Protein 7DBE (pdb70)

Foldseek 3Di:
DDFQQFDDWPQDQDDDADPPALDDADDDDWDPPDLLAQKWKAWPHDIDHPVPDDDPCLFCCNVVVQKFKFKWKAGQQKTFQLLVGLVLQVVLCVVSVQDDQDDSVRVSVNQLVQCVSHSRRTWIKMKMKTQANDDDPPPPPHRRIIIMMMIHRFTASPGNHQQAWFFAEEADDPAAADACVGPAQQGHGDPCPRQRVQRVRCVVLVTRWYFHAHPVQWTEQHSAWFKWFAAPQEIEGEDGRHHPAPLVVLLQVVSVVVVGHYDHHTHHVVCQQRTLWMWIAHSRHHIGTHQYYNRHGRNVSTHDDSSSVSRSVVSVVSPDDDPRIDRRDD/DDFQQFDDWDQDQADDADPPALDDADDDDWDPPDVLAQKWKDWPHDIDHPVPDDDDCLFCCNVVVQKFKFKWKAGQQKTFQLLVGLVLQVVLCVVSVQDDQDDSVVVSVNQLVQCQSRVRRTWIKMKMKTQANPADPVGPPVPHGRIIIMMMIHRFTASPGNHQQAWFFAEEADDPAAADFCVGPFQQGHGDPCPRQRVQRVVCVVLVGRWYFHAHPVQWTAQHSAWFKWFAAPQEIEGEDGRHHPAPLVVLLQVVSVVVVGHYYHHTHHPVCQQQTLWMWIAHSRHHIGTHQYYNRHGRRVRTHDPSSSVSRSVVSVVSPDDDPRIDGRDD/DDFQQFDDFPQDQDDDADPPALDDADDDDFDPPDLLAQKWKDWPHDIDRPVPDDDDCLFCCNVVVQKFKFKWKAGQQKTFQLLVGLVLQVVLCVVSVQDDPDDSVVVSVNQLVSCVSRVRRTWIKMWMKTQARDDDVPHGRIIIMIMIHRFTASPGNHQQAWFFAEEADDPAAADACVGPAQQGHGDPCPRQRVQCVVCVVLPGRWYFHAHPVQWTAQHSAWFKWFAADQEIEGEQGRHHPAPLVVLLQVVSVVVVGHYYHHTHHVVNQQQTLWMWIAHSRHHIGTHQYYSRHGRRVSTRHPSSSVSRSVVSVVSPDDDPRIGRRDD/DDFQQFDDFDVHQDADADPPALDDADDDDFDPPDLLAQKWKDWPHDIDHRVPDDDDCQFCCNVVVQKFKFKWWAGQQKTFQLLVGLVLQVVLCVVSVQDDPDDSVVVSVNQLVQCVSRSRRTWIKMKMKTQARDDDPPGVPRRIIIMIMIHRFTASPGNHQQAWFFAEEADDPAAFDFCVGPAQQTHGDPCPRQRVQSVVCVVLVGRWYFHAHPVQWTEQHSAWFKWFAAPQEIEGEQGRHHPAPLVVLLQVVSVVVVGHYYHHTHHPVNQQRTLWMWIAHSRHHIGTHQYYSRHGRRVSTHDPSSSVSRSVVSVVSVDDDPRIGRRDD

InterPro domains:
  IPR001544 Aminotransferase class IV [PF01063] (70-295)
  IPR036038 Aminotransferase-like, PLP-dependent enzymes [SSF56752] (40-321)
  IPR043131 Branched-chain-amino-acid aminotransferase-like, N-terminal [G3DSA:3.30.470.10] (13-157)
  IPR043132 Branched-chain-amino-acid aminotransferase-like, C-terminal [G3DSA:3.20.10.10] (158-333)
  IPR050571 Class-IV Pyridoxal-Phosphate-Dependent Aminotransferase [PTHR42743] (42-324)

Solvent-accessible surface area: 47228 Å² total; per-residue (Å²): 93,142,29,59,19,42,48,13,1,114,149,70,34,91,14,129,24,35,122,85,49,32,2,67,20,16,241,81,106,35,102,150,119,48,107,35,17,15,4,0,0,46,11,65,52,47,71,32,40,21,110,60,2,69,0,11,6,60,1,20,1,3,21,37,1,2,0,1,17,0,6,0,3,0,3,50,4,19,0,5,18,6,84,32,3,0,88,29,2,47,43,5,1,139,97,22,71,4,40,39,41,23,76,64,64,90,0,20,84,27,0,70,15,0,0,35,86,0,18,0,83,2,0,33,0,2,0,0,0,0,30,5,53,27,110,60,110,97,105,148,151,51,75,51,2,4,4,0,0,24,0,19,13,2,8,0,6,0,23,3,60,74,0,25,111,9,4,48,1,7,9,1,87,56,2,18,13,9,6,10,16,5,5,16,2,97,9,43,11,7,11,20,5,1,6,8,74,0,1,7,12,0,65,127,94,63,12,28,2,0,0,0,14,1,28,4,14,25,3,2,10,2,4,20,8,8,5,0,3,2,77,116,33,21,1,48,3,6,48,13,3,4,18,29,6,4,4,20,92,0,1,5,52,2,0,121,114,78,62,13,120,33,73,88,18,50,4,32,16,112,58,3,150,35,6,61,14,2,0,0,1,17,19,8,0,0,0,0,2,3,28,23,8,58,79,54,98,10,48,97,24,98,29,16,98,68,1,121,99,0,1,44,70,2,6,85,19,0,78,80,125,59,157,37,23,55,99,14,96,104,91,143,35,62,18,48,59,20,2,111,152,82,39,85,8,137,18,33,122,84,47,34,3,66,26,17,232,70,113,36,99,151,125,49,102,27,16,17,8,0,0,46,13,62,56,46,70,38,42,12,112,61,2,76,0,11,5,59,1,20,1,3,22,36,1,3,0,2,16,0,8,0,2,0,2,47,4,21,1,5,18,6,92,38,2,0,79,27,2,43,46,4,1,140,97,21,70,4,42,38,41,21,80,58,64,92,0,17,83,29,0,71,14,0,0,36,85,0,18,0,77,2,0,32,0,3,0,0,0,0,32,4,52,25,118,55,105,86,64,130,89,126,145,26,74,55,2,4,6,0,0,22,0,21,12,2,9,0,6,0,22,3,53,102,0,25,116,7,2,47,1,6,10,1,83,57,2,20,12,8,6,9,12,4,4,18,2,96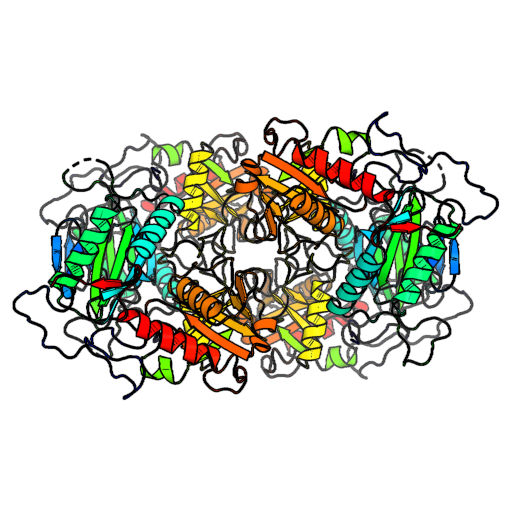,10,42,10,7,11,20,6,1,6,10,73,0,1,7,14,0,63,130,93,63,12,34,2,0,0,0,14,1,27,4,15,26,2,1,10,2,5,19,9,7,5,0,4,2,78,115,35,21,0,44,2,6,47,12,4,3,20,30,7,4,5,20,91,0,1,5,50,1,0,120,117,79,65,10,123,32,68,88,17,49,4,30,15,108,58,3,152,37,6,66,13,3,0,0,1,18,18,9,0,1,1,0,2,3,27,24,8,59,78,53,101,13,47,99,25,98,25,15,97,76,0,116,108,0,1,44,62,2,5,98,16,0,79,77,120,52,157,42,23,55,98,15,98,110,101,123,24,54,18,45,52,19,3,113,145,88,44,55,7,137,19,32,124,85,48,34,2,66,16,13,202,75,104,32,102,156,124,43,107,25,16,18,6,0,0,46,14,65,57,55,71,34,41,16,111,55,2,70,0,13,5,59,0,20,1,3,21,31,2,2,0,2,16,0,6,0,2,0,2,47,4,22,0,5,18,6,90,39,3,0,80,28,3,42,45,4,1,141,101,20,72,3,38,39,41,18,77,67,63,91,0,18,85,26,0,69,13,0,0,36,84,0,18,0,76,3,0,33,0,2,0,0,0,0,32,5,57,26,168,66,113,91,142,81,75,2,4,7,0,0,23,0,21,10,2,8,0,6,0,21,3,50,83,0,23,110,12,4,48,1,6,9,1,79,64,1,18,12,9,5,10,13,5,5,19,2,95,9,40,12,8,16,17,9,2,6,8,73,0,1,8,16,0,65,122,96,64,12,25,1,0,0,0,14,0,27,4,13,25,3,1,10,1,4,20,9,7,7,0,3,2,75,116,34,19,0,46,2,5,48,13,5,2,17,32,6,4,6,19,92,0,1,4,50,5,0,123,120,70,67,15,128,32,69,89,16,49,4,38,18,109,58,3,146,36,6,64,12,2,0,0,2,16,17,9,0,0,0,0,1,3,26,24,8,59,78,53,94,11,44,95,26,96,26,15,110,79,0,121,111,0,2,44,73,2,5,97,15,0,81,78,122,53,155,41,22,53,101,15,98,105,91,140,27,47,14,44,47,15,1,114,155,78,43,86,7,129,23,35,121,85,48,36,2,68,19,18,230,78,108,29,98,158,123,42,109,25,15,19,5,0,0,47,12,61,58,45,73,38,45,17,111,61,1,72,0,11,5,60,1,20,1,3,21,37,2,4,0,2,16,0,7,0,3,0,2,45,4,20,0,4,16,6,93,36,3,0,85,29,3,42,45,4,1,141,92,22,71,5,41,39,40,23,79,64,62,92,0,19,83,28,0,69,16,0,0,38,82,0,18,0,77,3,0,33,0,2,0,0,0,0,29,5,57,24,181,58,100,93,113,205,54,84,71,2,3,6,0,0,22,0,21,13,2,12,0,6,0,23,3,55,85,1,26,112,11,5,51,1,7,10,0,84,64,1,19,12,10,6,10,13,6,10,19,2,99,8,40,10,7,10,19,4,2,6,8,76,0,1,8,13,0,66,126,92,65,12,26,1,0,0,0,14,1,27,4,14,24,3,2,9,1,4,17,8,7,6,0,2,2,76,116,32,21,0,45,3,4,48,12,4,4,17,31,7,4,5,21,91,0,0,13,69,3,0,143,133,71,62,11,118,32,69,91,17,51,4,39,18,108,58,3,144,37,6,64,13,2,0,1,2,16,18,9,0,0,0,0,2,3,27,22,8,60,77,53,96,12,45,96,25,95,27,15,100,70,1,120,105,0,2,43,67,1,4,96,23,0,86,70,125,51,157,38,24,52,97,15,98,107

Organism: NCBI:txid2183910

Secondary structure (DSSP, 8-state):
----S--B-TT-SS----TTSS----------SSTTTT-EEEETTEEEEGGG-EEETT-HHHHT--EEEEEEEEETTEEESHHHHHHHHHHHHHHTT---SS-HHHHHHHHHHHHHHHT-SSEEEEEEEE--SSSPP---SS---EEEEEEEE--BSS-HHHHHH-EEEEE-SS--PPPTTTS-TTS-BS--HHHHHHHHHHHHHT-SEEE-B-TTS-B-EETTEEEEEEETTEEEE--SSS---HHHHHHHHHHHHTT-EEEES---HHHHHT-SEEEEEETTTEEEEEEEETTEESTTSS--HHHHHHHHHHHHTTTS-STTEEE---/----S--B-TT-SS----TTSS----------SSTTTT-EEEETTEEEEGGG-EEETT-HHHHT--EEEEEEEEETTEEESHHHHHHHHHHHHHHHT---SS-HHHHHHHHHHHHHHHT-SSEEEEEEEE--SSSPTT--TTTS---EEEEEEEE--BSS-HHHHHH-EEEEE-SS--PPPTTTS-TTS-BS--HHHHHHHHHHHHTT-SEEEPB-TTS-B-EETTEEEEEEETTEEEE--SSS---HHHHHHHHHHHHTT-EEEES---HHHHHH-SEEEEEETTTEEEEEEEETTEE-TTSS--HHHHHHHHHHHHTTTS-STTEEE---/----S--B-TT-SS----TTSS----------SSTTTT-EEEETTEEEEGGG-EEETT-HHHHT--EEEEEEEEETTEEESHHHHHHHHHHHHHHTT---SS-HHHHHHHHHHHHHHHT-SSEEEEEEEE--SSSPP-----EEEEEEEE--BSS-HHHHHH-EEEEE-SS-----TTTS-TTS-BS--HHHHHHHHHHHHTT-SEEE-B-TTS-B-EETTEEEEEEETTEEEE--SSS---HHHHHHHHHHHHTT-EEEES---HHHHHT-SEEEEEETTTEEEEEEEETTEESTTSS--HHHHHHHHHHHHTTTS-STTEEE---/----S--B-TT-SS----TTSS----------SSTTTT-EEEETTEEEEGGG-EEETT-HHHHT--EEEEEEEEETTEEESHHHHHHHHHHHHHHTTPPPSS-HHHHHHHHHHHHHHHT-SSEEEEEEEE--SSSPTT------EEEEEEEE--BSS-HHHHHH-EEEEE-SS--PPPTTTS-TTS-BS--HHHHHHHHHHHHTT-SEEE-B-TTS-B-EETTEEEEEEETTEEEE--SSS---HHHHHHHHHHHHTT-EEEES---HHHHHT-SEEEEEETTTEEEEEEEETTEESTTSS--HHHHHHHHHHHHHTTS-STTEEE---

Nearest PDB structures (foldseek):
  7dbe-assembly1_A  TM=1.003E+00  e=2.678E-76  Rhodobacter sp. 140A
  7dbe-assembly1_B  TM=1.003E+00  e=2.468E-74  Rhodobacter sp. 140A
  7dbe-assembly1_D  TM=1.000E+00  e=8.383E-74  Rhodobacter sp. 140A
  7wud-assembly1_A  TM=1.002E+00  e=2.678E-70  Rhodobacter sp. 140A
  7wud-assembly1_D  TM=9.971E-01  e=1.115E-68  Rhodobacter sp. 140A

Structure (mmCIF, N/CA/C/O backbone):
data_7DBE
#
_entry.id   7DBE
#
_cell.length_a   62.267
_cell.length_b   141.074
_cell.length_c   90.755
_cell.angle_alpha   90.000
_cell.angle_beta   100.111
_cell.angle_gamma   90.000
#
_symmetry.space_group_name_H-M   'P 1 21 1'
#
loop_
_entity.id
_entity.type
_entity.pdbx_description
1 polymer 'branched-chain amino acid aminotransferase'
2 non-polymer "PYRIDOXAL-5'-PHOSPHATE"
3 non-polymer 1,2-ETHANEDIOL
4 water water
#
loop_
_atom_site.group_PDB
_atom_site.id
_atom_site.type_symbol
_atom_site.label_atom_id
_atom_site.label_alt_id
_atom_site.label_comp_id
_atom_site.label_asym_id
_atom_site.label_entity_id
_atom_site.label_seq_id
_atom_site.pdbx_PDB_ins_code
_atom_site.Cartn_x
_atom_site.Cartn_y
_atom_site.Cartn_z
_atom_site.occupancy
_atom_site.B_iso_or_equiv
_atom_site.auth_seq_id
_atom_site.auth_comp_id
_atom_site.auth_asym_id
_atom_site.auth_atom_id
_atom_site.pdbx_PDB_model_num
ATOM 1 N N . ASN A 1 9 ? -4.42712 21.64549 34.83521 1.000 46.88963 2 ASN A N 1
ATOM 2 C CA . ASN A 1 9 ? -3.17453 20.92537 35.04792 1.000 41.55169 2 ASN A CA 1
ATOM 3 C C . ASN A 1 9 ? -2.83330 20.72566 36.52143 1.000 41.87253 2 ASN A C 1
ATOM 4 O O . ASN A 1 9 ? -1.65968 20.75692 36.89162 1.000 43.80585 2 ASN A O 1
ATOM 9 N N . GLN A 1 10 ? -3.83863 20.53064 37.36961 1.000 43.80667 3 GLN A N 1
ATOM 10 C CA . GLN A 1 10 ? -3.56117 20.15791 38.74985 1.000 46.62990 3 GLN A CA 1
ATOM 11 C C . GLN A 1 10 ? -3.18061 18.68186 38.81321 1.000 40.21264 3 GLN A C 1
ATOM 12 O O . GLN A 1 10 ? -3.80615 17.83441 38.16953 1.000 36.56425 3 GLN A O 1
ATOM 18 N N . LEU A 1 11 ? -2.12851 18.38471 39.57240 1.000 37.32802 4 LEU A N 1
ATOM 19 C CA . LEU A 1 11 ? -1.52687 17.06050 39.61604 1.000 36.31784 4 LEU A CA 1
ATOM 20 C C . LEU A 1 11 ? -1.55091 16.54354 41.04542 1.000 35.10129 4 LEU A C 1
ATOM 21 O O . LEU A 1 11 ? -1.05477 17.21441 41.95732 1.000 31.43517 4 LEU A O 1
ATOM 26 N N . THR A 1 12 ? -2.11495 15.35275 41.23987 1.000 28.59086 5 THR A N 1
ATOM 27 C CA . THR A 1 12 ? -2.15658 14.71375 42.55164 1.000 29.71544 5 THR A CA 1
ATOM 28 C C . THR A 1 12 ? -1.22444 13.50802 42.54527 1.000 29.30885 5 THR A C 1
ATOM 29 O O . THR A 1 12 ? -1.56817 12.45262 42.00828 1.000 31.13345 5 THR A O 1
ATOM 33 N N . ILE A 1 13 ? -0.05755 13.66142 43.16437 1.000 27.62546 6 ILE A N 1
ATOM 34 C CA . ILE A 1 13 ? 0.86811 12.55324 43.39184 1.000 28.71146 6 ILE A CA 1
ATOM 35 C C . ILE A 1 13 ? 0.68744 11.94945 44.77798 1.000 28.08017 6 ILE A C 1
ATOM 36 O O . ILE A 1 13 ? 0.67961 10.72835 44.93082 1.000 28.85882 6 ILE A O 1
ATOM 41 N N . LEU A 1 14 ? 0.56463 12.78789 45.80154 1.000 30.53487 7 LEU A N 1
ATOM 42 C CA . LEU A 1 14 ? 0.30197 12.33598 47.16312 1.000 29.71350 7 LEU A CA 1
ATOM 43 C C . LEU A 1 14 ? -1.02925 12.90036 47.63258 1.000 32.20536 7 LEU A C 1
ATOM 44 O O . LEU A 1 14 ? -1.35129 14.05491 47.34412 1.000 32.53014 7 LEU A O 1
ATOM 49 N N . GLU A 1 15 ? -1.80187 12.08287 48.35473 1.000 32.62244 8 GLU A N 1
ATOM 50 C CA . GLU A 1 15 ? -3.14134 12.48300 48.77056 1.000 33.83584 8 GLU A CA 1
ATOM 51 C C . GLU A 1 15 ? -3.17748 13.14969 50.13922 1.000 35.93536 8 GLU A C 1
ATOM 52 O O . GLU A 1 15 ? -4.05865 13.97895 50.38359 1.000 38.31299 8 GLU A O 1
ATOM 58 N N . ALA A 1 16 ? -2.25420 12.81335 51.03993 1.000 34.31319 9 ALA A N 1
ATOM 59 C CA . ALA A 1 16 ? -2.31568 13.33624 52.39964 1.000 36.81305 9 ALA A CA 1
ATOM 60 C C . ALA A 1 16 ? -0.91223 13.49954 52.96700 1.000 37.07771 9 ALA A C 1
ATOM 61 O O . ALA A 1 16 ? 0.05261 12.89712 52.48868 1.000 30.13683 9 ALA A O 1
ATOM 63 N N . GLY A 1 17 ? -0.81424 14.32156 54.01118 1.000 36.06629 10 GLY A N 1
ATOM 64 C CA . GLY A 1 17 ? 0.38617 14.40781 54.81121 1.000 37.42115 10 GLY A CA 1
ATOM 65 C C . GLY A 1 17 ? 1.25537 15.61066 54.53206 1.000 38.91859 10 GLY A C 1
ATOM 66 O O . GLY A 1 17 ? 2.14414 15.90389 55.34053 1.000 38.22390 10 GLY A O 1
ATOM 67 N N . LEU A 1 18 ? 1.01869 16.32125 53.42581 1.000 38.32378 11 LEU A N 1
ATOM 68 C CA . LEU A 1 18 ? 1.99463 17.30212 52.95483 1.000 42.78622 11 LEU A CA 1
ATOM 69 C C . LEU A 1 18 ? 2.19847 18.42846 53.96243 1.000 48.09238 11 LEU A C 1
ATOM 70 O O . LEU A 1 18 ? 3.33174 18.87230 54.18023 1.000 53.21526 11 LEU A O 1
ATOM 75 N N . ASP A 1 19 ? 1.12718 18.89842 54.59983 1.000 45.09298 12 ASP A N 1
ATOM 76 C CA . ASP A 1 19 ? 1.26027 19.88214 55.67484 1.000 53.25863 12 ASP A CA 1
ATOM 77 C C . ASP A 1 19 ? 0.24742 19.57234 56.77921 1.000 52.37067 12 ASP A C 1
ATOM 78 O O . ASP A 1 19 ? -0.57990 20.39261 57.16557 1.000 54.01362 12 ASP A O 1
ATOM 83 N N . GLU A 1 20 ? 0.33205 18.35480 57.30837 1.000 49.02701 13 GLU A N 1
ATOM 84 C CA . GLU A 1 20 ? -0.58126 17.89181 58.34902 1.000 48.37392 13 GLU A CA 1
ATOM 85 C C . GLU A 1 20 ? 0.16249 16.82955 59.14577 1.000 45.59353 13 GLU A C 1
ATOM 86 O O . GLU A 1 20 ? 0.47224 15.75689 58.61456 1.000 42.04235 13 GLU A O 1
ATOM 92 N N . ILE A 1 21 ? 0.47651 17.13972 60.40536 1.000 39.53827 14 ILE A N 1
ATOM 93 C CA . ILE A 1 21 ? 1.20902 16.19265 61.23665 1.000 36.86250 14 ILE A CA 1
ATOM 94 C C . ILE A 1 21 ? 0.36469 14.95491 61.50177 1.000 41.15874 14 ILE A C 1
ATOM 95 O O . ILE A 1 21 ? 0.87625 13.82747 61.52833 1.000 41.48545 14 ILE A O 1
ATOM 100 N N . ILE A 1 22 ? -0.93795 15.14049 61.69378 1.000 37.73479 15 ILE A N 1
ATOM 101 C CA . ILE A 1 22 ? -1.87015 14.04581 61.94107 1.000 37.04200 15 ILE A CA 1
ATOM 102 C C . ILE A 1 22 ? -2.95004 14.10290 60.87249 1.000 37.40861 15 ILE A C 1
ATOM 103 O O . ILE A 1 22 ? -3.62050 15.13275 60.71799 1.000 42.09185 15 ILE A O 1
ATOM 108 N N . CYS A 1 23 ? -3.10920 13.00775 60.12993 1.000 37.73783 16 CYS A N 1
ATOM 109 C CA . CYS A 1 23 ? -4.17045 12.86387 59.14098 1.000 38.98355 16 CYS A CA 1
ATOM 110 C C . CYS A 1 23 ? -5.26667 11.93848 59.65306 1.000 40.33272 16 CYS A C 1
ATOM 111 O O . CYS A 1 23 ? -5.05317 11.11546 60.54807 1.000 36.30054 16 CYS A O 1
ATOM 114 N N . GLU A 1 24 ? -6.43825 12.06847 59.03542 1.000 41.13988 17 GLU A N 1
ATOM 115 C CA . GLU A 1 24 ? -7.58509 11.24329 59.38394 1.000 43.37013 17 GLU A CA 1
ATOM 116 C C . GLU A 1 24 ? -7.30031 9.77617 59.08131 1.000 43.81745 17 GLU A C 1
ATOM 117 O O . GLU A 1 24 ? -6.80541 9.43898 58.00021 1.000 38.36679 17 GLU A O 1
ATOM 123 N N . THR A 1 25 ? -7.60139 8.90456 60.04421 1.000 39.08227 18 THR A N 1
ATOM 124 C CA . THR A 1 25 ? -7.52616 7.46040 59.85726 1.000 39.32558 18 THR A CA 1
ATOM 125 C C . THR A 1 25 ? -8.88328 6.82510 60.14156 1.000 37.87738 18 THR A C 1
ATOM 126 O O . THR A 1 25 ? -9.78327 7.44694 60.71280 1.000 44.59488 18 THR A O 1
ATOM 130 N N . VAL A 1 26 ? -9.02674 5.56755 59.73171 1.000 38.28038 19 VAL A N 1
ATOM 131 C CA . VAL A 1 26 ? -10.27948 4.83855 59.92499 1.000 36.04928 19 VAL A CA 1
ATOM 132 C C . VAL A 1 26 ? -10.32056 4.35045 61.36919 1.000 34.96578 19 VAL A C 1
ATOM 133 O O . VAL A 1 26 ? -9.42764 3.60401 61.79639 1.000 34.26813 19 VAL A O 1
ATOM 137 N N . PRO A 1 27 ? -11.31245 4.76274 62.15754 1.000 39.83156 20 PRO A N 1
ATOM 138 C CA . PRO A 1 27 ? -11.38165 4.31407 63.55644 1.000 38.85880 20 PRO A CA 1
ATOM 139 C C . PRO A 1 27 ? -11.42038 2.79638 63.65078 1.000 40.74620 20 PRO A C 1
ATOM 140 O O . PRO A 1 27 ? -12.13991 2.12852 62.90517 1.000 43.38336 20 PRO A O 1
ATOM 144 N N . GLY A 1 28 ? -10.61978 2.25417 64.56820 1.000 38.68789 21 GLY A N 1
ATOM 145 C CA . GLY A 1 28 ? -10.58922 0.83365 64.82836 1.000 37.87043 21 GLY A CA 1
ATOM 146 C C . GLY A 1 28 ? -9.70838 0.02689 63.90614 1.000 44.07245 21 GLY A C 1
ATOM 147 O O . GLY A 1 28 ? -9.43369 -1.14259 64.20856 1.000 40.29032 21 GLY A O 1
ATOM 148 N N . GLU A 1 29 ? -9.24630 0.60231 62.79623 1.000 41.22101 22 GLU A N 1
ATOM 149 C CA . GLU A 1 29 ? -8.41513 -0.15449 61.87660 1.000 37.93278 22 GLU A CA 1
ATOM 150 C C . GLU A 1 29 ? -6.95416 -0.10533 62.31269 1.000 37.90964 22 GLU A C 1
ATOM 151 O O . GLU A 1 29 ? -6.60315 0.45982 63.35404 1.000 38.50908 22 GLU A O 1
ATOM 157 N N . ALA A 1 30 ? -6.08474 -0.70767 61.49910 1.000 33.32954 23 ALA A N 1
ATOM 158 C CA . ALA A 1 30 ? -4.71536 -0.96012 61.92251 1.000 31.45563 23 ALA A CA 1
ATOM 159 C C . ALA A 1 30 ? -3.81546 0.27524 61.88371 1.000 28.06421 23 ALA A C 1
ATOM 160 O O . ALA A 1 30 ? -2.71492 0.22608 62.43835 1.000 31.83847 23 ALA A O 1
ATOM 162 N N . ILE A 1 31 ? -4.24880 1.37786 61.28625 1.000 29.02937 24 ILE A N 1
ATOM 163 C CA . ILE A 1 31 ? -3.39434 2.54940 61.09574 1.000 31.18923 24 ILE A CA 1
ATOM 164 C C . ILE A 1 31 ? -3.84523 3.63243 62.06761 1.000 28.58653 24 ILE A C 1
ATOM 165 O O . ILE A 1 31 ? -4.92854 4.20738 61.91346 1.000 31.79057 24 ILE A O 1
ATOM 170 N N . GLN A 1 32 ? -3.01169 3.92711 63.06213 1.000 34.23428 25 GLN A N 1
ATOM 171 C CA . GLN A 1 32 ? -3.32093 4.97232 64.02962 1.000 34.44505 25 GLN A CA 1
ATOM 172 C C . GLN A 1 32 ? -2.06165 5.76704 64.32625 1.000 28.90329 25 GLN A C 1
ATOM 173 O O . GLN A 1 32 ? -1.01987 5.18620 64.64304 1.000 31.73933 25 GLN A O 1
ATOM 179 N N . TYR A 1 33 ? -2.16411 7.08650 64.22169 1.000 32.95408 26 TYR A N 1
ATOM 180 C CA . TYR A 1 33 ? -1.06761 7.95673 64.61991 1.000 34.77686 26 TYR A CA 1
ATOM 181 C C . TYR A 1 33 ? -0.86085 7.91067 66.13138 1.000 37.50947 26 TYR A C 1
ATOM 182 O O . TYR A 1 33 ? -1.74404 7.51392 66.89842 1.000 35.45299 26 TYR A O 1
ATOM 191 N N . SER A 1 34 ? 0.32040 8.35257 66.55883 1.000 37.80921 27 SER A N 1
ATOM 192 C CA . SER A 1 34 ? 0.55221 8.58293 67.97682 1.000 36.02307 27 SER A CA 1
ATOM 193 C C . SER A 1 34 ? -0.34148 9.71456 68.47625 1.000 37.43338 27 SER A C 1
ATOM 194 O O . SER A 1 34 ? -0.72068 10.61703 67.72454 1.000 36.48076 27 SER A O 1
ATOM 197 N N . ARG A 1 35 ? -0.69356 9.65593 69.75922 1.000 41.69840 28 ARG A N 1
ATOM 198 C CA . ARG A 1 35 ? -1.40826 10.74326 70.41929 1.000 44.79183 28 ARG A CA 1
ATOM 199 C C . ARG A 1 35 ? -0.41304 11.46324 71.32162 1.000 42.09002 28 ARG A C 1
ATOM 200 O O . ARG A 1 35 ? 0.05343 10.89921 72.31589 1.000 41.63507 28 ARG A O 1
ATOM 208 N N . TYR A 1 36 ? -0.06844 12.69346 70.95509 1.000 41.70243 29 TYR A N 1
ATOM 209 C CA . TYR A 1 36 ? 0.89333 13.48406 71.70956 1.000 40.74808 29 TYR A CA 1
ATOM 210 C C . TYR A 1 36 ? 0.74461 14.93996 71.29467 1.000 41.96398 29 TYR A C 1
ATOM 211 O O . TYR A 1 36 ? -0.04349 15.28086 70.40679 1.000 43.11624 29 TYR A O 1
ATOM 220 N N . SER A 1 37 ? 1.49877 15.80244 71.96540 1.000 39.40393 30 SER A N 1
ATOM 221 C CA . SER A 1 37 ? 1.55486 17.21796 71.64015 1.000 43.95318 30 SER A CA 1
ATOM 222 C C . SER A 1 37 ? 2.99100 17.56440 71.28404 1.000 41.54695 30 SER A C 1
ATOM 223 O O . SER A 1 37 ? 3.91842 17.24988 72.03943 1.000 42.29889 30 SER A O 1
ATOM 226 N N . LEU A 1 38 ? 3.17395 18.18398 70.12606 1.000 37.99798 31 LEU A N 1
ATOM 227 C CA . LEU A 1 38 ? 4.50366 18.51263 69.63956 1.000 39.63066 31 LEU A CA 1
ATOM 228 C C . LEU A 1 38 ? 4.92109 19.85802 70.21318 1.000 34.39739 31 LEU A C 1
ATOM 229 O O . LEU A 1 38 ? 4.25767 20.87041 69.97165 1.000 35.27623 31 LEU A O 1
ATOM 234 N N . ASP A 1 39 ? 6.00826 19.86659 70.97525 1.000 35.45416 32 ASP A N 1
ATOM 235 C CA . ASP A 1 39 ? 6.56165 21.12583 71.45576 1.000 38.18905 32 ASP A CA 1
ATOM 236 C C . ASP A 1 39 ? 7.15413 21.89632 70.28130 1.000 34.21701 32 ASP A C 1
ATOM 237 O O . ASP A 1 39 ? 8.07536 21.41474 69.61905 1.000 33.15022 32 ASP A O 1
ATOM 242 N N . ARG A 1 40 ? 6.63386 23.09157 70.02025 1.000 31.89883 33 ARG A N 1
ATOM 243 C CA . ARG A 1 40 ? 7.11338 23.89810 68.90774 1.000 34.57357 33 ARG A CA 1
ATOM 244 C C . ARG A 1 40 ? 8.05595 25.01785 69.34848 1.000 34.92378 33 ARG A C 1
ATOM 245 O O . ARG A 1 40 ? 8.29411 25.95612 68.58332 1.000 32.55310 33 ARG A O 1
ATOM 253 N N . THR A 1 41 ? 8.60735 24.92525 70.56195 1.000 33.26192 34 THR A N 1
ATOM 254 C CA . THR A 1 41 ? 9.62530 25.87519 71.01175 1.000 34.45137 34 THR A CA 1
ATOM 255 C C . THR A 1 41 ? 10.76401 25.97826 70.00850 1.000 32.47781 34 THR A C 1
ATOM 256 O O . THR A 1 41 ? 11.19209 27.08062 69.63810 1.000 30.40300 34 THR A O 1
ATOM 260 N N . SER A 1 42 ? 11.25824 24.83518 69.55567 1.000 28.01699 35 SER A N 1
ATOM 261 C CA . SER A 1 42 ? 12.38142 24.79329 68.63606 1.000 29.12756 35 SER A CA 1
ATOM 262 C C . SER A 1 42 ? 11.89717 25.01111 67.20664 1.000 29.39562 35 SER A C 1
ATOM 263 O O . SER A 1 42 ? 10.89857 24.40734 66.79810 1.000 27.69724 35 SER A O 1
ATOM 266 N N . PRO A 1 43 ? 12.56270 25.86681 66.42604 1.000 28.28423 36 PRO A N 1
ATOM 267 C CA . PRO A 1 43 ? 12.17423 26.02654 65.01261 1.000 29.26595 36 PRO A CA 1
ATOM 268 C C . PRO A 1 43 ? 12.26822 24.73496 64.22346 1.000 30.29386 36 PRO A C 1
ATOM 269 O O . PRO A 1 43 ? 11.64654 24.63050 63.15840 1.000 26.79898 36 PRO A O 1
ATOM 273 N N . LEU A 1 44 ? 13.03744 23.75696 64.71186 1.000 24.92839 37 LEU A N 1
ATOM 274 C CA . LEU A 1 44 ? 13.19367 22.47825 64.03379 1.000 27.27297 37 LEU A CA 1
ATOM 275 C C . LEU A 1 44 ? 11.99425 21.56553 64.21071 1.000 29.23902 37 LEU A C 1
ATOM 276 O O . LEU A 1 44 ? 11.82280 20.63168 63.41526 1.000 27.35392 37 LEU A O 1
ATOM 281 N N . ALA A 1 45 ? 11.16705 21.80430 65.22804 1.000 30.06454 38 ALA A N 1
ATOM 282 C CA . ALA A 1 45 ? 10.04946 20.90847 65.49422 1.000 30.24098 38 ALA A CA 1
ATOM 283 C C . ALA A 1 45 ? 9.05181 20.92022 64.33651 1.000 32.00224 38 ALA A C 1
ATOM 284 O O . ALA A 1 45 ? 8.71985 21.97357 63.78134 1.000 29.17206 38 ALA A O 1
ATOM 286 N N . GLY A 1 46 ? 8.58405 19.72842 63.96445 1.000 28.93002 39 GLY A N 1
ATOM 287 C CA . GLY A 1 46 ? 7.64323 19.57053 62.87583 1.000 29.84811 39 GLY A CA 1
ATOM 288 C C . GLY A 1 46 ? 8.26466 19.29948 61.51746 1.000 31.21955 39 GLY A C 1
ATOM 289 O O . GLY A 1 46 ? 7.53449 18.94611 60.57950 1.000 28.16388 39 GLY A O 1
ATOM 290 N N . GLY A 1 47 ? 9.58219 19.44804 61.38334 1.000 29.35367 40 GLY A N 1
ATOM 291 C CA . GLY A 1 47 ? 10.26441 19.24566 60.11778 1.000 30.00002 40 GLY A CA 1
ATOM 292 C C . GLY A 1 47 ? 11.70186 19.71892 60.16378 1.000 27.95480 40 GLY A C 1
ATOM 293 O O . GLY A 1 47 ? 11.95380 20.92351 60.27628 1.000 30.63980 40 GLY A O 1
ATOM 294 N N . CYS A 1 48 ? 12.65179 18.79496 60.07152 1.000 24.85610 41 CYS A N 1
ATOM 295 C CA . CYS A 1 48 ? 14.06357 19.11810 60.18850 1.000 27.57304 41 CYS A CA 1
ATOM 296 C C . CYS A 1 48 ? 14.83824 18.54688 59.00999 1.000 27.89312 41 CYS A C 1
ATOM 297 O O . CYS A 1 48 ? 14.69910 17.36742 58.68091 1.000 24.16891 41 CYS A O 1
ATOM 300 N N . ALA A 1 49 ? 15.68547 19.37077 58.40833 1.000 26.18511 42 ALA A N 1
ATOM 301 C CA . ALA A 1 49 ? 16.55435 18.94066 57.32373 1.000 24.68866 42 ALA A CA 1
ATOM 302 C C . ALA A 1 49 ? 18.01426 19.08168 57.72631 1.000 24.09384 42 ALA A C 1
ATOM 303 O O . ALA A 1 49 ? 18.36549 19.86487 58.61141 1.000 24.64471 42 ALA A O 1
ATOM 305 N N . TRP A 1 50 ? 18.86343 18.29596 57.06558 1.000 22.59583 43 TRP A N 1
ATOM 306 C CA . TRP A 1 50 ? 20.31159 18.42201 57.15941 1.000 19.94139 43 TRP A CA 1
ATOM 307 C C . TRP A 1 50 ? 20.83474 18.76456 55.77466 1.000 27.31114 43 TRP A C 1
ATOM 308 O O . TRP A 1 50 ? 20.67328 17.97661 54.83450 1.000 24.51479 43 TRP A O 1
ATOM 319 N N . ILE A 1 51 ? 21.46214 19.93199 55.65438 1.000 21.88803 44 ILE A N 1
ATOM 320 C CA . ILE A 1 51 ? 21.95943 20.44202 54.38444 1.000 19.58359 44 ILE A CA 1
ATOM 321 C C . ILE A 1 51 ? 23.34919 21.01651 54.62595 1.000 23.58272 44 ILE A C 1
ATOM 322 O O . ILE A 1 51 ? 23.50581 21.93511 55.44063 1.000 21.26096 44 ILE A O 1
ATOM 327 N N . GLU A 1 52 ? 24.34610 20.48264 53.92188 1.000 21.26727 45 GLU A N 1
ATOM 328 C CA . GLU A 1 52 ? 25.73186 20.96373 53.96980 1.000 25.50600 45 GLU A CA 1
ATOM 329 C C . GLU A 1 52 ? 26.21382 21.18311 55.40840 1.000 27.95341 45 GLU A C 1
ATOM 330 O O . GLU A 1 52 ? 26.83176 22.20047 55.74734 1.000 26.07644 45 GLU A O 1
ATOM 336 N N . GLY A 1 53 ? 25.91076 20.21469 56.27162 1.000 24.41697 46 GLY A N 1
ATOM 337 C CA . GLY A 1 53 ? 26.44697 20.20215 57.61588 1.000 27.24049 46 GLY A CA 1
ATOM 338 C C . GLY A 1 53 ? 25.56899 20.82079 58.68430 1.000 28.17646 46 GLY A C 1
ATOM 339 O O . GLY A 1 53 ? 25.92444 20.73490 59.86926 1.000 26.90444 46 GLY A O 1
ATOM 340 N N . ALA A 1 54 ? 24.43618 21.42660 58.31825 1.000 25.02544 47 ALA A N 1
ATOM 341 C CA . ALA A 1 54 ? 23.58521 22.14946 59.26137 1.000 23.27982 47 ALA A CA 1
ATOM 342 C C . ALA A 1 54 ? 22.21074 21.50408 59.36435 1.000 25.43755 47 ALA A C 1
ATOM 343 O O . ALA A 1 54 ? 21.57317 21.22517 58.34477 1.000 25.12981 47 ALA A O 1
ATOM 345 N N . PHE A 1 55 ? 21.74672 21.28383 60.59279 1.000 23.32849 48 PHE A N 1
ATOM 346 C CA . PHE A 1 55 ? 20.34510 20.95235 60.81242 1.000 22.56496 48 PHE A CA 1
ATOM 347 C C . PHE A 1 55 ? 19.53800 22.24233 60.72123 1.000 26.24296 48 PHE A C 1
ATOM 348 O O . PHE A 1 55 ? 19.81526 23.20395 61.44726 1.000 25.28873 48 PHE A O 1
ATOM 356 N N . VAL A 1 56 ? 18.55663 22.27482 59.82413 1.000 22.09263 49 VAL A N 1
ATOM 357 C CA . VAL A 1 56 ? 17.80142 23.49574 59.54957 1.000 21.38134 49 VAL A CA 1
ATOM 358 C C . VAL A 1 56 ? 16.31483 23.17294 59.59136 1.000 23.99515 49 VAL A C 1
ATOM 359 O O . VAL A 1 56 ? 15.93399 22.01616 59.36282 1.000 24.37414 49 VAL A O 1
ATOM 363 N N . PRO A 1 57 ? 15.44162 24.13590 59.90106 1.000 27.75963 50 PRO A N 1
ATOM 364 C CA . PRO A 1 57 ? 14.00144 23.87404 59.79240 1.000 25.70556 50 PRO A CA 1
ATOM 365 C C . PRO A 1 57 ? 13.61740 23.58202 58.34745 1.000 29.49976 50 PRO A C 1
ATOM 366 O O . PRO A 1 57 ? 14.22288 24.10370 57.40735 1.000 28.73783 50 PRO A O 1
ATOM 370 N N . ALA A 1 58 ? 12.59353 22.73647 58.17765 1.000 27.66494 51 ALA A N 1
ATOM 371 C CA . ALA A 1 58 ? 12.18365 22.31977 56.83376 1.000 27.48340 51 ALA A CA 1
ATOM 372 C C . ALA A 1 58 ? 11.89356 23.51676 55.93127 1.000 32.22470 51 ALA A C 1
ATOM 373 O O . ALA A 1 58 ? 12.33726 23.55320 54.77482 1.000 27.22883 51 ALA A O 1
ATOM 375 N N . ALA A 1 59 ? 11.16691 24.51656 56.44441 1.000 30.42243 52 ALA A N 1
ATOM 376 C CA . ALA A 1 59 ? 10.79701 25.67549 55.64304 1.000 33.67087 52 ALA A CA 1
ATOM 377 C C . ALA A 1 59 ? 11.98900 26.54322 55.25398 1.000 34.53219 52 ALA A C 1
ATOM 378 O O . ALA A 1 59 ? 11.82648 27.44703 54.42603 1.000 34.69702 52 ALA A O 1
ATOM 380 N N . ALA A 1 60 ? 13.17170 26.30476 55.82320 1.000 30.82672 53 ALA A N 1
ATOM 381 C CA . ALA A 1 60 ? 14.38661 27.00448 55.42411 1.000 29.67219 53 ALA A CA 1
ATOM 382 C C . ALA A 1 60 ? 15.35843 26.10880 54.65973 1.000 29.20446 53 ALA A C 1
ATOM 383 O O . ALA A 1 60 ? 16.48805 26.52719 54.38872 1.000 31.11970 53 ALA A O 1
ATOM 385 N N . ALA A 1 61 ? 14.95159 24.88910 54.30923 1.000 23.54878 54 ALA A N 1
ATOM 386 C CA . ALA A 1 61 ? 15.85210 23.91647 53.69151 1.000 25.77338 54 ALA A CA 1
ATOM 387 C C . ALA A 1 61 ? 15.96169 24.20107 52.19881 1.000 24.80567 54 ALA A C 1
ATOM 388 O O . ALA A 1 61 ? 15.02567 23.92693 51.43319 1.000 21.50690 54 ALA A O 1
ATOM 390 N N . ARG A 1 62 ? 17.10454 24.73907 51.77548 1.000 25.66331 55 ARG A N 1
ATOM 391 C CA . ARG A 1 62 ? 17.30658 25.11578 50.38395 1.000 25.50230 55 ARG A CA 1
ATOM 392 C C . ARG A 1 62 ? 18.67621 24.64710 49.91164 1.000 26.40134 55 ARG A C 1
ATOM 393 O O . ARG A 1 62 ? 19.62805 24.57086 50.69285 1.000 24.26312 55 ARG A O 1
ATOM 401 N N . ILE A 1 63 ? 18.76555 24.33970 48.61770 1.000 22.75553 56 ILE A N 1
ATOM 402 C CA . ILE A 1 63 ? 19.97704 23.79498 48.01570 1.000 21.26451 56 ILE A CA 1
ATOM 403 C C . ILE A 1 63 ? 20.41080 24.71029 46.87881 1.000 22.60279 56 ILE A C 1
ATOM 404 O O . ILE A 1 63 ? 19.58419 25.39541 46.26777 1.000 21.23031 56 ILE A O 1
ATOM 409 N N . SER A 1 64 ? 21.71752 24.72244 46.59531 1.000 21.42103 57 SER A N 1
ATOM 410 C CA . SER A 1 64 ? 22.21976 25.51399 45.47657 1.000 21.58067 57 SER A CA 1
ATOM 411 C C . SER A 1 64 ? 21.51529 25.11759 44.18650 1.000 20.23874 57 SER A C 1
ATOM 412 O O . SER A 1 64 ? 21.39201 23.93210 43.87455 1.000 20.29800 57 SER A O 1
ATOM 415 N N . ILE A 1 65 ? 21.05108 26.11522 43.43191 1.000 19.79967 58 ILE A N 1
ATOM 416 C CA . ILE A 1 65 ? 20.39366 25.82826 42.16283 1.000 21.49828 58 ILE A CA 1
ATOM 417 C C . ILE A 1 65 ? 21.36448 25.19591 41.18060 1.000 19.35669 58 ILE A C 1
ATOM 418 O O . ILE A 1 65 ? 20.94115 24.56155 40.21358 1.000 19.08616 58 ILE A O 1
ATOM 423 N N . PHE A 1 66 ? 22.66340 25.31895 41.42922 1.000 17.86238 59 PHE A N 1
ATOM 424 C CA . PHE A 1 66 ? 23.67195 24.78334 40.52711 1.000 19.92980 59 PHE A CA 1
ATOM 425 C C . PHE A 1 66 ? 24.03795 23.34040 40.82959 1.000 20.53274 59 PHE A C 1
ATOM 426 O O . PHE A 1 66 ? 24.86186 22.76342 40.11289 1.000 17.66676 59 PHE A O 1
ATOM 434 N N . ASP A 1 67 ? 23.44283 22.74337 41.85759 1.000 18.56308 60 ASP A N 1
ATOM 435 C CA . ASP A 1 67 ? 23.65578 21.32410 42.10180 1.000 19.52495 60 ASP A CA 1
ATOM 436 C C . ASP A 1 67 ? 23.17012 20.52370 40.89480 1.000 19.49317 60 ASP A C 1
ATOM 437 O O . ASP A 1 67 ? 22.04044 20.70416 40.43331 1.000 17.66509 60 ASP A O 1
ATOM 442 N N . ALA A 1 68 ? 24.04572 19.66471 40.36146 1.000 18.53291 61 ALA A N 1
ATOM 443 C CA . ALA A 1 68 ? 23.67217 18.82341 39.23044 1.000 18.23068 61 ALA A CA 1
ATOM 444 C C . ALA A 1 68 ? 22.54696 17.85697 39.58944 1.000 19.26095 61 ALA A C 1
ATOM 445 O O . ALA A 1 68 ? 21.89477 17.31397 38.68836 1.000 18.96563 61 ALA A O 1
ATOM 447 N N . GLY A 1 69 ? 22.30801 17.62600 40.88373 1.000 17.29066 62 GLY A N 1
ATOM 448 C CA . GLY A 1 69 ? 21.11771 16.90704 41.28605 1.000 17.07891 62 GLY A CA 1
ATOM 449 C C . GLY A 1 69 ? 19.84697 17.57459 40.80085 1.000 18.72102 62 GLY A C 1
ATOM 450 O O . GLY A 1 69 ? 18.82559 16.90728 40.65336 1.000 18.19624 62 GLY A O 1
ATOM 451 N N . PHE A 1 70 ? 19.89242 18.88535 40.55315 1.000 17.83770 63 PHE A N 1
ATOM 452 C CA . PHE A 1 70 ? 18.76517 19.60378 39.94286 1.000 18.70345 63 PHE A CA 1
ATOM 453 C C . PHE A 1 70 ? 18.91318 19.60679 38.42320 1.000 19.81554 63 PHE A C 1
ATOM 454 O O . PHE A 1 70 ? 18.12357 18.97429 37.71361 1.000 19.04111 63 PHE A O 1
ATOM 462 N N . GLY A 1 71 ? 19.93657 20.30469 37.91372 1.000 17.33311 64 GLY A N 1
ATOM 463 C CA . GLY A 1 71 ? 20.03449 20.54171 36.47858 1.000 17.58275 64 GLY A CA 1
ATOM 464 C C . GLY A 1 71 ? 20.19326 19.28886 35.63375 1.000 18.07416 64 GLY A C 1
ATOM 465 O O . GLY A 1 71 ? 19.92276 19.33001 34.42997 1.000 17.22728 64 GLY A O 1
ATOM 466 N N . HIS A 1 72 ? 20.63985 18.18097 36.23145 1.000 17.19653 65 HIS A N 1
ATOM 467 C CA . HIS A 1 72 ? 20.81133 16.92239 35.51830 1.000 17.05575 65 HIS A CA 1
ATOM 468 C C . HIS A 1 72 ? 20.07817 15.77141 36.19243 1.000 18.10311 65 HIS A C 1
ATOM 469 O O . HIS A 1 72 ? 20.21987 14.61969 35.74538 1.000 15.64189 65 HIS A O 1
ATOM 476 N N . SER A 1 73 ? 19.30869 16.04473 37.24868 1.000 14.88116 66 SER A N 1
ATOM 477 C CA . SER A 1 73 ? 18.71396 15.00353 38.08251 1.000 14.86466 66 SER A CA 1
ATOM 478 C C . SER A 1 73 ? 19.76809 13.94066 38.40266 1.000 17.62835 66 SER A C 1
ATOM 479 O O . SER A 1 73 ? 19.49280 12.73094 38.39182 1.000 15.59117 66 SER A O 1
ATOM 482 N N . ASP A 1 74 ? 20.99290 14.40118 38.67226 1.000 16.47853 67 ASP A N 1
ATOM 483 C CA . ASP A 1 74 ? 22.11763 13.51391 38.96403 1.000 16.22591 67 ASP A CA 1
ATOM 484 C C . ASP A 1 74 ? 22.09335 13.20370 40.45762 1.000 17.10150 67 ASP A C 1
ATOM 485 O O . ASP A 1 74 ? 22.87248 13.74564 41.25147 1.000 18.10137 67 ASP A O 1
ATOM 490 N N . VAL A 1 75 ? 21.16214 12.32488 40.83995 1.000 16.36945 68 VAL A N 1
ATOM 491 C CA . VAL A 1 75 ? 20.76475 12.15496 42.23821 1.000 15.35813 68 VAL A CA 1
ATOM 492 C C . VAL A 1 75 ? 20.03083 10.82651 42.38740 1.000 16.92335 68 VAL A C 1
ATOM 493 O O . VAL A 1 75 ? 19.24616 10.43525 41.51930 1.000 15.64478 68 VAL A O 1
ATOM 497 N N . THR A 1 76 ? 20.27541 10.14226 43.50860 1.000 18.48527 69 THR A N 1
ATOM 498 C CA . THR A 1 76 ? 19.47674 8.98346 43.91354 1.000 15.95013 69 THR A CA 1
ATOM 499 C C . THR A 1 76 ? 19.14367 9.13301 45.39147 1.000 18.98221 69 THR A C 1
ATOM 500 O O . THR A 1 76 ? 19.68801 9.99810 46.07832 1.000 16.34557 69 THR A O 1
ATOM 504 N N . TYR A 1 77 ? 18.22004 8.31444 45.89355 1.000 17.97032 70 TYR A N 1
ATOM 505 C CA . TYR A 1 77 ? 17.71676 8.55679 47.24292 1.000 17.95721 70 TYR A CA 1
ATOM 506 C C . TYR A 1 77 ? 17.05754 7.30272 47.79271 1.000 19.32250 70 TYR A C 1
ATOM 507 O O . TYR A 1 77 ? 16.91787 6.29066 47.10442 1.000 19.78669 70 TYR A O 1
ATOM 516 N N . THR A 1 78 ? 16.64902 7.38821 49.05616 1.000 18.12458 71 THR A N 1
ATOM 517 C CA . THR A 1 78 ? 15.63972 6.49368 49.58811 1.000 19.30013 71 THR A CA 1
ATOM 518 C C . THR A 1 78 ? 14.83772 7.25243 50.62994 1.000 22.02646 71 THR A C 1
ATOM 519 O O . THR A 1 78 ? 15.20331 8.35612 51.05799 1.000 20.88654 71 THR A O 1
ATOM 523 N N . VAL A 1 79 ? 13.71727 6.65244 51.00785 1.000 21.61197 72 VAL A N 1
ATOM 524 C CA . VAL A 1 79 ? 12.82557 7.18326 52.02450 1.000 20.83483 72 VAL A CA 1
ATOM 525 C C . VAL A 1 79 ? 12.56688 6.05831 53.01252 1.000 26.19370 72 VAL A C 1
ATOM 526 O O . VAL A 1 79 ? 11.97093 5.03494 52.65573 1.000 23.92921 72 VAL A O 1
ATOM 530 N N . ALA A 1 80 ? 13.02635 6.23246 54.24040 1.000 22.69126 73 ALA A N 1
ATOM 531 C CA . ALA A 1 80 ? 12.61997 5.37112 55.33712 1.000 22.87277 73 ALA A CA 1
ATOM 532 C C . ALA A 1 80 ? 11.59833 6.12633 56.16971 1.000 24.24362 73 ALA A C 1
ATOM 533 O O . ALA A 1 80 ? 11.57275 7.35923 56.17270 1.000 26.97851 73 ALA A O 1
ATOM 535 N N . HIS A 1 81 ? 10.71826 5.39517 56.83984 1.000 23.13226 74 HIS A N 1
ATOM 536 C CA . HIS A 1 81 ? 9.70977 6.06749 57.63533 1.000 22.91968 74 HIS A CA 1
ATOM 537 C C . HIS A 1 81 ? 9.85455 5.71532 59.10836 1.000 24.38001 74 HIS A C 1
ATOM 538 O O . HIS A 1 81 ? 10.53353 4.75333 59.49025 1.000 22.61485 74 HIS A O 1
ATOM 545 N N . VAL A 1 82 ? 9.23063 6.56185 59.92366 1.000 24.07188 75 VAL A N 1
ATOM 546 C CA . VAL A 1 82 ? 9.13668 6.39266 61.36522 1.000 25.50163 75 VAL A CA 1
ATOM 547 C C . VAL A 1 82 ? 7.65834 6.31327 61.69650 1.000 27.62717 75 VAL A C 1
ATOM 548 O O . VAL A 1 82 ? 6.85444 7.08235 61.15793 1.000 27.47609 75 VAL A O 1
ATOM 552 N N . TRP A 1 83 ? 7.29887 5.36118 62.55226 1.000 25.36014 76 TRP A N 1
ATOM 553 C CA . TRP A 1 83 ? 5.91881 5.16168 62.96571 1.000 29.17377 76 TRP A CA 1
ATOM 554 C C . TRP A 1 83 ? 5.92180 4.79250 64.44149 1.000 27.84465 76 TRP A C 1
ATOM 555 O O . TRP A 1 83 ? 6.69118 3.92124 64.85435 1.000 23.95761 76 TRP A O 1
ATOM 566 N N . HIS A 1 84 ? 5.08106 5.46600 65.22855 1.000 30.24943 77 HIS A N 1
ATOM 567 C CA . HIS A 1 84 ? 5.07315 5.28734 66.68479 1.000 32.33281 77 HIS A CA 1
ATOM 568 C C . HIS A 1 84 ? 6.48865 5.39379 67.24518 1.000 32.83411 77 HIS A C 1
ATOM 569 O O . HIS A 1 84 ? 6.90433 4.61634 68.10712 1.000 31.60911 77 HIS A O 1
ATOM 576 N N . GLY A 1 85 ? 7.25557 6.34652 66.71436 1.000 33.45768 78 GLY A N 1
ATOM 577 C CA . GLY A 1 85 ? 8.59816 6.58472 67.19582 1.000 29.88959 78 GLY A CA 1
ATOM 578 C C . GLY A 1 85 ? 9.63984 5.56436 66.79761 1.000 32.30273 78 GLY A C 1
ATOM 579 O O . GLY A 1 85 ? 10.77241 5.64722 67.28306 1.000 31.29458 78 GLY A O 1
ATOM 580 N N . ASN A 1 86 ? 9.31093 4.61051 65.92798 1.000 28.67186 79 ASN A N 1
ATOM 581 C CA . ASN A 1 86 ? 10.25318 3.57814 65.50529 1.000 30.41486 79 ASN A CA 1
ATOM 582 C C . ASN A 1 86 ? 10.62094 3.74925 64.03386 1.000 29.11238 79 ASN A C 1
ATOM 583 O O . ASN A 1 86 ? 9.73737 3.79441 63.17320 1.000 26.30512 79 ASN A O 1
ATOM 588 N N . PHE A 1 87 ? 11.92035 3.80490 63.74546 1.000 31.09207 80 PHE A N 1
ATOM 589 C CA . PHE A 1 87 ? 12.38633 3.62144 62.37396 1.000 27.84201 80 PHE A CA 1
ATOM 590 C C . PHE A 1 87 ? 12.07541 2.20090 61.91228 1.000 29.40680 80 PHE A C 1
ATOM 591 O O . PHE A 1 87 ? 12.29045 1.23559 62.65302 1.000 29.70467 80 PHE A O 1
ATOM 599 N N . PHE A 1 88 ? 11.56973 2.07286 60.68029 1.000 24.98868 81 PHE A N 1
ATOM 600 C CA . PHE A 1 88 ? 11.24694 0.77415 60.08323 1.000 26.11764 81 PHE A CA 1
ATOM 601 C C . PHE A 1 88 ? 12.27153 0.45066 59.00044 1.000 27.34323 81 PHE A C 1
ATOM 602 O O . PHE A 1 88 ? 12.34378 1.14708 57.98113 1.000 26.38872 81 PHE A O 1
ATOM 610 N N . ARG A 1 89 ? 13.06727 -0.59683 59.23128 1.000 24.85150 82 ARG A N 1
ATOM 611 C CA . ARG A 1 89 ? 14.03458 -1.10416 58.25269 1.000 25.84303 82 ARG A CA 1
ATOM 612 C C . ARG A 1 89 ? 15.01857 -0.01745 57.80862 1.000 28.37347 82 ARG A C 1
ATOM 613 O O . ARG A 1 89 ? 15.39218 0.07000 56.63591 1.000 23.20740 82 ARG A O 1
ATOM 621 N N . LEU A 1 90 ? 15.46202 0.80791 58.76125 1.000 23.86144 83 LEU A N 1
ATOM 622 C CA . LEU A 1 90 ? 16.39241 1.88358 58.42857 1.000 26.46186 83 LEU A CA 1
ATOM 623 C C . LEU A 1 90 ? 17.64037 1.33832 57.73701 1.000 28.07753 83 LEU A C 1
ATOM 624 O O . LEU A 1 90 ? 18.05258 1.84647 56.68950 1.000 27.41570 83 LEU A O 1
ATOM 629 N N . GLU A 1 91 ? 18.23925 0.27629 58.28741 1.000 24.64020 84 GLU A N 1
ATOM 630 C CA . GLU A 1 91 ? 19.48981 -0.21930 57.71438 1.000 30.09369 84 GLU A CA 1
ATOM 631 C C . GLU A 1 91 ? 19.28593 -0.78354 56.31026 1.000 26.34738 84 GLU A C 1
ATOM 632 O O . GLU A 1 91 ? 20.13972 -0.59392 55.43224 1.000 25.00855 84 GLU A O 1
ATOM 638 N N . ASP A 1 92 ? 18.18229 -1.50010 56.08524 1.000 23.32850 85 ASP A N 1
ATOM 639 C CA . ASP A 1 92 ? 17.87147 -1.96845 54.73510 1.000 27.77938 85 ASP A CA 1
ATOM 640 C C . ASP A 1 92 ? 17.80359 -0.79571 53.75978 1.000 22.70927 85 ASP A C 1
ATOM 641 O O . ASP A 1 92 ? 18.28770 -0.88364 52.62642 1.000 24.35388 85 ASP A O 1
ATOM 646 N N . HIS A 1 93 ? 17.21963 0.31117 54.19325 1.000 21.71686 86 HIS A N 1
ATOM 647 C CA . HIS A 1 93 ? 17.08355 1.46997 53.31762 1.000 22.33492 86 HIS A CA 1
ATOM 648 C C . HIS A 1 93 ? 18.43379 2.07831 52.98240 1.000 25.42247 86 HIS A C 1
ATOM 649 O O . HIS A 1 93 ? 18.72215 2.36275 51.81160 1.000 23.23888 86 HIS A O 1
ATOM 656 N N . VAL A 1 94 ? 19.28708 2.27762 53.99239 1.000 22.81365 87 VAL A N 1
ATOM 657 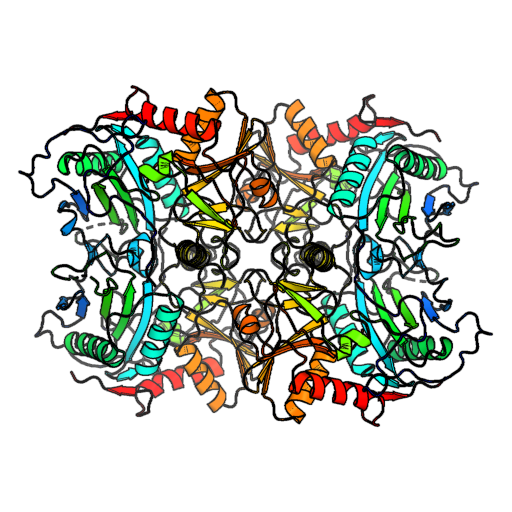C CA . VAL A 1 94 ? 20.57572 2.90095 53.70852 1.000 22.52960 87 VAL A CA 1
ATOM 658 C C . VAL A 1 94 ? 21.44940 1.97497 52.86474 1.000 22.79170 87 VAL A C 1
ATOM 659 O O . VAL A 1 94 ? 22.21327 2.43852 52.01192 1.000 22.04183 87 VAL A O 1
ATOM 663 N N . GLU A 1 95 ? 21.34304 0.66158 53.05342 1.000 21.00343 88 GLU A N 1
ATOM 664 C CA . GLU A 1 95 ? 22.09317 -0.24559 52.19044 1.000 23.78890 88 GLU A CA 1
ATOM 665 C C . GLU A 1 95 ? 21.62360 -0.15166 50.73743 1.000 20.62722 88 GLU A C 1
ATOM 666 O O . GLU A 1 95 ? 22.44594 -0.14350 49.81406 1.000 21.67349 88 GLU A O 1
ATOM 672 N N . ARG A 1 96 ? 20.30885 -0.09694 50.50780 1.000 21.70873 89 ARG A N 1
ATOM 673 C CA . ARG A 1 96 ? 19.83228 0.04051 49.13299 1.000 22.76913 89 ARG A CA 1
ATOM 674 C C . ARG A 1 96 ? 20.24785 1.38574 48.54658 1.000 21.66094 89 ARG A C 1
ATOM 675 O O . ARG A 1 96 ? 20.68235 1.46304 47.38972 1.000 20.65374 89 ARG A O 1
ATOM 683 N N . PHE A 1 97 ? 20.10131 2.45202 49.33744 1.000 19.12704 90 PHE A N 1
ATOM 684 C CA . PHE A 1 97 ? 20.54625 3.78205 48.94746 1.000 18.78433 90 PHE A CA 1
ATOM 685 C C . PHE A 1 97 ? 21.99630 3.76380 48.49127 1.000 21.31815 90 PHE A C 1
ATOM 686 O O . PHE A 1 97 ? 22.31849 4.22281 47.38959 1.000 21.58780 90 PHE A O 1
ATOM 694 N N . LEU A 1 98 ? 22.88702 3.22384 49.33508 1.000 20.64436 91 LEU A N 1
ATOM 695 C CA . LEU A 1 98 ? 24.30425 3.14003 48.99528 1.000 20.09821 91 LEU A CA 1
ATOM 696 C C . LEU A 1 98 ? 24.52821 2.35004 47.71048 1.000 21.85522 91 LEU A C 1
ATOM 697 O O . LEU A 1 98 ? 25.39601 2.69784 46.90033 1.000 22.05276 91 LEU A O 1
ATOM 702 N N . ALA A 1 99 ? 23.76732 1.27222 47.51172 1.000 22.03182 92 ALA A N 1
ATOM 703 C CA . ALA A 1 99 ? 23.98320 0.43374 46.33571 1.000 21.76970 92 ALA A CA 1
ATOM 704 C C . ALA A 1 99 ? 23.56540 1.15560 45.05965 1.000 21.14008 92 ALA A C 1
ATOM 705 O O . ALA A 1 99 ? 24.24567 1.05521 44.03111 1.000 21.02233 92 ALA A O 1
ATOM 707 N N . GLY A 1 100 ? 22.46268 1.90522 45.11201 1.000 22.99765 93 GLY A N 1
ATOM 708 C CA . GLY A 1 100 ? 22.05502 2.66932 43.94602 1.000 22.76763 93 GLY A CA 1
ATOM 709 C C . GLY A 1 100 ? 23.04723 3.76359 43.58653 1.000 23.40052 93 GLY A C 1
ATOM 710 O O . GLY A 1 100 ? 23.33602 3.98576 42.40428 1.000 20.13670 93 GLY A O 1
ATOM 711 N N . ALA A 1 101 ? 23.58235 4.46248 44.59969 1.000 21.92022 94 ALA A N 1
ATOM 712 C CA . ALA A 1 101 ? 24.55481 5.52178 44.33756 1.000 21.31808 94 ALA A CA 1
ATOM 713 C C . ALA A 1 101 ? 25.81149 4.96044 43.69276 1.000 21.70728 94 ALA A C 1
ATOM 714 O O . ALA A 1 101 ? 26.40363 5.59378 42.80990 1.000 21.00295 94 ALA A O 1
ATOM 716 N N . GLU A 1 102 ? 26.23324 3.77024 44.12926 1.000 24.02345 95 GLU A N 1
ATOM 717 C CA . GLU A 1 102 ? 27.34964 3.08013 43.48950 1.000 22.20259 95 GLU A CA 1
ATOM 718 C C . GLU A 1 102 ? 27.04561 2.79051 42.02324 1.000 22.63674 95 GLU A C 1
ATOM 719 O O . GLU A 1 102 ? 27.87736 3.04375 41.14209 1.000 21.17657 95 GLU A O 1
ATOM 725 N N . LYS A 1 103 ? 25.84264 2.27475 41.73837 1.000 22.96745 96 LYS A N 1
ATOM 726 C CA . LYS A 1 103 ? 25.47893 2.00029 40.35138 1.000 22.67132 96 LYS A CA 1
ATOM 727 C C . LYS A 1 103 ? 25.38296 3.28842 39.54545 1.000 22.87159 96 LYS A C 1
ATOM 728 O O . LYS A 1 103 ? 25.78957 3.33173 38.37856 1.000 21.96809 96 LYS A O 1
ATOM 734 N N . MET A 1 104 ? 24.86613 4.35592 40.15403 1.000 20.77103 97 MET A N 1
ATOM 735 C CA . MET A 1 104 ? 24.80702 5.64766 39.48154 1.000 20.92544 97 MET A CA 1
ATOM 736 C C . MET A 1 104 ? 26.15912 6.35554 39.43088 1.000 25.51109 97 MET A C 1
ATOM 737 O O . MET A 1 104 ? 26.25723 7.43029 38.82282 1.000 21.34824 97 MET A O 1
ATOM 742 N N . ARG A 1 105 ? 27.18579 5.78988 40.07333 1.000 22.98452 98 ARG A N 1
ATOM 743 C CA . ARG A 1 105 ? 28.54876 6.32720 40.05979 1.000 21.89474 98 ARG A CA 1
ATOM 744 C C . ARG A 1 105 ? 28.62484 7.71457 40.70462 1.000 22.78774 98 ARG A C 1
ATOM 745 O O . ARG A 1 105 ? 29.40617 8.57426 40.29396 1.000 20.30806 98 ARG A O 1
ATOM 753 N N . ILE A 1 106 ? 27.83446 7.91570 41.75513 1.000 21.43619 99 ILE A N 1
ATOM 754 C CA . ILE A 1 106 ? 27.89171 9.11932 42.57992 1.000 20.22035 99 ILE A CA 1
ATOM 755 C C . ILE A 1 106 ? 28.67675 8.76784 43.84339 1.000 22.41963 99 ILE A C 1
ATOM 756 O O . ILE A 1 106 ? 28.18773 7.96540 44.65370 1.000 20.35447 99 ILE A O 1
ATOM 761 N N . PRO A 1 107 ? 29.87182 9.32099 44.05154 1.000 25.53898 100 PRO A N 1
ATOM 762 C CA . PRO A 1 107 ? 30.62663 8.98864 45.26961 1.000 25.35819 100 PRO A CA 1
ATOM 763 C C . PRO A 1 107 ? 29.85062 9.41225 46.50679 1.000 25.08526 100 PRO A C 1
ATOM 764 O O . PRO A 1 107 ? 29.18821 10.44936 46.51874 1.000 23.43477 100 PRO A O 1
ATOM 768 N N . MET A 1 108 ? 29.90027 8.58767 47.54431 1.000 22.92767 101 MET A N 1
ATOM 769 C CA . MET A 1 108 ? 29.11375 8.86394 48.74160 1.000 23.22000 101 MET A CA 1
ATOM 770 C C . MET A 1 108 ? 29.96288 9.64375 49.73650 1.000 25.51424 101 MET A C 1
ATOM 771 O O . MET A 1 108 ? 31.04302 9.17093 50.10882 1.000 28.12739 101 MET A O 1
ATOM 776 N N . PRO A 1 109 ? 29.54209 10.83187 50.17857 1.000 23.80385 102 PRO A N 1
ATOM 777 C CA . PRO A 1 109 ? 30.41963 11.62656 51.05152 1.000 28.67507 102 PRO A CA 1
ATOM 778 C C . PRO A 1 109 ? 30.19014 11.36212 52.53071 1.000 31.58209 102 PRO A C 1
ATOM 779 O O . PRO A 1 109 ? 30.35201 12.26516 53.35804 1.000 31.19571 102 PRO A O 1
ATOM 783 N N . ALA A 1 110 ? 29.80381 10.13814 52.87465 1.000 26.03810 103 ALA A N 1
ATOM 784 C CA . ALA A 1 110 ? 29.52422 9.79092 54.25947 1.000 28.84220 103 ALA A CA 1
ATOM 785 C C . ALA A 1 110 ? 29.44376 8.27803 54.36715 1.000 30.14312 103 ALA A C 1
ATOM 786 O O . ALA A 1 110 ? 29.13914 7.59699 53.38210 1.000 28.60001 103 ALA A O 1
ATOM 788 N N . THR A 1 111 ? 29.73334 7.76315 55.56455 1.000 27.76949 104 THR A N 1
ATOM 789 C CA . THR A 1 111 ? 29.60284 6.34102 55.84490 1.000 30.14228 104 THR A CA 1
ATOM 790 C C . THR A 1 111 ? 28.13724 5.97198 56.07586 1.000 25.58803 104 THR A C 1
ATOM 791 O O . THR A 1 111 ? 27.28780 6.82273 56.36078 1.000 25.15087 104 THR A O 1
ATOM 795 N N . LYS A 1 112 ? 27.85326 4.67249 55.96542 1.000 26.51934 105 LYS A N 1
ATOM 796 C CA . LYS A 1 112 ? 26.53119 4.16428 56.31205 1.000 26.56585 105 LYS A CA 1
ATOM 797 C C . LYS A 1 112 ? 26.14048 4.57684 57.72882 1.000 28.22631 105 LYS A C 1
ATOM 798 O O . LYS A 1 112 ? 25.02567 5.05355 57.96911 1.000 25.06660 105 LYS A O 1
ATOM 804 N N . ALA A 1 113 ? 27.06114 4.41395 58.68169 1.000 26.28312 106 ALA A N 1
ATOM 805 C CA . ALA A 1 113 ? 26.75187 4.76682 60.06280 1.000 30.01815 106 ALA A CA 1
ATOM 806 C C . ALA A 1 113 ? 26.46387 6.25646 60.19387 1.000 27.93812 106 ALA A C 1
ATOM 807 O O . ALA A 1 113 ? 25.55075 6.65564 60.92482 1.000 24.25950 106 ALA A O 1
ATOM 809 N N . GLU A 1 114 ? 27.23770 7.09426 59.48896 1.000 23.91613 107 GLU A N 1
ATOM 810 C CA . GLU A 1 114 ? 26.99873 8.53151 59.52241 1.000 27.34902 107 GLU A CA 1
ATOM 811 C C . GLU A 1 114 ? 25.63784 8.87132 58.92636 1.000 26.70310 107 GLU A C 1
ATOM 812 O O . GLU A 1 114 ? 24.90424 9.70849 59.46853 1.000 22.94085 107 GLU A O 1
ATOM 818 N N . ILE A 1 115 ? 25.28424 8.22841 57.80896 1.000 24.12521 108 ILE A N 1
ATOM 819 C CA . ILE A 1 115 ? 23.98324 8.47984 57.18746 1.000 22.79132 108 ILE A CA 1
ATOM 820 C C . ILE A 1 115 ? 22.85839 8.15575 58.16369 1.000 24.00750 108 ILE A C 1
ATOM 821 O O . ILE A 1 115 ? 21.92048 8.94038 58.34195 1.000 22.66247 108 ILE A O 1
ATOM 826 N N . MET A 1 116 ? 22.94235 7.00258 58.83054 1.000 24.58407 109 MET A N 1
ATOM 827 C CA . MET A 1 116 ? 21.88270 6.64088 59.76308 1.000 25.12968 109 MET A CA 1
ATOM 828 C C . MET A 1 116 ? 21.77830 7.65291 60.90480 1.000 26.96762 109 MET A C 1
ATOM 829 O O . MET A 1 116 ? 20.67004 8.02585 61.31364 1.000 27.08389 109 MET A O 1
ATOM 834 N N . ASP A 1 117 ? 22.91808 8.12875 61.41751 1.000 27.15779 110 ASP A N 1
ATOM 835 C CA . ASP A 1 117 ? 22.88153 9.09788 62.51125 1.000 29.29648 110 ASP A CA 1
ATOM 836 C C . ASP A 1 117 ? 22.24227 10.40920 62.07510 1.000 23.36310 110 ASP A C 1
ATOM 837 O O . ASP A 1 117 ? 21.53648 11.05326 62.85983 1.000 27.80874 110 ASP A O 1
ATOM 842 N N . LEU A 1 118 ? 22.48530 10.82941 60.83335 1.000 24.00789 111 LEU A N 1
ATOM 843 C CA . LEU A 1 118 ? 21.85816 12.05357 60.33865 1.000 24.64740 111 LEU A CA 1
ATOM 844 C C . LEU A 1 118 ? 20.34644 11.90010 60.23711 1.000 23.86779 111 LEU A C 1
ATOM 845 O O . LEU A 1 118 ? 19.59727 12.83043 60.55433 1.000 21.79221 111 LEU A O 1
ATOM 850 N N . MET A 1 119 ? 19.87835 10.73728 59.78290 1.000 23.82411 112 MET A N 1
ATOM 851 C CA . MET A 1 119 ? 18.43975 10.52200 59.67688 1.000 21.35866 112 MET A CA 1
ATOM 852 C C . MET A 1 119 ? 17.79113 10.47253 61.05225 1.000 22.62759 112 MET A C 1
ATOM 853 O O . MET A 1 119 ? 16.74909 11.10086 61.27351 1.000 25.60501 112 MET A O 1
ATOM 858 N N . ARG A 1 120 ? 18.41206 9.76162 61.99634 1.000 22.83065 113 ARG A N 1
ATOM 859 C CA . ARG A 1 120 ? 17.91877 9.75941 63.36937 1.000 28.26804 113 ARG A CA 1
ATOM 860 C C . ARG A 1 120 ? 17.93498 11.16212 63.96648 1.000 24.74506 113 ARG A C 1
ATOM 861 O O . ARG A 1 120 ? 17.00159 11.55316 64.67435 1.000 27.52319 113 ARG A O 1
ATOM 869 N N . GLY A 1 121 ? 18.96443 11.95312 63.65399 1.000 26.77202 114 GLY A N 1
ATOM 870 C CA . GLY A 1 121 ? 19.02290 13.31732 64.16551 1.000 25.77872 114 GLY A CA 1
ATOM 871 C C . GLY A 1 121 ? 17.91816 14.21311 63.62897 1.000 26.29429 114 GLY A C 1
ATOM 872 O O . GLY A 1 121 ? 17.30107 14.96690 64.39318 1.000 26.40627 114 GLY A O 1
ATOM 873 N N . CYS A 1 122 ? 17.64439 14.14456 62.31139 1.000 22.71841 115 CYS A N 1
ATOM 874 C CA . CYS A 1 122 ? 16.53245 14.91872 61.75064 1.000 22.52128 115 CYS A CA 1
ATOM 875 C C . CYS A 1 122 ? 15.20403 14.54772 62.39757 1.000 25.68620 115 CYS A C 1
ATOM 876 O O . CYS A 1 122 ? 14.37549 15.41780 62.68877 1.000 22.46894 115 CYS A O 1
ATOM 879 N N . VAL A 1 123 ? 14.97127 13.25747 62.61344 1.000 26.25605 116 VAL A N 1
ATOM 880 C CA . VAL A 1 123 ? 13.71586 12.83603 63.22892 1.000 27.27688 116 VAL A CA 1
ATOM 881 C C . VAL A 1 123 ? 13.64688 13.31228 64.67091 1.000 25.74169 116 VAL A C 1
ATOM 882 O O . VAL A 1 123 ? 12.64068 13.88401 65.10392 1.000 26.60944 116 VAL A O 1
ATOM 886 N N . SER A 1 124 ? 14.70982 13.05812 65.43633 1.000 27.19691 117 SER A N 1
ATOM 887 C CA . SER A 1 124 ? 14.73686 13.48247 66.83254 1.000 28.39544 117 SER A CA 1
ATOM 888 C C . SER A 1 124 ? 14.46835 14.97661 66.94849 1.000 26.45380 117 SER A C 1
ATOM 889 O O . SER A 1 124 ? 13.60847 15.40614 67.72268 1.000 27.24297 117 SER A O 1
ATOM 892 N N . LYS A 1 125 ? 15.17805 15.78472 66.16092 1.000 26.39213 118 LYS A N 1
ATOM 893 C CA . LYS A 1 125 ? 14.99301 17.22395 66.24754 1.000 23.65036 118 LYS A CA 1
ATOM 894 C C . LYS A 1 125 ? 13.62616 17.63580 65.72910 1.000 26.38301 118 LYS A C 1
ATOM 895 O O . LYS A 1 125 ? 13.07743 18.64800 66.17546 1.000 26.91979 118 LYS A O 1
ATOM 901 N N . SER A 1 126 ? 13.04447 16.85080 64.81775 1.000 25.08166 119 SER A N 1
ATOM 902 C CA . SER A 1 126 ? 11.69427 17.14517 64.34344 1.000 26.00583 119 SER A CA 1
ATOM 903 C C . SER A 1 126 ? 10.64624 16.91397 65.42372 1.000 24.34324 119 SER A C 1
ATOM 904 O O . SER A 1 126 ? 9.58463 17.55027 65.39972 1.000 25.15072 119 SER A O 1
ATOM 907 N N . GLY A 1 127 ? 10.89558 15.97635 66.33764 1.000 29.23136 120 GLY A N 1
ATOM 908 C CA . GLY A 1 127 ? 9.89380 15.57740 67.30873 1.000 30.56558 120 GLY A CA 1
ATOM 909 C C . GLY A 1 127 ? 8.77138 14.72612 66.75452 1.000 34.52137 120 GLY A C 1
ATOM 910 O O . GLY A 1 127 ? 7.86975 14.34412 67.51261 1.000 31.71393 120 GLY A O 1
ATOM 911 N N . LEU A 1 128 ? 8.80156 14.40361 65.46254 1.000 30.72860 121 LEU A N 1
ATOM 912 C CA . LEU A 1 128 ? 7.71281 13.67649 64.82597 1.000 29.90372 121 LEU A CA 1
ATOM 913 C C . LEU A 1 128 ? 7.79607 12.19092 65.15050 1.000 27.83505 121 LEU A C 1
ATOM 914 O O . LEU A 1 128 ? 8.84714 11.56414 64.97870 1.000 29.83163 121 LEU A O 1
ATOM 919 N N . ARG A 1 129 ? 6.68326 11.62173 65.61518 1.000 31.57599 122 ARG A N 1
ATOM 920 C CA . ARG A 1 129 ? 6.63515 10.18373 65.85548 1.000 29.19677 122 ARG A CA 1
ATOM 921 C C . ARG A 1 129 ? 6.18751 9.40659 64.62383 1.000 27.82663 122 ARG A C 1
ATOM 922 O O . ARG A 1 129 ? 6.44241 8.20089 64.53907 1.000 27.64824 122 ARG A O 1
ATOM 930 N N . GLU A 1 130 ? 5.53924 10.06963 63.67055 1.000 28.63674 123 GLU A N 1
ATOM 931 C CA . GLU A 1 130 ? 5.20435 9.48557 62.37416 1.000 29.48086 123 GLU A CA 1
ATOM 932 C C . GLU A 1 130 ? 5.84562 10.37000 61.30859 1.000 25.99292 123 GLU A C 1
ATOM 933 O O . GLU A 1 130 ? 5.41611 11.51009 61.10802 1.000 26.20954 123 GLU A O 1
ATOM 939 N N . ALA A 1 131 ? 6.88186 9.86832 60.63468 1.000 25.22680 124 ALA A N 1
ATOM 940 C CA . ALA A 1 131 ? 7.67471 10.74688 59.78605 1.000 26.06699 124 ALA A CA 1
ATOM 941 C C . ALA A 1 131 ? 8.04528 10.07714 58.47315 1.000 24.42599 124 ALA A C 1
ATOM 942 O O . ALA A 1 131 ? 8.12153 8.85379 58.36198 1.000 25.08890 124 ALA A O 1
ATOM 944 N N . TYR A 1 132 ? 8.31058 10.93022 57.49105 1.000 25.58866 125 TYR A N 1
ATOM 945 C CA . TYR A 1 132 ? 8.82226 10.56699 56.17695 1.000 23.00933 125 TYR A CA 1
ATOM 946 C C . TYR A 1 132 ? 10.24564 11.11182 56.10522 1.000 21.99058 125 TYR A C 1
ATOM 947 O O . TYR A 1 132 ? 10.44810 12.31972 56.24810 1.000 21.32566 125 TYR A O 1
ATOM 956 N N . VAL A 1 133 ? 11.23034 10.22768 55.93754 1.000 22.53689 126 VAL A N 1
ATOM 957 C CA . VAL A 1 133 ? 12.63630 10.59633 56.09890 1.000 23.20470 126 VAL A CA 1
ATOM 958 C C . VAL A 1 133 ? 13.36251 10.28490 54.79623 1.000 25.21608 126 VAL A C 1
ATOM 959 O O . VAL A 1 133 ? 13.74181 9.13249 54.53978 1.000 22.77947 126 VAL A O 1
ATOM 963 N N . ASN A 1 134 ? 13.57240 11.32059 53.98353 1.000 24.42903 127 ASN A N 1
ATOM 964 C CA . ASN A 1 134 ? 14.30237 11.22602 52.72246 1.000 24.78107 127 ASN A CA 1
ATOM 965 C C . ASN A 1 134 ? 15.79029 11.45221 52.95398 1.000 24.96746 127 ASN A C 1
ATOM 966 O O . ASN A 1 134 ? 16.18592 12.39206 53.65129 1.000 26.30031 127 ASN A O 1
ATOM 971 N N . VAL A 1 135 ? 16.61675 10.60166 52.35242 1.000 21.45723 128 VAL A N 1
ATOM 972 C CA . VAL A 1 135 ? 18.04336 10.86857 52.21502 1.000 21.12725 128 VAL A CA 1
ATOM 973 C C . VAL A 1 135 ? 18.37217 10.74389 50.73670 1.000 20.40429 128 VAL A C 1
ATOM 974 O O . VAL A 1 135 ? 17.96663 9.77489 50.09388 1.000 22.42971 128 VAL A O 1
ATOM 978 N N . CYS A 1 136 ? 19.07086 11.72717 50.18733 1.000 21.17745 129 CYS A N 1
ATOM 979 C CA . CYS A 1 136 ? 19.50377 11.65079 48.80215 1.000 21.12014 129 CYS A CA 1
ATOM 980 C C . CYS A 1 136 ? 20.95002 12.10927 48.72275 1.000 20.55736 129 CYS A C 1
ATOM 981 O O . CYS A 1 136 ? 21.43934 12.83375 49.59163 1.000 20.14462 129 CYS A O 1
ATOM 984 N N . VAL A 1 137 ? 21.64101 11.68324 47.67071 1.000 18.63850 130 VAL A N 1
ATOM 985 C CA . VAL A 1 137 ? 22.98467 12.17066 47.38755 1.000 20.15457 130 VAL A CA 1
ATOM 986 C C . VAL A 1 137 ? 23.02671 12.62048 45.93270 1.000 19.09701 130 VAL A C 1
ATOM 987 O O . VAL A 1 137 ? 22.52523 11.92012 45.04531 1.000 19.72062 130 VAL A O 1
ATOM 991 N N . THR A 1 138 ? 23.60815 13.79050 45.69372 1.000 18.15735 131 THR A N 1
ATOM 992 C CA . THR A 1 138 ? 23.72068 14.37304 44.36340 1.000 20.19757 131 THR A CA 1
ATOM 993 C C . THR A 1 138 ? 25.17869 14.44930 43.93397 1.000 19.05047 131 THR A C 1
ATOM 994 O O . THR A 1 138 ? 26.10041 14.38384 44.75144 1.000 16.91555 131 THR A O 1
ATOM 998 N N . ARG A 1 139 ? 25.35994 14.61334 42.62278 1.000 19.77617 132 ARG A N 1
ATOM 999 C CA . ARG A 1 139 ? 26.67719 14.86278 42.05563 1.000 24.33798 132 ARG A CA 1
ATOM 1000 C C . ARG A 1 139 ? 27.28978 16.15125 42.60372 1.000 21.26228 132 ARG A C 1
ATOM 1001 O O . ARG A 1 139 ? 28.52048 16.27767 42.66589 1.000 22.62380 132 ARG A O 1
ATOM 1009 N N . GLY A 1 140 ? 26.45439 17.11217 43.00234 1.000 21.24060 133 GLY A N 1
ATOM 1010 C CA . GLY A 1 140 ? 26.90747 18.32899 43.65368 1.000 22.02192 133 GLY A CA 1
ATOM 1011 C C . GLY A 1 140 ? 26.99134 19.50675 42.69820 1.000 21.30557 133 GLY A C 1
ATOM 1012 O O . GLY A 1 140 ? 26.63051 19.43316 41.51973 1.000 21.82033 133 GLY A O 1
ATOM 1013 N N . TYR A 1 141 ? 27.47882 20.63233 43.23170 1.000 23.62002 134 TYR A N 1
ATOM 1014 C CA . TYR A 1 141 ? 27.58810 21.85606 42.44369 1.000 22.87356 134 TYR A CA 1
ATOM 1015 C C . TYR A 1 141 ? 29.03594 22.29171 42.22558 1.000 30.79589 134 TYR A C 1
ATOM 1016 O O . TYR A 1 141 ? 29.28676 23.46083 41.91190 1.000 29.19039 134 TYR A O 1
ATOM 1025 N N . GLY A 1 142 ? 29.98882 21.37938 42.36737 1.000 27.88567 135 GLY A N 1
ATOM 1026 C CA . GLY A 1 142 ? 31.39708 21.70114 42.24012 1.000 33.23407 135 GLY A CA 1
ATOM 1027 C C . GLY A 1 142 ? 32.10515 21.61283 43.58152 1.000 32.01007 135 GLY A C 1
ATOM 1028 O O . GLY A 1 142 ? 31.54907 21.15776 44.58281 1.000 31.17001 135 GLY A O 1
ATOM 1029 N N . ARG A 1 143 ? 33.35982 22.06954 43.58693 1.000 38.85298 136 ARG A N 1
ATOM 1030 C CA . ARG A 1 143 ? 34.15698 22.10155 44.81027 1.000 37.23530 136 ARG A CA 1
ATOM 1031 C C . ARG A 1 143 ? 33.37620 22.75135 45.94752 1.000 36.46819 136 ARG A C 1
ATOM 1032 O O . ARG A 1 143 ? 32.81714 23.84061 45.79394 1.000 35.54889 136 ARG A O 1
ATOM 1040 N N . LYS A 1 144 ? 33.31782 22.06037 47.08392 1.000 33.69755 137 LYS A N 1
ATOM 1041 C CA . LYS A 1 144 ? 32.56769 22.56707 48.21945 1.000 38.21538 137 LYS A CA 1
ATOM 1042 C C . LYS A 1 144 ? 33.30963 23.74701 48.84391 1.000 45.69040 137 LYS A C 1
ATOM 1043 O O . LYS A 1 144 ? 34.53565 23.84482 48.73151 1.000 44.88074 137 LYS A O 1
ATOM 1049 N N . PRO A 1 145 ? 32.59429 24.65755 49.50651 1.000 48.58086 138 PRO A N 1
ATOM 1050 C CA . PRO A 1 145 ? 33.26915 25.81805 50.10366 1.000 52.47871 138 PRO A CA 1
ATOM 1051 C C . PRO A 1 145 ? 34.12892 25.39999 51.28589 1.000 49.51973 138 PRO A C 1
ATOM 1052 O O . PRO A 1 145 ? 33.72058 24.58646 52.11659 1.000 51.52151 138 PRO A O 1
ATOM 1056 N N . GLY A 1 146 ? 35.33605 25.95219 51.34409 1.000 54.37323 139 GLY A N 1
ATOM 1057 C CA . GLY A 1 146 ? 36.24582 25.66756 52.43892 1.000 57.16837 139 GLY A CA 1
ATOM 1058 C C . GLY A 1 146 ? 37.30475 24.63990 52.10194 1.000 58.39420 139 GLY A C 1
ATOM 1059 O O . GLY A 1 146 ? 38.05877 24.81004 51.14603 1.000 61.87175 139 GLY A O 1
ATOM 1060 N N . THR A 1 149 ? 41.47404 21.46294 48.39858 1.000 73.76885 142 THR A N 1
ATOM 1061 C CA . THR A 1 149 ? 41.92023 20.28368 47.67715 1.000 77.61239 142 THR A CA 1
ATOM 1062 C C . THR A 1 149 ? 40.86600 19.82234 46.66945 1.000 76.13798 142 THR A C 1
ATOM 1063 O O . THR A 1 149 ? 39.66789 19.86556 46.95601 1.000 74.34850 142 THR A O 1
ATOM 1067 N N . LEU A 1 150 ? 41.31029 19.39810 45.48310 1.000 76.71388 143 LEU A N 1
ATOM 1068 C CA . LEU A 1 150 ? 40.42217 18.72568 44.54411 1.000 76.07215 143 LEU A CA 1
ATOM 1069 C C . LEU A 1 150 ? 40.32385 17.23419 44.83317 1.000 75.43322 143 LEU A C 1
ATOM 1070 O O . LEU A 1 150 ? 39.49079 16.54541 44.23317 1.000 72.37190 143 LEU A O 1
ATOM 1075 N N . GLU A 1 151 ? 41.15120 16.73204 45.75376 1.000 73.36194 144 GLU A N 1
ATOM 1076 C CA . GLU A 1 151 ? 40.90529 15.44882 46.41086 1.000 72.89129 144 GLU A CA 1
ATOM 1077 C C . GLU A 1 151 ? 39.43625 15.28154 46.75232 1.000 67.85609 144 GLU A C 1
ATOM 1078 O O . GLU A 1 151 ? 38.81333 14.26934 46.41131 1.000 61.47493 144 GLU A O 1
ATOM 1084 N N . ALA A 1 152 ? 38.87625 16.29182 47.41893 1.000 61.72532 145 ALA A N 1
ATOM 1085 C CA . ALA A 1 152 ? 37.63025 16.13323 48.14617 1.000 56.95818 145 ALA A CA 1
ATOM 1086 C C . ALA A 1 152 ? 36.46761 15.81164 47.21347 1.000 42.31918 145 ALA A C 1
ATOM 1087 O O . ALA A 1 152 ? 36.42320 16.23745 46.05527 1.000 41.56353 145 ALA A O 1
ATOM 1089 N N . LEU A 1 153 ? 35.52560 15.03500 47.73745 1.000 37.26773 146 LEU A N 1
ATOM 1090 C CA . LEU A 1 153 ? 34.30256 14.74855 47.00876 1.000 35.70064 146 LEU A CA 1
ATOM 1091 C C . LEU A 1 153 ? 33.49163 16.02155 46.83128 1.000 34.27813 146 LEU A C 1
ATOM 1092 O O . LEU A 1 153 ? 33.49401 16.91277 47.68620 1.000 34.03921 146 LEU A O 1
ATOM 1097 N N . GLU A 1 154 ? 32.78716 16.09816 45.70766 1.000 30.65444 147 GLU A N 1
ATOM 1098 C CA . GLU A 1 154 ? 31.84596 17.18082 45.47057 1.000 28.65606 147 GLU A CA 1
ATOM 1099 C C . GLU A 1 154 ? 30.40785 16.77784 45.76200 1.000 26.91193 147 GLU A C 1
ATOM 1100 O O . GLU A 1 154 ? 29.53768 17.65726 45.82729 1.000 22.57956 147 GLU A O 1
ATOM 1106 N N . SER A 1 155 ? 30.15620 15.47818 45.96335 1.000 23.43037 148 SER A N 1
ATOM 1107 C CA . SER A 1 155 ? 28.80865 14.97603 46.20585 1.000 23.31128 148 SER A CA 1
ATOM 1108 C C . SER A 1 155 ? 28.16798 15.65400 47.41352 1.000 22.89062 148 SER A C 1
ATOM 1109 O O . SER A 1 155 ? 28.83637 15.92799 48.41139 1.000 22.88242 148 SER A O 1
ATOM 1112 N N . GLN A 1 156 ? 26.86431 15.91800 47.32920 1.000 18.30570 149 GLN A N 1
ATOM 1113 C CA . GLN A 1 156 ? 26.11896 16.51769 48.42984 1.000 18.27215 149 GLN A CA 1
ATOM 1114 C C . GLN A 1 156 ? 25.10612 15.51979 48.96768 1.000 23.87267 149 GLN A C 1
ATOM 1115 O O . GLN A 1 156 ? 24.30510 14.97491 48.20176 1.000 20.85492 149 GLN A O 1
ATOM 1121 N N . LEU A 1 157 ? 25.12697 15.30352 50.27939 1.000 21.21875 150 LEU A N 1
ATOM 1122 C CA . LEU A 1 157 ? 24.11127 14.52013 50.96640 1.000 21.12115 150 LEU A CA 1
ATOM 1123 C C . LEU A 1 157 ? 23.09946 15.47053 51.58584 1.000 23.52210 150 LEU A C 1
ATOM 1124 O O . LEU A 1 157 ? 23.48351 16.40793 52.29355 1.000 23.28838 150 LEU A O 1
ATOM 1129 N N . TYR A 1 158 ? 21.81795 15.25749 51.28926 1.000 18.42932 151 TYR A N 1
ATOM 1130 C CA . TYR A 1 158 ? 20.73559 16.01887 51.89588 1.000 19.16345 151 TYR A CA 1
ATOM 1131 C C . TYR A 1 158 ? 19.78262 15.06236 52.59807 1.000 22.25551 151 TYR A C 1
ATOM 1132 O O . TYR A 1 158 ? 19.47402 13.98622 52.07754 1.000 21.61046 151 TYR A O 1
ATOM 1141 N N . VAL A 1 159 ? 19.31729 15.45084 53.78092 1.000 21.45201 152 VAL A N 1
ATOM 1142 C CA . VAL A 1 159 ? 18.40145 14.63415 54.57160 1.000 23.71254 152 VAL A CA 1
ATOM 1143 C C . VAL A 1 159 ? 17.26596 15.52372 55.04479 1.000 22.22594 152 VAL A C 1
ATOM 1144 O O . VAL A 1 159 ? 17.48607 16.69468 55.36923 1.000 24.02104 152 VAL A O 1
ATOM 1148 N N . TYR A 1 160 ? 16.05006 14.98667 55.07296 1.000 21.06063 153 TYR A N 1
ATOM 1149 C CA . TYR A 1 160 ? 14.99469 15.69504 55.77750 1.000 22.49190 153 TYR A CA 1
ATOM 1150 C C . TYR A 1 160 ? 14.01897 14.70717 56.38981 1.000 26.44507 153 TYR A C 1
ATOM 1151 O O . TYR A 1 160 ? 13.80928 13.60280 55.87512 1.000 21.56368 153 TYR A O 1
ATOM 1160 N N . ALA A 1 161 ? 13.44973 15.11862 57.52149 1.000 23.17727 154 ALA A N 1
ATOM 1161 C CA . ALA A 1 161 ? 12.37483 14.39832 58.18999 1.000 22.94868 154 ALA A CA 1
ATOM 1162 C C . ALA A 1 161 ? 11.18999 15.34367 58.26271 1.000 26.75834 154 ALA A C 1
ATOM 1163 O O . ALA A 1 161 ? 11.30040 16.42809 58.84904 1.000 23.54230 154 ALA A O 1
ATOM 1165 N N . ILE A 1 162 ? 10.08078 14.95586 57.63387 1.000 23.85252 155 ILE A N 1
ATOM 1166 C CA . ILE A 1 162 ? 8.85342 15.75416 57.61203 1.000 24.23729 155 ILE A CA 1
ATOM 1167 C C . ILE A 1 162 ? 7.69451 14.84217 58.00765 1.000 24.63906 155 ILE A C 1
ATOM 1168 O O . ILE A 1 162 ? 7.90202 13.63130 58.14654 1.000 23.14733 155 ILE A O 1
ATOM 1173 N N . PRO A 1 163 ? 6.48237 15.35560 58.23338 1.000 24.42528 156 PRO A N 1
ATOM 1174 C CA . PRO A 1 163 ? 5.37923 14.45941 58.59054 1.000 28.42651 156 PRO A CA 1
ATOM 1175 C C . PRO A 1 163 ? 5.17079 13.36990 57.54650 1.000 29.97631 156 PRO A C 1
ATOM 1176 O O . PRO A 1 163 ? 5.39773 13.56695 56.34670 1.000 23.78186 156 PRO A O 1
ATOM 1180 N N . TYR A 1 164 ? 4.77232 12.19455 58.04122 1.000 25.58043 157 TYR A N 1
ATOM 1181 C CA . TYR A 1 164 ? 4.46389 11.04630 57.19549 1.000 26.67146 157 TYR A CA 1
ATOM 1182 C C . TYR A 1 164 ? 3.57065 11.44333 56.02390 1.000 26.44822 157 TYR A C 1
ATOM 1183 O O . TYR A 1 164 ? 2.58581 12.17159 56.19092 1.000 26.49209 157 TYR A O 1
ATOM 1192 N N . LEU A 1 165 ? 3.92128 10.94869 54.83153 1.000 25.17420 158 LEU A N 1
ATOM 1193 C CA . LEU A 1 165 ? 3.22710 11.24680 53.58289 1.000 23.36733 158 LEU A CA 1
ATOM 1194 C C . LEU A 1 165 ? 2.45475 10.02975 53.07428 1.000 23.82508 158 LEU A C 1
ATOM 1195 O O . LEU A 1 165 ? 2.88736 8.88720 53.24102 1.000 24.57719 158 LEU A O 1
ATOM 1200 N N . TRP A 1 166 ? 1.32759 10.29070 52.40849 1.000 23.62205 159 TRP A N 1
ATOM 1201 C CA . TRP A 1 166 ? 0.43225 9.24614 51.90796 1.000 28.04099 159 TRP A CA 1
ATOM 1202 C C . TRP A 1 166 ? 0.25865 9.39815 50.40157 1.000 21.71486 159 TRP A C 1
ATOM 1203 O O . TRP A 1 166 ? -0.37247 10.35610 49.94340 1.000 26.02539 159 TRP A O 1
ATOM 1214 N N . VAL A 1 167 ? 0.79420 8.45599 49.62068 1.000 23.19902 160 VAL A N 1
ATOM 1215 C CA . VAL A 1 167 ? 0.39209 8.40695 48.21605 1.000 21.17276 160 VAL A CA 1
ATOM 1216 C C . VAL A 1 167 ? -1.12265 8.27810 48.13256 1.000 24.04373 160 VAL A C 1
ATOM 1217 O O . VAL A 1 167 ? -1.79668 9.06860 47.46589 1.000 24.21283 160 VAL A O 1
ATOM 1221 N N . PHE A 1 168 ? -1.68147 7.30751 48.85413 1.000 25.11053 161 PHE A N 1
ATOM 1222 C CA . PHE A 1 168 ? -3.11993 7.13982 49.00043 1.000 25.55030 161 PHE A CA 1
ATOM 1223 C C . PHE A 1 168 ? -3.48450 7.31827 50.47262 1.000 24.46833 161 PHE A C 1
ATOM 1224 O O . PHE A 1 168 ? -2.76841 6.84444 51.35762 1.000 25.73660 161 PHE A O 1
ATOM 1232 N N . SER A 1 169 ? -4.58307 8.03004 50.72408 1.000 29.09322 162 SER A N 1
ATOM 1233 C CA . SER A 1 169 ? -4.94328 8.43979 52.07880 1.000 31.15929 162 SER A CA 1
ATOM 1234 C C . SER A 1 169 ? -5.13228 7.22765 52.99378 1.000 29.91566 162 SER A C 1
ATOM 1235 O O . SER A 1 169 ? -5.34895 6.10755 52.52345 1.000 28.14342 162 SER A O 1
ATOM 1238 N N . PRO A 1 170 ? -5.03814 7.42947 54.31421 1.000 30.00589 163 PRO A N 1
ATOM 1239 C CA . PRO A 1 170 ? -5.25301 6.30416 55.23879 1.000 30.51204 163 PRO A CA 1
ATOM 1240 C C . PRO A 1 170 ? -6.61967 5.67026 55.09534 1.000 28.34400 163 PRO A C 1
ATOM 1241 O O . PRO A 1 170 ? -6.76698 4.47375 55.36513 1.000 29.90662 163 PRO A O 1
ATOM 1245 N N . ILE A 1 171 ? -7.62137 6.43849 54.67053 1.000 30.05854 164 ILE A N 1
ATOM 1246 C CA . ILE A 1 171 ? -8.93480 5.86953 54.39437 1.000 34.50399 164 ILE A CA 1
ATOM 1247 C C . ILE A 1 171 ? -8.86457 4.94334 53.18656 1.000 33.04021 164 ILE A C 1
ATOM 1248 O O . ILE A 1 171 ? -9.39949 3.82942 53.20222 1.000 32.14113 164 ILE A O 1
ATOM 1253 N N . ARG A 1 172 ? -8.19852 5.39372 52.11958 1.000 32.51715 165 ARG A N 1
ATOM 1254 C CA . ARG A 1 172 ? -8.04023 4.55650 50.93807 1.000 28.73031 165 ARG A CA 1
ATOM 1255 C C . ARG A 1 172 ? -7.16705 3.34854 51.21541 1.000 28.24708 165 ARG A C 1
ATOM 1256 O O . ARG A 1 172 ? -7.34787 2.30734 50.57735 1.000 30.91809 165 ARG A O 1
ATOM 1264 N N . GLN A 1 173 ? -6.22316 3.45549 52.15567 1.000 26.03346 166 GLN A N 1
ATOM 1265 C CA . GLN A 1 173 ? -5.46214 2.27673 52.54962 1.000 26.78656 166 GLN A CA 1
ATOM 1266 C C . GLN A 1 173 ? -6.38574 1.15126 53.00336 1.000 32.15191 166 GLN A C 1
ATOM 1267 O O . GLN A 1 173 ? -6.06536 -0.02752 52.81514 1.000 30.13430 166 GLN A O 1
ATOM 1273 N N . ILE A 1 174 ? -7.52986 1.48860 53.59197 1.000 31.14624 167 ILE A N 1
ATOM 1274 C CA . ILE A 1 174 ? -8.48530 0.46705 54.02213 1.000 32.78667 167 ILE A CA 1
ATOM 1275 C C . ILE A 1 174 ? -9.47169 0.12956 52.91176 1.000 30.36487 167 ILE A C 1
ATOM 1276 O O . ILE A 1 174 ? -9.72664 -1.04217 52.62569 1.000 33.13544 167 ILE A O 1
ATOM 1281 N N . GLU A 1 175 ? -10.03570 1.14945 52.27019 1.000 30.30215 168 GLU A N 1
ATOM 1282 C CA . GLU A 1 175 ? -11.12307 0.95129 51.32678 1.000 32.19944 168 GLU A CA 1
ATOM 1283 C C . GLU A 1 175 ? -10.66800 0.60448 49.91179 1.000 33.53690 168 GLU A C 1
ATOM 1284 O O . GLU A 1 175 ? -11.48507 0.11787 49.12576 1.000 30.24624 168 GLU A O 1
ATOM 1290 N N . GLY A 1 176 ? -9.40473 0.83004 49.55822 1.000 29.46752 169 GLY A N 1
ATOM 1291 C CA . GLY A 1 176 ? -8.92750 0.47737 48.23544 1.000 26.88316 169 GLY A CA 1
ATOM 1292 C C . GLY A 1 176 ? -9.04469 1.60956 47.22446 1.000 30.08000 169 GLY A C 1
ATOM 1293 O O . GLY A 1 176 ? -9.71456 2.62393 47.43640 1.000 27.37547 169 GLY A O 1
ATOM 1294 N N . ILE A 1 177 ? -8.35727 1.42112 46.09264 1.000 27.60450 170 ILE A N 1
ATOM 1295 C CA . ILE A 1 177 ? -8.24647 2.42684 45.04358 1.000 29.02987 170 ILE A CA 1
ATOM 1296 C C . ILE A 1 177 ? -8.50664 1.76846 43.69235 1.000 23.49900 170 ILE A C 1
ATOM 1297 O O . ILE A 1 177 ? -8.49541 0.54487 43.55895 1.000 29.00339 170 ILE A O 1
ATOM 1302 N N . ASP A 1 178 ? -8.72180 2.60689 42.67877 1.000 26.97960 171 ASP A N 1
ATOM 1303 C CA . ASP A 1 178 ? -8.85016 2.15408 41.30216 1.000 28.36822 171 ASP A CA 1
ATOM 1304 C C . ASP A 1 178 ? -7.67174 2.65398 40.46833 1.000 28.88349 171 ASP A C 1
ATOM 1305 O O . ASP A 1 178 ? -7.11715 3.72560 40.72310 1.000 26.56573 171 ASP A O 1
ATOM 1310 N N . ALA A 1 179 ? -7.28883 1.85395 39.47276 1.000 28.95681 172 ALA A N 1
ATOM 1311 C CA . ALA A 1 179 ? -6.10213 2.11096 38.66577 1.000 27.01507 172 ALA A CA 1
ATOM 1312 C C . ALA A 1 179 ? -6.41500 1.85390 37.19638 1.000 26.04013 172 ALA A C 1
ATOM 1313 O O . ALA A 1 179 ? -7.42341 1.22935 36.84712 1.000 24.14998 172 ALA A O 1
ATOM 1315 N N . VAL A 1 180 ? -5.53466 2.34421 36.32202 1.000 23.78457 173 VAL A N 1
ATOM 1316 C CA . VAL A 1 180 ? -5.55926 1.96791 34.91563 1.000 21.79137 173 VAL A CA 1
ATOM 1317 C C . VAL A 1 180 ? -4.17391 1.47767 34.51946 1.000 24.69742 173 VAL A C 1
ATOM 1318 O O . VAL A 1 180 ? -3.16031 1.81766 35.13822 1.000 22.37881 173 VAL A O 1
ATOM 1322 N N . ILE A 1 181 ? -4.13278 0.68096 33.45791 1.000 20.02678 174 ILE A N 1
ATOM 1323 C CA . ILE A 1 181 ? -2.86510 0.44133 32.77707 1.000 19.11606 174 ILE A CA 1
ATOM 1324 C C . ILE A 1 181 ? -2.64902 1.59827 31.80635 1.000 19.56407 174 ILE A C 1
ATOM 1325 O O . ILE A 1 181 ? -3.50506 1.89058 30.96203 1.000 18.02524 174 ILE A O 1
ATOM 1330 N N . ALA A 1 182 ? -1.53554 2.30654 31.97084 1.000 18.43092 175 ALA A N 1
ATOM 1331 C CA . ALA A 1 182 ? -1.29918 3.48288 31.15233 1.000 17.29153 175 ALA A CA 1
ATOM 1332 C C . ALA A 1 182 ? -1.09110 3.06750 29.70090 1.000 21.70936 175 ALA A C 1
ATOM 1333 O O . ALA A 1 182 ? -0.38074 2.09629 29.40967 1.000 18.29087 175 ALA A O 1
ATOM 1335 N N . GLN A 1 183 ? -1.74622 3.78740 28.79269 1.000 18.35330 176 GLN A N 1
ATOM 1336 C CA . GLN A 1 183 ? -1.55355 3.57795 27.37160 1.000 22.40990 176 GLN A CA 1
ATOM 1337 C C . GLN A 1 183 ? -0.81960 4.72167 26.67713 1.000 22.59443 176 GLN A C 1
ATOM 1338 O O . GLN A 1 183 ? -0.42819 4.55446 25.52034 1.000 20.80273 176 GLN A O 1
ATOM 1344 N N . SER A 1 184 ? -0.62536 5.86985 27.32427 1.000 19.73890 177 SER A N 1
ATOM 1345 C CA . SER A 1 184 ? -0.02337 7.01800 26.65632 1.000 18.71197 177 SER A CA 1
ATOM 1346 C C . SER A 1 184 ? 1.46384 7.17933 26.95945 1.000 18.76259 177 SER A C 1
ATOM 1347 O O . SER A 1 184 ? 2.11185 8.04430 26.36186 1.000 18.10611 177 SER A O 1
ATOM 1350 N N . VAL A 1 185 ? 2.02261 6.33340 27.82284 1.000 17.83274 178 VAL A N 1
ATOM 1351 C CA . VAL A 1 185 ? 3.39049 6.48449 28.30073 1.000 18.28658 178 VAL A CA 1
ATOM 1352 C C . VAL A 1 185 ? 3.85869 5.11716 28.77481 1.000 18.99453 178 VAL A C 1
ATOM 1353 O O . VAL A 1 185 ? 3.04503 4.26190 29.14497 1.000 18.75730 178 VAL A O 1
ATOM 1357 N N . ARG A 1 186 ? 5.17094 4.90234 28.74391 1.000 16.68095 179 ARG A N 1
ATOM 1358 C CA . ARG A 1 186 ? 5.79384 3.68205 29.24509 1.000 16.59025 179 ARG A CA 1
ATOM 1359 C C . ARG A 1 186 ? 6.84841 4.03826 30.28605 1.000 17.29838 179 ARG A C 1
ATOM 1360 O O . ARG A 1 186 ? 7.33455 5.16968 30.33441 1.000 15.00140 179 ARG A O 1
ATOM 1368 N N . ARG A 1 187 ? 7.19954 3.05180 31.11454 1.000 17.26891 180 ARG A N 1
ATOM 1369 C CA . ARG A 1 187 ? 8.20663 3.23571 32.15775 1.000 15.51629 180 ARG A CA 1
ATOM 1370 C C . ARG A 1 187 ? 9.60355 3.34013 31.54463 1.000 16.33509 180 ARG A C 1
ATOM 1371 O O . ARG A 1 187 ? 9.93144 2.65677 30.56791 1.000 14.30717 180 ARG A O 1
ATOM 1379 N N . SER A 1 188 ? 10.41464 4.20827 32.13265 1.000 15.69958 181 SER A N 1
ATOM 1380 C CA . SER A 1 188 ? 11.80392 4.39676 31.73834 1.000 15.26940 181 SER A CA 1
ATOM 1381 C C . SER A 1 188 ? 12.52295 3.04632 31.63647 1.000 16.23946 181 SER A C 1
ATOM 1382 O O . SER A 1 188 ? 12.50603 2.26888 32.59318 1.000 16.82675 181 SER A O 1
ATOM 1385 N N . PRO A 1 189 ? 13.15840 2.74140 30.50969 1.000 17.34437 182 PRO A N 1
ATOM 1386 C CA . PRO A 1 189 ? 13.86772 1.46466 30.36651 1.000 16.60999 182 PRO A CA 1
ATOM 1387 C C . PRO A 1 189 ? 15.09764 1.34079 31.25522 1.000 16.16945 182 PRO A C 1
ATOM 1388 O O . PRO A 1 189 ? 15.74024 2.33173 31.61667 1.000 17.10108 182 PRO A O 1
ATOM 1392 N N . ALA A 1 190 ? 15.45448 0.08000 31.55357 1.000 17.80292 183 ALA A N 1
ATOM 1393 C CA . ALA A 1 190 ? 16.66866 -0.21240 32.32254 1.000 17.56095 183 ALA A CA 1
ATOM 1394 C C . ALA A 1 190 ? 17.92477 0.32293 31.63872 1.000 18.36183 183 ALA A C 1
ATOM 1395 O O . ALA A 1 190 ? 18.90648 0.66740 32.31283 1.000 17.66057 183 ALA A O 1
ATOM 1397 N N . ASN A 1 191 ? 17.92187 0.40668 30.30918 1.000 16.74015 184 ASN A N 1
ATOM 1398 C CA . ASN A 1 191 ? 19.06123 0.94893 29.58015 1.000 17.61890 184 ASN A CA 1
ATOM 1399 C C . ASN A 1 191 ? 18.84775 2.40654 29.16340 1.000 15.96301 184 ASN A C 1
ATOM 1400 O O . ASN A 1 191 ? 19.42908 2.87042 28.17633 1.000 15.70842 184 ASN A O 1
ATOM 1405 N N . VAL A 1 192 ? 18.02792 3.14058 29.90195 1.000 15.22640 185 VAL A N 1
ATOM 1406 C CA . VAL A 1 192 ? 17.91733 4.58727 29.73055 1.000 16.69734 185 VAL A CA 1
ATOM 1407 C C . VAL A 1 192 ? 18.27094 5.20311 31.07455 1.000 17.22095 185 VAL A C 1
ATOM 1408 O O . VAL A 1 192 ? 19.34198 5.79825 31.24555 1.000 17.75264 185 VAL A O 1
ATOM 1412 N N . MET A 1 193 ? 17.36535 5.05815 32.03718 1.000 17.08602 186 MET A N 1
ATOM 1413 C CA . MET A 1 193 ? 17.63329 5.35842 33.44123 1.000 16.56375 186 MET A CA 1
ATOM 1414 C C . MET A 1 193 ? 16.88480 4.28648 34.21420 1.000 15.77543 186 MET A C 1
ATOM 1415 O O . MET A 1 193 ? 15.65229 4.24202 34.15984 1.000 15.78953 186 MET A O 1
ATOM 1420 N N . ASP A 1 194 ? 17.62605 3.40833 34.87231 1.000 17.03889 187 ASP A N 1
ATOM 1421 C CA . ASP A 1 194 ? 17.08428 2.15996 35.40495 1.000 16.47450 187 ASP A CA 1
ATOM 1422 C C . ASP A 1 194 ? 16.16500 2.42858 36.58780 1.000 16.45069 187 ASP A C 1
ATOM 1423 O O . ASP A 1 194 ? 16.62299 2.97855 37.59413 1.000 17.69632 187 ASP A O 1
ATOM 1428 N N . PRO A 1 195 ? 14.88590 2.03596 36.53056 1.000 17.34045 188 PRO A N 1
ATOM 1429 C CA . PRO A 1 195 ? 14.03088 2.12735 37.72820 1.000 16.46786 188 PRO A CA 1
ATOM 1430 C C . PRO A 1 195 ? 14.57980 1.37083 38.92732 1.000 14.30023 188 PRO A C 1
ATOM 1431 O O . PRO A 1 195 ? 14.11464 1.59706 40.05269 1.000 17.43829 188 PRO A O 1
ATOM 1435 N N . TRP A 1 196 ? 15.54553 0.48116 38.72100 1.000 17.88391 189 TRP A N 1
ATOM 1436 C CA . TRP A 1 196 ? 16.14729 -0.23663 39.84183 1.000 19.28188 189 TRP A CA 1
ATOM 1437 C C . TRP A 1 196 ? 16.83345 0.71521 40.81382 1.000 20.11584 189 TRP A C 1
ATOM 1438 O O . TRP A 1 196 ? 16.87703 0.44442 42.02017 1.000 20.52922 189 TRP A O 1
ATOM 1449 N N . ILE A 1 197 ? 17.39011 1.81509 40.30748 1.000 18.17108 190 ILE A N 1
ATOM 1450 C CA . ILE A 1 197 ? 17.92391 2.89021 41.14174 1.000 18.66200 190 ILE A CA 1
ATOM 1451 C C . ILE A 1 197 ? 16.78506 3.84375 41.46742 1.000 17.80623 190 ILE A C 1
ATOM 1452 O O . ILE A 1 197 ? 16.22653 4.47442 40.56359 1.000 19.96910 190 ILE A O 1
ATOM 1457 N N . LYS A 1 198 ? 16.44838 3.97806 42.74894 1.000 18.19820 191 LYS A N 1
ATOM 1458 C CA . LYS A 1 198 ? 15.43613 4.95766 43.12921 1.000 19.23211 191 LYS A CA 1
ATOM 1459 C C . LYS A 1 198 ? 15.90735 6.35080 42.72339 1.000 17.26451 191 LYS A C 1
ATOM 1460 O O . LYS A 1 198 ? 17.01333 6.76656 43.08229 1.000 18.58693 191 LYS A O 1
ATOM 1466 N N . ASN A 1 199 ? 15.09016 7.07039 41.95107 1.000 16.66756 192 ASN A N 1
ATOM 1467 C CA . ASN A 1 199 ? 15.59650 8.30698 41.36541 1.000 17.80279 192 ASN A CA 1
ATOM 1468 C C . ASN A 1 199 ? 14.48091 9.34097 41.21398 1.000 18.38933 192 ASN A C 1
ATOM 1469 O O . ASN A 1 199 ? 13.29168 9.04799 41.37338 1.000 17.66637 192 ASN A O 1
ATOM 1474 N N . TYR A 1 200 ? 14.89004 10.57447 40.89061 1.000 17.41924 193 TYR A N 1
ATOM 1475 C CA . TYR A 1 200 ? 13.99718 11.72437 40.82296 1.000 17.57232 193 TYR A CA 1
ATOM 1476 C C . TYR A 1 200 ? 13.47195 11.99126 39.42015 1.000 16.86531 193 TYR A C 1
ATOM 1477 O O . TYR A 1 200 ? 12.77156 12.98713 39.21451 1.000 17.72846 193 TYR A O 1
ATOM 1486 N N . GLN A 1 201 ? 13.77820 11.13620 38.45275 1.000 16.95029 194 GLN A N 1
ATOM 1487 C CA . GLN A 1 201 ? 13.33585 11.35964 37.07755 1.000 16.57625 194 GLN A CA 1
ATOM 1488 C C . GLN A 1 201 ? 11.92292 10.80443 36.95149 1.000 18.41317 194 GLN A C 1
ATOM 1489 O O . GLN A 1 201 ? 11.72107 9.61813 36.69760 1.000 16.70372 194 GLN A O 1
ATOM 1495 N N . TRP A 1 202 ? 10.92031 11.66682 37.15151 1.000 16.44274 195 TRP A N 1
ATOM 1496 C CA . TRP A 1 202 ? 9.53171 11.22091 37.16391 1.000 17.39583 195 TRP A CA 1
ATOM 1497 C C . TRP A 1 202 ? 8.75119 11.64276 35.92151 1.000 16.65677 195 TRP A C 1
ATOM 1498 O O . TRP A 1 202 ? 7.52072 11.63881 35.95344 1.000 17.93815 195 TRP A O 1
ATOM 1509 N N . GLY A 1 203 ? 9.42845 12.00472 34.82305 1.000 15.66922 196 GLY A N 1
ATOM 1510 C CA . GLY A 1 203 ? 8.69676 12.47525 33.64582 1.000 15.52765 196 GLY A CA 1
ATOM 1511 C C . GLY A 1 203 ? 7.62336 11.50121 33.18197 1.000 17.72703 196 GLY A C 1
ATOM 1512 O O . GLY A 1 203 ? 6.49568 11.90497 32.85847 1.000 14.69382 196 GLY A O 1
ATOM 1513 N N . ASP A 1 204 ? 7.95137 10.20444 33.16142 1.000 15.63500 197 ASP A N 1
ATOM 1514 C CA . ASP A 1 204 ? 6.96859 9.18777 32.77693 1.000 17.57010 197 ASP A CA 1
ATOM 1515 C C . ASP A 1 204 ? 5.93955 8.94471 33.88029 1.000 16.77260 197 ASP A C 1
ATOM 1516 O O . ASP A 1 204 ? 4.75639 8.70509 33.59664 1.000 16.62581 197 ASP A O 1
ATOM 1521 N N . LEU A 1 205 ? 6.36529 8.97038 35.13700 1.000 16.75054 198 LEU A N 1
ATOM 1522 C CA . LEU A 1 205 ? 5.42036 8.73466 36.22858 1.000 16.14619 198 LEU A CA 1
ATOM 1523 C C . LEU A 1 205 ? 4.40594 9.87848 36.34821 1.000 18.24771 198 LEU A C 1
ATOM 1524 O O . LEU A 1 205 ? 3.22595 9.64234 36.64438 1.000 18.43174 198 LEU A O 1
ATOM 1529 N N . VAL A 1 206 ? 4.84537 11.12261 36.12837 1.000 16.00456 199 VAL A N 1
ATOM 1530 C CA . VAL A 1 206 ? 3.91677 12.25441 36.13001 1.000 16.10414 199 VAL A CA 1
ATOM 1531 C C . VAL A 1 206 ? 2.94814 12.15297 34.95557 1.000 18.52379 199 VAL A C 1
ATOM 1532 O O . VAL A 1 206 ? 1.74899 12.43028 35.09674 1.000 15.07077 199 VAL A O 1
ATOM 1536 N N . ARG A 1 207 ? 3.46124 11.81481 33.76229 1.000 16.86846 200 ARG A N 1
ATOM 1537 C CA . ARG A 1 207 ? 2.58265 11.61966 32.61363 1.000 13.91569 200 ARG A CA 1
ATOM 1538 C C . ARG A 1 207 ? 1.55070 10.54035 32.90804 1.000 18.44003 200 ARG A C 1
ATOM 1539 O O . ARG A 1 207 ? 0.36858 10.68449 32.57044 1.000 18.03061 200 ARG A O 1
ATOM 1547 N N . ALA A 1 208 ? 1.98850 9.43940 33.52308 1.000 16.38559 201 ALA A N 1
ATOM 1548 C CA . ALA A 1 208 ? 1.05895 8.35820 33.84660 1.000 17.00032 201 ALA A CA 1
ATOM 1549 C C . ALA A 1 208 ? -0.01298 8.82949 34.82133 1.000 20.50975 201 ALA A C 1
ATOM 1550 O O . ALA A 1 208 ? -1.17429 8.42274 34.71599 1.000 20.46450 201 ALA A O 1
ATOM 1552 N N . THR A 1 209 ? 0.35515 9.69203 35.77710 1.000 17.77292 202 THR A N 1
ATOM 1553 C CA . THR A 1 209 ? -0.63933 10.21581 36.71437 1.000 19.34151 202 THR A CA 1
ATOM 1554 C C . THR A 1 209 ? -1.66194 11.10295 36.00782 1.000 21.11980 202 THR A C 1
ATOM 1555 O O . THR A 1 209 ? -2.86974 10.99333 36.26024 1.000 20.85022 202 THR A O 1
ATOM 1559 N N . PHE A 1 210 ? -1.20772 11.98902 35.11628 1.000 18.68716 203 PHE A N 1
ATOM 1560 C CA . PHE A 1 210 ? -2.15467 12.81291 34.36769 1.000 17.79759 203 PHE A CA 1
ATOM 1561 C C . PHE A 1 210 ? -3.10732 11.94790 33.55578 1.000 21.20866 203 PHE A C 1
ATOM 1562 O O . PHE A 1 210 ? -4.30220 12.25674 33.44885 1.000 20.97605 203 PHE A O 1
ATOM 1570 N N . GLU A 1 211 ? -2.59603 10.85885 32.97305 1.000 20.02495 204 GLU A N 1
ATOM 1571 C CA . GLU A 1 211 ? -3.45931 9.96036 32.20874 1.000 20.43178 204 GLU A CA 1
ATOM 1572 C C . GLU A 1 211 ? -4.50706 9.31587 33.10560 1.000 21.47231 204 GLU A C 1
ATOM 1573 O O . GLU A 1 211 ? -5.68257 9.20802 32.72784 1.000 22.50912 204 GLU A O 1
ATOM 1579 N N . ALA A 1 212 ? -4.09645 8.85320 34.28487 1.000 19.61476 205 ALA A N 1
ATOM 1580 C CA . ALA A 1 212 ? -5.06564 8.27955 35.20881 1.000 22.50742 205 ALA A CA 1
ATOM 1581 C C . ALA A 1 212 ? -6.16802 9.28549 35.52167 1.000 25.54435 205 ALA A C 1
ATOM 1582 O O . ALA A 1 212 ? -7.36228 8.96688 35.42161 1.000 23.71510 205 ALA A O 1
ATOM 1584 N N . GLN A 1 213 ? -5.77704 10.51857 35.85925 1.000 21.82643 206 GLN A N 1
ATOM 1585 C CA . GLN A 1 213 ? -6.74065 11.58079 36.14647 1.000 25.60213 206 GLN A CA 1
ATOM 1586 C C . GLN A 1 213 ? -7.68879 11.80798 34.97350 1.000 28.34034 206 GLN A C 1
ATOM 1587 O O . GLN A 1 213 ? -8.90377 11.94501 35.16306 1.000 25.37795 206 GLN A O 1
ATOM 1593 N N . GLU A 1 214 ? -7.15025 11.86841 33.74875 1.000 24.94916 207 GLU A N 1
ATOM 1594 C CA . GLU A 1 214 ? -8.01022 12.04101 32.58388 1.000 25.84146 207 GLU A CA 1
ATOM 1595 C C . GLU A 1 214 ? -8.98525 10.87725 32.44096 1.000 25.72094 207 GLU A C 1
ATOM 1596 O O . GLU A 1 214 ? -10.12943 11.06831 32.01885 1.000 27.06814 207 GLU A O 1
ATOM 1602 N N . ARG A 1 215 ? -8.54654 9.66473 32.75813 1.000 22.28622 208 ARG A N 1
ATOM 1603 C CA . ARG A 1 215 ? -9.38877 8.48468 32.59454 1.000 26.28658 208 ARG A CA 1
ATOM 1604 C C . ARG A 1 215 ? -10.24894 8.19149 33.81650 1.000 27.45309 208 ARG A C 1
ATOM 1605 O O . ARG A 1 215 ? -10.99772 7.20962 33.80674 1.000 27.09888 208 ARG A O 1
ATOM 1613 N N . GLY A 1 216 ? -10.16607 9.02059 34.85574 1.000 27.72574 209 GLY A N 1
ATOM 1614 C CA . GLY A 1 216 ? -11.04470 8.89032 36.00373 1.000 30.60701 209 GLY A CA 1
ATOM 1615 C C . GLY A 1 216 ? -10.63651 7.85553 37.02430 1.000 34.84869 209 GLY A C 1
ATOM 1616 O O . GLY A 1 216 ? -11.48062 7.41670 37.80994 1.000 32.54096 209 GLY A O 1
ATOM 1617 N N . ALA A 1 217 ? -9.37657 7.43013 37.03176 1.000 26.28695 210 ALA A N 1
ATOM 1618 C CA . ALA A 1 217 ? -8.86903 6.54225 38.06203 1.000 25.36542 210 ALA A CA 1
ATOM 1619 C C . ALA A 1 217 ? -7.87018 7.30578 38.91933 1.000 25.25367 210 ALA A C 1
ATOM 1620 O O . ALA A 1 217 ? -7.39047 8.37643 38.54463 1.000 23.79050 210 ALA A O 1
ATOM 1622 N N . ARG A 1 218 ? -7.58508 6.76406 40.09742 1.000 24.61238 211 ARG A N 1
ATOM 1623 C CA . ARG A 1 218 ? -6.67773 7.46746 40.99319 1.000 27.40702 211 ARG A CA 1
ATOM 1624 C C . ARG A 1 218 ? -5.23890 7.38319 40.49585 1.000 26.53801 211 ARG A C 1
ATOM 1625 O O . ARG A 1 218 ? -4.46938 8.34304 40.63232 1.000 29.83163 211 ARG A O 1
ATOM 1633 N N . THR A 1 219 ? -4.85303 6.25961 39.90741 1.000 23.81984 212 THR A N 1
ATOM 1634 C CA . THR A 1 219 ? -3.45691 6.08580 39.54815 1.000 23.89400 212 THR A CA 1
ATOM 1635 C C . THR A 1 219 ? -3.33807 5.13738 38.36016 1.000 22.38767 212 THR A C 1
ATOM 1636 O O . THR A 1 219 ? -4.32477 4.59173 37.86055 1.000 24.61806 212 THR A O 1
ATOM 1640 N N . ALA A 1 220 ? -2.11056 4.96413 37.89670 1.000 20.72693 213 ALA A N 1
ATOM 1641 C CA . ALA A 1 220 ? -1.82674 4.15658 36.72532 1.000 23.40358 213 ALA A CA 1
ATOM 1642 C C . ALA A 1 220 ? -0.68673 3.19357 37.02665 1.000 20.12883 213 ALA A C 1
ATOM 1643 O O . ALA A 1 220 ? 0.16226 3.45928 37.88110 1.000 19.33317 213 ALA A O 1
ATOM 1645 N N . PHE A 1 221 ? -0.68811 2.06075 36.33073 1.000 18.63238 214 PHE A N 1
ATOM 1646 C CA . PHE A 1 221 ? 0.45903 1.17165 36.26893 1.000 16.30328 214 PHE A CA 1
ATOM 1647 C C . PHE A 1 221 ? 1.08437 1.31421 34.88825 1.000 18.77178 214 PHE A C 1
ATOM 1648 O O . PHE A 1 221 ? 0.37031 1.34430 33.88105 1.000 17.70486 214 PHE A O 1
ATOM 1656 N N . LEU A 1 222 ? 2.40956 1.38887 34.84192 1.000 18.81634 215 LEU A N 1
ATOM 1657 C CA . LEU A 1 222 ? 3.11512 1.57020 33.58278 1.000 16.62125 215 LEU A CA 1
ATOM 1658 C C . LEU A 1 222 ? 3.60970 0.22711 33.06604 1.000 14.20855 215 LEU A C 1
ATOM 1659 O O . LEU A 1 222 ? 4.08510 -0.61355 33.83987 1.000 17.75682 215 LEU A O 1
ATOM 1664 N N . LEU A 1 223 ? 3.51679 0.04080 31.75430 1.000 16.30238 216 LEU A N 1
ATOM 1665 C CA . LEU A 1 223 ? 4.16533 -1.07068 31.07412 1.000 18.09182 216 LEU A CA 1
ATOM 1666 C C . LEU A 1 223 ? 5.58928 -0.69438 30.64768 1.000 19.84903 216 LEU A C 1
ATOM 1667 O O . LEU A 1 223 ? 5.92813 0.48372 30.51539 1.000 15.70425 216 LEU A O 1
ATOM 1672 N N . ASP A 1 224 ? 6.42433 -1.71688 30.42493 1.000 17.71875 217 ASP A N 1
ATOM 1673 C CA . ASP A 1 224 ? 7.74313 -1.47416 29.86137 1.000 19.12107 217 ASP A CA 1
ATOM 1674 C C . ASP A 1 224 ? 7.68946 -1.65948 28.34315 1.000 18.86575 217 ASP A C 1
ATOM 1675 O O . ASP A 1 224 ? 6.62322 -1.86258 27.76250 1.000 20.17235 217 ASP A O 1
ATOM 1680 N N . SER A 1 225 ? 8.84762 -1.53835 27.68626 1.000 19.25010 218 SER A N 1
ATOM 1681 C CA . SER A 1 225 ? 8.87626 -1.59173 26.22293 1.000 25.05239 218 SER A CA 1
ATOM 1682 C C . SER A 1 225 ? 8.23033 -2.86594 25.69149 1.000 21.52075 218 SER A C 1
ATOM 1683 O O . SER A 1 225 ? 7.51579 -2.82525 24.68538 1.000 21.76584 218 SER A O 1
ATOM 1686 N N . ASP A 1 226 ? 8.44536 -3.99805 26.36473 1.000 17.83058 219 ASP A N 1
ATOM 1687 C CA . ASP A 1 226 ? 7.92092 -5.28041 25.90224 1.000 17.20254 219 ASP A CA 1
ATOM 1688 C C . ASP A 1 226 ? 6.47919 -5.53282 26.33785 1.000 21.49818 219 ASP A C 1
ATOM 1689 O O . ASP A 1 226 ? 5.94236 -6.61404 26.04836 1.000 18.13406 219 ASP A O 1
ATOM 1694 N N . GLY A 1 227 ? 5.84141 -4.57271 27.01107 1.000 19.90973 220 GLY A N 1
ATOM 1695 C CA . GLY A 1 227 ? 4.45718 -4.70080 27.41204 1.000 17.77168 220 GLY A CA 1
ATOM 1696 C C . GLY A 1 227 ? 4.21230 -5.35235 28.75835 1.000 20.60730 220 GLY A C 1
ATOM 1697 O O . GLY A 1 227 ? 3.06094 -5.69285 29.05670 1.000 19.27731 220 GLY A O 1
ATOM 1698 N N . PHE A 1 228 ? 5.23971 -5.52984 29.58269 1.000 18.15294 221 PHE A N 1
ATOM 1699 C CA . PHE A 1 228 ? 5.05301 -6.13407 30.89509 1.000 19.74502 221 PHE A CA 1
ATOM 1700 C C . PHE A 1 228 ? 4.74429 -5.06354 31.93679 1.000 19.19861 221 PHE A C 1
ATOM 1701 O O . PHE A 1 228 ? 5.10056 -3.89684 31.78516 1.000 18.10738 221 PHE A O 1
ATOM 1709 N N . VAL A 1 229 ? 4.06965 -5.48597 33.00182 1.000 18.32473 222 VAL A N 1
ATOM 1710 C CA . VAL A 1 229 ? 3.64733 -4.59770 34.08425 1.000 16.95667 222 VAL A CA 1
ATOM 1711 C C . VAL A 1 229 ? 4.84314 -4.29456 34.97297 1.000 18.13197 222 VAL A C 1
ATOM 1712 O O . VAL A 1 229 ? 5.52816 -5.21452 35.42944 1.000 18.66792 222 VAL A O 1
ATOM 1716 N N . THR A 1 230 ? 5.08436 -3.00487 35.24554 1.000 15.56874 223 THR A N 1
ATOM 1717 C CA . THR A 1 230 ? 6.22915 -2.61039 36.05025 1.000 17.27432 223 THR A CA 1
ATOM 1718 C C . THR A 1 230 ? 5.70653 -2.10944 37.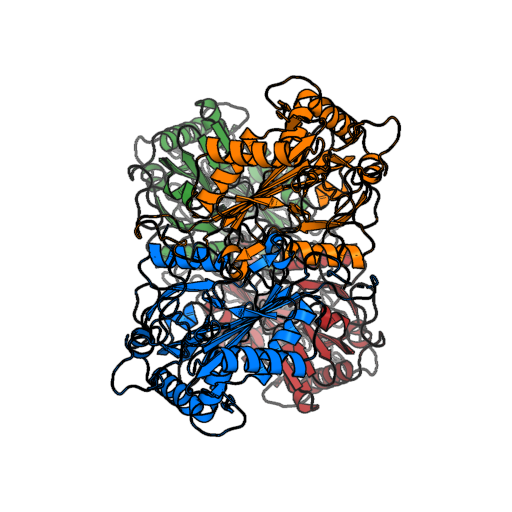38401 1.000 17.77241 223 THR A C 1
ATOM 1719 O O . THR A 1 230 ? 5.38050 -2.93340 38.26950 1.000 17.04352 223 THR A O 1
ATOM 1723 N N . GLU A 1 231 ? 5.61934 -0.79944 37.60207 1.000 18.14094 224 GLU A N 1
ATOM 1724 C CA . GLU A 1 231 ? 5.22855 -0.19779 38.87237 1.000 17.43805 224 GLU A CA 1
ATOM 1725 C C . GLU A 1 231 ? 4.35519 1.01200 38.55936 1.000 17.07813 224 GLU A C 1
ATOM 1726 O O . GLU A 1 231 ? 3.97263 1.24518 37.40743 1.000 17.78840 224 GLU A O 1
ATOM 1732 N N . GLY A 1 232 ? 4.04731 1.79926 39.58663 1.000 16.27253 225 GLY A N 1
ATOM 1733 C CA . GLY A 1 232 ? 3.26278 2.99654 39.43582 1.000 15.28404 225 GLY A CA 1
ATOM 1734 C C . GLY A 1 232 ? 4.03880 4.17911 39.98058 1.000 19.79458 225 GLY A C 1
ATOM 1735 O O . GLY A 1 232 ? 5.18811 4.03649 40.40682 1.000 17.50516 225 GLY A O 1
ATOM 1736 N N . PRO A 1 233 ? 3.42859 5.36340 39.98630 1.000 17.24008 226 PRO A N 1
ATOM 1737 C CA . PRO A 1 233 ? 4.13818 6.56414 40.46423 1.000 18.12200 226 PRO A CA 1
ATOM 1738 C C . PRO A 1 233 ? 4.39039 6.57707 41.96675 1.000 18.15423 226 PRO A C 1
ATOM 1739 O O . PRO A 1 233 ? 3.58373 7.12129 42.73281 1.000 19.94468 226 PRO A O 1
ATOM 1743 N N . GLY A 1 234 ? 5.52366 6.01345 42.38249 1.000 20.21804 227 GLY A N 1
ATOM 1744 C CA . GLY A 1 234 ? 5.90661 5.95102 43.77694 1.000 20.33906 227 GLY A CA 1
ATOM 1745 C C . GLY A 1 234 ? 5.55240 4.66829 44.49969 1.000 23.44538 227 GLY A C 1
ATOM 1746 O O . GLY A 1 234 ? 5.62132 4.63740 45.73554 1.000 22.72371 227 GLY A O 1
ATOM 1747 N N . PHE A 1 235 ? 5.17174 3.61314 43.78354 1.000 19.51709 228 PHE A N 1
ATOM 1748 C CA . PHE A 1 235 ? 4.79438 2.37820 44.45458 1.000 20.99351 228 PHE A CA 1
ATOM 1749 C C . PHE A 1 235 ? 5.03841 1.19428 43.53646 1.000 20.25963 228 PHE A C 1
ATOM 1750 O O . PHE A 1 235 ? 5.00807 1.32500 42.30784 1.000 21.07189 228 PHE A O 1
ATOM 1758 N N . ASN A 1 236 ? 5.26508 0.03533 44.15222 1.000 17.15870 229 ASN A N 1
ATOM 1759 C CA . ASN A 1 236 ? 5.30122 -1.23161 43.44083 1.000 18.31734 229 ASN A CA 1
ATOM 1760 C C . ASN A 1 236 ? 3.89578 -1.79894 43.30914 1.000 20.56224 229 ASN A C 1
ATOM 1761 O O . ASN A 1 236 ? 2.96732 -1.40872 44.02695 1.000 20.28033 229 ASN A O 1
ATOM 1766 N N . VAL A 1 237 ? 3.75704 -2.73545 42.37385 1.000 19.88286 230 VAL A N 1
ATOM 1767 C CA . VAL A 1 237 ? 2.49254 -3.39442 42.07129 1.000 20.76936 230 VAL A CA 1
ATOM 1768 C C . VAL A 1 237 ? 2.66860 -4.88777 42.29441 1.000 21.64175 230 VAL A C 1
ATOM 1769 O O . VAL A 1 237 ? 3.59818 -5.50400 41.74969 1.000 20.32789 230 VAL A O 1
ATOM 1773 N N . LEU A 1 238 ? 1.77608 -5.46708 43.10230 1.000 22.74577 231 LEU A N 1
ATOM 1774 C CA . LEU A 1 238 ? 1.79174 -6.88919 43.40676 1.000 23.02998 231 LEU A CA 1
ATOM 1775 C C . LEU A 1 238 ? 0.40571 -7.46827 43.14892 1.000 20.77739 231 LEU A C 1
ATOM 1776 O O . LEU A 1 238 ? -0.60751 -6.77304 43.25250 1.000 20.79987 231 LEU A O 1
ATOM 1781 N N . MET A 1 239 ? 0.36277 -8.75139 42.81395 1.000 20.79401 232 MET A N 1
ATOM 1782 C CA . MET A 1 239 ? -0.91447 -9.39860 42.57200 1.000 22.54473 232 MET A CA 1
ATOM 1783 C C . MET A 1 239 ? -0.89512 -10.78190 43.19499 1.000 21.15189 232 MET A C 1
ATOM 1784 O O . MET A 1 239 ? 0.16312 -11.38252 43.38372 1.000 24.60992 232 MET A O 1
ATOM 1789 N N . VAL A 1 240 ? -2.08386 -11.28619 43.50090 1.000 25.78324 233 VAL A N 1
ATOM 1790 C CA . VAL A 1 240 ? -2.24318 -12.59220 44.12069 1.000 26.31782 233 VAL A CA 1
ATOM 1791 C C . VAL A 1 240 ? -3.13018 -13.42870 43.21008 1.000 23.99669 233 VAL A C 1
ATOM 1792 O O . VAL A 1 240 ? -4.19038 -12.96286 42.77677 1.000 25.61893 233 VAL A O 1
ATOM 1796 N N . LYS A 1 241 ? -2.68566 -14.64369 42.89993 1.000 27.37746 234 LYS A N 1
ATOM 1797 C CA . LYS A 1 241 ? -3.48964 -15.55574 42.08924 1.000 31.34066 234 LYS A CA 1
ATOM 1798 C C . LYS A 1 241 ? -3.27873 -16.97635 42.58532 1.000 29.63441 234 LYS A C 1
ATOM 1799 O O . LYS A 1 241 ? -2.15515 -17.48988 42.54031 1.000 29.13249 234 LYS A O 1
ATOM 1805 N N . ASP A 1 242 ? -4.35620 -17.60107 43.05711 1.000 35.16565 235 ASP A N 1
ATOM 1806 C CA . ASP A 1 242 ? -4.35004 -19.01408 43.43362 1.000 33.63670 235 ASP A CA 1
ATOM 1807 C C . ASP A 1 242 ? -3.16882 -19.36185 44.33933 1.000 30.95166 235 ASP A C 1
ATOM 1808 O O . ASP A 1 242 ? -2.39816 -20.28414 44.06950 1.000 33.58393 235 ASP A O 1
ATOM 1813 N N . GLY A 1 243 ? -3.01296 -18.59479 45.41693 1.000 33.85288 236 GLY A N 1
ATOM 1814 C CA . GLY A 1 243 ? -2.00879 -18.89854 46.42263 1.000 32.26636 236 GLY A CA 1
ATOM 1815 C C . GLY A 1 243 ? -0.59033 -18.45486 46.12674 1.000 33.11035 236 GLY A C 1
ATOM 1816 O O . GLY A 1 243 ? 0.33416 -18.88833 46.82707 1.000 31.70916 236 GLY A O 1
ATOM 1817 N N . THR A 1 244 ? -0.37414 -17.61042 45.11870 1.000 32.49012 237 THR A N 1
ATOM 1818 C CA . THR A 1 244 ? 0.95691 -17.09476 44.82015 1.000 31.09252 237 THR A CA 1
ATOM 1819 C C . THR A 1 244 ? 0.88308 -15.59055 44.63238 1.000 27.77752 237 THR A C 1
ATOM 1820 O O . THR A 1 244 ? -0.04987 -15.08650 43.99849 1.000 26.42159 237 THR A O 1
ATOM 1824 N N . VAL A 1 245 ? 1.86503 -14.87522 45.19228 1.000 28.49596 238 VAL A N 1
ATOM 1825 C CA . VAL A 1 245 ? 2.01046 -13.43978 44.97391 1.000 29.07886 238 VAL A CA 1
ATOM 1826 C C . VAL A 1 245 ? 3.03401 -13.23241 43.86750 1.000 22.63018 238 VAL A C 1
ATOM 1827 O O . VAL A 1 245 ? 4.12913 -13.81265 43.90237 1.000 26.48378 238 VAL A O 1
ATOM 1831 N N . PHE A 1 246 ? 2.67173 -12.40965 42.88485 1.000 25.36542 239 PHE A N 1
ATOM 1832 C CA . PHE A 1 246 ? 3.49480 -12.09817 41.72605 1.000 21.78412 239 PHE A CA 1
ATOM 1833 C C . PHE A 1 246 ? 3.85095 -10.61641 41.73485 1.000 18.65529 239 PHE A C 1
ATOM 1834 O O . PHE A 1 246 ? 3.01304 -9.77665 42.06077 1.000 21.22419 239 PHE A O 1
ATOM 1842 N N . THR A 1 247 ? 5.07993 -10.29472 41.34309 1.000 24.27446 240 THR A N 1
ATOM 1843 C CA . THR A 1 247 ? 5.46378 -8.89142 41.22596 1.000 20.72566 240 THR A CA 1
ATOM 1844 C C . THR A 1 247 ? 6.64740 -8.78606 40.27612 1.000 18.73506 240 THR A C 1
ATOM 1845 O O . THR A 1 247 ? 7.50542 -9.67384 40.22758 1.000 21.66192 240 THR A O 1
ATOM 1849 N N . ALA A 1 248 ? 6.68619 -7.68289 39.53070 1.000 21.75540 241 ALA A N 1
ATOM 1850 C CA . ALA A 1 248 ? 7.69534 -7.50261 38.49344 1.000 18.81178 241 ALA A CA 1
ATOM 1851 C C . ALA A 1 248 ? 9.10813 -7.54010 39.06273 1.000 20.51223 241 ALA A C 1
ATOM 1852 O O . ALA A 1 248 ? 9.37429 -7.03320 40.15558 1.000 19.87842 241 ALA A O 1
ATOM 1854 N N . ALA A 1 249 ? 10.02244 -8.14267 38.30330 1.000 17.75063 242 ALA A N 1
ATOM 1855 C CA . ALA A 1 249 ? 11.44590 -8.06449 38.60021 1.000 18.64298 242 ALA A CA 1
ATOM 1856 C C . ALA A 1 249 ? 12.13242 -6.91308 37.87755 1.000 18.99913 242 ALA A C 1
ATOM 1857 O O . ALA A 1 249 ? 12.98944 -6.24056 38.46285 1.000 20.81676 242 ALA A O 1
ATOM 1859 N N . ARG A 1 250 ? 11.80545 -6.70146 36.60453 1.000 17.40520 243 ARG A N 1
ATOM 1860 C CA . ARG A 1 250 ? 12.54993 -5.78370 35.75156 1.000 19.64785 243 ARG A CA 1
ATOM 1861 C C . ARG A 1 250 ? 11.82087 -4.45046 35.59939 1.000 16.29075 243 ARG A C 1
ATOM 1862 O O . ARG A 1 250 ? 10.58810 -4.38713 35.58933 1.000 16.64008 243 ARG A O 1
ATOM 1870 N N . ASN A 1 251 ? 12.60859 -3.37520 35.48606 1.000 16.96612 244 ASN A N 1
ATOM 1871 C CA . ASN A 1 251 ? 12.09057 -2.03049 35.21906 1.000 16.19096 244 ASN A CA 1
ATOM 1872 C C . ASN A 1 251 ? 11.23055 -1.51069 36.37482 1.000 15.89215 244 ASN A C 1
ATOM 1873 O O . ASN A 1 251 ? 10.25606 -0.77811 36.16298 1.000 17.05029 244 ASN A O 1
ATOM 1878 N N . VAL A 1 252 ? 11.60935 -1.87991 37.61088 1.000 15.85647 245 VAL A N 1
ATOM 1879 C CA . VAL A 1 252 ? 10.94770 -1.43608 38.83466 1.000 16.83442 245 VAL A CA 1
ATOM 1880 C C . VAL A 1 252 ? 11.99155 -1.21648 39.91986 1.000 14.15693 245 VAL A C 1
ATOM 1881 O O . VAL A 1 252 ? 13.09557 -1.75454 39.86938 1.000 17.35304 245 VAL A O 1
ATOM 1885 N N . LEU A 1 253 ? 11.61326 -0.44905 40.92372 1.000 16.16898 246 LEU A N 1
ATOM 1886 C CA . LEU A 1 253 ? 12.41308 -0.37662 42.14659 1.000 16.81249 246 LEU A CA 1
ATOM 1887 C C . LEU A 1 253 ? 12.20011 -1.65085 42.95888 1.000 22.10665 246 LEU A C 1
ATOM 1888 O O . LEU A 1 253 ? 11.05589 -2.08883 43.11179 1.000 18.65030 246 LEU A O 1
ATOM 1893 N N . PRO A 1 254 ? 13.26511 -2.28982 43.46825 1.000 22.26535 247 PRO A N 1
ATOM 1894 C CA . PRO A 1 254 ? 13.06115 -3.39749 44.41570 1.000 22.52702 247 PRO A CA 1
ATOM 1895 C C . PRO A 1 254 ? 12.64609 -2.84233 45.77410 1.000 21.13949 247 PRO A C 1
ATOM 1896 O O . PRO A 1 254 ? 13.48031 -2.66108 46.67111 1.000 23.26770 247 PRO A O 1
ATOM 1900 N N . GLY A 1 255 ? 11.35411 -2.54654 45.91280 1.000 18.71952 248 GLY A N 1
ATOM 1901 C CA . GLY A 1 255 ? 10.87941 -1.81662 47.07674 1.000 20.80590 248 GLY A CA 1
ATOM 1902 C C . GLY A 1 255 ? 11.05894 -2.58832 48.37120 1.000 21.52820 248 GLY A C 1
ATOM 1903 O O . GLY A 1 255 ? 11.11948 -3.81817 48.39816 1.000 20.89645 248 GLY A O 1
ATOM 1904 N N . ILE A 1 256 ? 11.15475 -1.84440 49.46919 1.000 22.95533 249 ILE A N 1
ATOM 1905 C CA . ILE A 1 256 ? 11.30560 -2.48844 50.76751 1.000 25.38102 249 ILE A CA 1
ATOM 1906 C C . ILE A 1 256 ? 9.94617 -2.81499 51.38561 1.000 23.26834 249 ILE A C 1
ATOM 1907 O O . ILE A 1 256 ? 9.80623 -3.83567 52.07404 1.000 23.47615 249 ILE A O 1
ATOM 1912 N N . THR A 1 257 ? 8.92142 -2.00790 51.10784 1.000 23.50461 250 THR A N 1
ATOM 1913 C CA . THR A 1 257 ? 7.55600 -2.43888 51.39725 1.000 25.22569 250 THR A CA 1
ATOM 1914 C C . THR A 1 257 ? 7.24427 -3.73471 50.65530 1.000 26.29676 250 THR A C 1
ATOM 1915 O O . THR A 1 257 ? 6.73775 -4.69703 51.24382 1.000 21.67621 250 THR A O 1
ATOM 1919 N N . ARG A 1 258 ? 7.57014 -3.78146 49.35915 1.000 24.10496 251 ARG A N 1
ATOM 1920 C CA . ARG A 1 258 ? 7.42540 -5.01181 48.58577 1.000 25.12530 251 ARG A CA 1
ATOM 1921 C C . ARG A 1 258 ? 8.14239 -6.17856 49.25426 1.000 23.18435 251 ARG A C 1
ATOM 1922 O O . ARG A 1 258 ? 7.58438 -7.27586 49.38366 1.000 22.97249 251 ARG A O 1
ATOM 1930 N N . ARG A 1 259 ? 9.39735 -5.96378 49.66406 1.000 23.46825 252 ARG A N 1
ATOM 1931 C CA . ARG A 1 259 ? 10.16063 -7.02500 50.31412 1.000 26.08379 252 ARG A CA 1
ATOM 1932 C C . ARG A 1 259 ? 9.45301 -7.50823 51.57384 1.000 26.38829 252 ARG A C 1
ATOM 1933 O O . ARG A 1 259 ? 9.38126 -8.71834 51.83690 1.000 25.92401 252 ARG A O 1
ATOM 1941 N N . THR A 1 260 ? 8.91955 -6.56956 52.35535 1.000 24.48936 253 THR A N 1
ATOM 1942 C CA . THR A 1 260 ? 8.19358 -6.92213 53.56984 1.000 26.81875 253 THR A CA 1
ATOM 1943 C C . THR A 1 260 ? 6.92917 -7.70800 53.23934 1.000 27.80372 253 THR A C 1
ATOM 1944 O O . THR A 1 260 ? 6.65776 -8.75341 53.84296 1.000 27.64652 253 THR A O 1
ATOM 1948 N N . ALA A 1 261 ? 6.13875 -7.20396 52.28400 1.000 23.89231 254 ALA A N 1
ATOM 1949 C CA . ALA A 1 261 ? 4.90609 -7.87338 51.88929 1.000 27.83085 254 ALA A CA 1
ATOM 1950 C C . ALA A 1 261 ? 5.17050 -9.30067 51.42769 1.000 27.35111 254 ALA A C 1
ATOM 1951 O O . ALA A 1 261 ? 4.37531 -10.20487 51.70985 1.000 28.98191 254 ALA A O 1
ATOM 1953 N N . LEU A 1 262 ? 6.28092 -9.52621 50.71912 1.000 25.28803 255 LEU A N 1
ATOM 1954 C CA . LEU A 1 262 ? 6.60072 -10.87772 50.27476 1.000 24.61310 255 LEU A CA 1
ATOM 1955 C C . LEU A 1 262 ? 7.03432 -11.75059 51.44806 1.000 32.77213 255 LEU A C 1
ATOM 1956 O O . LEU A 1 262 ? 6.64795 -12.92207 51.52903 1.000 28.02566 255 LEU A O 1
ATOM 1961 N N . GLU A 1 263 ? 7.82640 -11.19414 52.37180 1.000 26.64088 256 GLU A N 1
ATOM 1962 C CA . GLU A 1 263 ? 8.17299 -11.92572 53.58856 1.000 30.95259 256 GLU A CA 1
ATOM 1963 C C . GLU A 1 263 ? 6.91975 -12.35344 54.34075 1.000 28.86210 256 GLU A C 1
ATOM 1964 O O . GLU A 1 263 ? 6.79740 -13.51324 54.75771 1.000 34.20661 256 GLU A O 1
ATOM 1970 N N . ILE A 1 264 ? 5.97223 -11.42703 54.51290 1.000 27.71094 257 ILE A N 1
ATOM 1971 C CA . ILE A 1 264 ? 4.72417 -11.74630 55.20253 1.000 31.07804 257 ILE A CA 1
ATOM 1972 C C . ILE A 1 264 ? 3.95983 -12.82450 54.44418 1.000 35.44598 257 ILE A C 1
ATOM 1973 O O . ILE A 1 264 ? 3.46512 -13.79375 55.03532 1.000 32.79445 257 ILE A O 1
ATOM 1978 N N . ALA A 1 265 ? 3.85010 -12.66784 53.12070 1.000 32.65528 258 ALA A N 1
ATOM 1979 C CA . ALA A 1 265 ? 3.11615 -13.63912 52.31289 1.000 33.71989 258 ALA A CA 1
ATOM 1980 C C . ALA A 1 265 ? 3.67602 -15.04461 52.49508 1.000 33.79821 258 ALA A C 1
ATOM 1981 O O . ALA A 1 265 ? 2.91464 -16.00960 52.63644 1.000 35.34483 258 ALA A O 1
ATOM 1983 N N . ARG A 1 266 ? 5.00381 -15.18123 52.50354 1.000 28.59501 259 ARG A N 1
ATOM 1984 C CA . ARG A 1 266 ? 5.59109 -16.49014 52.74312 1.000 30.66997 259 ARG A CA 1
ATOM 1985 C C . ARG A 1 266 ? 5.33680 -16.95941 54.17012 1.000 37.17349 259 ARG A C 1
ATOM 1986 O O . ARG A 1 266 ? 5.14680 -18.15867 54.39600 1.000 37.35275 259 ARG A O 1
ATOM 1994 N N . ASP A 1 267 ? 5.30895 -16.03848 55.13763 1.000 32.21994 260 ASP A N 1
ATOM 1995 C CA . ASP A 1 267 ? 4.95273 -16.41910 56.50111 1.000 35.37873 260 ASP A CA 1
ATOM 1996 C C . ASP A 1 267 ? 3.54258 -16.97981 56.55172 1.000 37.33821 260 ASP A C 1
ATOM 1997 O O . ASP A 1 267 ? 3.25342 -17.88025 57.34610 1.000 34.58903 260 ASP A O 1
ATOM 2002 N N . PHE A 1 268 ? 2.65230 -16.45592 55.70964 1.000 32.91491 261 PHE A N 1
ATOM 2003 C CA . PHE A 1 268 ? 1.26631 -16.89937 55.64821 1.000 36.85085 261 PHE A CA 1
ATOM 2004 C C . PHE A 1 268 ? 1.09184 -18.16619 54.82048 1.000 33.33396 261 PHE A C 1
ATOM 2005 O O . PHE A 1 268 ? -0.04194 -18.62077 54.65154 1.000 37.54742 261 PHE A O 1
ATOM 2013 N N . GLY A 1 269 ? 2.17512 -18.73444 54.29535 1.000 35.86017 262 GLY A N 1
ATOM 2014 C CA . GLY A 1 269 ? 2.10710 -19.94131 53.49969 1.000 39.17895 262 GLY A CA 1
ATOM 2015 C C . GLY A 1 269 ? 2.02797 -19.74516 51.99947 1.000 38.61784 262 GLY A C 1
ATOM 2016 O O . GLY A 1 269 ? 2.02544 -20.74360 51.26987 1.000 36.29685 262 GLY A O 1
ATOM 2017 N N . LEU A 1 270 ? 1.98313 -18.50389 51.51248 1.000 33.73553 263 LEU A N 1
ATOM 2018 C CA . LEU A 1 270 ? 1.84418 -18.25570 50.08125 1.000 32.98278 263 LEU A CA 1
ATOM 2019 C C . LEU A 1 270 ? 3.18427 -18.37620 49.36710 1.000 32.33615 263 LEU A C 1
ATOM 2020 O O . LEU A 1 270 ? 4.24932 -18.16943 49.95583 1.000 36.55150 263 LEU A O 1
ATOM 2025 N N . GLN A 1 271 ? 3.12346 -18.72943 48.08477 1.000 28.00068 264 GLN A N 1
ATOM 2026 C CA . GLN A 1 271 ? 4.30696 -18.68373 47.24193 1.000 30.59616 264 GLN A CA 1
ATOM 2027 C C . GLN A 1 271 ? 4.51015 -17.26356 46.71815 1.000 29.90722 264 GLN A C 1
ATOM 2028 O O . GLN A 1 271 ? 3.57397 -16.46713 46.63965 1.000 28.22393 264 GLN A O 1
ATOM 2034 N N . THR A 1 272 ? 5.74966 -16.94556 46.35656 1.000 30.50548 265 THR A N 1
ATOM 2035 C CA . THR A 1 272 ? 6.03830 -15.62748 45.80221 1.000 28.79740 265 THR A CA 1
ATOM 2036 C C . THR A 1 272 ? 6.97909 -15.77339 44.61833 1.000 27.44877 265 THR A C 1
ATOM 2037 O O . THR A 1 272 ? 7.92899 -16.55791 44.66684 1.000 28.01850 265 THR A O 1
ATOM 2041 N N . VAL A 1 273 ? 6.70784 -15.01316 43.55415 1.000 26.63844 266 VAL A N 1
ATOM 2042 C CA . VAL A 1 273 ? 7.54362 -14.99958 42.35786 1.000 25.60481 266 VAL A CA 1
ATOM 2043 C C . VAL A 1 273 ? 7.81129 -13.54950 41.98487 1.000 25.08744 266 VAL A C 1
ATOM 2044 O O . VAL A 1 273 ? 6.88328 -12.82117 41.61645 1.000 23.54252 266 VAL A O 1
ATOM 2048 N N . ILE A 1 274 ? 9.07120 -13.14040 42.05809 1.000 24.60632 267 ILE A N 1
ATOM 2049 C CA . ILE A 1 274 ? 9.50316 -11.86725 41.49047 1.000 23.25608 267 ILE A CA 1
ATOM 2050 C C . ILE A 1 274 ? 9.92606 -12.16834 40.05497 1.000 21.12343 267 ILE A C 1
ATOM 2051 O O . ILE A 1 274 ? 10.89005 -12.90026 39.82222 1.000 23.83339 267 ILE A O 1
ATOM 2056 N N . GLY A 1 275 ? 9.17324 -11.64952 39.09213 1.000 23.53374 268 GLY A N 1
ATOM 2057 C CA . GLY A 1 275 ? 9.38030 -12.01215 37.69877 1.000 23.06706 268 GLY A CA 1
ATOM 2058 C C . GLY A 1 275 ? 8.34437 -11.33333 36.82810 1.000 21.91602 268 GLY A C 1
ATOM 2059 O O . GLY A 1 275 ? 7.50489 -10.57019 37.30788 1.000 20.63037 268 GLY A O 1
ATOM 2060 N N . ASP A 1 276 ? 8.39014 -11.64869 35.53127 1.000 22.02936 269 ASP A N 1
ATOM 2061 C CA . ASP A 1 276 ? 7.58166 -10.90804 34.56671 1.000 21.60844 269 ASP A CA 1
ATOM 2062 C C . ASP A 1 276 ? 6.08707 -11.05671 34.84121 1.000 23.07521 269 ASP A C 1
ATOM 2063 O O . ASP A 1 276 ? 5.58079 -12.16706 35.03845 1.000 23.23202 269 ASP A O 1
ATOM 2068 N N . VAL A 1 277 ? 5.38830 -9.92109 34.84419 1.000 20.97989 270 VAL A N 1
ATOM 2069 C CA . VAL A 1 277 ? 3.94711 -9.83892 35.04985 1.000 21.19687 270 VAL A CA 1
ATOM 2070 C C . VAL A 1 277 ? 3.32242 -9.19549 33.82143 1.000 20.50086 270 VAL A C 1
ATOM 2071 O O . VAL A 1 277 ? 3.74119 -8.10640 33.41252 1.000 20.81076 270 VAL A O 1
ATOM 2075 N N . THR A 1 278 ? 2.29780 -9.85743 33.24284 1.000 20.05041 271 THR A N 1
ATOM 2076 C CA . THR A 1 278 ? 1.58824 -9.36315 32.06604 1.000 20.66139 271 THR A CA 1
ATOM 2077 C C . THR A 1 278 ? 0.27362 -8.69575 32.44844 1.000 23.07553 271 THR A C 1
ATOM 2078 O O . THR A 1 278 ? -0.26754 -8.92355 33.53669 1.000 23.77375 271 THR A O 1
ATOM 2082 N N . PRO A 1 279 ? -0.28031 -7.85756 31.56993 1.000 21.55197 272 PRO A N 1
ATOM 2083 C CA . PRO A 1 279 ? -1.63346 -7.34225 31.82674 1.000 26.03443 272 PRO A CA 1
ATOM 2084 C C . PRO A 1 279 ? -2.67978 -8.44582 31.93506 1.000 26.29006 272 PRO A C 1
ATOM 2085 O O . PRO A 1 279 ? -3.64264 -8.30579 32.70032 1.000 24.63396 272 PRO A O 1
ATOM 2089 N N . GLU A 1 280 ? -2.51835 -9.54455 31.19276 1.000 25.83529 273 GLU A N 1
ATOM 2090 C CA . GLU A 1 280 ? -3.46302 -10.65420 31.31109 1.000 25.90187 273 GLU A CA 1
ATOM 2091 C C . GLU A 1 280 ? -3.42009 -11.26391 32.70924 1.000 25.73696 273 GLU A C 1
ATOM 2092 O O . GLU A 1 280 ? -4.45877 -11.65663 33.25717 1.000 27.86071 273 GLU A O 1
ATOM 2098 N N . MET A 1 281 ? -2.22650 -11.35637 33.30136 1.000 23.04802 274 MET A N 1
ATOM 2099 C CA . MET A 1 281 ? -2.12702 -11.83871 34.67488 1.000 25.31260 274 MET A CA 1
ATOM 2100 C C . MET A 1 281 ? -2.87627 -10.91412 35.62556 1.000 25.62162 274 MET A C 1
ATOM 2101 O O . MET A 1 281 ? -3.60755 -11.38186 36.50294 1.000 24.73776 274 MET A O 1
ATOM 2106 N N . LEU A 1 282 ? -2.72353 -9.59532 35.45578 1.000 23.00093 275 LEU A N 1
ATOM 2107 C CA . LEU A 1 282 ? -3.44085 -8.64761 36.30911 1.000 25.03436 275 LEU A CA 1
ATOM 2108 C C . LEU A 1 282 ? -4.94490 -8.81250 36.16025 1.000 29.60789 275 LEU A C 1
ATOM 2109 O O . LEU A 1 282 ? -5.68103 -8.84945 37.15333 1.000 28.23376 275 LEU A O 1
ATOM 2114 N N . ARG A 1 283 ? -5.41898 -8.90566 34.91451 1.000 27.62163 276 ARG A N 1
ATOM 2115 C CA . ARG A 1 283 ? -6.85149 -8.98484 34.66551 1.000 29.43049 276 ARG A CA 1
ATOM 2116 C C . ARG A 1 283 ? -7.45667 -10.28011 35.19363 1.000 28.85369 276 ARG A C 1
ATOM 2117 O O . ARG A 1 283 ? -8.66658 -10.32926 35.43033 1.000 30.89111 276 ARG A O 1
ATOM 2125 N N . GLY A 1 284 ? -6.64725 -11.31293 35.40366 1.000 28.00910 277 GLY A N 1
ATOM 2126 C CA . GLY A 1 284 ? -7.11345 -12.54132 36.00545 1.000 32.72185 277 GLY A CA 1
ATOM 2127 C C . GLY A 1 284 ? -6.85231 -12.68070 37.48986 1.000 31.07164 277 GLY A C 1
ATOM 2128 O O . GLY A 1 284 ? -7.19654 -13.71566 38.06818 1.000 29.12523 277 GLY A O 1
ATOM 2129 N N . ALA A 1 285 ? -6.26076 -11.67354 38.12814 1.000 27.86391 278 ALA A N 1
ATOM 2130 C CA . ALA A 1 285 ? -5.80467 -11.82171 39.50155 1.000 27.58295 278 ALA A CA 1
ATOM 2131 C C . ALA A 1 285 ? -6.98024 -11.89866 40.47030 1.000 26.35666 278 ALA A C 1
ATOM 2132 O O . ALA A 1 285 ? -8.02555 -11.28016 40.26603 1.000 29.15988 278 ALA A O 1
ATOM 2134 N N . ASP A 1 286 ? -6.79192 -12.68000 41.53597 1.000 26.41513 279 ASP A N 1
ATOM 2135 C CA . ASP A 1 286 ? -7.70057 -12.61132 42.67728 1.000 30.89748 279 ASP A CA 1
ATOM 2136 C C . ASP A 1 286 ? -7.64059 -11.24202 43.34096 1.000 31.04873 279 ASP A C 1
ATOM 2137 O O . ASP A 1 286 ? -8.67691 -10.63539 43.64776 1.000 29.45451 279 ASP A O 1
ATOM 2142 N N . GLU A 1 287 ? -6.42481 -10.74373 43.57575 1.000 27.71704 280 GLU A N 1
ATOM 2143 C CA . GLU A 1 287 ? -6.18995 -9.50203 44.29556 1.000 25.21436 280 GLU A CA 1
ATOM 2144 C C . GLU A 1 287 ? -5.03003 -8.75875 43.65247 1.000 23.67833 280 GLU A C 1
ATOM 2145 O O . GLU A 1 287 ? -4.09643 -9.37132 43.12507 1.000 25.99486 280 GLU A O 1
ATOM 2151 N N . ILE A 1 288 ? -5.09292 -7.43338 43.72672 1.000 23.59910 281 ILE A N 1
ATOM 2152 C CA . ILE A 1 288 ? -3.98300 -6.55396 43.37074 1.000 25.94663 281 ILE A CA 1
ATOM 2153 C C . ILE A 1 288 ? -3.80024 -5.55925 44.50622 1.000 24.28987 281 ILE A C 1
ATOM 2154 O O . ILE A 1 288 ? -4.78608 -5.02958 45.03028 1.000 22.92038 281 ILE A O 1
ATOM 2159 N N . PHE A 1 289 ? -2.54657 -5.28643 44.88003 1.000 24.32853 282 PHE A N 1
ATOM 2160 C CA . PHE A 1 289 ? -2.30101 -4.21090 45.83184 1.000 23.68280 282 PHE A CA 1
ATOM 2161 C C . PHE A 1 289 ? -1.02021 -3.44870 45.49018 1.000 23.10746 282 PHE A C 1
ATOM 2162 O O . PHE A 1 289 ? -0.11219 -3.96496 44.83184 1.000 22.83817 282 PHE A O 1
ATOM 2170 N N . ALA A 1 290 ? -0.96818 -2.20005 45.95564 1.000 20.30545 283 ALA A N 1
ATOM 2171 C CA . ALA A 1 290 ? 0.20419 -1.34559 45.82450 1.000 21.12204 283 ALA A CA 1
ATOM 2172 C C . ALA A 1 290 ? 1.03464 -1.38274 47.10667 1.000 23.10231 283 ALA A C 1
ATOM 2173 O O . ALA A 1 290 ? 0.51403 -1.64122 48.19621 1.000 24.52479 283 ALA A O 1
ATOM 2175 N N . ALA A 1 291 ? 2.33630 -1.12929 46.97591 1.000 21.66221 284 ALA A N 1
ATOM 2176 C CA . ALA A 1 291 ? 3.23125 -1.15543 48.12787 1.000 18.80907 284 ALA A CA 1
ATOM 2177 C C . ALA A 1 291 ? 4.19248 0.02000 48.04453 1.000 23.06368 284 ALA A C 1
ATOM 2178 O O . ALA A 1 291 ? 4.81670 0.22909 47.00249 1.000 20.00671 284 ALA A O 1
ATOM 2180 N N . THR A 1 292 ? 4.30607 0.78939 49.12777 1.000 20.28653 285 THR A N 1
ATOM 2181 C CA . THR A 1 292 ? 5.28634 1.87175 49.17966 1.000 22.12722 285 THR A CA 1
ATOM 2182 C C . THR A 1 292 ? 5.48130 2.31084 50.62385 1.000 25.67106 285 THR A C 1
ATOM 2183 O O . THR A 1 292 ? 4.59551 2.14456 51.46481 1.000 22.63433 285 THR A O 1
ATOM 2187 N N . THR A 1 293 ? 6.65683 2.88959 50.89538 1.000 24.32817 286 THR A N 1
ATOM 2188 C CA . THR A 1 293 ? 6.90404 3.47327 52.20952 1.000 21.13126 286 THR A CA 1
ATOM 2189 C C . THR A 1 293 ? 5.89746 4.57125 52.52312 1.000 23.81421 286 THR A C 1
ATOM 2190 O O . THR A 1 293 ? 5.49067 4.72987 53.68269 1.000 25.07315 286 THR A O 1
ATOM 2194 N N . ALA A 1 294 ? 5.44271 5.30770 51.50846 1.000 21.70295 287 ALA A N 1
ATOM 2195 C CA . ALA A 1 294 ? 4.48394 6.39037 51.72951 1.000 24.24518 287 ALA A CA 1
ATOM 2196 C C . ALA A 1 294 ? 3.05476 5.84568 51.69187 1.000 23.95184 287 ALA A C 1
ATOM 2197 O O . ALA A 1 294 ? 2.27249 6.09705 50.77495 1.000 24.26717 287 ALA A O 1
ATOM 2199 N N . GLY A 1 295 ? 2.71009 5.10813 52.74565 1.000 24.68031 288 GLY A N 1
ATOM 2200 C CA . GLY A 1 295 ? 1.34448 4.65182 52.90375 1.000 23.72606 288 GLY A CA 1
ATOM 2201 C C . GLY A 1 295 ? 1.18430 3.18547 53.22914 1.000 23.76086 288 GLY A C 1
ATOM 2202 O O . GLY A 1 295 ? 0.19000 2.79538 53.84648 1.000 28.22139 288 GLY A O 1
ATOM 2203 N N . GLY A 1 296 ? 2.13326 2.36004 52.81565 1.000 24.98680 289 GLY A N 1
ATOM 2204 C CA . GLY A 1 296 ? 2.11216 0.94340 53.14691 1.000 24.55573 289 GLY A CA 1
ATOM 2205 C C . GLY A 1 296 ? 1.51706 0.09387 52.02410 1.000 29.67218 289 GLY A C 1
ATOM 2206 O O . GLY A 1 296 ? 1.95056 0.17948 50.87314 1.000 26.41300 289 GLY A O 1
ATOM 2207 N N . VAL A 1 297 ? 0.52756 -0.72928 52.36974 1.000 27.77724 290 VAL A N 1
ATOM 2208 C CA . VAL A 1 297 ? -0.08366 -1.70250 51.46236 1.000 29.04141 290 VAL A CA 1
ATOM 2209 C C . VAL A 1 297 ? -1.48667 -1.22017 51.12790 1.000 28.38126 290 VAL A C 1
ATOM 2210 O O . VAL A 1 297 ? -2.32618 -1.08522 52.02561 1.000 27.92663 290 VAL A O 1
ATOM 2214 N N . THR A 1 298 ? -1.75491 -0.97815 49.84270 1.000 25.43151 291 THR A N 1
ATOM 2215 C CA . THR A 1 298 ? -3.02718 -0.40064 49.40796 1.000 22.07143 291 THR A CA 1
ATOM 2216 C C . THR A 1 298 ? -3.74808 -1.37436 48.48664 1.000 28.11921 291 THR A C 1
ATOM 2217 O O . THR A 1 298 ? -3.16696 -1.80640 47.47465 1.000 22.76310 291 THR A O 1
ATOM 2221 N N . PRO A 1 299 ? -4.99285 -1.74834 48.78135 1.000 26.43416 292 PRO A N 1
ATOM 2222 C CA . PRO A 1 299 ? -5.74125 -2.60893 47.85506 1.000 27.68039 292 PRO A CA 1
ATOM 22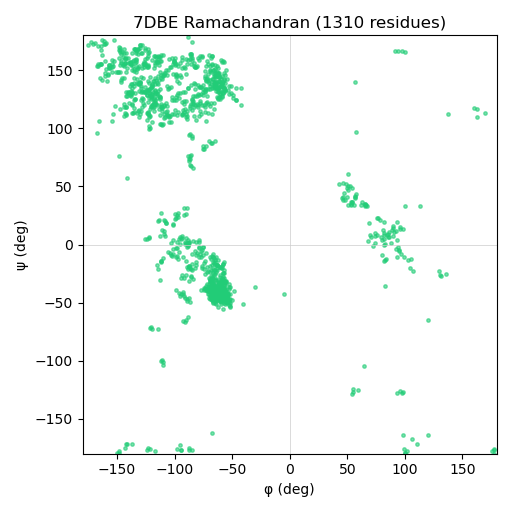23 C C . PRO A 1 299 ? -6.10782 -1.84762 46.59728 1.000 22.33939 292 PRO A C 1
ATOM 2224 O O . PRO A 1 299 ? -6.50137 -0.68266 46.64591 1.000 24.09941 292 PRO A O 1
ATOM 2228 N N . VAL A 1 300 ? -5.98967 -2.51966 45.46047 1.000 26.66728 293 VAL A N 1
ATOM 2229 C CA . VAL A 1 300 ? -6.46376 -1.98019 44.19719 1.000 24.87459 293 VAL A CA 1
ATOM 2230 C C . VAL A 1 300 ? -7.68466 -2.80351 43.80616 1.000 24.41284 293 VAL A C 1
ATOM 2231 O O . VAL A 1 300 ? -7.56771 -3.99656 43.49791 1.000 28.20900 293 VAL A O 1
ATOM 2235 N N . VAL A 1 301 ? -8.86108 -2.17192 43.81730 1.000 26.10854 294 VAL A N 1
ATOM 2236 C CA . VAL A 1 301 ? -10.11497 -2.91789 43.71599 1.000 29.63683 294 VAL A CA 1
ATOM 2237 C C . VAL A 1 301 ? -10.75432 -2.81625 42.34250 1.000 28.80578 294 VAL A C 1
ATOM 2238 O O . VAL A 1 301 ? -11.74831 -3.51660 42.08183 1.000 28.58486 294 VAL A O 1
ATOM 2242 N N . ALA A 1 302 ? -10.22173 -1.97688 41.45644 1.000 26.93853 295 ALA A N 1
ATOM 2243 C CA . ALA A 1 302 ? -10.71390 -1.85494 40.09340 1.000 26.82264 295 ALA A CA 1
ATOM 2244 C C . ALA A 1 302 ? -9.52824 -1.53361 39.19574 1.000 29.87049 295 ALA A C 1
ATOM 2245 O O . ALA A 1 302 ? -8.65096 -0.75458 39.57532 1.000 26.20339 295 ALA A O 1
ATOM 2247 N N . LEU A 1 303 ? -9.50219 -2.14239 38.01428 1.000 25.57740 296 LEU A N 1
ATOM 2248 C CA . LEU A 1 303 ? -8.42050 -1.94918 37.05658 1.000 23.82615 296 LEU A CA 1
ATOM 2249 C C . LEU A 1 303 ? -9.04920 -1.72698 35.69337 1.000 27.34208 296 LEU A C 1
ATOM 2250 O O . LEU A 1 303 ? -9.84582 -2.55598 35.24006 1.000 25.51855 296 LEU A O 1
ATOM 2255 N N . ASP A 1 304 ? -8.69929 -0.61018 35.04953 1.000 22.55718 297 ASP A N 1
ATOM 2256 C CA . ASP A 1 304 ? -9.25915 -0.25030 33.74014 1.000 24.65094 297 ASP A CA 1
ATOM 2257 C C . ASP A 1 304 ? -10.78850 -0.27026 33.75459 1.000 30.28420 297 ASP A C 1
ATOM 2258 O O . ASP A 1 304 ? -11.42622 -0.63656 32.76408 1.000 29.73297 297 ASP A O 1
ATOM 2263 N N . GLY A 1 305 ? -11.39291 0.10255 34.88313 1.000 28.30749 298 GLY A N 1
ATOM 2264 C CA . GLY A 1 305 ? -12.84199 0.16775 34.98230 1.000 32.60944 298 GLY A CA 1
ATOM 2265 C C . GLY A 1 305 ? -13.54542 -1.14494 35.26833 1.000 31.98924 298 GLY A C 1
ATOM 2266 O O . GLY A 1 305 ? -14.78258 -1.15678 35.35571 1.000 38.69148 298 GLY A O 1
ATOM 2267 N N . ALA A 1 306 ? -12.80749 -2.25144 35.41231 1.000 29.46506 299 ALA A N 1
ATOM 2268 C CA . ALA A 1 306 ? -13.33495 -3.56820 35.74061 1.000 32.58542 299 ALA A CA 1
ATOM 2269 C C . ALA A 1 306 ? -12.93006 -3.97135 37.15503 1.000 34.66094 299 ALA A C 1
ATOM 2270 O O . ALA A 1 306 ? -11.82215 -3.64363 37.59959 1.000 31.07732 299 ALA A O 1
ATOM 2272 N N . PRO A 1 307 ? -13.79044 -4.68665 37.88175 1.000 37.15796 300 PRO A N 1
ATOM 2273 C CA . PRO A 1 307 ? -13.43149 -5.10023 39.24416 1.000 33.21730 300 PRO A CA 1
ATOM 2274 C C . PRO A 1 307 ? -12.26535 -6.07506 39.24833 1.000 31.57029 300 PRO A C 1
ATOM 2275 O O . PRO A 1 307 ? -12.12025 -6.90520 38.34869 1.000 33.61844 300 PRO A O 1
ATOM 2279 N N . VAL A 1 308 ? -11.42242 -5.95851 40.27125 1.000 28.06506 301 VAL A N 1
ATOM 2280 C CA . VAL A 1 308 ? -10.36112 -6.92839 40.53017 1.000 30.43491 301 VAL A CA 1
ATOM 2281 C C . VAL A 1 308 ? -10.95082 -8.01407 41.43126 1.000 32.67008 301 VAL A C 1
ATOM 2282 O O . VAL A 1 308 ? -11.31373 -7.74217 42.58022 1.000 29.89266 301 VAL A O 1
ATOM 2286 N N . GLY A 1 309 ? -11.04222 -9.24230 40.92207 1.000 33.28493 302 GLY A N 1
ATOM 2287 C CA . GLY A 1 309 ? -11.66340 -10.30573 41.69485 1.000 30.69761 302 GLY A CA 1
ATOM 2288 C C . GLY A 1 309 ? -13.06391 -9.91878 42.12692 1.000 33.66019 302 GLY A C 1
ATOM 2289 O O . GLY A 1 309 ? -13.88279 -9.52823 41.29249 1.000 32.02054 302 GLY A O 1
ATOM 2290 N N . ALA A 1 310 ? -13.33614 -9.96804 43.43239 1.000 37.34922 303 ALA A N 1
ATOM 2291 C CA . ALA A 1 310 ? -14.65972 -9.63072 43.94638 1.000 37.21930 303 ALA A CA 1
ATOM 2292 C C . ALA A 1 310 ? -14.94737 -8.13345 43.95040 1.000 36.14968 303 ALA A C 1
ATOM 2293 O O . ALA A 1 310 ? -16.09468 -7.74430 44.19607 1.000 38.16135 303 ALA A O 1
ATOM 2295 N N . GLY A 1 311 ? -13.95288 -7.28433 43.68657 1.000 35.90357 304 GLY A N 1
ATOM 2296 C CA . GLY A 1 311 ? -14.17343 -5.85200 43.65554 1.000 31.81235 304 GLY A CA 1
ATOM 2297 C C . GLY A 1 311 ? -14.11271 -5.15418 44.99628 1.000 29.32677 304 GLY A C 1
ATOM 2298 O O . GLY A 1 311 ? -14.46574 -3.97326 45.07564 1.000 29.11999 304 GLY A O 1
ATOM 2299 N N . VAL A 1 312 ? -13.70083 -5.84965 46.05011 1.000 30.42441 305 VAL A N 1
ATOM 2300 C CA . VAL A 1 312 ? -13.46145 -5.25413 47.36342 1.000 33.64992 305 VAL A CA 1
ATOM 2301 C C . VAL A 1 312 ? -12.07305 -5.68894 47.80559 1.000 28.28281 305 VAL A C 1
ATOM 2302 O O . VAL A 1 312 ? -11.50210 -6.62635 47.22510 1.000 33.41249 305 VAL A O 1
ATOM 2306 N N . PRO A 1 313 ? -11.49864 -5.03518 48.81856 1.000 28.49418 306 PRO A N 1
ATOM 2307 C CA . PRO A 1 313 ? -10.16886 -5.44567 49.29129 1.000 30.54625 306 PRO A CA 1
ATOM 2308 C C . PRO A 1 313 ? -10.10456 -6.93735 49.57291 1.000 35.93475 306 PRO A C 1
ATOM 2309 O O . PRO A 1 313 ? -10.96378 -7.50121 50.26011 1.000 32.70819 306 PRO A O 1
ATOM 2313 N N . GLY A 1 314 ? -9.07850 -7.57902 49.02132 1.000 34.96031 307 GLY A N 1
ATOM 2314 C CA . GLY A 1 314 ? -8.97385 -9.01775 49.10201 1.000 32.30595 307 GLY A CA 1
ATOM 2315 C C . GLY A 1 314 ? -8.52404 -9.51111 50.46443 1.000 37.87538 307 GLY A C 1
ATOM 2316 O O . GLY A 1 314 ? -7.97187 -8.76741 51.28259 1.000 32.50086 307 GLY A O 1
ATOM 2317 N N . ASP A 1 315 ? -8.76987 -10.80755 50.68649 1.000 38.53187 308 ASP A N 1
ATOM 2318 C CA . ASP A 1 315 ? -8.45112 -11.44148 51.96280 1.000 37.28351 308 ASP A CA 1
ATOM 2319 C C . ASP A 1 315 ? -6.97499 -11.30112 52.29668 1.000 38.40760 308 ASP A C 1
ATOM 2320 O O . ASP A 1 315 ? -6.61038 -10.81724 53.37448 1.000 32.27446 308 ASP A O 1
ATOM 2325 N N . TRP A 1 316 ? -6.10719 -11.75192 51.38594 1.000 31.85846 309 TRP A N 1
ATOM 2326 C CA . TRP A 1 316 ? -4.67928 -11.74240 51.66578 1.000 32.90738 309 TRP A CA 1
ATOM 2327 C C . TRP A 1 316 ? -4.14088 -10.32515 51.78426 1.000 30.10403 309 TRP A C 1
ATOM 2328 O O . TRP A 1 316 ? -3.22628 -10.08141 52.58065 1.000 28.73167 309 TRP A O 1
ATOM 2339 N N . THR A 1 317 ? -4.70128 -9.39207 51.00782 1.000 29.14618 310 THR A N 1
ATOM 2340 C CA . THR A 1 317 ? -4.28598 -7.99320 51.07299 1.000 31.30152 310 THR A CA 1
ATOM 2341 C C . THR A 1 317 ? -4.56088 -7.40985 52.45251 1.000 32.26764 310 THR A C 1
ATOM 2342 O O . THR A 1 317 ? -3.70979 -6.72829 53.03247 1.000 26.80973 310 THR A O 1
ATOM 2346 N N . ARG A 1 318 ? -5.74726 -7.67619 53.00243 1.000 30.94969 311 ARG A N 1
ATOM 2347 C CA . ARG A 1 318 ? -6.04371 -7.17973 54.34287 1.000 31.81914 311 ARG A CA 1
ATOM 2348 C C . ARG A 1 318 ? -5.16828 -7.85563 55.39494 1.000 32.31164 311 ARG A C 1
ATOM 2349 O O . ARG A 1 318 ? -4.72411 -7.20270 56.34821 1.000 34.25300 311 ARG A O 1
ATOM 2357 N N . LYS A 1 319 ? -4.89909 -9.15623 55.23404 1.000 32.93906 312 LYS A N 1
ATOM 2358 C CA . LYS A 1 319 ? -4.02167 -9.86197 56.16526 1.000 34.32602 312 LYS A CA 1
ATOM 2359 C C . LYS A 1 319 ? -2.59735 -9.32399 56.10211 1.000 35.16478 312 LYS A C 1
ATOM 2360 O O . LYS A 1 319 ? -1.93745 -9.17148 57.13843 1.000 31.06823 312 LYS A O 1
ATOM 2366 N N . ILE A 1 320 ? -2.09626 -9.05518 54.89301 1.000 29.13232 313 ILE A N 1
ATOM 2367 C CA . ILE A 1 320 ? -0.73449 -8.54719 54.76213 1.000 32.15993 313 ILE A CA 1
ATOM 2368 C C . ILE A 1 320 ? -0.64924 -7.11825 55.28248 1.000 26.93819 313 ILE A C 1
ATOM 2369 O O . ILE A 1 320 ? 0.28879 -6.76680 56.00636 1.000 29.53431 313 ILE A O 1
ATOM 2374 N N . ARG A 1 321 ? -1.64029 -6.28364 54.94879 1.000 24.05583 314 ARG A N 1
ATOM 2375 C CA . ARG A 1 321 ? -1.64333 -4.89723 55.40694 1.000 29.09049 314 ARG A CA 1
ATOM 2376 C C . ARG A 1 321 ? -1.75660 -4.81277 56.92619 1.000 33.41897 314 ARG A C 1
ATOM 2377 O O . ARG A 1 321 ? -1.09042 -3.98643 57.56523 1.000 25.63313 314 ARG A O 1
ATOM 2385 N N . THR A 1 322 ? -2.60736 -5.65211 57.52211 1.000 33.02046 315 THR A N 1
ATOM 2386 C CA . THR A 1 322 ? -2.75697 -5.63245 58.97405 1.000 27.72938 315 THR A CA 1
ATOM 2387 C C . THR A 1 322 ? -1.46998 -6.06106 59.65638 1.000 26.26500 315 THR A C 1
ATOM 2388 O O . THR A 1 322 ? -1.03710 -5.43480 60.62995 1.000 31.83128 315 THR A O 1
ATOM 2392 N N . ARG A 1 323 ? -0.83295 -7.11825 59.14840 1.000 26.01852 316 ARG A N 1
ATOM 2393 C CA . ARG A 1 323 ? 0.43027 -7.56955 59.72112 1.000 28.13884 316 ARG A CA 1
ATOM 2394 C C . ARG A 1 323 ? 1.52211 -6.51836 59.53733 1.000 35.80647 316 ARG A C 1
ATOM 2395 O O . ARG A 1 323 ? 2.36820 -6.32239 60.42023 1.000 33.41181 316 ARG A O 1
ATOM 2403 N N . TYR A 1 324 ? 1.51963 -5.83338 58.39142 1.000 32.72703 317 TYR A N 1
ATOM 2404 C CA . TYR A 1 324 ? 2.51172 -4.79188 58.14405 1.000 29.70123 317 TYR A CA 1
ATOM 2405 C C . TYR A 1 324 ? 2.46294 -3.72645 59.23424 1.000 29.47390 317 TYR A C 1
ATOM 2406 O O . TYR A 1 324 ? 3.48685 -3.39209 59.84235 1.000 33.88624 317 TYR A O 1
ATOM 2415 N N . TRP A 1 325 ? 1.26993 -3.21155 59.52517 1.000 28.71529 318 TRP A N 1
ATOM 2416 C CA . TRP A 1 325 ? 1.15410 -2.13751 60.50441 1.000 31.12954 318 TRP A CA 1
ATOM 2417 C C . TRP A 1 325 ? 1.46029 -2.61208 61.92012 1.000 33.75536 318 TRP A C 1
ATOM 2418 O O . TRP A 1 325 ? 1.97622 -1.83349 62.73365 1.000 31.86010 318 TRP A O 1
ATOM 2429 N N . GLN A 1 326 ? 1.18306 -3.88263 62.22461 1.000 35.98923 319 GLN A N 1
ATOM 2430 C CA . GLN A 1 326 ? 1.50389 -4.40806 63.54705 1.000 37.07835 319 GLN A CA 1
ATOM 2431 C C . GLN A 1 326 ? 3.00509 -4.55192 63.74777 1.000 35.06028 319 GLN A C 1
ATOM 2432 O O . GLN A 1 326 ? 3.48517 -4.45067 64.88097 1.000 38.03901 319 GLN A O 1
ATOM 2438 N N . MET A 1 327 ? 3.76458 -4.77235 62.67118 1.000 34.52410 320 MET A N 1
ATOM 2439 C CA . MET A 1 327 ? 5.21731 -4.83012 62.78716 1.000 35.36085 320 MET A CA 1
ATOM 2440 C C . MET A 1 327 ? 5.84150 -3.47844 63.13008 1.000 33.94720 320 MET A C 1
ATOM 2441 O O . MET A 1 327 ? 7.03082 -3.43261 63.46574 1.000 36.18690 320 MET A O 1
ATOM 2446 N N . MET A 1 328 ? 5.08509 -2.38370 63.04207 1.000 33.69768 321 MET A N 1
ATOM 2447 C CA . MET A 1 328 ? 5.59753 -1.09835 63.50420 1.000 34.20549 321 MET A CA 1
ATOM 2448 C C . MET A 1 328 ? 5.72921 -1.06204 65.01977 1.000 37.63765 321 MET A C 1
ATOM 2449 O O . MET A 1 328 ? 6.45279 -0.21086 65.54774 1.000 35.83105 321 MET A O 1
ATOM 2454 N N . ASP A 1 329 ? 5.05092 -1.96969 65.72518 1.000 38.90003 322 ASP A N 1
ATOM 2455 C CA . ASP A 1 329 ? 5.03193 -1.98422 67.18183 1.000 38.06991 322 ASP A CA 1
ATOM 2456 C C . ASP A 1 329 ? 5.72861 -3.19049 67.79734 1.000 39.10400 322 ASP A C 1
ATOM 2457 O O . ASP A 1 329 ? 6.29672 -3.06672 68.88471 1.000 46.11133 322 ASP A O 1
ATOM 2462 N N . GLU A 1 330 ? 5.72575 -4.33575 67.13231 1.000 38.34795 323 GLU A N 1
ATOM 2463 C CA . GLU A 1 330 ? 6.35367 -5.52598 67.69962 1.000 39.20060 323 GLU A CA 1
ATOM 2464 C C . GLU A 1 330 ? 7.86818 -5.38120 67.68005 1.000 41.18723 323 GLU A C 1
ATOM 2465 O O . GLU A 1 330 ? 8.44067 -5.09750 66.62365 1.000 39.16519 323 GLU A O 1
ATOM 2471 N N . PRO A 1 331 ? 8.54964 -5.58439 68.80672 1.000 41.02720 324 PRO A N 1
ATOM 2472 C CA . PRO A 1 331 ? 10.01670 -5.56665 68.79162 1.000 40.84993 324 PRO A CA 1
ATOM 2473 C C . PRO A 1 331 ? 10.56010 -6.64346 67.86565 1.000 42.23583 324 PRO A C 1
ATOM 2474 O O . PRO A 1 331 ? 10.06314 -7.76997 67.84035 1.000 41.71482 324 PRO A O 1
ATOM 2478 N N . SER A 1 332 ? 11.58765 -6.28206 67.09945 1.000 37.34096 325 SER A N 1
ATOM 2479 C CA . SER A 1 332 ? 12.17924 -7.15179 66.08821 1.000 37.80276 325 SER A CA 1
ATOM 2480 C C . SER A 1 332 ? 13.38957 -6.43047 65.51290 1.000 37.41556 325 SER A C 1
ATOM 2481 O O . SER A 1 332 ? 13.61011 -5.24467 65.77722 1.000 37.99880 325 SER A O 1
ATOM 2484 N N . ASP A 1 333 ? 14.15968 -7.15642 64.69707 1.000 37.28374 326 ASP A N 1
ATOM 2485 C CA . ASP A 1 333 ? 15.28312 -6.55627 63.98358 1.000 38.80897 326 ASP A CA 1
ATOM 2486 C C . ASP A 1 333 ? 14.85646 -5.46748 63.00846 1.000 36.22437 326 ASP A C 1
ATOM 2487 O O . ASP A 1 333 ? 15.71553 -4.71853 62.53192 1.000 36.80674 326 ASP A O 1
ATOM 2492 N N . LEU A 1 334 ? 13.56888 -5.36214 62.69577 1.000 34.17551 327 LEU A N 1
ATOM 2493 C CA . LEU A 1 334 ? 13.10422 -4.38320 61.72452 1.000 33.24070 327 LEU A CA 1
ATOM 2494 C C . LEU A 1 334 ? 12.82824 -3.00682 62.31678 1.000 33.37769 327 LEU A C 1
ATOM 2495 O O . LEU A 1 334 ? 12.79865 -2.02872 61.56320 1.000 29.47339 327 LEU A O 1
ATOM 2500 N N . ILE A 1 335 ? 12.60074 -2.88323 63.62328 1.000 28.29072 328 ILE A N 1
ATOM 2501 C CA . ILE A 1 335 ? 12.25515 -1.58603 64.19116 1.000 30.94121 328 ILE A CA 1
ATOM 2502 C C . ILE A 1 335 ? 13.33015 -1.15655 65.17939 1.000 35.20777 328 ILE A C 1
ATOM 2503 O O . ILE A 1 335 ? 13.91022 -1.98126 65.89346 1.000 35.63060 328 ILE A O 1
ATOM 2508 N N . GLU A 1 336 ? 13.59867 0.14270 65.19116 1.000 34.32558 329 GLU A N 1
ATOM 2509 C CA . GLU A 1 336 ? 14.62381 0.75185 66.03391 1.000 31.64612 329 GLU A CA 1
ATOM 2510 C C . GLU A 1 336 ? 13.99791 2.00549 66.62130 1.000 35.91312 329 GLU A C 1
ATOM 2511 O O . GLU A 1 336 ? 13.64944 2.93329 65.86121 1.000 35.53183 329 GLU A O 1
ATOM 2517 N N . PRO A 1 337 ? 13.77178 2.06900 67.93103 1.000 33.69581 330 PRO A N 1
ATOM 2518 C CA . PRO A 1 337 ? 13.14649 3.27054 68.49219 1.000 33.16776 330 PRO A CA 1
ATOM 2519 C C . PRO A 1 337 ? 14.04374 4.48457 68.31043 1.000 29.64978 330 PRO A C 1
ATOM 2520 O O . PRO A 1 337 ? 15.26905 4.40942 68.44275 1.000 30.74279 330 PRO A O 1
ATOM 2524 N N . VAL A 1 338 ? 13.41897 5.59690 67.95147 1.000 31.01265 331 VAL A N 1
ATOM 2525 C CA . VAL A 1 338 ? 14.10244 6.88072 67.88130 1.000 31.10884 331 VAL A CA 1
ATOM 2526 C C . VAL A 1 338 ? 14.23866 7.44364 69.28916 1.000 34.73906 331 VAL A C 1
ATOM 2527 O O . VAL A 1 338 ? 13.28627 7.42336 70.07881 1.000 34.26177 331 VAL A O 1
ATOM 2531 N N . SER A 1 339 ? 15.42123 7.95181 69.61118 1.000 34.61599 332 SER A N 1
ATOM 2532 C CA . SER A 1 339 ? 15.63726 8.63543 70.88067 1.000 36.17004 332 SER A CA 1
ATOM 2533 C C . SER A 1 339 ? 15.34061 10.11826 70.67749 1.000 38.45049 332 SER A C 1
ATOM 2534 O O . SER A 1 339 ? 16.08561 10.81986 69.98454 1.000 40.36832 332 SER A O 1
ATOM 2537 N N . TYR A 1 340 ? 14.24556 10.59062 71.26405 1.000 36.16632 333 TYR A N 1
ATOM 2538 C CA . TYR A 1 340 ? 13.85861 11.99394 71.14116 1.000 38.49182 333 TYR A CA 1
ATOM 2539 C C . TYR A 1 340 ? 14.44585 12.83454 72.27114 1.000 47.07293 333 TYR A C 1
ATOM 2540 O O . TYR A 1 340 ? 14.93962 12.29700 73.25945 1.000 50.34980 333 TYR A O 1
ATOM 2549 N N . ASN B 1 9 ? 35.07988 8.00652 39.32290 1.000 41.09300 2 ASN B N 1
ATOM 2550 C CA . ASN B 1 9 ? 33.73726 8.46307 38.97247 1.000 37.77032 2 ASN B CA 1
ATOM 2551 C C . ASN B 1 9 ? 33.69948 9.94713 38.62066 1.000 35.61333 2 ASN B C 1
ATOM 2552 O O . ASN B 1 9 ? 32.69835 10.61441 38.88371 1.000 39.13929 2 ASN B O 1
ATOM 2557 N N . GLN B 1 10 ? 34.77417 10.47149 38.03444 1.000 39.02133 3 GLN B N 1
ATOM 2558 C CA . GLN B 1 10 ? 34.78690 11.87127 37.63224 1.000 38.26627 3 GLN B CA 1
ATOM 2559 C C . GLN B 1 10 ? 34.11337 12.04548 36.27594 1.000 32.96500 3 GLN B C 1
ATOM 2560 O O . GLN B 1 10 ? 34.30610 11.24162 35.36012 1.000 33.51771 3 GLN B O 1
ATOM 2566 N N . LEU B 1 11 ? 33.33074 13.11436 36.15157 1.000 30.73136 4 LEU B N 1
ATOM 2567 C CA . LEU B 1 11 ? 32.41574 13.30807 35.03220 1.000 30.86737 4 LEU B CA 1
ATOM 2568 C C . LEU B 1 11 ? 32.63010 14.69151 34.43645 1.000 29.41315 4 LEU B C 1
ATOM 2569 O O . LEU B 1 11 ? 32.51429 15.69703 35.14535 1.000 28.65809 4 LEU B O 1
ATOM 2574 N N . THR B 1 12 ? 32.91361 14.74671 33.13713 1.000 25.12440 5 THR B N 1
ATOM 2575 C CA . THR B 1 12 ? 33.09266 16.01338 32.42546 1.000 25.88614 5 THR B CA 1
ATOM 2576 C C . THR B 1 12 ? 31.92845 16.19607 31.45578 1.000 27.23849 5 THR B C 1
ATOM 2577 O O . THR B 1 12 ? 31.89365 15.57953 30.38532 1.000 27.95845 5 THR B O 1
ATOM 2581 N N . ILE B 1 13 ? 30.98455 17.05250 31.83683 1.000 27.23814 6 ILE B N 1
ATOM 2582 C CA . ILE B 1 13 ? 29.90906 17.47837 30.94070 1.000 26.84263 6 ILE B CA 1
ATOM 2583 C C . ILE B 1 13 ? 30.28014 18.76617 30.21283 1.000 26.39083 6 ILE B C 1
ATOM 2584 O O . ILE B 1 13 ? 30.01033 18.91164 29.01675 1.000 28.40384 6 ILE B O 1
ATOM 2589 N N . LEU B 1 14 ? 30.90611 19.70736 30.91674 1.000 24.53788 7 LEU B N 1
ATOM 2590 C CA . LEU B 1 14 ? 31.33707 20.97950 30.35501 1.000 27.08266 7 LEU B CA 1
ATOM 2591 C C . LEU B 1 14 ? 32.84771 21.08136 30.46837 1.000 26.77963 7 LEU B C 1
ATOM 2592 O O . LEU B 1 14 ? 33.42566 20.68060 31.47923 1.000 29.17334 7 LEU B O 1
ATOM 2597 N N . GLU B 1 15 ? 33.48037 21.63481 29.43510 1.000 28.05408 8 GLU B N 1
ATOM 2598 C CA . GLU B 1 15 ? 34.93152 21.76968 29.39453 1.000 25.83183 8 GLU B CA 1
ATOM 2599 C C . GLU B 1 15 ? 35.44430 23.12129 29.88170 1.000 34.96946 8 GLU B C 1
ATOM 2600 O O . GLU B 1 15 ? 36.57043 23.18916 30.39636 1.000 30.23386 8 GLU B O 1
ATOM 2606 N N . ALA B 1 16 ? 34.66988 24.19829 29.74064 1.000 27.07656 9 ALA B N 1
ATOM 2607 C CA . ALA B 1 16 ? 35.18321 25.51332 30.09083 1.000 27.05827 9 ALA B CA 1
ATOM 2608 C C . ALA B 1 16 ? 34.03503 26.44747 30.45562 1.000 27.33435 9 ALA B C 1
ATOM 2609 O O . ALA B 1 16 ? 32.87689 26.23176 30.07884 1.000 23.67764 9 ALA B O 1
ATOM 2611 N N . GLY B 1 17 ? 34.37574 27.50545 31.19295 1.000 28.84225 10 GLY B N 1
ATOM 2612 C CA . GLY B 1 17 ? 33.44792 28.57853 31.50475 1.000 26.87284 10 GLY B CA 1
ATOM 2613 C C . GLY B 1 17 ? 32.95800 28.60687 32.93913 1.000 32.72025 10 GLY B C 1
ATOM 2614 O O . GLY B 1 17 ? 32.51431 29.66572 33.40219 1.000 31.31859 10 GLY B O 1
ATOM 2615 N N . LEU B 1 18 ? 33.00116 27.48324 33.65249 1.000 31.52456 11 LEU B N 1
ATOM 2616 C CA . LEU B 1 18 ? 32.57157 27.47900 35.04704 1.000 38.38510 11 LEU B CA 1
ATOM 2617 C C . LEU B 1 18 ? 33.51638 28.34668 35.88117 1.000 42.05194 11 LEU B C 1
ATOM 2618 O O . LEU B 1 18 ? 34.71471 28.06166 35.97282 1.000 43.25768 11 LEU B O 1
ATOM 2623 N N . ASP B 1 19 ? 32.97799 29.42263 36.46067 1.000 49.57126 12 ASP B N 1
ATOM 2624 C CA . ASP B 1 19 ? 33.75161 30.38597 37.25586 1.000 50.71157 12 ASP B CA 1
ATOM 2625 C C . ASP B 1 19 ? 34.97042 30.90481 36.48858 1.000 49.47084 12 ASP B C 1
ATOM 2626 O O . ASP B 1 19 ? 36.10284 30.89983 36.97911 1.000 54.38765 12 ASP B O 1
ATOM 2631 N N . GLU B 1 20 ? 34.72297 31.35837 35.26180 1.000 48.49573 13 GLU B N 1
ATOM 2632 C CA . GLU B 1 20 ? 35.76481 31.94351 34.41865 1.000 44.98820 13 GLU B CA 1
ATOM 2633 C C . GLU B 1 20 ? 35.06987 32.88079 33.44226 1.000 42.30513 13 GLU B C 1
ATOM 2634 O O . GLU B 1 20 ? 34.40723 32.42421 32.50178 1.000 39.35272 13 GLU B O 1
ATOM 2640 N N . ILE B 1 21 ? 35.20702 34.18741 33.67663 1.000 39.12093 14 ILE B N 1
ATOM 2641 C CA . ILE B 1 21 ? 34.48429 35.16031 32.86825 1.000 37.27593 14 ILE B CA 1
ATOM 2642 C C . ILE B 1 21 ? 35.03644 35.21268 31.45098 1.000 38.08259 14 ILE B C 1
ATOM 2643 O O . ILE B 1 21 ? 34.28441 35.43959 30.49273 1.000 36.28376 14 ILE B O 1
ATOM 2648 N N . ILE B 1 22 ? 36.34396 35.00974 31.28882 1.000 34.02294 15 ILE B N 1
ATOM 2649 C CA . ILE B 1 22 ? 37.00011 35.03102 29.98739 1.000 31.18365 15 ILE B CA 1
ATOM 2650 C C . ILE B 1 22 ? 37.78231 33.73475 29.84994 1.000 35.61932 15 ILE B C 1
ATOM 2651 O O . ILE B 1 22 ? 38.64509 33.43803 30.68519 1.000 38.53625 15 ILE B O 1
ATOM 2656 N N . CYS B 1 23 ? 37.47086 32.95495 28.81783 1.000 30.11241 16 CYS B N 1
ATOM 2657 C CA . CYS B 1 23 ? 38.22201 31.74987 28.50253 1.000 30.28213 16 CYS B CA 1
ATOM 2658 C C . CYS B 1 23 ? 39.16402 32.03181 27.33976 1.000 32.56176 16 CYS B C 1
ATOM 2659 O O . CYS B 1 23 ? 38.91151 32.92154 26.52347 1.000 26.16328 16 CYS B O 1
ATOM 2662 N N . GLU B 1 24 ? 40.24522 31.25800 27.26059 1.000 33.27667 17 GLU B N 1
ATOM 2663 C CA . GLU B 1 24 ? 41.17756 31.40187 26.14978 1.000 35.16358 17 GLU B CA 1
ATOM 2664 C C . GLU B 1 24 ? 40.52818 30.94589 24.84764 1.000 32.72537 17 GLU B C 1
ATOM 2665 O O . GLU B 1 24 ? 39.81708 29.93908 24.80830 1.000 30.69875 17 GLU B O 1
ATOM 2671 N N . THR B 1 25 ? 40.76352 31.69546 23.77696 1.000 27.85239 18 THR B N 1
ATOM 2672 C CA . THR B 1 25 ? 40.23216 31.34813 22.46589 1.000 27.74994 18 THR B CA 1
ATOM 2673 C C . THR B 1 25 ? 41.37726 31.28357 21.46121 1.000 32.00159 18 THR B C 1
ATOM 2674 O O . THR B 1 25 ? 42.50493 31.70778 21.74031 1.000 31.17803 18 THR B O 1
ATOM 2678 N N . VAL B 1 26 ? 41.07763 30.76549 20.27462 1.000 25.49692 19 VAL B N 1
ATOM 2679 C CA . VAL B 1 26 ? 42.08368 30.64961 19.21763 1.000 28.82658 19 VAL B CA 1
ATOM 2680 C C . VAL B 1 26 ? 42.32581 32.02096 18.59711 1.000 23.92018 19 VAL B C 1
ATOM 2681 O O . VAL B 1 26 ? 41.39084 32.62874 18.05111 1.000 23.39362 19 VAL B O 1
ATOM 2685 N N . PRO B 1 27 ? 43.55281 32.54585 18.65084 1.000 27.63859 20 PRO B N 1
ATOM 2686 C CA . PRO B 1 27 ? 43.80833 33.86910 18.07025 1.000 28.55481 20 PRO B CA 1
ATOM 2687 C C . PRO B 1 27 ? 43.52649 33.88914 16.57697 1.000 26.40675 20 PRO B C 1
ATOM 2688 O O . PRO B 1 27 ? 43.89525 32.96938 15.84409 1.000 28.02382 20 PRO B O 1
ATOM 2692 N N . GLY B 1 28 ? 42.84238 34.94868 16.13498 1.000 28.00494 21 GLY B N 1
ATOM 2693 C CA . GLY B 1 28 ? 42.51869 35.13873 14.73659 1.000 26.89330 21 GLY B CA 1
ATOM 2694 C C . GLY B 1 28 ? 41.28874 34.40740 14.24367 1.000 31.07788 21 GLY B C 1
ATOM 2695 O O . GLY B 1 28 ? 40.81355 34.70092 13.13673 1.000 30.00501 21 GLY B O 1
ATOM 2696 N N . GLU B 1 29 ? 40.75455 33.46452 15.01079 1.000 29.48081 22 GLU B N 1
ATOM 2697 C CA . GLU B 1 29 ? 39.57256 32.74436 14.56981 1.000 25.31210 22 GLU B CA 1
ATOM 2698 C C . GLU B 1 29 ? 38.31766 33.50277 14.99287 1.000 27.69077 22 GLU B C 1
ATOM 2699 O O . GLU B 1 29 ? 38.38388 34.58579 15.57780 1.000 27.89571 22 GLU B O 1
ATOM 2705 N N . ALA B 1 30 ? 37.15240 32.91719 14.71346 1.000 24.21032 23 ALA B N 1
ATOM 2706 C CA . ALA B 1 30 ? 35.90631 33.67398 14.75155 1.000 23.59409 23 ALA B CA 1
ATOM 2707 C C . ALA B 1 30 ? 35.33524 33.85469 16.15396 1.000 22.44758 23 ALA B C 1
ATOM 2708 O O . ALA B 1 30 ? 34.36425 34.59873 16.30182 1.000 24.24208 23 ALA B O 1
ATOM 2710 N N . ILE B 1 31 ? 35.89925 33.21289 17.17426 1.000 24.76175 24 ILE B N 1
ATOM 2711 C CA . ILE B 1 31 ? 35.37154 33.27334 18.53606 1.000 21.69158 24 ILE B CA 1
ATOM 2712 C C . ILE B 1 31 ? 36.28961 34.16356 19.36716 1.000 27.60063 24 ILE B C 1
ATOM 2713 O O . ILE B 1 31 ? 37.43412 33.78935 19.65249 1.000 27.42416 24 ILE B O 1
ATOM 2718 N N . GLN B 1 32 ? 35.78973 35.33312 19.77794 1.000 25.89104 25 GLN B N 1
ATOM 2719 C CA . GLN B 1 32 ? 36.56189 36.24275 20.62507 1.000 26.31074 25 GLN B CA 1
ATOM 2720 C C . GLN B 1 32 ? 35.66060 36.87888 21.67435 1.000 25.08780 25 GLN B C 1
ATOM 2721 O O . GLN B 1 32 ? 34.58913 37.40101 21.34870 1.000 24.43243 25 GLN B O 1
ATOM 2727 N N . TYR B 1 33 ? 36.10797 36.85327 22.92461 1.000 23.82886 26 TYR B N 1
ATOM 2728 C CA . TYR B 1 33 ? 35.37425 37.52293 23.98274 1.000 24.94816 26 TYR B CA 1
ATOM 2729 C C . TYR B 1 33 ? 35.47561 39.03774 23.82745 1.000 30.06847 26 TYR B C 1
ATOM 2730 O O . TYR B 1 33 ? 36.34114 39.55977 23.11574 1.000 25.66485 26 TYR B O 1
ATOM 2739 N N . SER B 1 34 ? 34.57759 39.74128 24.51217 1.000 25.38396 27 SER B N 1
ATOM 2740 C CA . SER B 1 34 ? 34.69892 41.18778 24.63335 1.000 31.21047 27 SER B CA 1
ATOM 2741 C C . SER B 1 34 ? 35.89228 41.54410 25.50901 1.000 30.31464 27 SER B C 1
ATOM 2742 O O . SER B 1 34 ? 36.26928 40.80093 26.42221 1.000 30.91578 27 SER B O 1
ATOM 2745 N N . ARG B 1 35 ? 36.49935 42.68964 25.21094 1.000 32.69222 28 ARG B N 1
ATOM 2746 C CA . ARG B 1 35 ? 37.61116 43.21825 25.99009 1.000 35.11994 28 ARG B CA 1
ATOM 2747 C C . ARG B 1 35 ? 37.05532 44.35718 26.83484 1.000 34.07624 28 ARG B C 1
ATOM 2748 O O . ARG B 1 35 ? 36.64915 45.39441 26.29952 1.000 34.69877 28 ARG B O 1
ATOM 2756 N N . TYR B 1 36 ? 36.98859 44.14301 28.14449 1.000 31.42610 29 TYR B N 1
ATOM 2757 C CA . TYR B 1 36 ? 36.38699 45.11387 29.05287 1.000 34.85499 29 TYR B CA 1
ATOM 2758 C C . TYR B 1 36 ? 36.77290 44.72990 30.47340 1.000 34.95324 29 TYR B C 1
ATOM 2759 O O . TYR B 1 36 ? 37.35374 43.67036 30.71361 1.000 38.14798 29 TYR B O 1
ATOM 2768 N N . SER B 1 37 ? 36.46886 45.62397 31.41157 1.000 37.16276 30 SER B N 1
ATOM 2769 C CA . SER B 1 37 ? 36.70117 45.39102 32.83265 1.000 40.84869 30 SER B CA 1
ATOM 2770 C C . SER B 1 37 ? 35.36910 45.45534 33.56295 1.000 38.08822 30 SER B C 1
ATOM 2771 O O . SER B 1 37 ? 34.60988 46.41402 33.38557 1.000 39.74366 30 SER B O 1
ATOM 2774 N N . LEU B 1 38 ? 35.08994 44.43580 34.37484 1.000 39.17382 31 LEU B N 1
ATOM 2775 C CA . LEU B 1 38 ? 33.80720 44.32598 35.06241 1.000 36.56364 31 LEU B CA 1
ATOM 2776 C C . LEU B 1 38 ? 33.83695 45.13362 36.35279 1.000 36.23407 31 LEU B C 1
ATOM 2777 O O . LEU B 1 38 ? 34.70870 44.92426 37.20202 1.000 35.84109 31 LEU B O 1
ATOM 2782 N N . ASP B 1 39 ? 32.89236 46.05649 36.49816 1.000 38.53863 32 ASP B N 1
ATOM 2783 C CA . ASP B 1 39 ? 32.71883 46.76508 37.75907 1.000 39.76823 32 ASP B CA 1
ATOM 2784 C C . ASP B 1 39 ? 32.08199 45.82787 38.77954 1.000 37.94012 32 ASP B C 1
ATOM 2785 O O . ASP B 1 39 ? 30.94922 45.37770 38.58299 1.000 38.44771 32 ASP B O 1
ATOM 2790 N N . ARG B 1 40 ? 32.79776 45.55112 39.87540 1.000 32.88199 33 ARG B N 1
ATOM 2791 C CA . ARG B 1 40 ? 32.36069 44.61117 40.90126 1.000 35.71963 33 ARG B CA 1
ATOM 2792 C C . ARG B 1 40 ? 31.78553 45.29199 42.13911 1.000 34.70451 33 ARG B C 1
ATOM 2793 O O . ARG B 1 40 ? 31.66806 44.64970 43.18807 1.000 37.31838 33 ARG B O 1
ATOM 2801 N N . THR B 1 41 ? 31.42478 46.57372 42.05618 1.000 36.01823 34 THR B N 1
ATOM 2802 C CA . THR B 1 41 ? 30.85509 47.22068 43.23432 1.000 33.67915 34 THR B CA 1
ATOM 2803 C C . THR B 1 41 ? 29.53210 46.56788 43.63621 1.000 30.97207 34 THR B C 1
ATOM 2804 O O . THR B 1 41 ? 29.28444 46.33698 44.82395 1.000 29.44686 34 THR B O 1
ATOM 2808 N N . SER B 1 42 ? 28.68168 46.21547 42.65211 1.000 33.74307 35 SER B N 1
ATOM 2809 C CA . SER B 1 42 ? 27.45100 45.48675 42.96616 1.000 27.74027 35 SER B CA 1
ATOM 2810 C C . SER B 1 42 ? 27.75518 44.00904 43.20986 1.000 24.67518 35 SER B C 1
ATOM 2811 O O . SER B 1 42 ? 28.51260 43.39793 42.45324 1.000 25.39818 35 SER B O 1
ATOM 2814 N N . PRO B 1 43 ? 27.17410 43.40664 44.25358 1.000 25.07319 36 PRO B N 1
ATOM 2815 C CA . PRO B 1 43 ? 27.37749 41.96771 44.47703 1.000 27.18913 36 PRO B CA 1
ATOM 2816 C C . PRO B 1 43 ? 26.78978 41.10229 43.36893 1.000 26.75438 36 PRO B C 1
ATOM 2817 O O . PRO B 1 43 ? 27.11043 39.90556 43.30272 1.000 25.05904 36 PRO B O 1
ATOM 2821 N N . LEU B 1 44 ? 25.95238 41.67654 42.50101 1.000 26.25468 37 LEU B N 1
ATOM 2822 C CA . LEU B 1 44 ? 25.37804 40.95565 41.37428 1.000 25.50110 37 LEU B CA 1
ATOM 2823 C C . LEU B 1 44 ? 26.32782 40.87887 40.18687 1.000 25.87324 37 LEU B C 1
ATOM 2824 O O . LEU B 1 44 ? 26.13289 40.03906 39.29858 1.000 22.56996 37 LEU B O 1
ATOM 2829 N N . ALA B 1 45 ? 27.34720 41.72688 40.14832 1.000 24.42666 38 ALA B N 1
ATOM 2830 C CA . ALA B 1 45 ? 28.28395 41.69563 39.03629 1.000 23.45912 38 ALA B CA 1
ATOM 2831 C C . ALA B 1 45 ? 29.00860 40.35408 38.98287 1.000 24.91395 38 ALA B C 1
ATOM 2832 O O . ALA B 1 45 ? 29.51137 39.85988 39.99783 1.000 24.62212 38 ALA B O 1
ATOM 2834 N N . GLY B 1 46 ? 29.04782 39.75676 37.79409 1.000 25.17285 39 GLY B N 1
ATOM 2835 C CA . GLY B 1 46 ? 29.70245 38.47996 37.58808 1.000 24.62418 39 GLY B CA 1
ATOM 2836 C C . GLY B 1 46 ? 28.76909 37.28335 37.57513 1.000 25.62381 39 GLY B C 1
ATOM 2837 O O . GLY B 1 46 ? 29.20225 36.18013 37.20510 1.000 23.94125 39 GLY B O 1
ATOM 2838 N N . GLY B 1 47 ? 27.50862 37.46971 37.95566 1.000 24.72800 40 GLY B N 1
ATOM 2839 C CA . GLY B 1 47 ? 26.56262 36.37275 38.00697 1.000 23.56836 40 GLY B CA 1
ATOM 2840 C C . GLY B 1 47 ? 25.34755 36.70523 38.84134 1.000 21.27124 40 GLY B C 1
ATOM 2841 O O . GLY B 1 47 ? 25.45303 36.92214 40.05104 1.000 24.93370 40 GLY B O 1
ATOM 2842 N N . CYS B 1 48 ? 24.18239 36.73998 38.20921 1.000 21.50453 41 CYS B N 1
ATOM 2843 C CA . CYS B 1 48 ? 22.96713 37.19902 38.85861 1.000 21.64035 41 CYS B CA 1
ATOM 2844 C C . CYS B 1 48 ? 21.86095 36.18621 38.61550 1.000 22.00837 41 CYS B C 1
ATOM 2845 O O . CYS B 1 48 ? 21.63888 35.76172 37.47720 1.000 19.88638 41 CYS B O 1
ATOM 2848 N N . ALA B 1 49 ? 21.16031 35.81506 39.67555 1.000 18.86947 42 ALA B N 1
ATOM 2849 C CA . ALA B 1 49 ? 20.00479 34.94437 39.56016 1.000 21.35960 42 ALA B CA 1
ATOM 2850 C C . ALA B 1 49 ? 18.75772 35.69539 40.00732 1.000 22.49625 42 ALA B C 1
ATOM 2851 O O . ALA B 1 49 ? 18.82671 36.68716 40.73917 1.000 21.98394 42 ALA B O 1
ATOM 2853 N N . TRP B 1 50 ? 17.60789 35.22534 39.54250 1.000 21.90890 43 TRP B N 1
ATOM 2854 C CA . TRP B 1 50 ? 16.31911 35.70384 40.02669 1.000 21.36501 43 TRP B CA 1
ATOM 2855 C C . TRP B 1 50 ? 15.61451 34.50275 40.62422 1.000 21.66585 43 TRP B C 1
ATOM 2856 O O . TRP B 1 50 ? 15.34719 33.52507 39.91833 1.000 20.38183 43 TRP B O 1
ATOM 2867 N N . ILE B 1 51 ? 15.32381 34.56876 41.91571 1.000 18.45826 44 ILE B N 1
ATOM 2868 C CA . ILE B 1 51 ? 14.68592 33.45630 42.60563 1.000 20.38810 44 ILE B CA 1
ATOM 2869 C C . ILE B 1 51 ? 13.60156 34.02169 43.51722 1.000 25.74286 44 ILE B C 1
ATOM 2870 O O . ILE B 1 51 ? 13.88106 34.87863 44.35943 1.000 23.71673 44 ILE B O 1
ATOM 2875 N N . GLU B 1 52 ? 12.35421 33.60682 43.28267 1.000 24.74056 45 GLU B N 1
ATOM 2876 C CA . GLU B 1 52 ? 11.20378 33.93862 44.12579 1.000 25.62810 45 GLU B CA 1
ATOM 2877 C C . GLU B 1 52 ? 11.10468 35.44384 44.38817 1.000 26.58631 45 GLU B C 1
ATOM 2878 O O . GLU B 1 52 ? 10.91182 35.88813 45.51970 1.000 24.59210 45 GLU B O 1
ATOM 2884 N N . GLY B 1 53 ? 11.23659 36.23844 43.32148 1.000 23.07493 46 GLY B N 1
ATOM 2885 C CA . GLY B 1 53 ? 10.98217 37.66715 43.40706 1.000 25.60790 46 GLY B CA 1
ATOM 2886 C C . GLY B 1 53 ? 12.18072 38.55079 43.69385 1.000 30.81734 46 GLY B C 1
ATOM 2887 O O . GLY B 1 53 ? 12.00754 39.76907 43.83382 1.000 32.17099 46 GLY B O 1
ATOM 2888 N N . ALA B 1 54 ? 13.38588 37.99390 43.77059 1.000 22.11069 47 ALA B N 1
ATOM 2889 C CA . ALA B 1 54 ? 14.56538 38.75386 44.15656 1.000 26.42254 47 ALA B CA 1
ATOM 2890 C C . ALA B 1 54 ? 15.73601 38.44248 43.23584 1.000 23.76378 47 ALA B C 1
ATOM 2891 O O . ALA B 1 54 ? 15.99679 37.27457 42.92888 1.000 20.71447 47 ALA B O 1
ATOM 2893 N N . PHE B 1 55 ? 16.45243 39.49253 42.81908 1.000 22.58485 48 PHE B N 1
ATOM 2894 C CA . PHE B 1 55 ? 17.72339 39.33887 42.12093 1.000 23.47176 48 PHE B CA 1
ATOM 2895 C C . PHE B 1 55 ? 18.83356 39.17334 43.15355 1.000 24.37749 48 PHE B C 1
ATOM 2896 O O . PHE B 1 55 ? 19.02042 40.04368 44.01143 1.000 24.10204 48 PHE B O 1
ATOM 2904 N N . VAL B 1 56 ? 19.57963 38.07627 43.06912 1.000 20.97495 49 VAL B N 1
ATOM 2905 C CA . VAL B 1 56 ? 20.59845 37.75836 44.07052 1.000 22.60382 49 VAL B CA 1
ATOM 2906 C C . VAL B 1 56 ? 21.87580 37.34020 43.35618 1.000 22.06331 49 VAL B C 1
ATOM 2907 O O . VAL B 1 56 ? 21.84180 36.95503 42.17611 1.000 22.76379 49 VAL B O 1
ATOM 2911 N N . PRO B 1 57 ? 23.02634 37.40478 44.04344 1.000 24.83942 50 PRO B N 1
ATOM 2912 C CA . PRO B 1 57 ? 24.25844 36.85924 43.45685 1.000 21.64977 50 PRO B CA 1
ATOM 2913 C C . PRO B 1 57 ? 24.08831 35.38208 43.13726 1.000 24.65969 50 PRO B C 1
ATOM 2914 O O . PRO B 1 57 ? 23.48742 34.62875 43.90960 1.000 20.64895 50 PRO B O 1
ATOM 2918 N N . ALA B 1 58 ? 24.61931 34.97803 41.97753 1.000 22.62095 51 ALA B N 1
ATOM 2919 C CA . ALA B 1 58 ? 24.51644 33.58256 41.54780 1.000 26.18935 51 ALA B CA 1
ATOM 2920 C C . ALA B 1 58 ? 25.05732 32.62417 42.60404 1.000 27.72652 51 ALA B C 1
ATOM 2921 O O . ALA B 1 58 ? 24.46445 31.56640 42.86026 1.000 26.82019 51 ALA B O 1
ATOM 2923 N N . ALA B 1 59 ? 26.17533 32.98762 43.24257 1.000 25.77227 52 ALA B N 1
ATOM 2924 C CA . ALA B 1 59 ? 26.76845 32.14316 44.27657 1.000 28.16892 52 ALA B CA 1
ATOM 2925 C C . ALA B 1 59 ? 25.83341 31.91019 45.45793 1.000 28.28310 52 ALA B C 1
ATOM 2926 O O . ALA B 1 59 ? 26.05312 30.97068 46.22957 1.000 28.17804 52 ALA B O 1
ATOM 2928 N N . ALA B 1 60 ? 24.81219 32.74692 45.63834 1.000 25.17120 53 ALA B N 1
ATOM 2929 C CA . ALA B 1 60 ? 23.87452 32.57576 46.74022 1.000 25.99233 53 ALA B CA 1
ATOM 2930 C C . ALA B 1 60 ? 22.49208 32.14531 46.26207 1.000 25.59276 53 ALA B C 1
ATOM 2931 O O . ALA B 1 60 ? 21.53620 32.17559 47.04447 1.000 26.84063 53 ALA B O 1
ATOM 2933 N N . ALA B 1 61 ? 22.36692 31.73714 45.00114 1.000 22.73815 54 ALA B N 1
ATOM 2934 C CA . ALA B 1 61 ? 21.09027 31.30486 44.44070 1.000 23.25672 54 ALA B CA 1
ATOM 2935 C C . ALA B 1 61 ? 20.77755 29.89930 44.93465 1.000 23.58523 54 ALA B C 1
ATOM 2936 O O . ALA B 1 61 ? 21.46031 28.93712 44.55757 1.000 22.75074 54 ALA B O 1
ATOM 2938 N N . ARG B 1 62 ? 19.74362 29.77541 45.77183 1.000 21.82159 55 ARG B N 1
ATOM 2939 C CA . ARG B 1 62 ? 19.31265 28.49258 46.31748 1.000 22.81577 55 ARG B CA 1
ATOM 2940 C C . ARG B 1 62 ? 17.80122 28.36352 46.18210 1.000 22.83674 55 ARG B C 1
ATOM 2941 O O . ARG B 1 62 ? 17.08188 29.36399 46.16833 1.000 24.00143 55 ARG B O 1
ATOM 2949 N N . ILE B 1 63 ? 17.32579 27.11792 46.06199 1.000 18.98591 56 ILE B N 1
ATOM 2950 C CA . ILE B 1 63 ? 15.91150 26.82159 45.87834 1.000 23.01580 56 ILE B CA 1
ATOM 2951 C C . ILE B 1 63 ? 15.46079 25.83799 46.94466 1.000 21.84584 56 ILE B C 1
ATOM 2952 O O . ILE B 1 63 ? 16.25718 25.07524 47.49208 1.000 22.55044 56 ILE B O 1
ATOM 2957 N N . SER B 1 64 ? 14.16048 25.84816 47.22542 1.000 20.07500 57 SER B N 1
ATOM 2958 C CA . SER B 1 64 ? 13.61894 24.91876 48.21424 1.000 22.51308 57 SER B CA 1
ATOM 2959 C C . SER B 1 64 ? 13.90401 23.47669 47.81189 1.000 20.05336 57 SER B C 1
ATOM 2960 O O . SER B 1 64 ? 13.63049 23.07298 46.67631 1.000 20.30967 57 SER B O 1
ATOM 2963 N N . ILE B 1 65 ? 14.43212 22.68694 48.75215 1.000 18.88388 58 ILE B N 1
ATOM 2964 C CA . ILE B 1 65 ? 14.65306 21.27463 48.46370 1.000 21.98464 58 ILE B CA 1
ATOM 2965 C C . ILE B 1 65 ? 13.33698 20.55097 48.19726 1.000 20.83466 58 ILE B C 1
ATOM 2966 O O . ILE B 1 65 ? 13.33889 19.45731 47.61854 1.000 19.55741 58 ILE B O 1
ATOM 2971 N N . PHE B 1 66 ? 12.20230 21.13537 48.59199 1.000 20.45073 59 PHE B N 1
ATOM 2972 C CA . PHE B 1 66 ? 10.91165 20.47133 48.42383 1.000 21.90831 59 PHE B CA 1
ATOM 2973 C C . PHE B 1 66 ? 10.24381 20.82091 47.10473 1.000 21.36990 59 PHE B C 1
ATOM 2974 O O . PHE B 1 66 ? 9.13358 20.34563 46.83885 1.000 23.40402 59 PHE B O 1
ATOM 2982 N N . ASP B 1 67 ? 10.88244 21.65030 46.28665 1.000 18.01228 60 ASP B N 1
ATOM 2983 C CA . ASP B 1 67 ? 10.37247 21.91065 44.94678 1.000 21.44010 60 ASP B CA 1
ATOM 2984 C C . ASP B 1 67 ? 10.33443 20.60423 44.16136 1.000 21.98841 60 ASP B C 1
ATOM 2985 O O . ASP B 1 67 ? 11.32204 19.86231 44.11762 1.000 19.34501 60 ASP B O 1
ATOM 2990 N N . ALA B 1 68 ? 9.18390 20.31878 43.54330 1.000 20.99018 61 ALA B N 1
ATOM 2991 C CA . ALA B 1 68 ? 9.06531 19.09475 42.76075 1.000 21.92898 61 ALA B CA 1
ATOM 2992 C C . ALA B 1 68 ? 9.96889 19.11591 41.53825 1.000 19.90957 61 ALA B C 1
ATOM 2993 O O . ALA B 1 68 ? 10.20754 18.06221 40.93532 1.000 19.68261 61 ALA B O 1
ATOM 2995 N N . GLY B 1 69 ? 10.46296 20.29162 41.15132 1.000 18.42819 62 GLY B N 1
ATOM 2996 C CA . GLY B 1 69 ? 11.48192 20.35421 40.11925 1.000 15.22965 62 GLY B CA 1
ATOM 2997 C C . GLY B 1 69 ? 12.71236 19.54966 40.47394 1.000 16.14903 62 GLY B C 1
ATOM 2998 O O . GLY B 1 69 ? 13.45234 19.11617 39.58883 1.000 17.12628 62 GLY B O 1
ATOM 2999 N N . PHE B 1 70 ? 12.94488 19.33848 41.76748 1.000 19.01116 63 PHE B N 1
ATOM 3000 C CA . PHE B 1 70 ? 14.05533 18.51181 42.25427 1.000 15.94043 63 PHE B CA 1
ATOM 3001 C C . PHE B 1 70 ? 13.56340 17.07949 42.45745 1.000 19.93283 63 PHE B C 1
ATOM 3002 O O . PHE B 1 70 ? 13.96196 16.16497 41.72831 1.000 17.63496 63 PHE B O 1
ATOM 3010 N N . GLY B 1 71 ? 12.64874 16.88258 43.40890 1.000 18.71988 64 GLY B N 1
ATOM 3011 C CA . GLY B 1 71 ? 12.25038 15.52907 43.78535 1.000 18.78391 64 GLY B CA 1
ATOM 3012 C C . GLY B 1 71 ? 11.57983 14.70932 42.68937 1.000 18.65734 64 GLY B C 1
ATOM 3013 O O . GLY B 1 71 ? 11.56944 13.47633 42.77931 1.000 18.89637 64 GLY B O 1
ATOM 3014 N N . HIS B 1 72 ? 11.00427 15.35836 41.66985 1.000 15.83324 65 HIS B N 1
ATOM 3015 C CA . HIS B 1 72 ? 10.38074 14.66503 40.54230 1.000 16.84764 65 HIS B CA 1
ATOM 3016 C C . HIS B 1 72 ? 10.96613 15.10401 39.20296 1.000 17.74505 65 HIS B C 1
ATOM 3017 O O . HIS B 1 72 ? 10.47386 14.66895 38.15516 1.000 17.76137 65 HIS B O 1
ATOM 3024 N N . SER B 1 73 ? 12.00234 15.95259 39.21151 1.000 16.46908 66 SER B N 1
ATOM 3025 C CA . SER B 1 73 ? 12.49352 16.59791 37.99040 1.000 13.58360 66 SER B CA 1
ATOM 3026 C C . SER B 1 73 ? 11.31926 17.14696 37.17785 1.000 16.76206 66 SER B C 1
ATOM 3027 O O . SER B 1 73 ? 11.25041 17.02513 35.95351 1.000 16.52063 66 SER B O 1
ATOM 3030 N N . ASP B 1 74 ? 10.35523 17.73106 37.88373 1.000 16.11237 67 ASP B N 1
ATOM 3031 C CA . ASP B 1 74 ? 9.15014 18.25521 37.25099 1.000 18.00921 67 ASP B CA 1
ATOM 3032 C C . ASP B 1 74 ? 9.45871 19.69460 36.84146 1.000 18.32520 67 ASP B C 1
ATOM 3033 O O . ASP B 1 74 ? 9.03059 20.66014 37.47321 1.000 18.77342 67 ASP B O 1
ATOM 3038 N N . VAL B 1 75 ? 10.22513 19.82900 35.75311 1.000 17.10471 68 VAL B N 1
ATOM 3039 C CA . VAL B 1 75 ? 10.84082 21.10127 35.38032 1.000 14.91901 68 VAL B CA 1
ATOM 3040 C C . VAL B 1 75 ? 11.21079 21.03091 33.90665 1.000 17.81041 68 VAL B C 1
ATOM 3041 O O . VAL B 1 75 ? 11.58996 19.97084 33.39926 1.000 15.91967 68 VAL B O 1
ATOM 3045 N N . THR B 1 76 ? 11.09555 22.17008 33.21869 1.000 18.26812 69 THR B N 1
ATOM 3046 C CA . THR B 1 76 ? 11.63072 22.36096 31.87613 1.000 17.14180 69 THR B CA 1
ATOM 3047 C C . THR B 1 76 ? 12.31836 23.72481 31.83757 1.000 15.71019 69 THR B C 1
ATOM 3048 O O . THR B 1 76 ? 12.16893 24.53820 32.75470 1.000 15.24609 69 THR B O 1
ATOM 3052 N N . TYR B 1 77 ? 13.08185 23.98296 30.77114 1.000 15.01166 70 TYR B N 1
ATOM 3053 C CA . TYR B 1 77 ? 13.96419 25.14934 30.75413 1.000 15.11886 70 TYR B CA 1
ATOM 3054 C C . TYR B 1 77 ? 14.41256 25.44077 29.33414 1.000 16.28362 70 TYR B C 1
ATOM 3055 O O . TYR B 1 77 ? 14.17491 24.66697 28.40832 1.000 14.73243 70 TYR B O 1
ATOM 3064 N N . THR B 1 78 ? 15.05720 26.58709 29.16935 1.000 14.32296 71 THR B N 1
ATOM 3065 C CA . THR B 1 78 ? 15.88534 26.82018 27.99877 1.000 15.61600 71 THR B CA 1
ATOM 3066 C C . THR B 1 78 ? 17.08836 27.64119 28.43075 1.000 16.41631 71 THR B C 1
ATOM 3067 O O . THR B 1 78 ? 17.11943 28.21137 29.52745 1.000 18.53350 71 THR B O 1
ATOM 3071 N N . VAL B 1 79 ? 18.09566 27.67923 27.56149 1.000 17.87624 72 VAL B N 1
ATOM 3072 C CA . VAL B 1 79 ? 19.27538 28.51498 27.76247 1.000 17.31673 72 VAL B CA 1
ATOM 3073 C C . VAL B 1 79 ? 19.46005 29.37176 26.51873 1.000 18.64084 72 VAL B C 1
ATOM 3074 O O . VAL B 1 79 ? 19.59418 28.84187 25.41359 1.000 17.74774 72 VAL B O 1
ATOM 3078 N N . ALA B 1 80 ? 19.42842 30.68921 26.69325 1.000 16.86027 73 ALA B N 1
ATOM 3079 C CA . ALA B 1 80 ? 19.82778 31.63017 25.65603 1.000 17.27660 73 ALA B CA 1
ATOM 3080 C C . ALA B 1 80 ? 21.16780 32.22423 26.05671 1.000 17.66281 73 ALA B C 1
ATOM 3081 O O . ALA B 1 80 ? 21.47283 32.33059 27.24749 1.000 18.78920 73 ALA B O 1
ATOM 3083 N N . HIS B 1 81 ? 21.98139 32.59854 25.07074 1.000 20.00346 74 HIS B N 1
ATOM 3084 C CA . HIS B 1 81 ? 23.26545 33.18810 25.40343 1.000 18.82123 74 HIS B CA 1
ATOM 3085 C C . HIS B 1 81 ? 23.32553 34.65122 24.98716 1.000 18.37401 74 HIS B C 1
ATOM 3086 O O . HIS B 1 81 ? 22.51607 35.15115 24.19683 1.000 18.02445 74 HIS B O 1
ATOM 3093 N N . VAL B 1 82 ? 24.28138 35.33970 25.59315 1.000 18.98549 75 VAL B N 1
ATOM 3094 C CA . VAL B 1 82 ? 24.63848 36.70700 25.24930 1.000 19.91204 75 VAL B CA 1
ATOM 3095 C C . VAL B 1 82 ? 26.07852 36.66304 24.76544 1.000 20.15475 75 VAL B C 1
ATOM 3096 O O . VAL B 1 82 ? 26.92043 36.00897 25.39091 1.000 22.61996 75 VAL B O 1
ATOM 3100 N N . TRP B 1 83 ? 26.35390 37.31971 23.64299 1.000 20.33323 76 TRP B N 1
ATOM 3101 C CA . TRP B 1 83 ? 27.70896 37.39866 23.11462 1.000 20.08945 76 TRP B CA 1
ATOM 3102 C C . TRP B 1 83 ? 27.95754 38.82612 22.63807 1.000 21.31740 76 TRP B C 1
ATOM 3103 O O . TRP B 1 83 ? 27.13751 39.39075 21.90516 1.000 19.67478 76 TRP B O 1
ATOM 3114 N N . HIS B 1 84 ? 29.08207 39.40554 23.05774 1.000 20.62641 77 HIS B N 1
ATOM 3115 C CA . HIS B 1 84 ? 29.40067 40.80495 22.73464 1.000 23.19374 77 HIS B CA 1
ATOM 3116 C C . HIS B 1 84 ? 28.25819 41.72474 23.14821 1.000 25.23776 77 HIS B C 1
ATOM 3117 O O . HIS B 1 84 ? 27.93233 42.69403 22.46170 1.000 24.07501 77 HIS B O 1
ATOM 3124 N N . GLY B 1 85 ? 27.62255 41.39859 24.27285 1.000 25.04295 78 GLY B N 1
ATOM 3125 C CA . GLY B 1 85 ? 26.52983 42.19981 24.78232 1.000 21.91958 78 GLY B CA 1
ATOM 3126 C C . GLY B 1 85 ? 25.20375 42.06199 24.06271 1.000 22.89747 78 GLY B C 1
ATOM 3127 O O . GLY B 1 85 ? 24.28739 42.83511 24.35990 1.000 24.53848 78 GLY B O 1
ATOM 3128 N N . ASN B 1 86 ? 25.06281 41.11114 23.13038 1.000 19.90841 79 ASN B N 1
ATOM 3129 C CA . ASN B 1 86 ? 23.81788 40.89000 22.39997 1.000 21.22844 79 ASN B CA 1
ATOM 3130 C C . ASN B 1 86 ? 23.20094 39.54512 22.78303 1.000 20.14852 79 ASN B C 1
ATOM 3131 O O . ASN B 1 86 ? 23.86986 38.51473 22.69354 1.000 19.51718 79 ASN B O 1
ATOM 3136 N N . PHE B 1 87 ? 21.93351 39.55927 23.19118 1.000 20.50112 80 PHE B N 1
ATOM 3137 C CA . PHE B 1 87 ? 21.14907 38.32700 23.26303 1.000 22.09401 80 PHE B CA 1
ATOM 3138 C C . PHE B 1 87 ? 20.95039 37.75959 21.86102 1.000 23.00330 80 PHE B C 1
ATOM 3139 O O . PHE B 1 87 ? 20.67878 38.49971 20.90850 1.000 21.98220 80 PHE B O 1
ATOM 3147 N N . PHE B 1 88 ? 21.06387 36.43988 21.73524 1.000 20.35788 81 PHE B N 1
ATOM 3148 C CA . PHE B 1 88 ? 20.88773 35.74958 20.46162 1.000 21.90899 81 PHE B CA 1
ATOM 3149 C C . PHE B 1 88 ? 19.60776 34.91211 20.49828 1.000 20.05788 81 PHE B C 1
ATOM 3150 O O . PHE B 1 88 ? 19.50926 33.95083 21.26545 1.000 20.58073 81 PHE B O 1
ATOM 3158 N N . ARG B 1 89 ? 18.63520 35.28100 19.66524 1.000 21.17820 82 ARG B N 1
ATOM 3159 C CA . ARG B 1 89 ? 17.37163 34.54883 19.51071 1.000 20.16008 82 ARG B CA 1
ATOM 3160 C C . ARG B 1 89 ? 16.62687 34.38945 20.83934 1.000 20.64866 82 ARG B C 1
ATOM 3161 O O . ARG B 1 89 ? 16.03838 33.33835 21.12437 1.000 21.02108 82 ARG B O 1
ATOM 3169 N N . LEU B 1 90 ? 16.61264 35.46055 21.64376 1.000 20.74833 83 LEU B N 1
ATOM 3170 C CA . LEU B 1 90 ? 15.92577 35.41750 22.93551 1.000 20.34674 83 LEU B CA 1
ATOM 3171 C C . LEU B 1 90 ? 14.45457 35.04894 22.77331 1.000 21.93581 83 LEU B C 1
ATOM 3172 O O . LEU B 1 90 ? 13.94066 34.18105 23.48717 1.000 20.91906 83 LEU B O 1
ATOM 3177 N N . GLU B 1 91 ? 13.75596 35.70495 21.83914 1.000 21.89528 84 GLU B N 1
ATOM 3178 C CA . GLU B 1 91 ? 12.33246 35.42231 21.65569 1.000 25.39326 84 GLU B CA 1
ATOM 3179 C C . GLU B 1 91 ? 12.09464 33.97899 21.20815 1.000 23.00553 84 GLU B C 1
ATOM 3180 O O . GLU B 1 91 ? 11.17608 33.31640 21.70661 1.000 21.01368 84 GLU B O 1
ATOM 3186 N N . ASP B 1 92 ? 12.90033 33.47577 20.26163 1.000 20.05258 85 ASP B N 1
ATOM 3187 C CA . ASP B 1 92 ? 12.77589 32.06921 19.87377 1.000 19.01010 85 ASP B CA 1
ATOM 3188 C C . ASP B 1 92 ? 12.93781 31.15417 21.08369 1.000 17.25502 85 ASP B C 1
ATOM 3189 O O . ASP B 1 92 ? 12.23224 30.14432 21.20899 1.000 16.60716 85 ASP B O 1
ATOM 3194 N N . HIS B 1 93 ? 13.86382 31.48913 21.98245 1.000 17.00711 86 HIS B N 1
ATOM 3195 C CA . HIS B 1 93 ? 14.09606 30.65593 23.16280 1.000 19.35013 86 HIS B CA 1
ATOM 3196 C C . HIS B 1 93 ? 12.90903 30.68347 24.11763 1.000 20.06055 86 HIS B C 1
ATOM 3197 O O . HIS B 1 93 ? 12.45703 29.63220 24.60287 1.000 17.37649 86 HIS B O 1
ATOM 3204 N N . VAL B 1 94 ? 12.39404 31.87948 24.42008 1.000 20.52172 87 VAL B N 1
ATOM 3205 C CA . VAL B 1 94 ? 11.27551 31.92979 25.35481 1.000 14.85089 87 VAL B CA 1
ATOM 3206 C C . VAL B 1 94 ? 10.04633 31.26449 24.74690 1.000 16.28796 87 VAL B C 1
ATOM 3207 O O . VAL B 1 94 ? 9.29389 30.58424 25.45326 1.000 18.88916 87 VAL B O 1
ATOM 3211 N N . GLU B 1 95 ? 9.84357 31.38685 23.43311 1.000 19.55129 88 GLU B N 1
ATOM 3212 C CA . GLU B 1 95 ? 8.71417 30.68880 22.80845 1.000 20.24881 88 GLU B CA 1
ATOM 3213 C C . GLU B 1 95 ? 8.84324 29.16813 22.92854 1.000 18.93463 88 GLU B C 1
ATOM 3214 O O . GLU B 1 95 ? 7.85232 28.46717 23.17704 1.000 19.45633 88 GLU B O 1
ATOM 3220 N N . ARG B 1 96 ? 10.04373 28.62939 22.71135 1.000 19.07580 89 ARG B N 1
ATOM 3221 C CA . ARG B 1 96 ? 10.20322 27.18073 22.82717 1.000 18.61860 89 ARG B CA 1
ATOM 3222 C C . ARG B 1 96 ? 10.02057 26.73757 24.27000 1.000 19.20532 89 ARG B C 1
ATOM 3223 O O . ARG B 1 96 ? 9.35270 25.72809 24.54208 1.000 17.07990 89 ARG B O 1
ATOM 3231 N N . PHE B 1 97 ? 10.60884 27.49261 25.19804 1.000 17.79692 90 PHE B N 1
ATOM 3232 C CA . PHE B 1 97 ? 10.42985 27.26036 26.62976 1.000 18.64199 90 PHE B CA 1
ATOM 3233 C C . PHE B 1 97 ? 8.95106 27.20312 26.99124 1.000 20.11097 90 PHE B C 1
ATOM 3234 O O . PHE B 1 97 ? 8.48970 26.24440 27.61606 1.000 18.60840 90 PHE B O 1
ATOM 3242 N N . LEU B 1 98 ? 8.18319 28.21685 26.57656 1.000 18.49744 91 LEU B N 1
ATOM 3243 C CA . LEU B 1 98 ? 6.74838 28.22111 26.87303 1.000 20.99542 91 LEU B CA 1
ATOM 3244 C C . LEU B 1 98 ? 6.04027 27.02261 26.24482 1.000 20.79361 91 LEU B C 1
ATOM 3245 O O . LEU B 1 98 ? 5.18551 26.39212 26.87947 1.000 19.52805 91 LEU B O 1
ATOM 3250 N N . ALA B 1 99 ? 6.37694 26.69077 24.99676 1.000 19.95290 92 ALA B N 1
ATOM 3251 C CA . ALA B 1 99 ? 5.71478 25.56283 24.34456 1.000 21.74752 92 ALA B CA 1
ATOM 3252 C C . ALA B 1 99 ? 6.02546 24.25723 25.06161 1.000 21.47241 92 ALA B C 1
ATOM 3253 O O . ALA B 1 99 ? 5.17118 23.36429 25.14602 1.000 20.02072 92 ALA B O 1
ATOM 3255 N N . GLY B 1 100 ? 7.23917 24.12736 25.59761 1.000 19.84710 93 GLY B N 1
ATOM 3256 C CA . GLY B 1 100 ? 7.57917 22.90842 26.31381 1.000 18.59352 93 GLY B CA 1
ATOM 3257 C C . GLY B 1 100 ? 6.89325 22.81419 27.66367 1.000 18.16179 93 GLY B C 1
ATOM 3258 O O . GLY B 1 100 ? 6.47592 21.73165 28.07936 1.000 18.30010 93 GLY B O 1
ATOM 3259 N N . ALA B 1 101 ? 6.79087 23.94060 28.38095 1.000 16.86661 94 ALA B N 1
ATOM 3260 C CA . ALA B 1 101 ? 6.08042 23.92127 29.65097 1.000 19.56242 94 ALA B CA 1
ATOM 3261 C C . ALA B 1 101 ? 4.62022 23.55258 29.43933 1.000 20.05811 94 ALA B C 1
ATOM 3262 O O . ALA B 1 101 ? 4.03091 22.82456 30.24224 1.000 19.04674 94 ALA B O 1
ATOM 3264 N N . GLU B 1 102 ? 4.02255 24.03509 28.35125 1.000 20.90803 95 GLU B N 1
ATOM 3265 C CA . GLU B 1 102 ? 2.64750 23.64969 28.05608 1.000 23.19523 95 GLU B CA 1
ATOM 3266 C C . GLU B 1 102 ? 2.53889 22.14184 27.82187 1.000 22.04708 95 GLU B C 1
ATOM 3267 O O . GLU B 1 102 ? 1.65869 21.47805 28.38400 1.000 19.96278 95 GLU B O 1
ATOM 3273 N N . LYS B 1 103 ? 3.44964 21.57761 27.01543 1.000 21.95573 96 LYS B N 1
ATOM 3274 C CA . LYS B 1 103 ? 3.43771 20.13340 26.76694 1.000 22.31621 96 LYS B CA 1
ATOM 3275 C C . LYS B 1 103 ? 3.59711 19.34846 28.06511 1.000 20.19198 96 LYS B C 1
ATOM 3276 O O . LYS B 1 103 ? 2.96500 18.29762 28.25706 1.000 20.41307 96 LYS B O 1
ATOM 3282 N N . MET B 1 104 ? 4.43792 19.84367 28.96842 1.000 20.07214 97 MET B N 1
ATOM 3283 C CA . MET B 1 104 ? 4.68981 19.17150 30.23494 1.000 20.30469 97 MET B CA 1
ATOM 3284 C C . MET B 1 104 ? 3.61181 19.47379 31.27114 1.000 22.04103 97 MET B C 1
ATOM 3285 O O . MET B 1 104 ? 3.62504 18.88674 32.36053 1.000 20.23871 97 MET B O 1
ATOM 3290 N N . ARG B 1 105 ? 2.67449 20.36551 30.94206 1.000 20.70201 98 ARG B N 1
ATOM 3291 C CA . ARG B 1 105 ? 1.52535 20.69448 31.78159 1.000 21.44743 98 ARG B CA 1
ATOM 3292 C C . ARG B 1 105 ? 1.93923 21.39435 33.07281 1.000 21.75633 98 ARG B C 1
ATOM 3293 O O . ARG B 1 105 ? 1.28884 21.24261 34.10826 1.000 22.02333 98 ARG B O 1
ATOM 3301 N N . ILE B 1 106 ? 3.00476 22.18990 33.00539 1.000 20.45059 99 ILE B N 1
ATOM 3302 C CA . ILE B 1 106 ? 3.44894 23.02585 34.11750 1.000 21.00256 99 ILE B CA 1
ATOM 3303 C C . ILE B 1 106 ? 2.89935 24.43269 33.88176 1.000 19.07675 99 ILE B C 1
ATOM 3304 O O . ILE B 1 106 ? 3.33825 25.10247 32.93300 1.000 19.45264 99 ILE B O 1
ATOM 3309 N N . PRO B 1 107 ? 1.95455 24.91170 34.69352 1.000 23.46021 100 PRO B N 1
ATOM 3310 C CA . PRO B 1 107 ? 1.43489 26.27712 34.50885 1.000 27.37351 100 PRO B CA 1
ATOM 3311 C C . PRO B 1 107 ? 2.55217 27.30458 34.61637 1.000 24.74079 100 PRO B C 1
ATOM 3312 O O . PRO B 1 107 ? 3.41565 27.21187 35.48893 1.000 22.82060 100 PRO B O 1
ATOM 3316 N N . MET B 1 108 ? 2.54750 28.27729 33.70686 1.000 24.18805 101 MET B N 1
ATOM 3317 C CA . MET B 1 108 ? 3.62184 29.25585 33.65814 1.000 21.45767 101 MET B CA 1
ATOM 3318 C C . MET B 1 108 ? 3.24685 30.46085 34.50827 1.000 26.47877 101 MET B C 1
ATOM 3319 O O . MET B 1 108 ? 2.19565 31.06569 34.26594 1.000 26.46227 101 MET B O 1
ATOM 3324 N N . PRO B 1 109 ? 4.06437 30.84334 35.50461 1.000 23.46396 102 PRO B N 1
ATOM 3325 C CA . PRO B 1 109 ? 3.66645 31.91861 36.43320 1.000 25.17576 102 PRO B CA 1
ATOM 3326 C C . PRO B 1 109 ? 4.11838 33.30387 36.00218 1.000 29.59090 102 PRO B C 1
ATOM 3327 O O . PRO B 1 109 ? 4.28681 34.19519 36.83963 1.000 31.90993 102 PRO B O 1
ATOM 3331 N N . ALA B 1 110 ? 4.32128 33.49156 34.70318 1.000 24.82571 103 ALA B N 1
ATOM 3332 C CA . ALA B 1 110 ? 4.76748 34.76418 34.16156 1.000 27.90445 103 ALA B CA 1
ATOM 3333 C C . ALA B 1 110 ? 4.43501 34.77223 32.68187 1.000 27.99677 103 ALA B C 1
ATOM 3334 O O . ALA B 1 110 ? 4.26091 33.71761 32.06529 1.000 30.96166 103 ALA B O 1
ATOM 3336 N N . THR B 1 111 ? 4.33839 35.97176 32.12311 1.000 25.57070 104 THR B N 1
ATOM 3337 C CA . THR B 1 111 ? 4.10276 36.12858 30.69735 1.000 26.75932 104 THR B CA 1
ATOM 3338 C C . THR B 1 111 ? 5.42484 36.07547 29.93724 1.000 25.81955 104 THR B C 1
ATOM 3339 O O . THR B 1 111 ? 6.50829 36.22100 30.50725 1.000 22.98204 104 THR B O 1
ATOM 3343 N N . LYS B 1 112 ? 5.31897 35.87913 28.62566 1.000 23.39474 105 LYS B N 1
ATOM 3344 C CA . LYS B 1 112 ? 6.50883 35.86252 27.78113 1.000 22.20610 105 LYS B CA 1
ATOM 3345 C C . LYS B 1 112 ? 7.32987 37.14602 27.93768 1.000 25.08788 105 LYS B C 1
ATOM 3346 O O . LYS B 1 112 ? 8.55832 37.10198 28.07312 1.000 23.50863 105 LYS B O 1
ATOM 3352 N N . ALA B 1 113 ? 6.66272 38.30250 27.93471 1.000 22.92800 106 ALA B N 1
ATOM 3353 C CA . ALA B 1 113 ? 7.37802 39.56764 28.09839 1.000 27.20288 106 ALA B CA 1
ATOM 3354 C C . ALA B 1 113 ? 8.04292 39.66670 29.46872 1.000 22.93223 106 ALA B C 1
ATOM 3355 O O . ALA B 1 113 ? 9.14443 40.21683 29.59643 1.000 23.63508 106 ALA B O 1
ATOM 3357 N N . GLU B 1 114 ? 7.39277 39.13739 30.50572 1.000 20.91290 107 GLU B N 1
ATOM 3358 C CA . GLU B 1 114 ? 7.97968 39.17662 31.84239 1.000 24.93601 107 GLU B CA 1
ATOM 3359 C C . GLU B 1 114 ? 9.20862 38.28010 31.93167 1.000 23.56756 107 GLU B C 1
ATOM 3360 O O . GLU B 1 114 ? 10.19655 38.62905 32.59346 1.000 20.16771 107 GLU B O 1
ATOM 3366 N N . ILE B 1 115 ? 9.15525 37.11361 31.28349 1.000 21.53187 108 ILE B N 1
ATOM 3367 C CA . ILE B 1 115 ? 10.30315 36.20988 31.28570 1.000 19.91316 108 ILE B CA 1
ATOM 3368 C C . ILE B 1 115 ? 11.47500 36.87126 30.59099 1.000 19.22914 108 ILE B C 1
ATOM 3369 O O . ILE B 1 115 ? 12.59734 36.89357 31.10774 1.000 19.80137 108 ILE B O 1
ATOM 3374 N N . MET B 1 116 ? 11.22335 37.44701 29.41469 1.000 19.55215 109 MET B N 1
ATOM 3375 C CA . MET B 1 116 ? 12.29286 38.12939 28.69955 1.000 21.27456 109 MET B CA 1
ATOM 3376 C C . MET B 1 116 ? 12.88702 39.24607 29.54420 1.000 23.92572 109 MET B C 1
ATOM 3377 O O . MET B 1 116 ? 14.10875 39.42293 29.57217 1.000 23.68148 109 MET B O 1
ATOM 3382 N N . ASP B 1 117 ? 12.04498 39.96790 30.29106 1.000 23.24680 110 ASP B N 1
ATOM 3383 C CA . ASP B 1 117 ? 12.55265 41.06699 31.10321 1.000 24.43070 110 ASP B CA 1
ATOM 3384 C C . ASP B 1 117 ? 13.39986 40.56253 32.26349 1.000 21.21608 110 ASP B C 1
ATOM 3385 O O . ASP B 1 117 ? 14.42321 41.16857 32.58798 1.000 21.80997 110 ASP B O 1
ATOM 3390 N N . LEU B 1 118 ? 13.00211 39.45230 32.89808 1.000 20.24570 111 LEU B N 1
ATOM 3391 C CA . LEU B 1 118 ? 13.83235 38.89283 33.96241 1.000 21.02071 111 LEU B CA 1
ATOM 3392 C C . LEU B 1 118 ? 15.18320 38.43564 33.42876 1.000 20.21375 111 LEU B C 1
ATOM 3393 O O . LEU B 1 118 ? 16.21586 38.64665 34.07461 1.000 21.05585 111 LEU B O 1
ATOM 3398 N N . MET B 1 119 ? 15.19730 37.79009 32.25909 1.000 19.67055 112 MET B N 1
ATOM 3399 C CA . MET B 1 119 ? 16.46940 37.36987 31.68216 1.000 19.18315 112 MET B CA 1
ATOM 3400 C C . MET B 1 119 ? 17.33637 38.57814 31.33355 1.000 19.68072 112 MET B C 1
ATOM 3401 O O . MET B 1 119 ? 18.53600 38.59135 31.62894 1.000 20.37908 112 MET B O 1
ATOM 3406 N N . ARG B 1 120 ? 16.74409 39.61809 30.74213 1.000 22.53256 113 ARG B N 1
ATOM 3407 C CA . ARG B 1 120 ? 17.51688 40.83004 30.47051 1.000 22.41716 113 ARG B CA 1
ATOM 3408 C C . ARG B 1 120 ? 18.03332 41.43930 31.76361 1.000 19.09750 113 ARG B C 1
ATOM 3409 O O . ARG B 1 120 ? 19.18013 41.89840 31.82675 1.000 21.29729 113 ARG B O 1
ATOM 3417 N N . GLY B 1 121 ? 17.21530 41.40687 32.82206 1.000 19.60302 114 GLY B N 1
ATOM 3418 C CA . GLY B 1 121 ? 17.64769 41.95384 34.10048 1.000 22.33914 114 GLY B CA 1
ATOM 3419 C C . GLY B 1 121 ? 18.83292 41.21412 34.69514 1.000 21.06262 114 GLY B C 1
ATOM 3420 O O . GLY B 1 121 ? 19.79329 41.83183 35.16391 1.000 22.36004 114 GLY B O 1
ATOM 3421 N N . CYS B 1 122 ? 18.77350 39.87599 34.71227 1.000 24.58422 115 CYS B N 1
ATOM 3422 C CA . CYS B 1 122 ? 19.91150 39.10865 35.21295 1.000 18.21433 115 CYS B CA 1
ATOM 3423 C C . CYS B 1 122 ? 21.18585 39.43027 34.44946 1.000 18.86820 115 CYS B C 1
ATOM 3424 O O . CYS B 1 122 ? 22.24813 39.60228 35.05043 1.000 19.50720 115 CYS B O 1
ATOM 3427 N N . VAL B 1 123 ? 21.10381 39.51173 33.12602 1.000 20.18450 116 VAL B N 1
ATOM 3428 C CA . VAL B 1 123 ? 22.29739 39.82056 32.34155 1.000 22.75194 116 VAL B CA 1
ATOM 3429 C C . VAL B 1 123 ? 22.79847 41.22141 32.67357 1.000 21.03359 116 VAL B C 1
ATOM 3430 O O . VAL B 1 123 ? 23.97967 41.42524 32.98529 1.000 22.33540 116 VAL B O 1
ATOM 3434 N N . SER B 1 124 ? 21.89703 42.20305 32.61774 1.000 23.87983 117 SER B N 1
ATOM 3435 C CA . SER B 1 124 ? 22.28523 43.58425 32.86346 1.000 24.33364 117 SER B CA 1
ATOM 3436 C C . SER B 1 124 ? 22.97007 43.71462 34.21360 1.000 22.14066 117 SER B C 1
ATOM 3437 O O . SER B 1 124 ? 24.06177 44.28489 34.32051 1.000 23.12635 117 SER B O 1
ATOM 3440 N N . LYS B 1 125 ? 22.37498 43.11985 35.24404 1.000 22.39560 118 LYS B N 1
ATOM 3441 C CA . LYS B 1 125 ? 22.92180 43.24101 36.58791 1.000 22.53173 118 LYS B CA 1
ATOM 3442 C C . LYS B 1 125 ? 24.23341 42.49145 36.73863 1.000 23.53381 118 LYS B C 1
ATOM 3443 O O . LYS B 1 125 ? 25.09388 42.91015 37.52093 1.000 24.08640 118 LYS B O 1
ATOM 3449 N N . SER B 1 126 ? 24.40657 41.37988 36.02186 1.000 23.04400 119 SER B N 1
ATOM 3450 C CA . SER B 1 126 ? 25.66825 40.65725 36.09846 1.000 20.44140 119 SER B CA 1
ATOM 3451 C C . SER B 1 126 ? 26.79425 41.41460 35.41829 1.000 21.19473 119 SER B C 1
ATOM 3452 O O . SER B 1 126 ? 27.96600 41.14827 35.70100 1.000 23.30950 119 SER B O 1
ATOM 3455 N N . GLY B 1 127 ? 26.46187 42.31481 34.49575 1.000 23.50575 120 GLY B N 1
ATOM 3456 C CA . GLY B 1 127 ? 27.46255 43.01906 33.71859 1.000 24.06758 120 GLY B CA 1
ATOM 3457 C C . GLY B 1 127 ? 28.18863 42.17300 32.69584 1.000 25.31916 120 GLY B C 1
ATOM 3458 O O . GLY B 1 127 ? 29.12703 42.66293 32.06059 1.000 20.40164 120 GLY B O 1
ATOM 3459 N N . LEU B 1 128 ? 27.77754 40.91982 32.50135 1.000 21.11397 121 LEU B N 1
ATOM 3460 C CA . LEU B 1 128 ? 28.50376 40.00770 31.62621 1.000 22.89413 121 LEU B CA 1
ATOM 3461 C C . LEU B 1 128 ? 28.14455 40.27679 30.17056 1.000 23.99700 121 LEU B C 1
ATOM 3462 O O . LEU B 1 128 ? 26.96449 40.33021 29.81623 1.000 25.31005 121 LEU B O 1
ATOM 3467 N N . ARG B 1 129 ? 29.16172 40.46551 29.32804 1.000 22.56170 122 ARG B N 1
ATOM 3468 C CA . ARG B 1 129 ? 28.92163 40.64754 27.90306 1.000 24.16696 122 ARG B CA 1
ATOM 3469 C C . ARG B 1 129 ? 28.87265 39.32633 27.15335 1.000 23.29073 122 ARG B C 1
ATOM 3470 O O . ARG B 1 129 ? 28.32194 39.27122 26.04489 1.000 21.40427 122 ARG B O 1
ATOM 3478 N N . GLU B 1 130 ? 29.41944 38.26786 27.74766 1.000 21.70475 123 GLU B N 1
ATOM 3479 C CA . GLU B 1 130 ? 29.33821 36.90549 27.22936 1.000 23.26800 123 GLU B CA 1
ATOM 3480 C C . GLU B 1 130 ? 28.72579 36.05373 28.33468 1.000 21.36359 123 GLU B C 1
ATOM 3481 O O . GLU B 1 130 ? 29.34123 35.88314 29.39208 1.000 22.44759 123 GLU B O 1
ATOM 3487 N N . ALA B 1 131 ? 27.50784 35.54520 28.11739 1.000 19.10709 124 ALA B N 1
ATOM 3488 C CA . ALA B 1 131 ? 26.75777 34.95348 29.21682 1.000 20.65503 124 ALA B CA 1
ATOM 3489 C C . ALA B 1 131 ? 25.94035 33.74391 28.77456 1.000 19.85663 124 ALA B C 1
ATOM 3490 O O . ALA B 1 131 ? 25.51421 33.62918 27.62339 1.000 20.89320 124 ALA B O 1
ATOM 3492 N N . TYR B 1 132 ? 25.70358 32.86893 29.74401 1.000 19.03057 125 TYR B N 1
ATOM 3493 C CA . TYR B 1 132 ? 24.81676 31.71401 29.65141 1.000 20.47673 125 TYR B CA 1
ATOM 3494 C C . TYR B 1 132 ? 23.60815 32.03085 30.52452 1.000 18.96837 125 TYR B C 1
ATOM 3495 O O . TYR B 1 132 ? 23.76844 32.28072 31.72094 1.000 18.62960 125 TYR B O 1
ATOM 3504 N N . VAL B 1 133 ? 22.41498 32.08021 29.93406 1.000 16.34345 126 VAL B N 1
ATOM 3505 C CA . VAL B 1 133 ? 21.22794 32.55239 30.65576 1.000 19.74881 126 VAL B CA 1
ATOM 3506 C C . VAL B 1 133 ? 20.19280 31.44198 30.70140 1.000 20.23541 126 VAL B C 1
ATOM 3507 O O . VAL B 1 133 ? 19.48366 31.20059 29.71570 1.000 21.68078 126 VAL B O 1
ATOM 3511 N N . ASN B 1 134 ? 20.05216 30.82363 31.86032 1.000 19.21794 127 ASN B N 1
ATOM 3512 C CA . ASN B 1 134 ? 19.11188 29.72912 32.06110 1.000 17.85340 127 ASN B CA 1
ATOM 3513 C C . ASN B 1 134 ? 17.80989 30.26627 32.64567 1.000 20.82555 127 ASN B C 1
ATOM 3514 O O . ASN B 1 134 ? 17.83051 30.98724 33.64519 1.000 20.04422 127 ASN B O 1
ATOM 3519 N N . VAL B 1 135 ? 16.67579 29.89127 32.05672 1.000 20.88417 128 VAL B N 1
ATOM 3520 C CA . VAL B 1 135 ? 15.38020 30.08416 32.70203 1.000 19.08213 128 VAL B CA 1
ATOM 3521 C C . VAL B 1 135 ? 14.69834 28.72483 32.78378 1.000 17.76658 128 VAL B C 1
ATOM 3522 O O . VAL B 1 135 ? 14.68758 27.97809 31.80445 1.000 15.69301 128 VAL B O 1
ATOM 3526 N N . CYS B 1 136 ? 14.15455 28.39122 33.94650 1.000 16.05768 129 CYS B N 1
ATOM 3527 C CA . CYS B 1 136 ? 13.39908 27.15492 34.08159 1.000 14.84391 129 CYS B CA 1
ATOM 3528 C C . CYS B 1 136 ? 12.09867 27.44209 34.80730 1.000 18.66494 129 CYS B C 1
ATOM 3529 O O . CYS B 1 136 ? 11.96257 28.45449 35.49938 1.000 17.77775 129 CYS B O 1
ATOM 3532 N N . VAL B 1 137 ? 11.12661 26.54910 34.63395 1.000 15.42621 130 VAL B N 1
ATOM 3533 C CA . VAL B 1 137 ? 9.89436 26.59776 35.41298 1.000 16.66330 130 VAL B CA 1
ATOM 3534 C C . VAL B 1 137 ? 9.68762 25.21691 36.02660 1.000 18.31968 130 VAL B C 1
ATOM 3535 O O . VAL B 1 137 ? 9.83821 24.19617 35.34286 1.000 17.34783 130 VAL B O 1
ATOM 3539 N N . THR B 1 138 ? 9.40661 25.18236 37.32464 1.000 16.79051 131 THR B N 1
ATOM 3540 C CA . THR B 1 138 ? 9.15383 23.93679 38.03626 1.000 18.22483 131 THR B CA 1
ATOM 3541 C C . THR B 1 138 ? 7.70317 23.87157 38.48033 1.000 20.33765 131 THR B C 1
ATOM 3542 O O . THR B 1 138 ? 7.02288 24.89183 38.59280 1.000 18.85897 131 THR B O 1
ATOM 3546 N N . ARG B 1 139 ? 7.25238 22.64915 38.78039 1.000 17.59071 132 ARG B N 1
ATOM 3547 C CA . ARG B 1 139 ? 5.92872 22.46993 39.36258 1.000 23.09647 132 ARG B CA 1
ATOM 3548 C C . ARG B 1 139 ? 5.80485 23.19831 40.70407 1.000 20.77037 132 ARG B C 1
ATOM 3549 O O . ARG B 1 139 ? 4.69802 23.57676 41.10943 1.000 22.84372 132 ARG B O 1
ATOM 3557 N N . GLY B 1 140 ? 6.91931 23.40320 41.40398 1.000 20.69177 133 GLY B N 1
ATOM 3558 C CA . GLY B 1 140 ? 6.92785 24.15302 42.64565 1.000 21.19740 133 GLY B CA 1
ATOM 3559 C C . GLY B 1 140 ? 6.95058 23.25964 43.87194 1.000 23.93575 133 GLY B C 1
ATOM 3560 O O . GLY B 1 140 ? 6.98210 22.02329 43.80340 1.000 20.17443 133 GLY B O 1
ATOM 3561 N N . TYR B 1 141 ? 6.93786 23.91794 45.03178 1.000 24.18582 134 TYR B N 1
ATOM 3562 C CA . TYR B 1 141 ? 6.95653 23.22073 46.30981 1.000 22.68778 134 TYR B CA 1
ATOM 3563 C C . TYR B 1 141 ? 5.64214 23.37928 47.05765 1.000 28.16565 134 TYR B C 1
ATOM 3564 O O . TYR B 1 141 ? 5.60291 23.30144 48.28450 1.000 34.36182 134 TYR B O 1
ATOM 3573 N N . GLY B 1 142 ? 4.56139 23.58848 46.32888 1.000 29.92716 135 GLY B N 1
ATOM 3574 C CA . GLY B 1 142 ? 3.28652 23.84576 46.93821 1.000 34.32205 135 GLY B CA 1
ATOM 3575 C C . GLY B 1 142 ? 2.96580 25.32477 46.97973 1.000 38.32329 135 GLY B C 1
ATOM 3576 O O . GLY B 1 142 ? 3.56419 26.15940 46.29705 1.000 33.43584 135 GLY B O 1
ATOM 3577 N N . ARG B 1 143 ? 1.99169 25.64313 47.81925 1.000 41.51408 136 ARG B N 1
ATOM 3578 C CA . ARG B 1 143 ? 1.50170 27.00612 47.94230 1.000 40.11950 136 ARG B CA 1
ATOM 3579 C C . ARG B 1 143 ? 2.62220 27.96209 48.33699 1.000 36.88908 136 ARG B C 1
ATOM 3580 O O . ARG B 1 143 ? 3.36420 27.70656 49.28869 1.000 39.74892 136 ARG B O 1
ATOM 3588 N N . LYS B 1 144 ? 2.73884 29.07021 47.60424 1.000 39.05232 137 LYS B N 1
ATOM 3589 C CA . LYS B 1 144 ? 3.82820 30.01561 47.82496 1.000 40.23233 137 LYS B CA 1
ATOM 3590 C C . LYS B 1 144 ? 3.64202 30.76953 49.14686 1.000 50.68493 137 LYS B C 1
ATOM 3591 O O . LYS B 1 144 ? 2.52208 30.89383 49.64346 1.000 49.11084 137 LYS B O 1
ATOM 3597 N N . PRO B 1 145 ? 4.73034 31.27375 49.73867 1.000 52.03037 138 PRO B N 1
ATOM 3598 C CA . PRO B 1 145 ? 4.61430 32.02683 50.99998 1.000 53.63932 138 PRO B CA 1
ATOM 3599 C C . PRO B 1 145 ? 3.78546 33.29185 50.83043 1.000 54.31291 138 PRO B C 1
ATOM 3600 O O . PRO B 1 145 ? 3.80126 33.93162 49.77849 1.000 53.75190 138 PRO B O 1
ATOM 3604 N N . GLY B 1 146 ? 3.07271 33.66527 51.89218 1.000 59.29326 139 GLY B N 1
ATOM 3605 C CA . GLY B 1 146 ? 2.01908 34.64957 51.77302 1.000 60.45377 139 GLY B CA 1
ATOM 3606 C C . GLY B 1 146 ? 0.83215 34.16708 50.97519 1.000 62.00770 139 GLY B C 1
ATOM 3607 O O . GLY B 1 146 ? -0.09902 34.94314 50.74792 1.000 64.26330 139 GLY B O 1
ATOM 3608 N N . GLU B 1 147 ? 0.85993 32.90978 50.53318 1.000 66.06087 140 GLU B N 1
ATOM 3609 C CA . GLU B 1 147 ? -0.16518 32.22893 49.75825 1.000 68.19378 140 GLU B CA 1
ATOM 3610 C C . GLU B 1 147 ? -0.40189 32.81409 48.37922 1.000 69.90215 140 GLU B C 1
ATOM 3611 O O . GLU B 1 147 ? 0.39646 32.56031 47.47153 1.000 66.98919 140 GLU B O 1
ATOM 3617 N N . LYS B 1 148 ? -1.52811 33.54307 48.24122 1.000 77.41837 141 LYS B N 1
ATOM 3618 C CA . LYS B 1 148 ? -2.11934 34.08966 47.02703 1.000 77.20748 141 LYS B CA 1
ATOM 3619 C C . LYS B 1 148 ? -3.45111 33.40646 46.73123 1.000 77.67890 141 LYS B C 1
ATOM 3620 O O . LYS B 1 148 ? -3.79305 33.27305 45.55339 1.000 78.88971 141 LYS B O 1
ATOM 3626 N N . THR B 1 149 ? -4.22641 33.00626 47.75289 1.000 77.48716 142 THR B N 1
ATOM 3627 C CA . THR B 1 149 ? -5.56593 32.45927 47.55793 1.000 78.25521 142 THR B CA 1
ATOM 3628 C C . THR B 1 149 ? -5.57886 31.22869 46.65387 1.000 77.84331 142 THR B C 1
ATOM 3629 O O . THR B 1 149 ? -5.60437 31.41226 45.44263 1.000 77.21805 142 THR B O 1
ATOM 3633 N N . LEU B 1 150 ? -5.58587 29.99341 47.18873 1.000 76.29392 143 LEU B N 1
ATOM 3634 C CA . LEU B 1 150 ? -5.53335 28.72069 46.44686 1.000 74.40507 143 LEU B CA 1
ATOM 3635 C C . LEU B 1 150 ? -5.58559 28.82378 44.91350 1.000 75.66702 143 LEU B C 1
ATOM 3636 O O . LEU B 1 150 ? -4.89418 28.08072 44.21073 1.000 74.33564 143 LEU B O 1
ATOM 3641 N N . GLU B 1 151 ? -6.45176 29.69089 44.37954 1.000 75.99035 144 GLU B N 1
ATOM 3642 C CA . GLU B 1 151 ? -6.39123 30.16515 42.98684 1.000 74.68130 144 GLU B CA 1
ATOM 3643 C C . GLU B 1 151 ? -4.98564 30.21352 42.40079 1.000 68.52002 144 GLU B C 1
ATOM 3644 O O . GLU B 1 151 ? -4.81214 29.91612 41.21518 1.000 65.94483 144 GLU B O 1
ATOM 3650 N N . ALA B 1 152 ? -3.97523 30.56161 43.19532 1.000 64.02990 145 ALA B N 1
ATOM 3651 C CA . ALA B 1 152 ? -2.71940 30.98117 42.60279 1.000 61.18102 145 ALA B CA 1
ATOM 3652 C C . ALA B 1 152 ? -1.82797 29.82124 42.19719 1.000 44.58627 145 ALA B C 1
ATOM 3653 O O . ALA B 1 152 ? -1.84887 28.74211 42.79157 1.000 42.24491 145 ALA B O 1
ATOM 3655 N N . LEU B 1 153 ? -1.00531 30.09056 41.18992 1.000 36.82869 146 LEU B N 1
ATOM 3656 C CA . LEU B 1 153 ? -0.06191 29.11378 40.70800 1.000 37.49020 146 LEU B CA 1
ATOM 3657 C C . LEU B 1 153 ? 0.96630 28.81085 41.78571 1.000 34.68448 146 LEU B C 1
ATOM 3658 O O . LEU B 1 153 ? 1.33728 29.67074 42.59339 1.000 31.54518 146 LEU B O 1
ATOM 3663 N N . GLU B 1 154 ? 1.38130 27.54722 41.81506 1.000 31.14726 147 GLU B N 1
ATOM 3664 C CA . GLU B 1 154 ? 2.48534 27.08761 42.63635 1.000 30.19383 147 GLU B CA 1
ATOM 3665 C C . GLU B 1 154 ? 3.79160 26.98364 41.85720 1.000 24.10211 147 GLU B C 1
ATOM 3666 O O . GLU B 1 154 ? 4.84375 26.77798 42.47486 1.000 23.64534 147 GLU B O 1
ATOM 3672 N N . SER B 1 155 ? 3.74623 27.11542 40.52827 1.000 22.72464 148 SER B N 1
ATOM 3673 C CA . SER B 1 155 ? 4.94555 26.96693 39.71525 1.000 24.98444 148 SER B CA 1
ATOM 3674 C C . SER B 1 155 ? 5.96925 28.03204 40.07150 1.000 23.54622 148 SER B C 1
ATOM 3675 O O . SER B 1 155 ? 5.63193 29.17550 40.38122 1.000 23.31242 148 SER B O 1
ATOM 3678 N N . GLN B 1 156 ? 7.23662 27.65218 39.99458 1.000 19.23273 149 GLN B N 1
ATOM 3679 C CA . GLN B 1 156 ? 8.33918 28.55557 40.29138 1.000 21.47270 149 GLN B CA 1
ATOM 3680 C C . GLN B 1 156 ? 9.15728 28.79009 39.03116 1.000 22.28641 149 GLN B C 1
ATOM 3681 O O . GLN B 1 156 ? 9.54865 27.83036 38.34892 1.000 19.74219 149 GLN B O 1
ATOM 3687 N N . LEU B 1 157 ? 9.41634 30.06491 38.73995 1.000 19.02858 150 LEU B N 1
ATOM 3688 C CA . LEU B 1 157 ? 10.34959 30.48629 37.70196 1.000 21.14627 150 LEU B CA 1
ATOM 3689 C C . LEU B 1 157 ? 11.68794 30.81142 38.35155 1.000 24.84614 150 LEU B C 1
ATOM 3690 O O . LEU B 1 157 ? 11.73450 31.55990 39.33259 1.000 21.49862 150 LEU B O 1
ATOM 3695 N N . TYR B 1 158 ? 12.76724 30.23510 37.82200 1.000 18.72170 151 TYR B N 1
ATOM 3696 C CA . TYR B 1 158 ? 14.11897 30.55827 38.27234 1.000 21.00755 151 TYR B CA 1
ATOM 3697 C C . TYR B 1 158 ? 14.94502 30.96141 37.06047 1.000 18.29087 151 TYR B C 1
ATOM 3698 O O . TYR B 1 158 ? 14.89346 30.29514 36.02080 1.000 18.42399 151 TYR B O 1
ATOM 3707 N N . VAL B 1 159 ? 15.71432 32.03887 37.20099 1.000 18.03689 152 VAL B N 1
ATOM 3708 C CA . VAL B 1 159 ? 16.55489 32.57104 36.13093 1.000 17.67187 152 VAL B CA 1
ATOM 3709 C C . VAL B 1 159 ? 17.95010 32.76653 36.68107 1.000 20.37083 152 VAL B C 1
ATOM 3710 O O . VAL B 1 159 ? 18.10312 33.16918 37.83550 1.000 19.09860 152 VAL B O 1
ATOM 3714 N N . TYR B 1 160 ? 18.97145 32.52574 35.85565 1.000 18.86158 153 TYR B N 1
ATOM 3715 C CA . TYR B 1 160 ? 20.28875 33.02353 36.21684 1.000 20.13899 153 TYR B CA 1
ATOM 3716 C C . TYR B 1 160 ? 21.08503 33.34113 34.96587 1.000 22.50836 153 TYR B C 1
ATOM 3717 O O . TYR B 1 160 ? 20.91360 32.70205 33.92307 1.000 17.68230 153 TYR B O 1
ATOM 3726 N N . ALA B 1 161 ? 21.95464 34.34858 35.08788 1.000 19.55686 154 ALA B N 1
ATOM 3727 C CA . ALA B 1 161 ? 22.94040 34.68986 34.06659 1.000 18.75089 154 ALA B CA 1
ATOM 3728 C C . ALA B 1 161 ? 24.32220 34.53060 34.68608 1.000 21.01509 154 ALA B C 1
ATOM 3729 O O . ALA B 1 161 ? 24.63479 35.18891 35.68444 1.000 20.42720 154 ALA B O 1
ATOM 3731 N N . ILE B 1 162 ? 25.13414 33.64589 34.11054 1.000 19.90050 155 ILE B N 1
ATOM 3732 C CA . ILE B 1 162 ? 26.48337 33.36618 34.60060 1.000 20.84275 155 ILE B CA 1
ATOM 3733 C C . ILE B 1 162 ? 27.41832 33.44865 33.39919 1.000 20.23216 155 ILE B C 1
ATOM 3734 O O . ILE B 1 162 ? 26.93863 33.58065 32.26195 1.000 18.89246 155 ILE B O 1
ATOM 3739 N N . PRO B 1 163 ? 28.73413 33.39910 33.58246 1.000 20.72387 156 PRO B N 1
ATOM 3740 C CA . PRO B 1 163 ? 29.62451 33.43953 32.41573 1.000 22.67254 156 PRO B CA 1
ATOM 3741 C C . PRO B 1 163 ? 29.33019 32.31900 31.42543 1.000 22.32568 156 PRO B C 1
ATOM 3742 O O . PRO B 1 163 ? 28.88916 31.22509 31.78868 1.000 23.27822 156 PRO B O 1
ATOM 3746 N N . TYR B 1 164 ? 29.55651 32.63362 30.15153 1.000 22.23077 157 TYR B N 1
ATOM 3747 C CA . TYR B 1 164 ? 29.29487 31.70945 29.05819 1.000 20.82348 157 TYR B CA 1
ATOM 3748 C C . TYR B 1 164 ? 29.95170 30.35146 29.31625 1.000 21.17942 157 TYR B C 1
ATOM 3749 O O . TYR B 1 164 ? 31.09472 30.26626 29.78158 1.000 21.69393 157 TYR B O 1
ATOM 3758 N N . LEU B 1 165 ? 29.20521 29.28060 29.04187 1.000 19.91205 158 LEU B N 1
ATOM 3759 C CA . LEU B 1 165 ? 29.67220 27.91776 29.27644 1.000 20.54156 158 LEU B CA 1
ATOM 3760 C C . LEU B 1 165 ? 29.97183 27.21663 27.95372 1.000 18.15120 158 LEU B C 1
ATOM 3761 O O . LEU B 1 165 ? 29.29609 27.45025 26.94542 1.000 19.49996 158 LEU B O 1
ATOM 3766 N N . TRP B 1 166 ? 30.96604 26.31993 27.98217 1.000 17.71610 159 TRP B N 1
ATOM 3767 C CA . TRP B 1 166 ? 31.42339 25.57847 26.81095 1.000 19.62134 159 TRP B CA 1
ATOM 3768 C C . TRP B 1 166 ? 31.27385 24.08652 27.07401 1.000 21.22460 159 TRP B C 1
ATOM 3769 O O . TRP B 1 166 ? 32.01745 23.52215 27.88980 1.000 19.31853 159 TRP B O 1
ATOM 3780 N N . VAL B 1 167 ? 30.33652 23.43321 26.37927 1.000 19.53973 160 VAL B N 1
ATOM 3781 C CA . VAL B 1 167 ? 30.36674 21.97321 26.38055 1.000 21.55976 160 VAL B CA 1
ATOM 3782 C C . VAL B 1 167 ? 31.71348 21.49791 25.85964 1.000 19.98977 160 VAL B C 1
ATOM 3783 O O . VAL B 1 167 ? 32.36451 20.63944 26.46237 1.000 21.12775 160 VAL B O 1
ATOM 3787 N N . PHE B 1 168 ? 32.17189 22.08845 24.75367 1.000 20.51848 161 PHE B N 1
ATOM 3788 C CA . PHE B 1 168 ? 33.50478 21.85241 24.21397 1.000 21.76290 161 PHE B CA 1
ATOM 3789 C C . PHE B 1 168 ? 34.25518 23.17791 24.19623 1.000 20.77000 161 PHE B C 1
ATOM 3790 O O . PHE B 1 168 ? 33.68075 24.20927 23.84094 1.000 19.58537 161 PHE B O 1
ATOM 3798 N N . SER B 1 169 ? 35.53199 23.14524 24.60755 1.000 20.89244 162 SER B N 1
ATOM 3799 C CA . SER B 1 169 ? 36.32273 24.36315 24.78105 1.000 22.61673 162 SER B CA 1
ATOM 3800 C C . SER B 1 169 ? 36.38625 25.17271 23.48469 1.000 23.17085 162 SER B C 1
ATOM 3801 O O . SER B 1 169 ? 36.18576 24.63464 22.39138 1.000 19.60322 162 SER B O 1
ATOM 3804 N N . PRO B 1 170 ? 36.65346 26.48475 23.58927 1.000 22.37961 163 PRO B N 1
ATOM 3805 C CA . PRO B 1 170 ? 36.87615 27.29065 22.37569 1.000 19.15700 163 PRO B CA 1
ATOM 3806 C C . PRO B 1 170 ? 37.92924 26.73277 21.42202 1.000 22.10530 163 PRO B C 1
ATOM 3807 O O . PRO B 1 170 ? 37.76847 26.86817 20.20225 1.000 24.35285 163 PRO B O 1
ATOM 3811 N N . ILE B 1 171 ? 39.00960 26.13144 21.93657 1.000 22.15742 164 ILE B N 1
ATOM 3812 C CA . ILE B 1 171 ? 40.00356 25.49584 21.06643 1.000 25.22930 164 ILE B CA 1
ATOM 3813 C C . ILE B 1 171 ? 39.37502 24.33081 20.30535 1.000 21.97795 164 ILE B C 1
ATOM 3814 O O . ILE B 1 171 ? 39.59214 24.15381 19.10116 1.000 22.55614 164 ILE B O 1
ATOM 3819 N N . ARG B 1 172 ? 38.61537 23.49368 21.00934 1.000 21.79207 165 ARG B N 1
ATOM 3820 C CA . ARG B 1 172 ? 37.96804 22.36521 20.35126 1.000 20.38130 165 ARG B CA 1
ATOM 3821 C C . ARG B 1 172 ? 36.88071 22.81540 19.37431 1.000 18.64473 165 ARG B C 1
ATOM 3822 O O . ARG B 1 172 ? 36.61671 22.12077 18.38676 1.000 18.39434 165 ARG B O 1
ATOM 3830 N N . GLN B 1 173 ? 36.25162 23.97421 19.60774 1.000 19.75004 166 GLN B N 1
ATOM 3831 C CA . GLN B 1 173 ? 35.33021 24.50585 18.60318 1.000 21.79163 166 GLN B CA 1
ATOM 3832 C C . GLN B 1 173 ? 36.01570 24.66678 17.25476 1.000 22.83410 166 GLN B C 1
ATOM 3833 O O . GLN B 1 173 ? 35.36807 24.53579 16.20760 1.000 20.42076 166 GLN B O 1
ATOM 3839 N N . ILE B 1 174 ? 37.31520 24.95970 17.25828 1.000 21.13906 167 ILE B N 1
ATOM 3840 C CA . ILE B 1 174 ? 38.06723 25.11262 16.01360 1.000 20.16153 167 ILE B CA 1
ATOM 3841 C C . ILE B 1 174 ? 38.64865 23.78319 15.55176 1.000 17.89260 167 ILE B C 1
ATOM 3842 O O . ILE B 1 174 ? 38.51810 23.40950 14.38401 1.000 20.27049 167 ILE B O 1
ATOM 3847 N N . GLU B 1 175 ? 39.30234 23.04899 16.45598 1.000 18.67634 168 GLU B N 1
ATOM 3848 C CA . GLU B 1 175 ? 40.07971 21.88024 16.05651 1.000 24.19653 168 GLU B CA 1
ATOM 3849 C C . GLU B 1 175 ? 39.26563 20.59164 15.99198 1.000 24.92631 168 GLU B C 1
ATOM 3850 O O . GLU B 1 175 ? 39.71632 19.62558 15.36349 1.000 21.90900 168 GLU B O 1
ATOM 3856 N N . GLY B 1 176 ? 38.09702 20.54285 16.62258 1.000 23.15708 169 GLY B N 1
ATOM 3857 C CA . GLY B 1 176 ? 37.23665 19.38077 16.54070 1.000 18.95834 169 GLY B CA 1
ATOM 3858 C C . GLY B 1 176 ? 37.38656 18.45042 17.73388 1.000 25.08226 169 GLY B C 1
ATOM 3859 O O . GLY B 1 176 ? 38.33213 18.52820 18.52163 1.000 22.04969 169 GLY B O 1
ATOM 3860 N N . ILE B 1 177 ? 36.42019 17.53076 17.84826 1.000 20.03946 170 ILE B N 1
ATOM 3861 C CA . ILE B 1 177 ? 36.35687 16.56782 18.94052 1.000 18.69126 170 ILE B CA 1
ATOM 3862 C C . ILE B 1 177 ? 36.12505 15.18034 18.35612 1.000 19.33443 170 ILE B C 1
ATOM 3863 O O . ILE B 1 177 ? 35.78511 15.02558 17.18583 1.000 20.31549 170 ILE B O 1
ATOM 3868 N N . ASP B 1 178 ? 36.28218 14.16288 19.19952 1.000 19.37625 171 ASP B N 1
ATOM 3869 C CA . ASP B 1 178 ? 35.95278 12.80279 18.81056 1.000 21.73225 171 ASP B CA 1
ATOM 3870 C C . ASP B 1 178 ? 34.76714 12.29293 19.62437 1.000 20.14014 171 ASP B C 1
ATOM 3871 O O . ASP B 1 178 ? 34.47825 12.77398 20.72515 1.000 20.21058 171 ASP B O 1
ATOM 3876 N N . ALA B 1 179 ? 34.04483 11.34427 19.04879 1.000 19.96982 172 ALA B N 1
ATOM 3877 C CA . ALA B 1 179 ? 32.82715 10.85515 19.67115 1.000 17.88880 172 ALA B CA 1
ATOM 3878 C C . ALA B 1 179 ? 32.73253 9.35694 19.44790 1.000 19.55597 172 ALA B C 1
ATOM 3879 O O . ALA B 1 179 ? 33.43269 8.78744 18.60599 1.000 20.61517 172 ALA B O 1
ATOM 3881 N N . VAL B 1 180 ? 31.85740 8.71859 20.21901 1.000 17.61202 173 VAL B N 1
ATOM 3882 C CA . VAL B 1 180 ? 31.47982 7.33395 19.97936 1.000 16.30860 173 VAL B CA 1
ATOM 3883 C C . VAL B 1 180 ? 29.96657 7.26665 19.88642 1.000 17.45344 173 VAL B C 1
ATOM 3884 O O . VAL B 1 180 ? 29.25471 8.10013 20.45447 1.000 17.33823 173 VAL B O 1
ATOM 3888 N N . ILE B 1 181 ? 29.47123 6.25255 19.18669 1.000 15.18606 174 ILE B N 1
ATOM 3889 C CA . ILE B 1 181 ? 28.05893 5.89743 19.29106 1.000 17.27530 174 ILE B CA 1
ATOM 3890 C C . ILE B 1 181 ? 27.88773 5.03588 20.53831 1.000 18.54821 174 ILE B C 1
ATOM 3891 O O . ILE B 1 181 ? 28.50384 3.97405 20.66016 1.000 16.86853 174 ILE B O 1
ATOM 3896 N N . ALA B 1 182 ? 27.06812 5.50299 21.47738 1.000 19.09231 175 ALA B N 1
ATOM 3897 C CA . ALA B 1 182 ? 26.89922 4.79564 22.73897 1.000 17.55834 175 ALA B CA 1
ATOM 3898 C C . ALA B 1 182 ? 26.30029 3.40954 22.51044 1.000 18.96759 175 ALA B C 1
ATOM 3899 O O . ALA B 1 182 ? 25.34967 3.24264 21.73960 1.000 17.62935 175 ALA B O 1
ATOM 3901 N N . GLN B 1 183 ? 26.87302 2.40482 23.18132 1.000 19.87796 176 GLN B N 1
ATOM 3902 C CA . GLN B 1 183 ? 26.34804 1.05116 23.11751 1.000 19.83524 176 GLN B CA 1
ATOM 3903 C C . GLN B 1 183 ? 25.73918 0.56753 24.42690 1.000 21.35701 176 GLN B C 1
ATOM 3904 O O . GLN B 1 183 ? 25.04110 -0.44934 24.42171 1.000 22.73278 176 GLN B O 1
ATOM 3910 N N . SER B 1 184 ? 25.99778 1.24087 25.54570 1.000 20.10816 177 SER B N 1
ATOM 3911 C CA . SER B 1 184 ? 25.54165 0.75553 26.84436 1.000 19.02889 177 SER B CA 1
ATOM 3912 C C . SER B 1 184 ? 24.25948 1.42574 27.30368 1.000 19.50190 177 SER B C 1
ATOM 3913 O O . SER B 1 184 ? 23.72775 1.06668 28.36035 1.000 17.57294 177 SER B O 1
ATOM 3916 N N . VAL B 1 185 ? 23.74855 2.38898 26.53957 1.000 16.71465 178 VAL B N 1
ATOM 3917 C CA . VAL B 1 185 ? 22.62391 3.19657 26.99023 1.000 15.48912 178 VAL B CA 1
ATOM 3918 C C . VAL B 1 185 ? 21.95285 3.75343 25.74818 1.000 19.49887 178 VAL B C 1
ATOM 3919 O O . VAL B 1 185 ? 22.57989 3.87169 24.68722 1.000 17.80815 178 VAL B O 1
ATOM 3923 N N . ARG B 1 186 ? 20.65831 4.05319 25.86737 1.000 16.51547 179 ARG B N 1
ATOM 3924 C CA . ARG B 1 186 ? 19.86092 4.60243 24.78243 1.000 15.04864 179 ARG B CA 1
ATOM 3925 C C . ARG B 1 186 ? 19.19693 5.88451 25.25154 1.000 15.42253 179 ARG B C 1
ATOM 3926 O O . ARG B 1 186 ? 18.99555 6.08760 26.44736 1.000 14.79967 179 ARG B O 1
ATOM 3934 N N . ARG B 1 187 ? 18.79315 6.72166 24.29360 1.000 13.51896 180 ARG B N 1
ATOM 3935 C CA . ARG B 1 187 ? 18.13758 7.97878 24.64981 1.000 13.45274 180 ARG B CA 1
ATOM 3936 C C . ARG B 1 187 ? 16.70831 7.72586 25.13384 1.000 15.81658 180 ARG B C 1
ATOM 3937 O O . ARG B 1 187 ? 16.01096 6.83115 24.64629 1.000 14.14498 180 ARG B O 1
ATOM 3945 N N . SER B 1 188 ? 16.27875 8.53822 26.09760 1.000 15.52527 181 SER B N 1
ATOM 3946 C CA . SER B 1 188 ? 14.90985 8.54506 26.59820 1.000 14.94028 181 SER B CA 1
ATOM 3947 C C . SER B 1 188 ? 13.89604 8.53355 25.44929 1.000 16.99970 181 SER B C 1
ATOM 3948 O O . SER B 1 188 ? 13.96986 9.39550 24.56354 1.000 14.29383 181 SER B O 1
ATOM 3951 N N . PRO B 1 189 ? 12.96708 7.57480 25.41356 1.000 15.52576 182 PRO B N 1
ATOM 3952 C CA . PRO B 1 189 ? 11.97473 7.55237 24.33207 1.000 15.35468 182 PRO B CA 1
ATOM 3953 C C . PRO B 1 189 ? 10.98298 8.70255 24.42680 1.000 15.06523 182 PRO B C 1
ATOM 3954 O O . PRO B 1 189 ? 10.68713 9.21684 25.51017 1.000 14.14700 182 PRO B O 1
ATOM 3958 N N . ALA B 1 190 ? 10.43561 9.07233 23.26440 1.000 14.12287 183 ALA B N 1
ATOM 3959 C CA . ALA B 1 190 ? 9.39458 10.09611 23.22861 1.000 15.77357 183 ALA B CA 1
ATOM 3960 C C . ALA B 1 190 ? 8.21966 9.74508 24.13158 1.000 16.30572 183 ALA B C 1
ATOM 3961 O O . ALA B 1 190 ? 7.57281 10.64786 24.67165 1.000 15.60511 183 ALA B O 1
ATOM 3963 N N . ASN B 1 191 ? 7.90967 8.45385 24.29595 1.000 15.70160 184 ASN B N 1
ATOM 3964 C CA . ASN B 1 191 ? 6.76994 8.03832 25.10831 1.000 18.49708 184 ASN B CA 1
ATOM 3965 C C . ASN B 1 191 ? 7.17935 7.64366 26.52003 1.000 16.93726 184 ASN B C 1
ATOM 3966 O O . ASN B 1 191 ? 6.49106 6.84334 27.16814 1.000 14.74700 184 ASN B O 1
ATOM 3971 N N . VAL B 1 192 ? 8.31198 8.15726 26.99191 1.000 15.31830 185 VAL B N 1
ATOM 3972 C CA . VAL B 1 192 ? 8.71835 8.01480 28.37977 1.000 14.84058 185 VAL B CA 1
ATOM 3973 C C . VAL B 1 192 ? 8.83212 9.42696 28.92842 1.000 15.68157 185 VAL B C 1
ATOM 3974 O O . VAL B 1 192 ? 7.99872 9.86754 29.72447 1.000 14.47400 185 VAL B O 1
ATOM 3978 N N . MET B 1 193 ? 9.87434 10.13386 28.50527 1.000 16.27667 186 MET B N 1
ATOM 3979 C CA . MET B 1 193 ? 10.04098 11.56158 28.75519 1.000 16.60195 186 MET B CA 1
ATOM 3980 C C . MET B 1 193 ? 10.66035 12.11749 27.48393 1.000 17.25827 186 MET B C 1
ATOM 3981 O O . MET B 1 193 ? 11.81759 11.80451 27.16585 1.000 16.85712 186 MET B O 1
ATOM 3986 N N . ASP B 1 194 ? 9.89664 12.92254 26.76882 1.000 15.63591 187 ASP B N 1
ATOM 3987 C CA . ASP B 1 194 ? 10.21936 13.25579 25.39416 1.000 15.94546 187 ASP B CA 1
ATOM 3988 C C . ASP B 1 194 ? 11.40515 14.21408 25.34280 1.000 16.69563 187 ASP B C 1
ATOM 3989 O O . ASP B 1 194 ? 11.32572 15.32438 25.90025 1.000 14.43150 187 ASP B O 1
ATOM 3994 N N . PRO B 1 195 ? 12.49913 13.85147 24.66835 1.000 13.83009 188 PRO B N 1
ATOM 3995 C CA . PRO B 1 195 ? 13.60367 14.80979 24.47931 1.000 14.64651 188 PRO B CA 1
ATOM 3996 C C . PRO B 1 195 ? 13.18165 16.07807 23.76647 1.000 13.82681 188 PRO B C 1
ATOM 3997 O O . PRO B 1 195 ? 13.92275 17.06451 23.80598 1.000 13.92275 188 PRO B O 1
ATOM 4001 N N . TRP B 1 196 ? 12.02315 16.07114 23.10983 1.000 14.88541 189 TRP B N 1
ATOM 4002 C CA . TRP B 1 196 ? 11.50145 17.27942 22.48015 1.000 16.61882 189 TRP B CA 1
ATOM 4003 C C . TRP B 1 196 ? 11.32918 18.40948 23.49230 1.000 16.36383 189 TRP B C 1
ATOM 4004 O O . TRP B 1 196 ? 11.46999 19.58184 23.14041 1.000 14.81734 189 TRP B O 1
ATOM 4015 N N . ILE B 1 197 ? 11.04365 18.07638 24.74728 1.000 14.21591 190 ILE B N 1
ATOM 4016 C CA . ILE B 1 197 ? 10.93971 19.05229 25.82783 1.000 13.94897 190 ILE B CA 1
ATOM 4017 C C . ILE B 1 197 ? 12.29984 19.14529 26.49823 1.000 17.25253 190 ILE B C 1
ATOM 4018 O O . ILE B 1 197 ? 12.77455 18.16064 27.06825 1.000 16.14734 190 ILE B O 1
ATOM 4023 N N . LYS B 1 198 ? 12.94350 20.31213 26.42940 1.000 15.38021 191 LYS B N 1
ATOM 4024 C CA . LYS B 1 198 ? 14.24821 20.43404 27.08160 1.000 15.88149 191 LYS B CA 1
ATOM 4025 C C . LYS B 1 198 ? 14.08573 20.20949 28.58290 1.000 17.73224 191 LYS B C 1
ATOM 4026 O O . LYS B 1 198 ? 13.25951 20.86195 29.22983 1.000 16.20698 191 LYS B O 1
ATOM 4032 N N . ASN B 1 199 ? 14.86041 19.27579 29.14471 1.000 14.63838 192 ASN B N 1
ATOM 4033 C CA . ASN B 1 199 ? 14.55750 18.82545 30.49778 1.000 16.85437 192 ASN B CA 1
ATOM 4034 C C . ASN B 1 199 ? 15.84331 18.44998 31.22639 1.000 16.62833 192 ASN B C 1
ATOM 4035 O O . ASN B 1 199 ? 16.91365 18.33508 30.63151 1.000 15.13863 192 ASN B O 1
ATOM 4040 N N . TYR B 1 200 ? 15.71754 18.30544 32.54493 1.000 17.15363 193 TYR B N 1
ATOM 4041 C CA . TYR B 1 200 ? 16.82053 18.03332 33.45804 1.000 16.57363 193 TYR B CA 1
ATOM 4042 C C . TYR B 1 200 ? 17.01860 16.53783 33.72166 1.000 17.96981 193 TYR B C 1
ATOM 4043 O O . TYR B 1 200 ? 17.83460 16.16811 34.57344 1.000 16.30691 193 TYR B O 1
ATOM 4052 N N . GLN B 1 201 ? 16.28019 15.67138 33.03828 1.000 15.70392 194 GLN B N 1
ATOM 4053 C CA . GLN B 1 201 ? 16.38998 14.23183 33.26803 1.000 17.19122 194 GLN B CA 1
ATOM 4054 C C . GLN B 1 201 ? 17.54183 13.73559 32.40855 1.000 15.65890 194 GLN B C 1
ATOM 4055 O O . GLN B 1 201 ? 17.36183 13.38179 31.24503 1.000 17.83631 194 GLN B O 1
ATOM 4061 N N . TRP B 1 202 ? 18.74459 13.71076 32.98717 1.000 15.84373 195 TRP B N 1
ATOM 4062 C CA . TRP B 1 202 ? 19.95257 13.38855 32.24139 1.000 14.85679 195 TRP B CA 1
ATOM 4063 C C . TRP B 1 202 ? 20.51691 12.01324 32.58197 1.000 16.78205 195 TRP B C 1
ATOM 4064 O O . TRP B 1 202 ? 21.68716 11.75900 32.30007 1.000 17.37989 195 TRP B O 1
ATOM 4075 N N . GLY B 1 203 ? 19.71758 11.12026 33.18654 1.000 18.45198 196 GLY B N 1
ATOM 4076 C CA . GLY B 1 203 ? 20.25719 9.82059 33.58156 1.000 17.78828 196 GLY B CA 1
ATOM 4077 C C . GLY B 1 203 ? 20.93741 9.09562 32.43499 1.000 15.97967 196 GLY B C 1
ATOM 4078 O O . GLY B 1 203 ? 22.03013 8.53614 32.59145 1.000 15.62985 196 GLY B O 1
ATOM 4079 N N . ASP B 1 204 ? 20.32051 9.12840 31.25556 1.000 15.43119 197 ASP B N 1
ATOM 4080 C CA . ASP B 1 204 ? 20.91092 8.47907 30.09245 1.000 16.23277 197 ASP B CA 1
ATOM 4081 C C . ASP B 1 204 ? 22.09677 9.26515 29.54257 1.000 15.69726 197 ASP B C 1
ATOM 4082 O O . ASP B 1 204 ? 23.08710 8.67140 29.10658 1.000 16.01612 197 ASP B O 1
ATOM 4087 N N . LEU B 1 205 ? 22.00637 10.59733 29.53287 1.000 12.64182 198 LEU B N 1
ATOM 4088 C CA . LEU B 1 205 ? 23.07183 11.42807 28.97489 1.000 16.69369 198 LEU B CA 1
ATOM 4089 C C . LEU B 1 205 ? 24.33821 11.36421 29.82619 1.000 16.00868 198 LEU B C 1
ATOM 4090 O O . LEU B 1 205 ? 25.45029 11.39574 29.28037 1.000 15.49607 198 LEU B O 1
ATOM 4095 N N . VAL B 1 206 ? 24.18361 11.25419 31.15137 1.000 15.61754 199 VAL B N 1
ATOM 4096 C CA . VAL B 1 206 ? 25.32767 11.03448 32.03951 1.000 11.80310 199 VAL B CA 1
ATOM 4097 C C . VAL B 1 206 ? 25.93818 9.66008 31.79710 1.000 15.21638 199 VAL B C 1
ATOM 4098 O O . VAL B 1 206 ? 27.16539 9.51373 31.75571 1.000 16.81016 199 VAL B O 1
ATOM 4102 N N . ARG B 1 207 ? 25.09727 8.62063 31.69843 1.000 15.44023 200 ARG B N 1
ATOM 4103 C CA . ARG B 1 207 ? 25.61892 7.28737 31.40199 1.000 16.99750 200 ARG B CA 1
ATOM 4104 C C . ARG B 1 207 ? 26.40811 7.29132 30.10154 1.000 16.90010 200 ARG B C 1
ATOM 4105 O O . ARG B 1 207 ? 27.45099 6.64045 29.98996 1.000 16.09371 200 ARG B O 1
ATOM 4113 N N . ALA B 1 208 ? 25.90453 7.99642 29.09774 1.000 13.42744 201 ALA B N 1
ATOM 4114 C CA . ALA B 1 208 ? 26.58727 8.01578 27.81348 1.000 14.60588 201 ALA B CA 1
ATOM 4115 C C . ALA B 1 208 ? 27.91538 8.75166 27.91094 1.000 17.18321 201 ALA B C 1
ATOM 4116 O O . ALA B 1 208 ? 28.88644 8.37907 27.23866 1.000 16.88427 201 ALA B O 1
ATOM 4118 N N . THR B 1 209 ? 27.97084 9.80753 28.72425 1.000 15.42331 202 THR B N 1
ATOM 4119 C CA . THR B 1 209 ? 29.23542 10.50253 28.94242 1.000 16.59198 202 THR B CA 1
ATOM 4120 C C . THR B 1 209 ? 30.24515 9.58337 29.62335 1.000 17.36133 202 THR B C 1
ATOM 4121 O O . THR B 1 209 ? 31.39527 9.47865 29.18789 1.000 18.38116 202 THR B O 1
ATOM 4125 N N . PHE B 1 210 ? 29.83361 8.90103 30.69466 1.000 16.72053 203 PHE B N 1
ATOM 4126 C CA . PHE B 1 210 ? 30.73095 7.93613 31.33030 1.000 20.12867 203 PHE B CA 1
ATOM 4127 C C . PHE B 1 210 ? 31.24670 6.90167 30.32934 1.000 21.94407 203 PHE B C 1
ATOM 4128 O O . PHE B 1 210 ? 32.43237 6.54328 30.34919 1.000 18.48335 203 PHE B O 1
ATOM 4136 N N . GLU B 1 211 ? 30.37058 6.41471 29.43851 1.000 19.93377 204 GLU B N 1
ATOM 4137 C CA . GLU B 1 211 ? 30.79631 5.43276 28.44584 1.000 19.31395 204 GLU B CA 1
ATOM 4138 C C . GLU B 1 211 ? 31.82086 6.02158 27.48346 1.000 19.93899 204 GLU B C 1
ATOM 4139 O O . GLU B 1 211 ? 32.80317 5.35727 27.12967 1.000 20.63885 204 GLU B O 1
ATOM 4145 N N . ALA B 1 212 ? 31.58339 7.24592 27.01159 1.000 17.14243 205 ALA B N 1
ATOM 4146 C CA . ALA B 1 212 ? 32.56663 7.92413 26.17023 1.000 18.57420 205 ALA B CA 1
ATOM 4147 C C . ALA B 1 212 ? 33.91076 8.00119 26.87640 1.000 20.78337 205 ALA B C 1
ATOM 4148 O O . ALA B 1 212 ? 34.95774 7.69577 26.28833 1.000 20.88916 205 ALA B O 1
ATOM 4150 N N . GLN B 1 213 ? 33.89257 8.38668 28.15360 1.000 17.35457 206 GLN B N 1
ATOM 4151 C CA . GLN B 1 213 ? 35.13923 8.50832 28.90195 1.000 21.95839 206 GLN B CA 1
ATOM 4152 C C . GLN B 1 213 ? 35.86052 7.17293 28.98467 1.000 20.20234 206 GLN B C 1
ATOM 4153 O O . GLN B 1 213 ? 37.07990 7.10729 28.79058 1.000 20.16157 206 GLN B O 1
ATOM 4159 N N . GLU B 1 214 ? 35.12095 6.09508 29.26351 1.000 19.20388 207 GLU B N 1
ATOM 4160 C CA . GLU B 1 214 ? 35.73647 4.77626 29.35641 1.000 23.88246 207 GLU B CA 1
ATOM 4161 C C . GLU B 1 214 ? 36.30408 4.32846 28.02231 1.000 25.32693 207 GLU B C 1
ATOM 4162 O O . GLU B 1 214 ? 37.30077 3.59406 27.98408 1.000 23.30076 207 GLU B O 1
ATOM 4168 N N . ARG B 1 215 ? 35.69767 4.76053 26.92131 1.000 22.26228 208 ARG B N 1
ATOM 4169 C CA . ARG B 1 215 ? 36.15747 4.39058 25.59223 1.000 22.39734 208 ARG B CA 1
ATOM 4170 C C . ARG B 1 215 ? 37.17162 5.37650 25.01893 1.000 22.82699 208 ARG B C 1
ATOM 4171 O O . ARG B 1 215 ? 37.61883 5.19645 23.87989 1.000 23.82522 208 ARG B O 1
ATOM 4179 N N . GLY B 1 216 ? 37.55453 6.39866 25.77716 1.000 22.61953 209 GLY B N 1
ATOM 4180 C CA . GLY B 1 216 ? 38.58433 7.31707 25.32121 1.000 22.26915 209 GLY B CA 1
ATOM 4181 C C . GLY B 1 216 ? 38.15442 8.34022 24.29500 1.000 27.75398 209 GLY B C 1
ATOM 4182 O O . GLY B 1 216 ? 39.00453 8.85609 23.55683 1.000 26.87192 209 GLY B O 1
ATOM 4183 N N . ALA B 1 217 ? 36.86356 8.65797 24.22534 1.000 24.71186 210 ALA B N 1
ATOM 4184 C CA . ALA B 1 217 ? 36.34994 9.71034 23.36566 1.000 20.87935 210 ALA B CA 1
ATOM 4185 C C . ALA B 1 217 ? 35.80827 10.85258 24.21884 1.000 18.62594 210 ALA B C 1
ATOM 4186 O O . ALA B 1 217 ? 35.49466 10.68005 25.40023 1.000 20.93501 210 ALA B O 1
ATOM 4188 N N . ARG B 1 218 ? 35.72345 12.03956 23.62006 1.000 18.67623 211 ARG B N 1
ATOM 4189 C CA . ARG B 1 218 ? 35.20773 13.17791 24.38254 1.000 24.57781 211 ARG B CA 1
ATOM 4190 C C . ARG B 1 218 ? 33.72540 13.00899 24.70559 1.000 25.70389 211 ARG B C 1
ATOM 4191 O O . ARG B 1 218 ? 33.29211 13.30835 25.82611 1.000 24.88571 211 ARG B O 1
ATOM 4199 N N . THR B 1 219 ? 32.92839 12.52208 23.75896 1.000 19.90751 212 THR B N 1
ATOM 4200 C CA . THR B 1 219 ? 31.49896 12.48887 24.00674 1.000 19.36382 212 THR B CA 1
ATOM 4201 C C . THR B 1 219 ? 30.87041 11.31489 23.25984 1.000 19.43626 212 THR B C 1
ATOM 4202 O O . THR B 1 219 ? 31.55399 10.52556 22.59600 1.000 17.34464 212 THR B O 1
ATOM 4206 N N . ALA B 1 220 ? 29.55090 11.19315 23.39778 1.000 18.61523 213 ALA B N 1
ATOM 4207 C CA . ALA B 1 220 ? 28.79956 10.08273 22.83138 1.000 15.57992 213 ALA B CA 1
ATOM 4208 C C . ALA B 1 220 ? 27.56741 10.61326 22.12070 1.000 17.79830 213 ALA B C 1
ATOM 4209 O O . ALA B 1 220 ? 26.99306 11.62725 22.52807 1.000 17.82591 213 ALA B O 1
ATOM 4211 N N . PHE B 1 221 ? 27.16474 9.91235 21.06147 1.000 15.23024 214 PHE B N 1
ATOM 4212 C CA . PHE B 1 221 ? 25.85866 10.09064 20.43979 1.000 16.57712 214 PHE B CA 1
ATOM 4213 C C . PHE B 1 221 ? 24.99147 8.91952 20.88634 1.000 16.40627 214 PHE B C 1
ATOM 4214 O O . PHE B 1 221 ? 25.45516 7.77911 20.88446 1.000 16.65450 214 PHE B O 1
ATOM 4222 N N . LEU B 1 222 ? 23.74486 9.18975 21.27195 1.000 13.61047 215 LEU B N 1
ATOM 4223 C CA . LEU B 1 222 ? 22.85674 8.12362 21.71914 1.000 13.94792 215 LEU B CA 1
ATOM 4224 C C . LEU B 1 222 ? 21.93391 7.70630 20.58100 1.000 14.83780 215 LEU B C 1
ATOM 4225 O O . LEU B 1 222 ? 21.50445 8.54099 19.77836 1.000 16.63321 215 LEU B O 1
ATOM 4230 N N . LEU B 1 223 ? 21.63285 6.41609 20.52219 1.000 15.18574 216 LEU B N 1
ATOM 4231 C CA . LEU B 1 223 ? 20.61351 5.87742 19.63506 1.000 15.86803 216 LEU B CA 1
ATOM 4232 C C . LEU B 1 223 ? 19.28536 5.77577 20.37131 1.000 15.73075 216 LEU B C 1
ATOM 4233 O O . LEU B 1 223 ? 19.24431 5.71358 21.60258 1.000 16.65735 216 LEU B O 1
ATOM 4238 N N . ASP B 1 224 ? 18.19362 5.72027 19.59953 1.000 13.79305 217 ASP B N 1
ATOM 4239 C CA . ASP B 1 224 ? 16.89347 5.44453 20.19063 1.000 17.35806 217 ASP B CA 1
ATOM 4240 C C . ASP B 1 224 ? 16.58286 3.93776 20.11129 1.000 19.44120 217 ASP B C 1
ATOM 4241 O O . ASP B 1 224 ? 17.41317 3.12620 19.68539 1.000 15.95460 217 ASP B O 1
ATOM 4246 N N . SER B 1 225 ? 15.37749 3.56367 20.56639 1.000 17.28559 218 SER B N 1
ATOM 4247 C CA . SER B 1 225 ? 15.00673 2.15032 20.64788 1.000 18.66091 218 SER B CA 1
ATOM 4248 C C . SER B 1 225 ? 15.14157 1.42837 19.31044 1.000 20.24271 218 SER B C 1
ATOM 4249 O O . SER B 1 225 ? 15.49755 0.24339 19.27636 1.000 20.48213 218 SER B O 1
ATOM 4252 N N . ASP B 1 226 ? 14.85386 2.11311 18.20606 1.000 17.32073 219 ASP B N 1
ATOM 4253 C CA . ASP B 1 226 ? 14.89829 1.51445 16.87770 1.000 16.05745 219 ASP B CA 1
ATOM 4254 C C . ASP B 1 226 ? 16.27171 1.58878 16.23880 1.000 17.26094 219 ASP B C 1
ATOM 4255 O O . ASP B 1 226 ? 16.42168 1.16885 15.08403 1.000 14.32773 219 ASP B O 1
ATOM 4260 N N . GLY B 1 227 ? 17.25897 2.14906 16.93682 1.000 16.14461 220 GLY B N 1
ATOM 4261 C CA . GLY B 1 227 ? 18.61632 2.17329 16.44903 1.000 15.52511 220 GLY B CA 1
ATOM 4262 C C . GLY B 1 227 ? 19.00987 3.40460 15.66708 1.000 17.01935 220 GLY B C 1
ATOM 4263 O O . GLY B 1 227 ? 20.07376 3.39142 15.03544 1.000 15.61284 220 GLY B O 1
ATOM 4264 N N . PHE B 1 228 ? 18.19033 4.46188 15.67084 1.000 13.53893 221 PHE B N 1
ATOM 4265 C CA . PHE B 1 228 ? 18.51927 5.67943 14.94628 1.000 13.79558 221 PHE B CA 1
ATOM 4266 C C . PHE B 1 228 ? 19.28513 6.64477 15.84543 1.000 13.34361 221 PHE B C 1
ATOM 4267 O O . PHE B 1 228 ? 19.10273 6.66300 17.06335 1.000 13.77484 221 PHE B O 1
ATOM 4275 N N . VAL B 1 229 ? 20.12145 7.47213 15.21195 1.000 14.23866 222 VAL B N 1
ATOM 4276 C CA . VAL B 1 229 ? 20.93274 8.47221 15.89905 1.000 12.49255 222 VAL B CA 1
ATOM 4277 C C . VAL B 1 229 ? 20.05583 9.62705 16.36739 1.000 13.72627 222 VAL B C 1
ATOM 4278 O O . VAL B 1 229 ? 19.28619 10.19534 15.58460 1.000 14.30578 222 VAL B O 1
ATOM 4282 N N . THR B 1 230 ? 20.20938 10.01859 17.63521 1.000 14.01477 223 THR B N 1
ATOM 4283 C CA . THR B 1 230 ? 19.41245 11.09566 18.19790 1.000 14.01548 223 THR B CA 1
ATOM 4284 C C . THR B 1 230 ? 20.30645 12.30021 18.44588 1.000 14.02420 223 THR B C 1
ATOM 4285 O O . THR B 1 230 ? 20.54921 13.08711 17.51132 1.000 14.88613 223 THR B O 1
ATOM 4289 N N . GLU B 1 231 ? 20.76622 12.52742 19.67011 1.000 13.41167 224 GLU B N 1
ATOM 4290 C CA . GLU B 1 231 ? 21.57908 13.67849 20.03298 1.000 15.42834 224 GLU B CA 1
ATOM 4291 C C . GLU B 1 231 ? 22.61510 13.20652 21.05036 1.000 15.02867 224 GLU B C 1
ATOM 4292 O O . GLU B 1 231 ? 22.78110 12.00205 21.29310 1.000 16.06683 224 GLU B O 1
ATOM 4298 N N . GLY B 1 232 ? 23.34005 14.15041 21.63027 1.000 15.12860 225 GLY B N 1
ATOM 4299 C CA . GLY B 1 232 ? 24.32453 13.83584 22.64354 1.000 15.48877 225 GLY B CA 1
ATOM 4300 C C . GLY B 1 232 ? 24.01717 14.59395 23.92163 1.000 15.82630 225 GLY B C 1
ATOM 4301 O O . GLY B 1 232 ? 23.00929 15.30522 24.01692 1.000 16.11767 225 GLY B O 1
ATOM 4302 N N . PRO B 1 233 ? 24.90407 14.47474 24.93089 1.000 15.02247 226 PRO B N 1
ATOM 4303 C CA . PRO B 1 233 ? 24.68933 15.17491 26.20882 1.000 15.72880 226 PRO B CA 1
ATOM 4304 C C . PRO B 1 233 ? 24.80996 16.68597 26.10330 1.000 17.31398 226 PRO B C 1
ATOM 4305 O O . PRO B 1 233 ? 25.89382 17.23490 26.32824 1.000 16.72081 226 PRO B O 1
ATOM 4309 N N . GLY B 1 234 ? 23.70600 17.35569 25.77956 1.000 15.30089 227 GLY B N 1
ATOM 4310 C CA . GLY B 1 234 ? 23.65641 18.80138 25.70575 1.000 16.19215 227 GLY B CA 1
ATOM 4311 C C . GLY B 1 234 ? 23.78705 19.40368 24.32240 1.000 16.39033 227 GLY B C 1
ATOM 4312 O O . GLY B 1 234 ? 23.97529 20.62105 24.22050 1.000 17.54240 227 GLY B O 1
ATOM 4313 N N . PHE B 1 235 ? 23.66713 18.60822 23.26028 1.000 14.66891 228 PHE B N 1
ATOM 4314 C CA . PHE B 1 235 ? 23.88346 19.13798 21.91797 1.000 15.12335 228 PHE B CA 1
ATOM 4315 C C . PHE B 1 235 ? 23.16856 18.25853 20.90989 1.000 16.04038 228 PHE B C 1
ATOM 4316 O O . PHE B 1 235 ? 22.98978 17.06104 21.13967 1.000 17.37007 228 PHE B O 1
ATOM 4324 N N . ASN B 1 236 ? 22.79156 18.85972 19.78285 1.000 15.22188 229 ASN B N 1
ATOM 4325 C CA . ASN B 1 236 ? 22.25950 18.12808 18.64257 1.000 14.24999 229 ASN B CA 1
ATOM 4326 C C . ASN B 1 236 ? 23.40198 17.63407 17.75312 1.000 16.04446 229 ASN B C 1
ATOM 4327 O O . ASN B 1 236 ? 24.51331 18.16168 17.78297 1.000 13.90506 229 ASN B O 1
ATOM 4332 N N . VAL B 1 237 ? 23.10385 16.63086 16.93305 1.000 14.37473 230 VAL B N 1
ATOM 4333 C CA . VAL B 1 237 ? 24.08649 16.01846 16.03923 1.000 14.48147 230 VAL B CA 1
ATOM 4334 C C . VAL B 1 237 ? 23.62928 16.25545 14.60447 1.000 17.31245 230 VAL B C 1
ATOM 4335 O O . VAL B 1 237 ? 22.49791 15.90745 14.24923 1.000 15.74138 230 VAL B O 1
ATOM 4339 N N . LEU B 1 238 ? 24.49467 16.85985 13.78370 1.000 14.67229 231 LEU B N 1
ATOM 4340 C CA . LEU B 1 238 ? 24.20363 17.05980 12.36922 1.000 16.57640 231 LEU B CA 1
ATOM 4341 C C . LEU B 1 238 ? 25.30034 16.41513 11.53073 1.000 15.85574 231 LEU B C 1
ATOM 4342 O O . LEU B 1 238 ? 26.43209 16.24434 11.99148 1.000 16.16635 231 LEU B O 1
ATOM 4347 N N . MET B 1 239 ? 24.95628 16.03562 10.30443 1.000 15.29526 232 MET B N 1
ATOM 4348 C CA . MET B 1 239 ? 25.96011 15.51301 9.37980 1.000 18.46233 232 MET B CA 1
ATOM 4349 C C . MET B 1 239 ? 25.71903 16.08533 7.99170 1.000 19.06991 232 MET B C 1
ATOM 4350 O O . MET B 1 239 ? 24.61043 16.50115 7.64867 1.000 20.90614 232 MET B O 1
ATOM 4355 N N . VAL B 1 240 ? 26.77716 16.09153 7.18927 1.000 18.75325 233 VAL B N 1
ATOM 4356 C CA . VAL B 1 240 ? 26.73986 16.58474 5.81923 1.000 17.88762 233 VAL B CA 1
ATOM 4357 C C . VAL B 1 240 ? 27.14294 15.45098 4.89595 1.000 20.59263 233 VAL B C 1
ATOM 4358 O O . VAL B 1 240 ? 28.12428 14.74711 5.16554 1.000 20.75229 233 VAL B O 1
ATOM 4362 N N . LYS B 1 241 ? 26.40828 15.29406 3.80007 1.000 18.64812 234 LYS B N 1
ATOM 4363 C CA . LYS B 1 241 ? 26.72506 14.26937 2.81064 1.000 24.00119 234 LYS B CA 1
ATOM 4364 C C . LYS B 1 241 ? 26.23927 14.74568 1.44967 1.000 25.77421 234 LYS B C 1
ATOM 4365 O O . LYS B 1 241 ? 25.04455 15.00956 1.27164 1.000 24.95496 234 LYS B O 1
ATOM 4371 N N . ASP B 1 242 ? 27.17276 14.88303 0.50522 1.000 26.54678 235 ASP B N 1
ATOM 4372 C CA . ASP B 1 242 ? 26.86144 15.20843 -0.88641 1.000 24.86201 235 ASP B CA 1
ATOM 4373 C C . ASP B 1 242 ? 25.85795 16.35938 -0.99676 1.000 26.07872 235 ASP B C 1
ATOM 4374 O O . ASP B 1 242 ? 24.81972 16.25092 -1.65379 1.000 30.13866 235 ASP B O 1
ATOM 4379 N N . GLY B 1 243 ? 26.16732 17.47012 -0.33320 1.000 27.98005 236 GLY B N 1
ATOM 4380 C CA . GLY B 1 243 ? 25.36980 18.67298 -0.47740 1.000 28.18213 236 GLY B CA 1
ATOM 4381 C C . GLY B 1 243 ? 24.10815 18.75290 0.35447 1.000 28.64822 236 GLY B C 1
ATOM 4382 O O . GLY B 1 243 ? 23.31915 19.68831 0.15211 1.000 27.17839 236 GLY B O 1
ATOM 4383 N N . THR B 1 244 ? 23.88481 17.81683 1.28648 1.000 24.43816 237 THR B N 1
ATOM 4384 C CA . THR B 1 244 ? 22.70213 17.82824 2.14237 1.000 20.46143 237 THR B CA 1
ATOM 4385 C C . THR B 1 244 ? 23.11783 17.69109 3.59954 1.000 23.48574 237 THR B C 1
ATOM 4386 O O . THR B 1 244 ? 23.98960 16.88230 3.92925 1.000 19.80057 237 THR B O 1
ATOM 4390 N N . VAL B 1 245 ? 22.50198 18.50205 4.46545 1.000 20.50245 238 VAL B N 1
ATOM 4391 C CA . VAL B 1 245 ? 22.67306 18.40348 5.91082 1.000 19.09498 238 VAL B CA 1
ATOM 4392 C C . VAL B 1 245 ? 21.51901 17.58174 6.47202 1.000 19.49532 238 VAL B C 1
ATOM 4393 O O . VAL B 1 245 ? 20.35155 17.89848 6.22178 1.000 19.83366 238 VAL B O 1
ATOM 4397 N N . PHE B 1 246 ? 21.83882 16.52861 7.22707 1.000 17.97100 239 PHE B N 1
ATOM 4398 C CA . PHE B 1 246 ? 20.83894 15.67749 7.86448 1.000 18.50209 239 PHE B CA 1
ATOM 4399 C C . PHE B 1 246 ? 20.94523 15.81302 9.37484 1.000 16.64648 239 PHE B C 1
ATOM 4400 O O . PHE B 1 246 ? 22.04512 15.94010 9.91690 1.000 17.00423 239 PHE B O 1
ATOM 4408 N N . THR B 1 247 ? 19.79856 15.74685 10.05246 1.000 16.05319 240 THR B N 1
ATOM 4409 C CA . THR B 1 247 ? 19.75337 15.75017 11.51246 1.000 16.26050 240 THR B CA 1
ATOM 4410 C C . THR B 1 247 ? 18.42881 15.11517 11.94813 1.000 14.33797 240 THR B C 1
ATOM 4411 O O . THR B 1 247 ? 17.40991 15.23155 11.25830 1.000 16.28985 240 THR B O 1
ATOM 4415 N N . ALA B 1 248 ? 18.46741 14.42576 13.08551 1.000 15.25093 241 ALA B N 1
ATOM 4416 C CA . ALA B 1 248 ? 17.32148 13.65920 13.56725 1.000 15.60450 241 ALA B CA 1
ATOM 4417 C C . ALA B 1 248 ? 16.10632 14.54875 13.83178 1.000 16.74877 241 ALA B C 1
ATOM 4418 O O . ALA B 1 248 ? 16.23430 15.68032 14.30832 1.000 16.74503 241 ALA B O 1
ATOM 4420 N N . ALA B 1 249 ? 14.91702 14.00627 13.54158 1.000 15.10151 242 ALA B N 1
ATOM 4421 C CA . ALA B 1 249 ? 13.64842 14.62570 13.91000 1.000 19.26032 242 ALA B CA 1
ATOM 4422 C C . ALA B 1 249 ? 13.15001 14.14811 15.27321 1.000 15.47415 242 ALA B C 1
ATOM 4423 O O . ALA B 1 249 ? 12.72887 14.95663 16.10836 1.000 17.50866 242 ALA B O 1
ATOM 4425 N N . ARG B 1 250 ? 13.19403 12.84066 15.51096 1.000 16.67220 243 ARG B N 1
ATOM 4426 C CA . ARG B 1 250 ? 12.55029 12.21988 16.66403 1.000 14.86885 243 ARG B CA 1
ATOM 4427 C C . ARG B 1 250 ? 13.54672 11.96035 17.78680 1.000 15.78119 243 ARG B C 1
ATOM 4428 O O . ARG B 1 250 ? 14.71530 11.65121 17.54471 1.000 14.43090 243 ARG B O 1
ATOM 4436 N N . ASN B 1 251 ? 13.06317 12.08233 19.02535 1.000 12.93772 244 ASN B N 1
ATOM 4437 C CA . ASN B 1 251 ? 13.84409 11.76684 20.21998 1.000 14.03729 244 ASN B CA 1
ATOM 4438 C C . ASN B 1 251 ? 15.03188 12.70615 20.38494 1.000 14.80608 244 ASN B C 1
ATOM 4439 O O . ASN B 1 251 ? 16.08278 12.31040 20.88990 1.000 13.66988 244 ASN B O 1
ATOM 4444 N N . VAL B 1 252 ? 14.86700 13.96332 19.97780 1.000 14.26414 245 VAL B N 1
ATOM 4445 C CA . VAL B 1 252 ? 15.89207 14.98027 20.16751 1.000 13.03331 245 VAL B CA 1
ATOM 4446 C C . VAL B 1 252 ? 15.20767 16.28073 20.54945 1.000 15.37849 245 VAL B C 1
ATOM 4447 O O . VAL B 1 252 ? 14.02359 16.49149 20.27437 1.000 16.41378 245 VAL B O 1
ATOM 4451 N N . LEU B 1 253 ? 15.98936 17.17390 21.13175 1.000 14.26128 246 LEU B N 1
ATOM 4452 C CA . LEU B 1 253 ? 15.57297 18.56655 21.24911 1.000 15.02117 246 LEU B CA 1
ATOM 4453 C C . LEU B 1 253 ? 15.60182 19.23114 19.87659 1.000 17.28317 246 LEU B C 1
ATOM 4454 O O . LEU B 1 253 ? 16.57213 19.06446 19.13622 1.000 16.20661 246 LEU B O 1
ATOM 4459 N N . PRO B 1 254 ? 14.56563 19.97918 19.49494 1.000 18.32011 247 PRO B N 1
ATOM 4460 C CA . PRO B 1 254 ? 14.67604 20.86398 18.31161 1.000 19.73227 247 PRO B CA 1
ATOM 4461 C C . PRO B 1 254 ? 15.50339 22.10342 18.65992 1.000 19.31800 247 PRO B C 1
ATOM 4462 O O . PRO B 1 254 ? 14.99892 23.19405 18.97739 1.000 17.40765 247 PRO B O 1
ATOM 4466 N N . GLY B 1 255 ? 16.82258 21.92960 18.61032 1.000 18.73911 248 GLY B N 1
ATOM 4467 C CA . GLY B 1 255 ? 17.72228 22.96155 19.08381 1.000 15.28214 248 GLY B CA 1
ATOM 4468 C C . GLY B 1 255 ? 17.66121 24.22107 18.23631 1.000 17.91175 248 GLY B C 1
ATOM 4469 O O . GLY B 1 255 ? 17.38082 24.18687 17.03381 1.000 14.64912 248 GLY B O 1
ATOM 4470 N N . ILE B 1 256 ? 17.92544 25.35289 18.89202 1.000 17.22931 249 ILE B N 1
ATOM 4471 C CA . ILE B 1 256 ? 17.94472 26.63949 18.20249 1.000 17.51092 249 ILE B CA 1
ATOM 4472 C C . ILE B 1 256 ? 19.30973 26.88899 17.55163 1.000 17.79376 249 ILE B C 1
ATOM 4473 O O . ILE B 1 256 ? 19.39392 27.54569 16.50429 1.000 18.82794 249 ILE B O 1
ATOM 4478 N N . THR B 1 257 ? 20.39741 26.34889 18.11250 1.000 16.96901 250 THR B N 1
ATOM 4479 C CA . THR B 1 257 ? 21.63448 26.31285 17.33558 1.000 16.54819 250 THR B CA 1
ATOM 4480 C C . THR B 1 257 ? 21.45262 25.45728 16.09310 1.000 15.59789 250 THR B C 1
ATOM 4481 O O . THR B 1 257 ? 21.84809 25.85411 14.99205 1.000 17.08037 250 THR B O 1
ATOM 4485 N N . ARG B 1 258 ? 20.82207 24.29164 16.24335 1.000 15.42148 251 ARG B N 1
ATOM 4486 C CA . ARG B 1 258 ? 20.49400 23.47123 15.08141 1.000 15.35028 251 ARG B CA 1
ATOM 4487 C C . ARG B 1 258 ? 19.65779 24.26131 14.08363 1.000 15.58427 251 ARG B C 1
ATOM 4488 O O . ARG B 1 258 ? 19.92610 24.24452 12.87394 1.000 14.05187 251 ARG B O 1
ATOM 4496 N N . ARG B 1 259 ? 18.63175 24.95670 14.58037 1.000 14.75850 252 ARG B N 1
ATOM 4497 C CA . ARG B 1 259 ? 17.78420 25.75825 13.70060 1.000 18.26021 252 ARG B CA 1
ATOM 4498 C C . ARG B 1 259 ? 18.61946 26.75876 12.91450 1.000 19.43430 252 ARG B C 1
ATOM 4499 O O . ARG B 1 259 ? 18.43955 26.91995 11.69792 1.000 18.74412 252 ARG B O 1
ATOM 4507 N N . THR B 1 260 ? 19.56129 27.41668 13.59537 1.000 18.84474 253 THR B N 1
ATOM 4508 C CA . THR B 1 260 ? 20.38802 28.43660 12.95596 1.000 18.71624 253 THR B CA 1
ATOM 4509 C C . THR B 1 260 ? 21.32746 27.81513 11.93257 1.000 18.56448 253 THR B C 1
ATOM 4510 O O . THR B 1 260 ? 21.50742 28.35598 10.83418 1.000 19.51611 253 THR B O 1
ATOM 4514 N N . ALA B 1 261 ? 21.95889 26.69483 12.29747 1.000 19.21524 254 ALA B N 1
ATOM 4515 C CA . ALA B 1 261 ? 22.83034 25.97118 11.37374 1.000 19.89744 254 ALA B CA 1
ATOM 4516 C C . ALA B 1 261 ? 22.09567 25.56701 10.09895 1.000 19.99977 254 ALA B C 1
ATOM 4517 O O . ALA B 1 261 ? 22.64939 25.67304 8.99273 1.000 19.26866 254 ALA B O 1
ATOM 4519 N N . LEU B 1 262 ? 20.85006 25.09654 10.22662 1.000 18.18785 255 LEU B N 1
ATOM 4520 C CA . LEU B 1 262 ? 20.09871 24.69942 9.03937 1.000 18.74559 255 LEU B CA 1
ATOM 4521 C C . LEU B 1 262 ? 19.73341 25.90716 8.18236 1.000 20.59898 255 LEU B C 1
ATOM 4522 O O . LEU B 1 262 ? 19.73791 25.81865 6.94774 1.000 20.22452 255 LEU B O 1
ATOM 4527 N N . GLU B 1 263 ? 19.42583 27.04424 8.81317 1.000 17.74563 256 GLU B N 1
ATOM 4528 C CA . GLU B 1 263 ? 19.17944 28.26780 8.05106 1.000 23.05043 256 GLU B CA 1
ATOM 4529 C C . GLU B 1 263 ? 20.42998 28.68986 7.28321 1.000 24.14734 256 GLU B C 1
ATOM 4530 O O . GLU B 1 263 ? 20.36561 28.99827 6.08611 1.000 22.12067 256 GLU B O 1
ATOM 4536 N N . ILE B 1 264 ? 21.58484 28.68758 7.96008 1.000 21.15460 257 ILE B N 1
ATOM 4537 C CA . ILE B 1 264 ? 22.84552 29.03438 7.30740 1.000 22.41849 257 ILE B CA 1
ATOM 4538 C C . ILE B 1 264 ? 23.12253 28.08478 6.14831 1.000 26.35875 257 ILE B C 1
ATOM 4539 O O . ILE B 1 264 ? 23.47826 28.51006 5.03677 1.000 24.12004 257 ILE B O 1
ATOM 4544 N N . ALA B 1 265 ? 22.94076 26.78223 6.38477 1.000 19.20709 258 ALA B N 1
ATOM 4545 C CA . ALA B 1 265 ? 23.18321 25.79329 5.33871 1.000 22.50289 258 ALA B CA 1
ATOM 4546 C C . ALA B 1 265 ? 22.32900 26.07263 4.10696 1.000 21.93769 258 ALA B C 1
ATOM 4547 O O . ALA B 1 265 ? 22.82297 26.02429 2.97355 1.000 22.10733 258 ALA B O 1
ATOM 4549 N N . ARG B 1 266 ? 21.04078 26.36488 4.30420 1.000 19.69655 259 ARG B N 1
ATOM 4550 C CA . ARG B 1 266 ? 20.19628 26.67021 3.15108 1.000 22.25127 259 ARG B CA 1
ATOM 4551 C C . ARG B 1 266 ? 20.62940 27.97286 2.48029 1.000 23.47197 259 ARG B C 1
ATOM 4552 O O . ARG B 1 266 ? 20.59711 28.07672 1.25165 1.000 24.96652 259 ARG B O 1
ATOM 4560 N N . ASP B 1 267 ? 21.06594 28.96557 3.26379 1.000 24.44691 260 ASP B N 1
ATOM 4561 C CA . ASP B 1 267 ? 21.60387 30.19275 2.67626 1.000 26.79046 260 ASP B CA 1
ATOM 4562 C C . ASP B 1 267 ? 22.83225 29.91859 1.81481 1.000 27.08165 260 ASP B C 1
ATOM 4563 O O . ASP B 1 267 ? 23.03986 30.59057 0.79537 1.000 25.57048 260 ASP B O 1
ATOM 4568 N N . PHE B 1 268 ? 23.64939 28.94045 2.19930 1.000 22.66063 261 PHE B N 1
ATOM 4569 C CA . PHE B 1 268 ? 24.80072 28.52179 1.40971 1.000 28.31162 261 PHE B CA 1
ATOM 4570 C C . PHE B 1 268 ? 24.42992 27.62338 0.23708 1.000 26.79536 261 PHE B C 1
ATOM 4571 O O . PHE B 1 268 ? 25.32826 27.15965 -0.47489 1.000 31.51796 261 PHE B O 1
ATOM 4579 N N . GLY B 1 269 ? 23.14922 27.35881 0.01775 1.000 25.48256 262 GLY B N 1
ATOM 4580 C CA . GLY B 1 269 ? 22.73892 26.51135 -1.07872 1.000 25.47178 262 GLY B CA 1
ATOM 4581 C C . GLY B 1 269 ? 22.73675 25.02742 -0.78969 1.000 29.52941 262 GLY B C 1
ATOM 4582 O O . GLY B 1 269 ? 22.60503 24.23608 -1.72780 1.000 26.78817 262 GLY B O 1
ATOM 4583 N N . LEU B 1 270 ? 22.89119 24.61739 0.46625 1.000 24.40319 263 LEU B N 1
ATOM 4584 C CA . LEU B 1 270 ? 22.77946 23.20110 0.79690 1.000 22.27208 263 LEU B CA 1
ATOM 4585 C C . LEU B 1 270 ? 21.31186 22.81834 0.98187 1.000 25.66682 263 LEU B C 1
ATOM 4586 O O . LEU B 1 270 ? 20.46483 23.65673 1.30535 1.000 23.13933 263 LEU B O 1
ATOM 4591 N N . GLN B 1 271 ? 21.01218 21.54322 0.74910 1.000 21.92581 264 GLN B N 1
ATOM 4592 C CA . GLN B 1 271 ? 19.73755 20.97667 1.16567 1.000 23.89654 264 GLN B CA 1
ATOM 4593 C C . GLN B 1 271 ? 19.79828 20.63173 2.64561 1.000 23.87552 264 GLN B C 1
ATOM 4594 O O . GLN B 1 271 ? 20.87357 20.36357 3.18871 1.000 22.18224 264 GLN B O 1
ATOM 4600 N N . THR B 1 272 ? 18.62768 20.62368 3.29700 1.000 22.69512 265 THR B N 1
ATOM 4601 C CA . THR B 1 272 ? 18.52254 20.24319 4.70149 1.000 20.64396 265 THR B CA 1
ATOM 4602 C C . THR B 1 272 ? 17.37646 19.25465 4.87751 1.000 20.81934 265 THR B C 1
ATOM 4603 O O . THR B 1 272 ? 16.30401 19.42540 4.29183 1.000 22.57820 265 THR B O 1
ATOM 4607 N N . VAL B 1 273 ? 17.59311 18.23799 5.70904 1.000 18.54762 266 VAL B N 1
ATOM 4608 C CA . VAL B 1 273 ? 16.60029 17.19678 5.95185 1.000 17.04830 266 VAL B CA 1
ATOM 4609 C C . VAL B 1 273 ? 16.56648 16.91030 7.44846 1.000 20.96762 266 VAL B C 1
ATOM 4610 O O . VAL B 1 273 ? 17.53784 16.37830 8.00736 1.000 18.87423 266 VAL B O 1
ATOM 4614 N N . ILE B 1 274 ? 15.45365 17.24354 8.09414 1.000 18.81781 267 ILE B N 1
ATOM 4615 C CA . ILE B 1 274 ? 15.20172 16.83795 9.47297 1.000 18.64615 267 ILE B CA 1
ATOM 4616 C C . ILE B 1 274 ? 14.39811 15.54194 9.40191 1.000 18.82944 267 ILE B C 1
ATOM 4617 O O . ILE B 1 274 ? 13.25717 15.53577 8.93476 1.000 17.28923 267 ILE B O 1
ATOM 4622 N N . GLY B 1 275 ? 15.01270 14.43940 9.80408 1.000 17.06581 268 GLY B N 1
ATOM 4623 C CA . GLY B 1 275 ? 14.41463 13.12569 9.61452 1.000 20.31782 268 GLY B CA 1
ATOM 4624 C C . GLY B 1 275 ? 15.37113 12.06313 10.11140 1.000 15.98106 268 GLY B C 1
ATOM 4625 O O . GLY B 1 275 ? 16.44142 12.36306 10.63818 1.000 16.68679 268 GLY B O 1
ATOM 4626 N N . ASP B 1 276 ? 14.98292 10.80504 9.91925 1.000 17.55015 269 ASP B N 1
ATOM 4627 C CA . ASP B 1 276 ? 15.71036 9.72019 10.56856 1.000 16.00140 269 ASP B CA 1
ATOM 4628 C C . ASP B 1 276 ? 17.15030 9.63711 10.05598 1.000 17.25746 269 ASP B C 1
ATOM 4629 O O . ASP B 1 276 ? 17.40458 9.72856 8.85262 1.000 18.13232 269 ASP B O 1
ATOM 4634 N N . VAL B 1 277 ? 18.08877 9.48705 10.98665 1.000 17.13857 270 VAL B N 1
ATOM 4635 C CA . VAL B 1 277 ? 19.52039 9.38626 10.70623 1.000 17.93967 270 VAL B CA 1
ATOM 4636 C C . VAL B 1 277 ? 19.99921 8.05682 11.27204 1.000 15.78520 270 VAL B C 1
ATOM 4637 O O . VAL B 1 277 ? 19.75567 7.76578 12.44640 1.000 15.08522 270 VAL B O 1
ATOM 4641 N N . THR B 1 278 ? 20.70056 7.26468 10.45019 1.000 18.70661 271 THR B N 1
ATOM 4642 C CA . THR B 1 278 ? 21.21121 5.96275 10.86623 1.000 18.17726 271 THR B CA 1
ATOM 4643 C C . THR B 1 278 ? 22.69073 6.03296 11.21097 1.000 21.04365 271 THR B C 1
ATOM 4644 O O . THR B 1 278 ? 23.41558 6.91511 10.74348 1.000 16.16404 271 THR B O 1
ATOM 4648 N N . PRO B 1 279 ? 23.18522 5.09157 12.01192 1.000 19.47814 272 PRO B N 1
ATOM 4649 C CA . PRO B 1 279 ? 24.64266 4.99806 12.18876 1.000 20.74366 272 PRO B CA 1
ATOM 4650 C C . PRO B 1 279 ? 25.37691 4.80145 10.86656 1.000 22.16564 272 PRO B C 1
ATOM 4651 O O . PRO B 1 279 ? 26.47070 5.35607 10.69067 1.000 19.27962 272 PRO B O 1
ATOM 4655 N N . GLU B 1 280 ? 24.78390 4.07446 9.90983 1.000 19.34867 273 GLU B N 1
ATOM 4656 C CA . GLU B 1 280 ? 25.44017 3.90897 8.61242 1.000 20.57551 273 GLU B CA 1
ATOM 4657 C C . GLU B 1 280 ? 25.56825 5.23802 7.87303 1.000 21.76909 273 GLU B C 1
ATOM 4658 O O . GLU B 1 280 ? 26.59141 5.49005 7.21875 1.000 21.94671 273 GLU B O 1
ATOM 4664 N N . MET B 1 281 ? 24.55054 6.10935 7.96498 1.000 20.09968 274 MET B N 1
ATOM 4665 C CA . MET B 1 281 ? 24.68255 7.45274 7.38994 1.000 18.77928 274 MET B CA 1
ATOM 4666 C C . MET B 1 281 ? 25.84360 8.22547 8.02673 1.000 18.35409 274 MET B C 1
ATOM 4667 O O . MET B 1 281 ? 26.62600 8.88066 7.32563 1.000 17.11982 274 MET B O 1
ATOM 4672 N N . LEU B 1 282 ? 25.97424 8.15924 9.35147 1.000 16.27602 275 LEU B N 1
ATOM 4673 C CA . LEU B 1 282 ? 27.08081 8.84039 10.02118 1.000 19.72005 275 LEU B CA 1
ATOM 4674 C C . LEU B 1 282 ? 28.42770 8.30554 9.54845 1.000 20.85040 275 LEU B C 1
ATOM 4675 O O . LEU B 1 282 ? 29.35460 9.07652 9.27027 1.000 19.08660 275 LEU B O 1
ATOM 4680 N N . ARG B 1 283 ? 28.55867 6.98080 9.46825 1.000 17.94084 276 ARG B N 1
ATOM 4681 C CA . ARG B 1 283 ? 29.82618 6.38044 9.06279 1.000 22.19189 276 ARG B CA 1
ATOM 4682 C C . ARG B 1 283 ? 30.20559 6.71665 7.62591 1.000 23.59834 276 ARG B C 1
ATOM 4683 O O . ARG B 1 283 ? 31.39096 6.65570 7.28208 1.000 24.80637 276 ARG B O 1
ATOM 4691 N N . GLY B 1 284 ? 29.24321 7.08101 6.78396 1.000 23.71808 277 GLY B N 1
ATOM 4692 C CA . GLY B 1 284 ? 29.54866 7.52052 5.44004 1.000 23.43439 277 GLY B CA 1
ATOM 4693 C C . GLY B 1 284 ? 29.65539 9.01704 5.24464 1.000 20.67105 277 GLY B C 1
ATOM 4694 O O . GLY B 1 284 ? 29.92712 9.45893 4.12373 1.000 21.76736 277 GLY B O 1
ATOM 4695 N N . ALA B 1 285 ? 29.47155 9.81166 6.29585 1.000 20.14472 278 ALA B N 1
ATOM 4696 C CA . ALA B 1 285 ? 29.26106 11.24322 6.12725 1.000 19.41636 278 ALA B CA 1
ATOM 4697 C C . ALA B 1 285 ? 30.52930 11.94620 5.64877 1.000 19.73746 278 ALA B C 1
ATOM 4698 O O . ALA B 1 285 ? 31.64913 11.52368 5.94380 1.000 20.80626 278 ALA B O 1
ATOM 4700 N N . ASP B 1 286 ? 30.33675 13.03360 4.89845 1.000 20.17610 279 ASP B N 1
ATOM 4701 C CA . ASP B 1 286 ? 31.45983 13.91167 4.58020 1.000 20.32823 279 ASP B CA 1
ATOM 4702 C C . ASP B 1 286 ? 31.91393 14.67023 5.81493 1.000 21.90018 279 ASP B C 1
ATOM 4703 O O . ASP B 1 286 ? 33.11727 14.86999 6.02134 1.000 22.05046 279 ASP B O 1
ATOM 4708 N N . GLU B 1 287 ? 30.96164 15.12720 6.63584 1.000 20.59617 280 GLU B N 1
ATOM 4709 C CA . GLU B 1 287 ? 31.26630 15.88906 7.84181 1.000 20.76222 280 GLU B CA 1
ATOM 4710 C C . GLU B 1 287 ? 30.23688 15.55784 8.91050 1.000 18.99820 280 GLU B C 1
ATOM 4711 O O . GLU B 1 287 ? 29.10745 15.15992 8.60711 1.000 18.77814 280 GLU B O 1
ATOM 4717 N N . ILE B 1 288 ? 30.63348 15.75460 10.16576 1.000 15.50153 281 ILE B N 1
ATOM 4718 C CA . ILE B 1 288 ? 29.73157 15.66178 11.31268 1.000 17.94151 281 ILE B CA 1
ATOM 4719 C C . ILE B 1 288 ? 30.01111 16.84999 12.21608 1.000 20.48242 281 ILE B C 1
ATOM 4720 O O . ILE B 1 288 ? 31.17208 17.23996 12.39902 1.000 19.58217 281 ILE B O 1
ATOM 4725 N N . PHE B 1 289 ? 28.95469 17.45919 12.75486 1.000 18.04524 282 PHE B N 1
ATOM 4726 C CA . PHE B 1 289 ? 29.19790 18.48298 13.75295 1.000 16.80189 282 PHE B CA 1
ATOM 4727 C C . PHE B 1 289 ? 28.09290 18.48867 14.79414 1.000 13.69775 282 PHE B C 1
ATOM 4728 O O . PHE B 1 289 ? 26.97826 18.01656 14.55755 1.000 17.77961 282 PHE B O 1
ATOM 4736 N N . ALA B 1 290 ? 28.43634 19.03487 15.95744 1.000 14.58609 283 ALA B N 1
ATOM 4737 C CA . ALA B 1 290 ? 27.53870 19.22514 17.08672 1.000 17.42538 283 ALA B CA 1
ATOM 4738 C C . ALA B 1 290 ? 27.04083 20.66101 17.10921 1.000 19.01657 283 ALA B C 1
ATOM 4739 O O . ALA B 1 290 ? 27.68671 21.57645 16.58507 1.000 18.13498 283 ALA B O 1
ATOM 4741 N N . ALA B 1 291 ? 25.87510 20.85673 17.72559 1.000 15.59167 284 ALA B N 1
ATOM 4742 C CA . ALA B 1 291 ? 25.28410 22.18695 17.81839 1.000 16.69153 284 ALA B CA 1
ATOM 4743 C C . ALA B 1 291 ? 24.65546 22.34753 19.19142 1.000 18.63349 284 ALA B C 1
ATOM 4744 O O . ALA B 1 291 ? 23.87389 21.48491 19.61746 1.000 14.88485 284 ALA B O 1
ATOM 4746 N N . THR B 1 292 ? 24.97506 23.45549 19.86313 1.000 16.51041 285 THR B N 1
ATOM 4747 C CA . THR B 1 292 ? 24.34929 23.77803 21.14370 1.000 17.46818 285 THR B CA 1
ATOM 4748 C C . THR B 1 292 ? 24.64409 25.23128 21.49354 1.000 17.47866 285 THR B C 1
ATOM 4749 O O . THR B 1 292 ? 25.64133 25.80653 21.04483 1.000 16.41357 285 THR B O 1
ATOM 4753 N N . THR B 1 293 ? 23.76607 25.81738 22.31564 1.000 16.35588 286 THR B N 1
ATOM 4754 C CA . THR B 1 293 ? 23.99103 27.19617 22.75727 1.000 16.63078 286 THR B CA 1
ATOM 4755 C C . THR B 1 293 ? 25.28467 27.31370 23.55853 1.000 18.29079 286 THR B C 1
ATOM 4756 O O . THR B 1 293 ? 25.96647 28.34574 23.50528 1.000 16.23473 286 THR B O 1
ATOM 4760 N N . ALA B 1 294 ? 25.65227 26.26242 24.28650 1.000 14.34035 287 ALA B N 1
ATOM 4761 C CA . ALA B 1 294 ? 26.86689 26.27854 25.09871 1.000 19.21502 287 ALA B CA 1
ATOM 4762 C C . ALA B 1 294 ? 28.07271 25.87724 24.24046 1.000 18.05883 287 ALA B C 1
ATOM 4763 O O . ALA B 1 294 ? 28.68525 24.82128 24.41098 1.000 17.19028 287 ALA B O 1
ATOM 4765 N N . GLY B 1 295 ? 28.40241 26.75172 23.28766 1.000 21.06869 288 GLY B N 1
ATOM 4766 C CA . GLY B 1 295 ? 29.60703 26.55814 22.50380 1.000 19.01137 288 GLY B CA 1
ATOM 4767 C C . GLY B 1 295 ? 29.46915 26.78691 21.01565 1.000 19.21849 288 GLY B C 1
ATOM 4768 O O . GLY B 1 295 ? 30.46678 27.07224 20.34009 1.000 20.76623 288 GLY B O 1
ATOM 4769 N N . GLY B 1 296 ? 28.25905 26.63568 20.48622 1.000 16.30318 289 GLY B N 1
ATOM 4770 C CA . GLY B 1 296 ? 28.01119 26.88360 19.07513 1.000 16.84951 289 GLY B CA 1
ATOM 4771 C C . GLY B 1 296 ? 28.12602 25.60919 18.24214 1.000 17.99671 289 GLY B C 1
ATOM 4772 O O . GLY B 1 296 ? 27.49664 24.59032 18.55825 1.000 16.56939 289 GLY B O 1
ATOM 4773 N N . VAL B 1 297 ? 28.93482 25.66804 17.18447 1.000 15.54700 290 VAL B N 1
ATOM 4774 C CA . VAL B 1 297 ? 29.02174 24.61831 16.16823 1.000 17.91610 290 VAL B CA 1
ATOM 4775 C C . VAL B 1 297 ? 30.39163 23.96193 16.29101 1.000 19.52333 290 VAL B C 1
ATOM 4776 O O . VAL B 1 297 ? 31.41383 24.63388 16.12944 1.000 19.47328 290 VAL B O 1
ATOM 4780 N N . THR B 1 298 ? 30.42397 22.65704 16.57619 1.000 18.71767 291 THR B N 1
ATOM 4781 C CA . THR B 1 298 ? 31.67443 21.95321 16.88969 1.000 17.64957 291 THR B CA 1
ATOM 4782 C C . THR B 1 298 ? 31.94253 20.85982 15.86532 1.000 18.00578 291 THR B C 1
ATOM 4783 O O . THR B 1 298 ? 31.13705 19.91948 15.74901 1.000 16.32529 291 THR B O 1
ATOM 4787 N N . PRO B 1 299 ? 33.05627 20.89228 15.14500 1.000 16.38804 292 PRO B N 1
ATOM 4788 C CA . PRO B 1 299 ? 33.37183 19.77538 14.24555 1.000 18.27565 292 PRO B CA 1
ATOM 4789 C C . PRO B 1 299 ? 33.60042 18.48884 15.03538 1.000 18.36189 292 PRO B C 1
ATOM 4790 O O . PRO B 1 299 ? 34.22621 18.49332 16.09718 1.000 18.39392 292 PRO B O 1
ATOM 4794 N N . VAL B 1 300 ? 33.09278 17.37974 14.50431 1.000 18.05814 293 VAL B N 1
ATOM 4795 C CA . VAL B 1 300 ? 33.36071 16.05084 15.05093 1.000 17.81922 293 VAL B CA 1
ATOM 4796 C C . VAL B 1 300 ? 34.19344 15.31198 14.01016 1.000 20.28869 293 VAL B C 1
ATOM 4797 O O . VAL B 1 300 ? 33.70280 14.99896 12.91847 1.000 19.28072 293 VAL B O 1
ATOM 4801 N N . VAL B 1 301 ? 35.46555 15.05757 14.33918 1.000 19.99304 294 VAL B N 1
ATOM 4802 C CA . VAL B 1 301 ? 36.44507 14.63066 13.34511 1.000 20.59845 294 VAL B CA 1
ATOM 4803 C C . VAL B 1 301 ? 36.78140 13.15435 13.45466 1.000 19.16768 294 VAL B C 1
ATOM 4804 O O . VAL B 1 301 ? 37.48407 12.62626 12.57940 1.000 20.12586 294 VAL B O 1
ATOM 4808 N N . ALA B 1 302 ? 36.28566 12.46485 14.47738 1.000 19.31571 295 ALA B N 1
ATOM 4809 C CA . ALA B 1 302 ? 36.47331 11.02921 14.59187 1.000 20.25903 295 ALA B CA 1
ATOM 4810 C C . ALA B 1 302 ? 35.23108 10.44761 15.24689 1.000 20.03399 295 ALA B C 1
ATOM 4811 O O . ALA B 1 302 ? 34.64119 11.06722 16.13775 1.000 19.97749 295 ALA B O 1
ATOM 4813 N N . LEU B 1 303 ? 34.81883 9.28030 14.77474 1.000 18.65164 296 LEU B N 1
ATOM 4814 C CA . LEU B 1 303 ? 33.66092 8.58669 15.32103 1.000 19.73258 296 LEU B CA 1
ATOM 4815 C C . LEU B 1 303 ? 34.02423 7.12770 15.50563 1.000 20.11763 296 LEU B C 1
ATOM 4816 O O . LEU B 1 303 ? 34.44144 6.47668 14.54609 1.000 21.21547 296 LEU B O 1
ATOM 4821 N N . ASP B 1 304 ? 33.84110 6.61289 16.72298 1.000 18.67570 297 ASP B N 1
ATOM 4822 C CA . ASP B 1 304 ? 34.11944 5.20709 17.02908 1.000 21.63475 297 ASP B CA 1
ATOM 4823 C C . ASP B 1 304 ? 35.56024 4.83387 16.66851 1.000 23.91391 297 ASP B C 1
ATOM 4824 O O . ASP B 1 304 ? 35.83368 3.71990 16.22145 1.000 20.49859 297 ASP B O 1
ATOM 4829 N N . GLY B 1 305 ? 36.48664 5.77795 16.83204 1.000 24.76045 298 GLY B N 1
ATOM 4830 C CA . GLY B 1 305 ? 37.87773 5.54638 16.50552 1.000 26.65778 298 GLY B CA 1
ATOM 4831 C C . GLY B 1 305 ? 38.23531 5.69892 15.04521 1.000 30.00858 298 GLY B C 1
ATOM 4832 O O . GLY B 1 305 ? 39.40451 5.50979 14.69060 1.000 32.18572 298 GLY B O 1
ATOM 4833 N N . ALA B 1 306 ? 37.28006 6.01374 14.18517 1.000 22.51277 299 ALA B N 1
ATOM 4834 C CA . ALA B 1 306 ? 37.56075 6.15691 12.76694 1.000 24.72770 299 ALA B CA 1
ATOM 4835 C C . ALA B 1 306 ? 37.43177 7.61165 12.34968 1.000 25.66733 299 ALA B C 1
ATOM 4836 O O . ALA B 1 306 ? 36.53988 8.31170 12.83573 1.000 25.65270 299 ALA B O 1
ATOM 4838 N N . PRO B 1 307 ? 38.28621 8.08890 11.45005 1.000 25.43823 300 PRO B N 1
ATOM 4839 C CA . PRO B 1 307 ? 38.15420 9.47229 10.97119 1.000 22.97787 300 PRO B CA 1
ATOM 4840 C C . PRO B 1 307 ? 36.81931 9.70962 10.27783 1.000 21.33179 300 PRO B C 1
ATOM 4841 O O . PRO B 1 307 ? 36.32717 8.86527 9.53014 1.000 22.33660 300 PRO B O 1
ATOM 4845 N N . VAL B 1 308 ? 36.24846 10.88645 10.51962 1.000 20.63546 301 VAL B N 1
ATOM 4846 C CA . VAL B 1 308 ? 35.08383 11.35567 9.77649 1.000 20.30582 301 VAL B CA 1
ATOM 4847 C C . VAL B 1 308 ? 35.58764 12.04285 8.51568 1.000 19.76427 301 VAL B C 1
ATOM 4848 O O . VAL B 1 308 ? 36.32475 13.03030 8.60003 1.000 21.46824 301 VAL B O 1
ATOM 4852 N N . GLY B 1 309 ? 35.16997 11.54939 7.35734 1.000 18.32832 302 GLY B N 1
ATOM 4853 C CA . GLY B 1 309 ? 35.62313 12.14657 6.10516 1.000 24.50760 302 GLY B CA 1
ATOM 4854 C C . GLY B 1 309 ? 37.14317 12.21317 6.02885 1.000 27.28576 302 GLY B C 1
ATOM 4855 O O . GLY B 1 309 ? 37.84500 11.22021 6.26412 1.000 22.96555 302 GLY B O 1
ATOM 4856 N N . ALA B 1 310 ? 37.66928 13.40086 5.71840 1.000 25.01402 303 ALA B N 1
ATOM 4857 C CA . ALA B 1 310 ? 39.11634 13.59803 5.66365 1.000 26.07618 303 ALA B CA 1
ATOM 4858 C C . ALA B 1 310 ? 39.75657 13.77324 7.03506 1.000 25.13594 303 ALA B C 1
ATOM 4859 O O . ALA B 1 310 ? 40.96568 14.03953 7.10505 1.000 23.36608 303 ALA B O 1
ATOM 4861 N N . GLY B 1 311 ? 38.99074 13.65417 8.11934 1.000 22.04952 304 GLY B N 1
ATOM 4862 C CA . GLY B 1 311 ? 39.56534 13.63228 9.44770 1.000 23.40901 304 GLY B CA 1
ATOM 4863 C C . GLY B 1 311 ? 39.90444 14.97898 10.04775 1.000 19.77117 304 GLY B C 1
ATOM 4864 O O . GLY B 1 311 ? 40.47279 15.01953 11.14411 1.000 22.47805 304 GLY B O 1
ATOM 4865 N N . VAL B 1 312 ? 39.56863 16.07697 9.37530 1.000 18.56070 305 VAL B N 1
ATOM 4866 C CA . VAL B 1 312 ? 39.79024 17.42740 9.88347 1.000 20.64302 305 VAL B CA 1
ATOM 4867 C C . VAL B 1 312 ? 38.43712 18.12728 9.82034 1.000 18.84851 305 VAL B C 1
ATOM 4868 O O . VAL B 1 312 ? 37.51670 17.60087 9.17615 1.000 22.06375 305 VAL B O 1
ATOM 4872 N N . PRO B 1 313 ? 38.25085 19.28720 10.45096 1.000 24.59365 306 PRO B N 1
ATOM 4873 C CA . PRO B 1 313 ? 36.95525 19.97707 10.32659 1.000 23.33713 306 PRO B CA 1
ATOM 4874 C C . PRO B 1 313 ? 36.60559 20.22583 8.86359 1.000 22.28340 306 PRO B C 1
ATOM 4875 O O . PRO B 1 313 ? 37.43666 20.68544 8.07207 1.000 18.69117 306 PRO B O 1
ATOM 4879 N N . GLY B 1 314 ? 35.36685 19.89635 8.49886 1.000 20.29211 307 GLY B N 1
ATOM 4880 C CA . GLY B 1 314 ? 34.96561 19.96496 7.11306 1.000 21.11758 307 GLY B CA 1
ATOM 4881 C C . GLY B 1 314 ? 34.71160 21.37898 6.62015 1.000 22.03151 307 GLY B C 1
ATOM 4882 O O . GLY B 1 314 ? 34.48186 22.31181 7.39250 1.000 20.02622 307 GLY B O 1
ATOM 4883 N N . ASP B 1 315 ? 34.73428 21.51682 5.29062 1.000 24.22257 308 ASP B N 1
ATOM 4884 C CA . ASP B 1 315 ? 34.54156 22.82554 4.66376 1.000 27.60016 308 ASP B CA 1
ATOM 4885 C C . ASP B 1 315 ? 33.22450 23.46822 5.07817 1.000 23.05051 308 ASP B C 1
ATOM 4886 O O . ASP B 1 315 ? 33.17220 24.67735 5.33856 1.000 20.47805 308 ASP B O 1
ATOM 4891 N N . TRP B 1 316 ? 32.13637 22.68893 5.10137 1.000 23.49201 309 TRP B N 1
ATOM 4892 C CA . TRP B 1 316 ? 30.83628 23.28359 5.39718 1.000 21.28559 309 TRP B CA 1
ATOM 4893 C C . TRP B 1 316 ? 30.67806 23.55876 6.88663 1.000 22.33458 309 TRP B C 1
ATOM 4894 O O . TRP B 1 316 ? 30.12119 24.59620 7.27075 1.000 20.29447 309 TRP B O 1
ATOM 4905 N N . THR B 1 317 ? 31.16875 22.65057 7.73645 1.000 19.27772 310 THR B N 1
ATOM 4906 C CA . THR B 1 317 ? 31.18724 22.92108 9.17201 1.000 20.34462 310 THR B CA 1
ATOM 4907 C C . THR B 1 317 ? 31.88772 24.24130 9.46660 1.000 22.43492 310 THR B C 1
ATOM 4908 O O . THR B 1 317 ? 31.36869 25.09128 10.19978 1.000 19.20914 310 THR B O 1
ATOM 4912 N N . ARG B 1 318 ? 33.07432 24.43451 8.89170 1.000 19.42888 311 ARG B N 1
ATOM 4913 C CA . ARG B 1 318 ? 33.81630 25.66194 9.16685 1.000 20.65200 311 ARG B CA 1
ATOM 4914 C C . ARG B 1 318 ? 33.06532 26.89660 8.67224 1.000 20.88948 311 ARG B C 1
ATOM 4915 O O . ARG B 1 318 ? 32.95885 27.89409 9.39787 1.000 23.51847 311 ARG B O 1
ATOM 4923 N N . LYS B 1 319 ? 32.51267 26.84277 7.45836 1.000 21.42213 312 LYS B N 1
ATOM 4924 C CA . LYS B 1 319 ? 31.75735 27.98355 6.94892 1.000 21.96178 312 LYS B CA 1
ATOM 4925 C C . LYS B 1 319 ? 30.53834 28.27562 7.81478 1.000 23.18977 312 LYS B C 1
ATOM 4926 O O . LYS B 1 319 ? 30.23552 29.43874 8.09844 1.000 19.02720 312 LYS B O 1
ATOM 4932 N N . ILE B 1 320 ? 29.82822 27.23325 8.24477 1.000 21.11145 313 ILE B N 1
ATOM 4933 C CA . ILE B 1 320 ? 28.65139 27.44055 9.07966 1.000 19.80348 313 ILE B CA 1
ATOM 4934 C C . ILE B 1 320 ? 29.05898 27.99536 10.43523 1.000 18.87607 313 ILE B C 1
ATOM 4935 O O . ILE B 1 320 ? 28.44625 28.93753 10.94510 1.000 19.95308 313 ILE B O 1
ATOM 4940 N N . ARG B 1 321 ? 30.10851 27.43041 11.03658 1.000 17.24765 314 ARG B N 1
ATOM 4941 C CA . ARG B 1 321 ? 30.57285 27.93514 12.31968 1.000 18.02945 314 ARG B CA 1
ATOM 4942 C C . ARG B 1 321 ? 31.01113 29.39258 12.20790 1.000 20.07637 314 ARG B C 1
ATOM 4943 O O . ARG B 1 321 ? 30.68659 30.21406 13.06887 1.000 18.21988 314 ARG B O 1
ATOM 4951 N N . THR B 1 322 ? 31.74172 29.73386 11.14774 1.000 20.17795 315 THR B N 1
ATOM 4952 C CA . THR B 1 322 ? 32.22399 31.10822 11.01326 1.000 22.40823 315 THR B CA 1
ATOM 4953 C C . THR B 1 322 ? 31.06185 32.08291 10.85186 1.000 21.35571 315 THR B C 1
ATOM 4954 O O . THR B 1 322 ? 31.04709 33.15800 11.46880 1.000 22.80584 315 THR B O 1
ATOM 4958 N N . ARG B 1 323 ? 30.07533 31.71729 10.03087 1.000 20.38519 316 ARG B N 1
ATOM 4959 C CA . ARG B 1 323 ? 28.89549 32.56134 9.85123 1.000 24.29897 316 ARG B CA 1
ATOM 4960 C C . ARG B 1 323 ? 28.10879 32.69495 11.15496 1.000 24.07686 316 ARG B C 1
ATOM 4961 O O . ARG B 1 323 ? 27.57952 33.77086 11.46211 1.000 21.74398 316 ARG B O 1
ATOM 4969 N N . TYR B 1 324 ? 28.04252 31.61371 11.94202 1.000 20.91659 317 TYR B N 1
ATOM 4970 C CA . TYR B 1 324 ? 27.31803 31.63586 13.21407 1.000 21.49843 317 TYR B CA 1
ATOM 4971 C C . TYR B 1 324 ? 27.88894 32.68943 14.15226 1.000 20.04329 317 TYR B C 1
ATOM 4972 O O . TYR B 1 324 ? 27.15167 33.50319 14.71852 1.000 21.51848 317 TYR B O 1
ATOM 4981 N N . TRP B 1 325 ? 29.20646 32.69227 14.32964 1.000 19.33358 318 TRP B N 1
ATOM 4982 C CA . TRP B 1 325 ? 29.79563 33.66782 15.22531 1.000 18.58839 318 TRP B CA 1
ATOM 4983 C C . TRP B 1 325 ? 29.69993 35.07681 14.64184 1.000 22.34732 318 TRP B C 1
ATOM 4984 O O . TRP B 1 325 ? 29.51867 36.03948 15.38872 1.000 20.82059 318 TRP B O 1
ATOM 4995 N N . GLN B 1 326 ? 29.74328 35.20955 13.31566 1.000 22.45294 319 GLN B N 1
ATOM 4996 C CA . GLN B 1 326 ? 29.53505 36.52166 12.70922 1.000 24.88097 319 GLN B CA 1
ATOM 4997 C C . GLN B 1 326 ? 28.12831 37.05144 12.97616 1.000 26.63226 319 GLN B C 1
ATOM 4998 O O . GLN B 1 326 ? 27.93621 38.26888 13.09144 1.000 26.72522 319 GLN B O 1
ATOM 5004 N N . MET B 1 327 ? 27.13825 36.16607 13.11017 1.000 23.47344 320 MET B N 1
ATOM 5005 C CA . MET B 1 327 ? 25.77895 36.62205 13.38704 1.000 23.17256 320 MET B CA 1
ATOM 5006 C C . MET B 1 327 ? 25.61253 37.21386 14.78283 1.000 22.42229 320 MET B C 1
ATOM 5007 O O . MET B 1 327 ? 24.55260 37.78134 15.06428 1.000 28.67942 320 MET B O 1
ATOM 5012 N N . MET B 1 328 ? 26.59632 37.06449 15.67049 1.000 20.45430 321 MET B N 1
ATOM 5013 C CA . MET B 1 328 ? 26.52026 37.70489 16.97998 1.000 22.12532 321 MET B CA 1
ATOM 5014 C C . MET B 1 328 ? 26.77158 39.20475 16.89212 1.000 24.74529 321 MET B C 1
ATOM 5015 O O . MET B 1 328 ? 26.46224 39.93563 17.83693 1.000 25.64442 321 MET B O 1
ATOM 5020 N N . ASP B 1 329 ? 27.33051 39.67487 15.78261 1.000 25.50881 322 ASP B N 1
ATOM 5021 C CA . ASP B 1 329 ? 27.64814 41.08436 15.62689 1.000 25.16559 322 ASP B CA 1
ATOM 5022 C C . ASP B 1 329 ? 26.83920 41.76552 14.53477 1.000 27.88907 322 ASP B C 1
ATOM 5023 O O . ASP B 1 329 ? 26.70390 42.99053 14.56493 1.000 33.19661 322 ASP B O 1
ATOM 5028 N N . GLU B 1 330 ? 26.29538 41.01142 13.59094 1.000 28.99039 323 GLU B N 1
ATOM 5029 C CA . GLU B 1 330 ? 25.58904 41.58832 12.45564 1.000 32.58827 323 GLU B CA 1
ATOM 5030 C C . GLU B 1 330 ? 24.18898 42.01928 12.87607 1.000 32.38804 323 GLU B C 1
ATOM 5031 O O . GLU B 1 330 ? 23.41032 41.17955 13.34649 1.000 32.49512 323 GLU B O 1
ATOM 5037 N N . PRO B 1 331 ? 23.82580 43.29423 12.72612 1.000 35.09500 324 PRO B N 1
ATOM 5038 C CA . PRO B 1 331 ? 22.47346 43.72597 13.11018 1.000 29.13084 324 PRO B CA 1
ATOM 5039 C C . PRO B 1 331 ? 21.42020 42.91511 12.37278 1.000 29.36012 324 PRO B C 1
ATOM 5040 O O . PRO B 1 331 ? 21.52284 42.68349 11.16693 1.000 32.66823 324 PRO B O 1
ATOM 5044 N N . SER B 1 332 ? 20.41825 42.45349 13.11226 1.000 24.10063 325 SER B N 1
ATOM 5045 C CA . SER B 1 332 ? 19.38688 41.59957 12.53251 1.000 27.42277 325 SER B CA 1
ATOM 5046 C C . SER B 1 332 ? 18.30321 41.39695 13.57734 1.000 26.50455 325 SER B C 1
ATOM 5047 O O . SER B 1 332 ? 18.44068 41.81922 14.72647 1.000 26.03133 325 SER B O 1
ATOM 5050 N N . ASP B 1 333 ? 17.21902 40.73642 13.16666 1.000 27.64995 326 ASP B N 1
ATOM 5051 C CA . ASP B 1 333 ? 16.18639 40.39836 14.13939 1.000 29.33464 326 ASP B CA 1
ATOM 5052 C C . ASP B 1 333 ? 16.61282 39.27818 15.08044 1.000 27.85681 326 ASP B C 1
ATOM 5053 O O . ASP B 1 333 ? 15.89656 39.00318 16.04920 1.000 30.48786 326 ASP B O 1
ATOM 5058 N N . LEU B 1 334 ? 17.76116 38.64608 14.83459 1.000 26.29455 327 LEU B N 1
ATOM 5059 C CA . LEU B 1 334 ? 18.24583 37.57964 15.70795 1.000 28.81668 327 LEU B CA 1
ATOM 5060 C C . LEU B 1 334 ? 18.97621 38.09354 16.94210 1.000 30.14549 327 LEU B C 1
ATOM 5061 O O . LEU B 1 334 ? 19.12720 37.33512 17.91207 1.000 26.86616 327 LEU B O 1
ATOM 5066 N N . ILE B 1 335 ? 19.46869 39.33277 16.93486 1.000 22.61369 328 ILE B N 1
ATOM 5067 C CA . ILE B 1 335 ? 20.24659 39.83224 18.06413 1.000 23.48937 328 ILE B CA 1
ATOM 5068 C C . ILE B 1 335 ? 19.58044 41.07197 18.63992 1.000 26.56794 328 ILE B C 1
ATOM 5069 O O . ILE B 1 335 ? 19.01411 41.89219 17.91126 1.000 26.26921 328 ILE B O 1
ATOM 5074 N N . GLU B 1 336 ? 19.65724 41.19628 19.94999 1.000 23.49777 329 GLU B N 1
ATOM 5075 C CA . GLU B 1 336 ? 19.06148 42.30215 20.67830 1.000 26.09869 329 GLU B CA 1
ATOM 5076 C C . GLU B 1 336 ? 20.09598 42.76941 21.69290 1.000 25.36254 329 GLU B C 1
ATOM 5077 O O . GLU B 1 336 ? 20.50663 41.98713 22.56146 1.000 23.49435 329 GLU B O 1
ATOM 5083 N N . PRO B 1 337 ? 20.57508 44.00948 21.60969 1.000 24.74515 330 PRO B N 1
ATOM 5084 C CA . PRO B 1 337 ? 21.61729 44.43298 22.54885 1.000 23.03219 330 PRO B CA 1
ATOM 5085 C C . PRO B 1 337 ? 21.05285 44.54802 23.95110 1.000 25.96821 330 PRO B C 1
ATOM 5086 O O . PRO B 1 337 ? 19.90785 44.95891 24.15429 1.000 25.39026 330 PRO B O 1
ATOM 5090 N N . VAL B 1 338 ? 21.86324 44.14789 24.91006 1.000 23.38776 331 VAL B N 1
ATOM 5091 C CA . VAL B 1 338 ? 21.51992 44.25548 26.31776 1.000 25.04224 331 VAL B CA 1
ATOM 5092 C C . VAL B 1 338 ? 21.82009 45.66743 26.78987 1.000 25.87854 331 VAL B C 1
ATOM 5093 O O . VAL B 1 338 ? 22.85440 46.24504 26.43868 1.000 27.91374 331 VAL B O 1
ATOM 5097 N N . SER B 1 339 ? 20.91385 46.22717 27.58960 1.000 31.49723 332 SER B N 1
ATOM 5098 C CA . SER B 1 339 ? 21.14031 47.51670 28.23994 1.000 33.08375 332 SER B CA 1
ATOM 5099 C C . SER B 1 339 ? 21.81045 47.27298 29.58609 1.000 30.68852 332 SER B C 1
ATOM 5100 O O . SER B 1 339 ? 21.17997 46.76011 30.51567 1.000 31.15063 332 SER B O 1
ATOM 5103 N N . TYR B 1 340 ? 23.07410 47.65743 29.69899 1.000 26.63864 333 TYR B N 1
ATOM 5104 C CA . TYR B 1 340 ? 23.81475 47.46913 30.94026 1.000 31.89738 333 TYR B CA 1
ATOM 5105 C C . TYR B 1 340 ? 23.71474 48.69184 31.85639 1.000 41.74108 333 TYR B C 1
ATOM 5106 O O . TYR B 1 340 ? 23.56275 49.81832 31.39013 1.000 38.42180 333 TYR B O 1
ATOM 5115 N N . ASN C 1 9 ? -11.08391 -19.02145 16.78266 1.000 44.57588 2 ASN C N 1
ATOM 5116 C CA . ASN C 1 9 ? -9.84916 -18.43604 16.26470 1.000 38.96333 2 ASN C CA 1
ATOM 5117 C C . ASN C 1 9 ? -9.88682 -18.26584 14.75112 1.000 36.22761 2 ASN C C 1
ATOM 5118 O O . ASN C 1 9 ? -8.87046 -18.46694 14.07691 1.000 40.37838 2 ASN C O 1
ATOM 5123 N N . GLN C 1 10 ? -11.05533 -17.91483 14.21574 1.000 38.62423 3 GLN C N 1
ATOM 5124 C CA . GLN C 1 10 ? -11.13827 -17.54972 12.80818 1.000 37.49858 3 GLN C CA 1
ATOM 5125 C C . GLN C 1 10 ? -10.46403 -16.20009 12.59351 1.000 31.64217 3 GLN C C 1
ATOM 5126 O O . GLN C 1 10 ? -10.58148 -15.29601 13.42157 1.000 30.24993 3 GLN C O 1
ATOM 5132 N N . LEU C 1 11 ? -9.75093 -16.07131 11.48079 1.000 31.08842 4 LEU C N 1
ATOM 5133 C CA . LEU C 1 11 ? -8.93578 -14.89796 11.20293 1.000 31.48442 4 LEU C CA 1
ATOM 5134 C C . LEU C 1 11 ? -9.28983 -14.35271 9.82642 1.000 29.86249 4 LEU C C 1
ATOM 5135 O O . LEU C 1 11 ? -9.22860 -15.08469 8.83623 1.000 31.47751 4 LEU C O 1
ATOM 5140 N N . THR C 1 12 ? -9.63756 -13.07042 9.75959 1.000 25.37161 5 THR C N 1
ATOM 5141 C CA . THR C 1 12 ? -9.96041 -12.40993 8.49411 1.000 27.00580 5 THR C CA 1
ATOM 5142 C C . THR C 1 12 ? -8.88180 -11.37908 8.17754 1.000 24.44907 5 THR C C 1
ATOM 5143 O O . THR C 1 12 ? -8.85022 -10.29695 8.77253 1.000 26.00861 5 THR C O 1
ATOM 5147 N N . ILE C 1 13 ? -8.00279 -11.71423 7.23836 1.000 25.03010 6 ILE C N 1
ATOM 5148 C CA . ILE C 1 13 ? -7.00222 -10.77619 6.73955 1.000 26.76991 6 ILE C CA 1
ATOM 5149 C C . ILE C 1 13 ? -7.44284 -10.13551 5.42934 1.000 23.86006 6 ILE C C 1
ATOM 5150 O O . ILE C 1 13 ? -7.21043 -8.94563 5.21065 1.000 22.46442 6 ILE C O 1
ATOM 5155 N N . LEU C 1 14 ? -8.07009 -10.92276 4.55458 1.000 22.79748 7 LEU C N 1
ATOM 5156 C CA . LEU C 1 14 ? -8.59701 -10.47396 3.27278 1.000 23.44843 7 LEU C CA 1
ATOM 5157 C C . LEU C 1 14 ? -10.09432 -10.73144 3.24187 1.000 24.02772 7 LEU C C 1
ATOM 5158 O O . LEU C 1 14 ? -10.54257 -11.82028 3.60976 1.000 27.10662 7 LEU C O 1
ATOM 5163 N N . GLU C 1 15 ? -10.86096 -9.74912 2.77905 1.000 21.86301 8 GLU C N 1
ATOM 5164 C CA . GLU C 1 15 ? -12.31348 -9.88168 2.79466 1.000 23.95236 8 GLU C CA 1
ATOM 5165 C C . GLU C 1 15 ? -12.89262 -10.50941 1.53807 1.000 29.10622 8 GLU C C 1
ATOM 5166 O O . GLU C 1 15 ? -13.98750 -11.08281 1.60189 1.000 26.45945 8 GLU C O 1
ATOM 5172 N N . ALA C 1 16 ? -12.21761 -10.39719 0.39489 1.000 23.14149 9 ALA C N 1
ATOM 5173 C CA . ALA C 1 16 ? -12.82246 -10.83525 -0.85693 1.000 27.42998 9 ALA C CA 1
ATOM 5174 C C . ALA C 1 16 ? -11.74062 -11.20391 -1.85990 1.000 30.42951 9 ALA C C 1
ATOM 5175 O O . ALA C 1 16 ? -10.60180 -10.73332 -1.77791 1.000 25.27783 9 ALA C O 1
ATOM 5177 N N . GLY C 1 17 ? -12.11837 -12.06893 -2.81259 1.000 26.19441 10 GLY C N 1
ATOM 5178 C CA . GLY C 1 17 ? -11.29781 -12.39837 -3.96141 1.000 27.91876 10 GLY C CA 1
ATOM 5179 C C . GLY C 1 17 ? -10.62904 -13.75819 -3.91461 1.000 30.94993 10 GLY C C 1
ATOM 5180 O O . GLY C 1 17 ? -10.14177 -14.22203 -4.95425 1.000 30.78323 10 GLY C O 1
ATOM 5181 N N . LEU C 1 18 ? -10.62232 -14.42481 -2.75496 1.000 32.10910 11 LEU C N 1
ATOM 5182 C CA . LEU C 1 18 ? -9.72337 -15.56221 -2.54395 1.000 38.34453 11 LEU C CA 1
ATOM 5183 C C . LEU C 1 18 ? -10.02650 -16.72159 -3.48622 1.000 48.23436 11 LEU C C 1
ATOM 5184 O O . LEU C 1 18 ? -9.10983 -17.42884 -3.92186 1.000 54.39005 11 LEU C O 1
ATOM 5189 N N . ASP C 1 19 ? -11.29874 -16.95350 -3.80445 1.000 45.76479 12 ASP C N 1
ATOM 5190 C CA . ASP C 1 19 ? -11.57382 -17.83422 -4.94835 1.000 52.85821 12 ASP C CA 1
ATOM 5191 C C . ASP C 1 19 ? -12.86683 -17.32749 -5.58057 1.000 48.15672 12 ASP C C 1
ATOM 5192 O O . ASP C 1 19 ? -13.95097 -17.89052 -5.42039 1.000 55.07098 12 ASP C O 1
ATOM 5197 N N . GLU C 1 20 ? -12.72094 -16.22951 -6.30897 1.000 46.87708 13 GLU C N 1
ATOM 5198 C CA . GLU C 1 20 ? -13.82094 -15.51972 -6.93299 1.000 39.13768 13 GLU C CA 1
ATOM 5199 C C . GLU C 1 20 ? -13.20518 -14.56620 -7.94807 1.000 41.69785 13 GLU C C 1
ATOM 5200 O O . GLU C 1 20 ? -12.57756 -13.56668 -7.57305 1.000 34.66935 13 GLU C O 1
ATOM 5206 N N . ILE C 1 21 ? -13.32939 -14.88974 -9.23718 1.000 35.77106 14 ILE C N 1
ATOM 5207 C CA . ILE C 1 21 ? -12.69014 -14.06890 -10.26191 1.000 36.03246 14 ILE C CA 1
ATOM 5208 C C . ILE C 1 21 ? -13.31653 -12.68225 -10.29679 1.000 35.47620 14 ILE C C 1
ATOM 5209 O O . ILE C 1 21 ? -12.61114 -11.67083 -10.40095 1.000 36.11930 14 ILE C O 1
ATOM 5214 N N . ILE C 1 22 ? -14.64279 -12.60872 -10.19387 1.000 32.98217 15 ILE C N 1
ATOM 5215 C CA . ILE C 1 22 ? -15.37154 -11.34453 -10.18837 1.000 31.11286 15 ILE C CA 1
ATOM 5216 C C . ILE C 1 22 ? -16.05951 -11.20021 -8.83585 1.000 33.84093 15 ILE C C 1
ATOM 5217 O O . ILE C 1 22 ? -16.90373 -12.03055 -8.47672 1.000 35.22594 15 ILE C O 1
ATOM 5222 N N . CYS C 1 23 ? -15.73550 -10.13228 -8.10668 1.000 26.67937 16 CYS C N 1
ATOM 5223 C CA . CYS C 1 23 ? -16.42976 -9.80636 -6.86762 1.000 29.01150 16 CYS C CA 1
ATOM 5224 C C . CYS C 1 23 ? -17.47575 -8.71817 -7.09501 1.000 30.83089 16 CYS C C 1
ATOM 5225 O O . CYS C 1 23 ? -17.38306 -7.91254 -8.02266 1.000 26.66668 16 CYS C O 1
ATOM 5228 N N . GLU C 1 24 ? -18.46712 -8.69997 -6.20992 1.000 33.19275 17 GLU C N 1
ATOM 5229 C CA . GLU C 1 24 ? -19.51295 -7.68932 -6.25871 1.000 33.90122 17 GLU C CA 1
ATOM 5230 C C . GLU C 1 24 ? -18.93739 -6.30394 -5.98511 1.000 29.95677 17 GLU C C 1
ATOM 5231 O O . GLU C 1 24 ? -18.12522 -6.12668 -5.07535 1.000 25.17837 17 GLU C O 1
ATOM 5237 N N . THR C 1 25 ? -19.38564 -5.31136 -6.75826 1.000 26.13951 18 THR C N 1
ATOM 5238 C CA . THR C 1 25 ? -18.95687 -3.92348 -6.59742 1.000 25.61563 18 THR C CA 1
ATOM 5239 C C . THR C 1 25 ? -20.17294 -3.00429 -6.49825 1.000 27.15253 18 THR C C 1
ATOM 5240 O O . THR C 1 25 ? -21.29324 -3.39047 -6.83713 1.000 28.00264 18 THR C O 1
ATOM 5244 N N . VAL C 1 26 ? -19.94838 -1.77136 -6.04521 1.000 21.60591 19 VAL C N 1
ATOM 5245 C CA . VAL C 1 26 ? -21.05226 -0.81413 -5.91783 1.000 21.05074 19 VAL C CA 1
ATOM 5246 C C . VAL C 1 26 ? -21.43843 -0.32865 -7.31080 1.000 23.50699 19 VAL C C 1
ATOM 5247 O O . VAL C 1 26 ? -20.59941 0.25767 -8.01325 1.000 20.96787 19 VAL C O 1
ATOM 5251 N N . PRO C 1 27 ? -22.68033 -0.54052 -7.75609 1.000 28.42905 20 PRO C N 1
ATOM 5252 C CA . PRO C 1 27 ? -23.06059 -0.08840 -9.10056 1.000 28.30421 20 PRO C CA 1
ATOM 5253 C C . PRO C 1 27 ? -22.89477 1.41481 -9.23889 1.000 24.06814 20 PRO C C 1
ATOM 5254 O O . PRO C 1 27 ? -23.23363 2.17973 -8.33815 1.000 27.26733 20 PRO C O 1
ATOM 5258 N N . GLY C 1 28 ? -22.33505 1.83282 -10.37156 1.000 27.36816 21 GLY C N 1
ATOM 5259 C CA . GLY C 1 28 ? -22.14711 3.23550 -10.66154 1.000 25.53006 21 GLY C CA 1
ATOM 5260 C C . GLY C 1 28 ? -20.94793 3.88939 -10.00787 1.000 30.18967 21 GLY C C 1
ATOM 5261 O O . GLY C 1 28 ? -20.63312 5.04013 -10.33799 1.000 27.90904 21 GLY C O 1
ATOM 5262 N N . GLU C 1 29 ? -20.27072 3.21737 -9.08503 1.000 30.09051 22 GLU C N 1
ATOM 5263 C CA . GLU C 1 29 ? -19.08666 3.80751 -8.48569 1.000 23.93334 22 GLU C CA 1
ATOM 5264 C C . GLU C 1 29 ? -17.85837 3.46979 -9.33076 1.000 24.05124 22 GLU C C 1
ATOM 5265 O O . GLU C 1 29 ? -17.94781 2.86305 -10.40120 1.000 24.36666 22 GLU C O 1
ATOM 5271 N N . ALA C 1 30 ? -16.68530 3.85988 -8.83468 1.000 23.60652 23 ALA C N 1
ATOM 5272 C CA . ALA C 1 30 ? -15.48776 3.91016 -9.66091 1.000 25.84899 23 ALA C CA 1
ATOM 5273 C C . ALA C 1 30 ? -14.80198 2.55797 -9.82818 1.000 21.36723 23 ALA C C 1
ATOM 5274 O O . ALA C 1 30 ? -13.88151 2.44990 -10.64534 1.000 25.51854 23 ALA C O 1
ATOM 5276 N N . ILE C 1 31 ? -15.21300 1.53374 -9.08826 1.000 21.68989 24 ILE C N 1
ATOM 5277 C CA . ILE C 1 31 ? -14.57083 0.22038 -9.11863 1.000 19.49477 24 ILE C CA 1
ATOM 5278 C C . ILE C 1 31 ? -15.45629 -0.74770 -9.89657 1.000 22.68911 24 ILE C C 1
ATOM 5279 O O . ILE C 1 31 ? -16.51783 -1.15277 -9.41160 1.000 26.09271 24 ILE C O 1
ATOM 5284 N N . GLN C 1 32 ? -15.01457 -1.15473 -11.08955 1.000 23.47311 25 GLN C N 1
ATOM 5285 C CA . GLN C 1 32 ? -15.78634 -2.07697 -11.91565 1.000 26.55039 25 GLN C CA 1
ATOM 5286 C C . GLN C 1 32 ? -14.84269 -3.05775 -12.58691 1.000 23.90641 25 GLN C C 1
ATOM 5287 O O . GLN C 1 32 ? -13.87012 -2.64862 -13.22702 1.000 24.20953 25 GLN C O 1
ATOM 5293 N N . TYR C 1 33 ? -15.13776 -4.34499 -12.43483 1.000 21.64700 26 TYR C N 1
ATOM 5294 C CA . TYR C 1 33 ? -14.38595 -5.38314 -13.11817 1.000 25.98068 26 TYR C CA 1
ATOM 5295 C C . TYR C 1 33 ? -14.62852 -5.31767 -14.62500 1.000 31.10455 26 TYR C C 1
ATOM 5296 O O . TYR C 1 33 ? -15.60578 -4.72161 -15.10391 1.000 28.64733 26 TYR C O 1
ATOM 5305 N N . SER C 1 34 ? -13.73541 -5.96455 -15.37042 1.000 27.20605 27 SER C N 1
ATOM 5306 C CA . SER C 1 34 ? -13.93822 -6.15472 -16.79972 1.000 28.75139 27 SER C CA 1
ATOM 5307 C C . SER C 1 34 ? -15.09460 -7.11337 -17.05169 1.000 31.51546 27 SER C C 1
ATOM 5308 O O . SER C 1 34 ? -15.36031 -8.02426 -16.26120 1.000 26.76013 27 SER C O 1
ATOM 5311 N N . ARG C 1 35 ? -15.78940 -6.89658 -18.16770 1.000 30.68882 28 ARG C N 1
ATOM 5312 C CA . ARG C 1 35 ? -16.87274 -7.77312 -18.59937 1.000 35.26906 28 ARG C CA 1
ATOM 5313 C C . ARG C 1 35 ? -16.33901 -8.64860 -19.72976 1.000 35.65596 28 ARG C C 1
ATOM 5314 O O . ARG C 1 35 ? -16.14617 -8.17047 -20.85173 1.000 35.25797 28 ARG C O 1
ATOM 5322 N N . TYR C 1 36 ? -16.07443 -9.91731 -19.43835 1.000 31.84455 29 TYR C N 1
ATOM 5323 C CA . TYR C 1 36 ? -15.44676 -10.76881 -20.44007 1.000 32.76952 29 TYR C CA 1
ATOM 5324 C C . TYR C 1 36 ? -15.69111 -12.22775 -20.09706 1.000 35.01166 29 TYR C C 1
ATOM 5325 O O . TYR C 1 36 ? -16.24167 -12.56508 -19.04591 1.000 35.93376 29 TYR C O 1
ATOM 5334 N N . SER C 1 37 ? -15.27494 -13.09162 -21.01765 1.000 37.90649 30 SER C N 1
ATOM 5335 C CA . SER C 1 37 ? -15.38524 -14.53547 -20.87018 1.000 40.06649 30 SER C CA 1
ATOM 5336 C C . SER C 1 37 ? -13.97946 -15.11809 -20.85447 1.000 36.33000 30 SER C C 1
ATOM 5337 O O . SER C 1 37 ? -13.20682 -14.90876 -21.79458 1.000 42.49521 30 SER C O 1
ATOM 5340 N N . LEU C 1 38 ? -13.64786 -15.82824 -19.78393 1.000 34.83109 31 LEU C N 1
ATOM 5341 C CA . LEU C 1 38 ? -12.32812 -16.42764 -19.63222 1.000 39.97958 31 LEU C CA 1
ATOM 5342 C C . LEU C 1 38 ? -12.22221 -17.69335 -20.47748 1.000 36.92280 31 LEU C C 1
ATOM 5343 O O . LEU C 1 38 ? -12.92704 -18.67819 -20.22681 1.000 40.69400 31 LEU C O 1
ATOM 5348 N N . ASP C 1 39 ? -11.34128 -17.66592 -21.47571 1.000 42.24675 32 ASP C N 1
ATOM 5349 C CA . ASP C 1 39 ? -11.00572 -18.86138 -22.24785 1.000 38.52418 32 ASP C CA 1
ATOM 5350 C C . ASP C 1 39 ? -10.27005 -19.84968 -21.34863 1.000 43.34488 32 ASP C C 1
ATOM 5351 O O . ASP C 1 39 ? -9.12961 -19.60200 -20.93981 1.000 40.14608 32 ASP C O 1
ATOM 5356 N N . ARG C 1 40 ? -10.90985 -20.98009 -21.05186 1.000 40.12932 33 ARG C N 1
ATOM 5357 C CA . ARG C 1 40 ? -10.33310 -21.98717 -20.17647 1.000 39.60364 33 ARG C CA 1
ATOM 5358 C C . ARG C 1 40 ? -9.69148 -23.13583 -20.94912 1.000 40.89420 33 ARG C C 1
ATOM 5359 O O . ARG C 1 40 ? -9.54167 -24.23472 -20.40297 1.000 40.62079 33 ARG C O 1
ATOM 5367 N N . THR C 1 41 ? -9.30947 -22.89918 -22.20754 1.000 39.36231 34 THR C N 1
ATOM 5368 C CA . THR C 1 41 ? -8.57847 -23.90650 -22.97560 1.000 42.35163 34 THR C CA 1
ATOM 5369 C C . THR C 1 41 ? -7.32899 -24.36089 -22.23103 1.000 42.18842 34 THR C C 1
ATOM 5370 O O . THR C 1 41 ? -7.08959 -25.56325 -22.06094 1.000 39.29032 34 THR C O 1
ATOM 5374 N N . SER C 1 42 ? -6.52440 -23.40245 -21.78256 1.000 36.53409 35 SER C N 1
ATOM 5375 C CA . SER C 1 42 ? -5.31539 -23.66216 -21.02037 1.000 38.26807 35 SER C CA 1
ATOM 5376 C C . SER C 1 42 ? -5.66334 -24.05104 -19.58485 1.000 35.82731 35 SER C C 1
ATOM 5377 O O . SER C 1 42 ? -6.54281 -23.44016 -18.96883 1.000 33.03292 35 SER C O 1
ATOM 5380 N N . PRO C 1 43 ? -4.99133 -25.06168 -19.02502 1.000 38.73284 36 PRO C N 1
ATOM 5381 C CA . PRO C 1 43 ? -5.12183 -25.30868 -17.58237 1.000 36.33983 36 PRO C CA 1
ATOM 5382 C C . PRO C 1 43 ? -4.55343 -24.17650 -16.73536 1.000 35.02585 36 PRO C C 1
ATOM 5383 O O . PRO C 1 43 ? -4.79507 -24.15236 -15.52133 1.000 33.82862 36 PRO C O 1
ATOM 5387 N N . LEU C 1 44 ? -3.82107 -23.23834 -17.34080 1.000 31.90786 37 LEU C N 1
ATOM 5388 C CA . LEU C 1 44 ? -3.28959 -22.08493 -16.62540 1.000 32.43983 37 LEU C CA 1
ATOM 5389 C C . LEU C 1 44 ? -4.31840 -20.97209 -16.44350 1.000 34.95510 37 LEU C C 1
ATOM 5390 O O . LEU C 1 44 ? -4.08868 -20.06254 -15.63549 1.000 27.57546 37 LEU C O 1
ATOM 5395 N N . ALA C 1 45 ? -5.42947 -21.01028 -17.18140 1.000 31.88154 38 ALA C N 1
ATOM 5396 C CA . ALA C 1 45 ? -6.41031 -19.93636 -17.10660 1.000 31.94940 38 ALA C CA 1
ATOM 5397 C C . ALA C 1 45 ? -7.05183 -19.89221 -15.72715 1.000 27.84155 38 ALA C C 1
ATOM 5398 O O . ALA C 1 45 ? -7.42213 -20.92552 -15.16049 1.000 31.23450 38 ALA C O 1
ATOM 5400 N N . GLY C 1 46 ? -7.18040 -18.67844 -15.18871 1.000 30.42609 39 GLY C N 1
ATOM 5401 C CA . GLY C 1 46 ? -7.75569 -18.45244 -13.87952 1.000 28.94203 39 GLY C CA 1
ATOM 5402 C C . GLY C 1 46 ? -6.74256 -18.31097 -12.76088 1.000 30.86688 39 GLY C C 1
ATOM 5403 O O . GLY C 1 46 ? -7.12983 -17.96607 -11.63485 1.000 27.94487 39 GLY C O 1
ATOM 5404 N N . GLY C 1 47 ? -5.46613 -18.57083 -13.03742 1.000 28.36952 40 GLY C N 1
ATOM 5405 C CA . GLY C 1 47 ? -4.43273 -18.55627 -12.02211 1.000 27.05529 40 GLY C CA 1
ATOM 5406 C C . GLY C 1 47 ? -3.21191 -19.33091 -12.46991 1.000 26.59645 40 GLY C C 1
ATOM 5407 O O . GLY C 1 47 ? -3.29000 -20.53880 -12.71069 1.000 26.95106 40 GLY C O 1
ATOM 5408 N N . CYS C 1 48 ? -2.07609 -18.64667 -12.59166 1.000 27.13591 41 CYS C N 1
ATOM 5409 C CA . CYS C 1 48 ? -0.87362 -19.24691 -13.14752 1.000 23.86705 41 CYS C CA 1
ATOM 5410 C C . CYS C 1 48 ? 0.30623 -18.82380 -12.28370 1.000 24.73681 41 CYS C C 1
ATOM 5411 O O . CYS C 1 48 ? 0.43683 -17.64166 -11.95575 1.000 22.76560 41 CYS C O 1
ATOM 5414 N N . ALA C 1 49 ? 1.13658 -19.78980 -11.88793 1.000 28.47870 42 ALA C N 1
ATOM 5415 C CA . ALA C 1 49 ? 2.35787 -19.52713 -11.13569 1.000 27.02508 42 ALA C CA 1
ATOM 5416 C C . ALA C 1 49 ? 3.57899 -19.92857 -11.95295 1.000 26.03619 42 ALA C C 1
ATOM 5417 O O . ALA C 1 49 ? 3.49572 -20.75392 -12.86219 1.000 29.09237 42 ALA C O 1
ATOM 5419 N N . TRP C 1 50 ? 4.71941 -19.33085 -11.61728 1.000 25.16850 43 TRP C N 1
ATOM 5420 C CA . TRP C 1 50 ? 6.01559 -19.72805 -12.15202 1.000 27.53506 43 TRP C CA 1
ATOM 5421 C C . TRP C 1 50 ? 6.85429 -20.21540 -10.98479 1.000 28.19128 43 TRP C C 1
ATOM 5422 O O . TRP C 1 50 ? 7.07906 -19.47129 -10.02479 1.000 27.70889 43 TRP C O 1
ATOM 5433 N N . ILE C 1 51 ? 7.29044 -21.46609 -11.05037 1.000 27.35325 44 ILE C N 1
ATOM 5434 C CA . ILE C 1 51 ? 7.99835 -22.08521 -9.93923 1.000 24.89069 44 ILE C CA 1
ATOM 5435 C C . ILE C 1 51 ? 9.09770 -22.96377 -10.50737 1.000 27.91855 44 ILE C C 1
ATOM 5436 O O . ILE C 1 51 ? 8.81109 -23.91148 -11.24730 1.000 26.94002 44 ILE C O 1
ATOM 5441 N N . GLU C 1 52 ? 10.35006 -22.64197 -10.17079 1.000 27.68444 45 GLU C N 1
ATOM 5442 C CA . GLU C 1 52 ? 11.52021 -23.44867 -10.53111 1.000 28.80383 45 GLU C CA 1
ATOM 5443 C C . GLU C 1 52 ? 11.52527 -23.79823 -12.02218 1.000 32.60212 45 GLU C C 1
ATOM 5444 O O . GLU C 1 52 ? 11.69399 -24.95105 -12.41552 1.000 32.40940 45 GLU C O 1
ATOM 5450 N N . GLY C 1 53 ? 11.31253 -22.78367 -12.85863 1.000 31.37341 46 GLY C N 1
ATOM 5451 C CA . GLY C 1 53 ? 11.47616 -22.92393 -14.28944 1.000 31.88555 46 GLY C CA 1
ATOM 5452 C C . GLY C 1 53 ? 10.22581 -23.24231 -15.08604 1.000 30.50511 46 GLY C C 1
ATOM 5453 O O . GLY C 1 53 ? 10.30619 -23.28671 -16.32013 1.000 34.48742 46 GLY C O 1
ATOM 5454 N N . ALA C 1 54 ? 9.07771 -23.46473 -14.44168 1.000 29.75610 47 ALA C N 1
ATOM 5455 C CA . ALA C 1 54 ? 7.86901 -23.86492 -15.15882 1.000 30.84959 47 ALA C CA 1
ATOM 5456 C C . ALA C 1 54 ? 6.66861 -23.01169 -14.77088 1.000 30.29362 47 ALA C C 1
ATOM 5457 O O . ALA C 1 54 ? 6.46467 -22.70800 -13.59146 1.000 29.63195 47 ALA C O 1
ATOM 5459 N N . PHE C 1 55 ? 5.85974 -22.65799 -15.76968 1.000 32.15817 48 PHE C N 1
ATOM 5460 C CA . PHE C 1 55 ? 4.54006 -22.08944 -15.52770 1.000 29.05706 48 PHE C CA 1
ATOM 5461 C C . PHE C 1 55 ? 3.57508 -23.22082 -15.19850 1.000 32.86881 48 PHE C C 1
ATOM 5462 O O . PHE C 1 55 ? 3.50198 -24.22155 -15.92522 1.000 32.16844 48 PHE C O 1
ATOM 5470 N N . VAL C 1 56 ? 2.84303 -23.06954 -14.09920 1.000 24.88794 49 VAL C N 1
ATOM 5471 C CA . VAL C 1 56 ? 2.01634 -24.14799 -13.55895 1.000 29.67013 49 VAL C CA 1
ATOM 5472 C C . VAL C 1 56 ? 0.67194 -23.56943 -13.13558 1.000 33.94689 49 VAL C C 1
ATOM 5473 O O . VAL C 1 56 ? 0.56403 -22.36999 -12.84262 1.000 26.40237 49 VAL C O 1
ATOM 5477 N N . PRO C 1 57 ? -0.39470 -24.37785 -13.19876 1.000 29.68766 50 PRO C N 1
ATOM 5478 C CA . PRO C 1 57 ? -1.66763 -23.94916 -12.60835 1.000 29.72562 50 PRO C CA 1
ATOM 5479 C C . PRO C 1 57 ? -1.49558 -23.56545 -11.14843 1.000 29.20101 50 PRO C C 1
ATOM 5480 O O . PRO C 1 57 ? -0.76512 -24.21981 -10.40245 1.000 28.89509 50 PRO C O 1
ATOM 5484 N N . ALA C 1 58 ? -2.21264 -22.51624 -10.73374 1.000 29.70876 51 ALA C N 1
ATOM 5485 C CA . ALA C 1 58 ? -2.10742 -22.04865 -9.35261 1.000 29.49643 51 ALA C CA 1
ATOM 5486 C C . ALA C 1 58 ? -2.47448 -23.14262 -8.35696 1.000 31.94411 51 ALA C C 1
ATOM 5487 O O . ALA C 1 58 ? -1.83710 -23.27225 -7.30248 1.000 31.67892 51 ALA C O 1
ATOM 5489 N N . ALA C 1 59 ? -3.48728 -23.95556 -8.67310 1.000 29.39919 52 ALA C N 1
ATOM 5490 C CA . ALA C 1 59 ? -3.87536 -25.02101 -7.75278 1.000 31.17271 52 ALA C CA 1
ATOM 5491 C C . ALA C 1 59 ? -2.77120 -26.05491 -7.55576 1.000 33.43243 52 ALA C C 1
ATOM 5492 O O . ALA C 1 59 ? -2.81424 -26.81190 -6.58165 1.000 34.52240 52 ALA C O 1
ATOM 5494 N N . ALA C 1 60 ? -1.79060 -26.10867 -8.45144 1.000 28.77087 53 ALA C N 1
ATOM 5495 C CA . ALA C 1 60 ? -0.69952 -27.06537 -8.34863 1.000 33.18652 53 ALA C CA 1
ATOM 5496 C C . ALA C 1 60 ? 0.59330 -26.43616 -7.85112 1.000 29.63099 53 ALA C C 1
ATOM 5497 O O . ALA C 1 60 ? 1.59989 -27.14295 -7.73633 1.000 34.70111 53 ALA C O 1
ATOM 5499 N N . ALA C 1 61 ? 0.58519 -25.13532 -7.55661 1.000 25.86882 54 ALA C N 1
ATOM 5500 C CA . ALA C 1 61 ? 1.80161 -24.39648 -7.23764 1.000 25.84417 54 ALA C CA 1
ATOM 5501 C C . ALA C 1 61 ? 2.28269 -24.77153 -5.84498 1.000 25.00672 54 ALA C C 1
ATOM 5502 O O . ALA C 1 61 ? 1.61351 -24.47559 -4.84795 1.000 25.66194 54 ALA C O 1
ATOM 5504 N N . ARG C 1 62 ? 3.44409 -25.42069 -5.76936 1.000 25.49147 55 ARG C N 1
ATOM 5505 C CA . ARG C 1 62 ? 3.99901 -25.84199 -4.49223 1.000 24.20478 55 ARG C CA 1
ATOM 5506 C C . ARG C 1 62 ? 5.49969 -25.57982 -4.46592 1.000 23.27007 55 ARG C C 1
ATOM 5507 O O . ARG C 1 62 ? 6.15909 -25.51848 -5.50792 1.000 26.05582 55 ARG C O 1
ATOM 5515 N N . ILE C 1 63 ? 6.03059 -25.40651 -3.25358 1.000 24.09979 56 ILE C N 1
ATOM 5516 C CA . ILE C 1 63 ? 7.43438 -25.08947 -3.04380 1.000 22.31889 56 ILE C CA 1
ATOM 5517 C C . ILE C 1 63 ? 8.00920 -26.10582 -2.07178 1.000 22.03164 56 ILE C C 1
ATOM 5518 O O . ILE C 1 63 ? 7.29685 -26.69485 -1.25713 1.000 20.49421 56 ILE C O 1
ATOM 5523 N N . SER C 1 64 ? 9.31925 -26.30044 -2.15172 1.000 22.83896 57 SER C N 1
ATOM 5524 C CA . SER C 1 64 ? 9.95791 -27.24198 -1.23462 1.000 20.28295 57 SER C CA 1
ATOM 5525 C C . SER C 1 64 ? 9.75932 -26.79021 0.20785 1.000 19.52738 57 SER C C 1
ATOM 5526 O O . SER C 1 64 ? 9.99016 -25.62307 0.54161 1.000 22.34498 57 SER C O 1
ATOM 5529 N N . ILE C 1 65 ? 9.33823 -27.71969 1.06938 1.000 21.33610 58 ILE C N 1
ATOM 5530 C CA . ILE C 1 65 ? 9.18014 -27.37650 2.47811 1.000 20.94857 58 ILE C CA 1
ATOM 5531 C C . ILE C 1 65 ? 10.51473 -26.98299 3.10404 1.000 21.33585 58 ILE C C 1
ATOM 5532 O O . ILE C 1 65 ? 10.53822 -26.33043 4.14895 1.000 19.46017 58 ILE C O 1
ATOM 5537 N N . PHE C 1 66 ? 11.62827 -27.33464 2.47137 1.000 21.51391 59 PHE C N 1
ATOM 5538 C CA . PHE C 1 66 ? 12.94206 -27.03914 3.02086 1.000 23.95176 59 PHE C CA 1
ATOM 5539 C C . PHE C 1 66 ? 13.47563 -25.68536 2.58203 1.000 20.31654 59 PHE C C 1
ATOM 5540 O O . PHE C 1 66 ? 14.54231 -25.26958 3.05030 1.000 22.42586 59 PHE C O 1
ATOM 5548 N N . ASP C 1 67 ? 12.74673 -24.96439 1.73696 1.000 23.73061 60 ASP C N 1
ATOM 5549 C CA . ASP C 1 67 ? 13.13398 -23.59733 1.41794 1.000 19.90510 60 ASP C CA 1
ATOM 5550 C C . ASP C 1 67 ? 13.17857 -22.75671 2.69474 1.000 19.06563 60 ASP C C 1
ATOM 5551 O O . ASP C 1 67 ? 12.21768 -22.72940 3.46235 1.000 18.33235 60 ASP C O 1
ATOM 5556 N N . ALA C 1 68 ? 14.30289 -22.06675 2.92088 1.000 20.83342 61 ALA C N 1
ATOM 5557 C CA . ALA C 1 68 ? 14.42513 -21.18521 4.07948 1.000 20.05125 61 ALA C CA 1
ATOM 5558 C C . ALA C 1 68 ? 13.45671 -20.00794 4.01613 1.000 20.42502 61 ALA C C 1
ATOM 5559 O O . ALA C 1 68 ? 13.24590 -19.33521 5.03420 1.000 17.85162 61 ALA C O 1
ATOM 5561 N N . GLY C 1 69 ? 12.87341 -19.74013 2.84730 1.000 20.91040 62 GLY C N 1
ATOM 5562 C CA . GLY C 1 69 ? 11.77388 -18.79371 2.79028 1.000 20.39717 62 GLY C CA 1
ATOM 5563 C C . GLY C 1 69 ? 10.62916 -19.19638 3.69640 1.000 19.63705 62 GLY C C 1
ATOM 5564 O O . GLY C 1 69 ? 9.88413 -18.34604 4.18912 1.000 17.76240 62 GLY C O 1
ATOM 5565 N N . PHE C 1 70 ? 10.47367 -20.49447 3.92905 1.000 19.73110 63 PHE C N 1
ATOM 5566 C CA . PHE C 1 70 ? 9.49442 -20.99348 4.88394 1.000 18.60522 63 PHE C CA 1
ATOM 5567 C C . PHE C 1 70 ? 10.09966 -21.07346 6.28749 1.000 20.00166 63 PHE C C 1
ATOM 5568 O O . PHE C 1 70 ? 9.67029 -20.35658 7.20084 1.000 19.45227 63 PHE C O 1
ATOM 5576 N N . GLY C 1 71 ? 11.13194 -21.90638 6.46041 1.000 16.92130 64 GLY C N 1
ATOM 5577 C CA . GLY C 1 71 ? 11.63476 -22.20073 7.79527 1.000 15.88274 64 GLY C CA 1
ATOM 5578 C C . GLY C 1 71 ? 12.25756 -21.01809 8.52264 1.000 17.69354 64 GLY C C 1
ATOM 5579 O O . GLY C 1 71 ? 12.32552 -21.01927 9.75090 1.000 17.45415 64 GLY C O 1
ATOM 5580 N N . HIS C 1 72 ? 12.75359 -20.02218 7.78836 1.000 16.12404 65 HIS C N 1
ATOM 5581 C CA . HIS C 1 72 ? 13.32919 -18.82100 8.39231 1.000 17.29116 65 HIS C CA 1
ATOM 5582 C C . HIS C 1 72 ? 12.63326 -17.54380 7.94482 1.000 17.37688 65 HIS C C 1
ATOM 5583 O O . HIS C 1 72 ? 13.08700 -16.44741 8.30252 1.000 16.65597 65 HIS C O 1
ATOM 5590 N N . SER C 1 73 ? 11.54805 -17.65481 7.17731 1.000 18.63550 66 SER C N 1
ATOM 5591 C CA . SER C 1 73 ? 10.90723 -16.50751 6.52557 1.000 16.64471 66 SER C CA 1
ATOM 5592 C C . SER C 1 73 ? 11.95746 -15.64351 5.81362 1.000 19.40713 66 SER C C 1
ATOM 5593 O O . SER C 1 73 ? 11.88740 -14.41114 5.78988 1.000 17.35004 66 SER C O 1
ATOM 5596 N N . ASP C 1 74 ? 12.94930 -16.31465 5.21343 1.000 17.36623 67 ASP C N 1
ATOM 5597 C CA . ASP C 1 74 ? 14.06712 -15.64173 4.54965 1.000 19.89221 67 ASP C CA 1
ATOM 5598 C C . ASP C 1 74 ? 13.62533 -15.32183 3.12541 1.000 20.81410 67 ASP C C 1
ATOM 5599 O O . ASP C 1 74 ? 13.99933 -15.98402 2.15147 1.000 18.38500 67 ASP C O 1
ATOM 5604 N N . VAL C 1 75 ? 12.80850 -14.27759 3.00748 1.000 16.45445 68 VAL C N 1
ATOM 5605 C CA . VAL C 1 75 ? 12.06544 -14.02807 1.77525 1.000 17.71588 68 VAL C CA 1
ATOM 5606 C C . VAL C 1 75 ? 11.55006 -12.60086 1.81447 1.000 17.42513 68 VAL C C 1
ATOM 5607 O O . VAL C 1 75 ? 11.18051 -12.09089 2.87530 1.000 18.75394 68 VAL C O 1
ATOM 5611 N N . THR C 1 76 ? 11.54626 -11.95010 0.64980 1.000 17.14809 69 THR C N 1
ATOM 5612 C CA . THR C 1 76 ? 10.89753 -10.66132 0.46661 1.000 17.69870 69 THR C CA 1
ATOM 5613 C C . THR C 1 76 ? 10.09815 -10.72717 -0.82762 1.000 17.46579 69 THR C C 1
ATOM 5614 O O . THR C 1 76 ? 10.21780 -11.67458 -1.60914 1.000 16.98559 69 THR C O 1
ATOM 5618 N N . TYR C 1 77 ? 9.24221 -9.74073 -1.03923 1.000 17.51873 70 TYR C N 1
ATOM 5619 C CA . TYR C 1 77 ? 8.28503 -9.85743 -2.13217 1.000 17.04902 70 TYR C CA 1
ATOM 5620 C C . TYR C 1 77 ? 7.73741 -8.48667 -2.48362 1.000 16.89023 70 TYR C C 1
ATOM 5621 O O . TYR C 1 77 ? 7.98422 -7.49867 -1.79329 1.000 17.25569 70 TYR C O 1
ATOM 5630 N N . THR C 1 78 ? 6.96801 -8.44518 -3.56661 1.000 18.76328 71 THR C N 1
ATOM 5631 C CA . THR C 1 78 ? 6.04607 -7.34081 -3.79519 1.000 16.90026 71 THR C CA 1
ATOM 5632 C C . THR C 1 78 ? 4.81469 -7.89512 -4.48546 1.000 18.31403 71 THR C C 1
ATOM 5633 O O . THR C 1 78 ? 4.80238 -9.03470 -4.95092 1.000 16.84579 71 THR C O 1
ATOM 5637 N N . VAL C 1 79 ? 3.75408 -7.08916 -4.51016 1.000 17.98324 72 VAL C N 1
ATOM 5638 C CA . VAL C 1 79 ? 2.53076 -7.43358 -5.21789 1.000 15.98709 72 VAL C CA 1
ATOM 5639 C C . VAL C 1 79 ? 2.18084 -6.26796 -6.12497 1.000 20.41616 72 VAL C C 1
ATOM 5640 O O . VAL C 1 79 ? 1.97841 -5.14260 -5.64899 1.000 19.28016 72 VAL C O 1
ATOM 5644 N N . ALA C 1 80 ? 2.15277 -6.52853 -7.42660 1.000 21.06830 73 ALA C N 1
ATOM 5645 C CA . ALA C 1 80 ? 1.62549 -5.60723 -8.41434 1.000 18.48308 73 ALA C CA 1
ATOM 5646 C C . ALA C 1 80 ? 0.28113 -6.14231 -8.87674 1.000 17.72690 73 ALA C C 1
ATOM 5647 O O . ALA C 1 80 ? 0.03361 -7.35452 -8.84790 1.000 21.45046 73 ALA C O 1
ATOM 5649 N N . HIS C 1 81 ? -0.60806 -5.23579 -9.26054 1.000 21.04272 74 HIS C N 1
ATOM 5650 C CA . HIS C 1 81 ? -1.94077 -5.63633 -9.66880 1.000 20.18556 74 HIS C CA 1
ATOM 5651 C C . HIS C 1 81 ? -2.16700 -5.27082 -11.12425 1.000 19.44922 74 HIS C C 1
ATOM 5652 O O . HIS C 1 81 ? -1.51268 -4.38012 -11.67563 1.000 20.83825 74 HIS C O 1
ATOM 5659 N N . VAL C 1 82 ? -3.07847 -6.01948 -11.73617 1.000 20.42269 75 VAL C N 1
ATOM 5660 C CA . VAL C 1 82 ? -3.59043 -5.76174 -13.07309 1.000 24.53603 75 VAL C CA 1
ATOM 5661 C C . VAL C 1 82 ? -5.05622 -5.38038 -12.93138 1.000 23.03466 75 VAL C C 1
ATOM 5662 O O . VAL C 1 82 ? -5.79604 -6.02677 -12.18150 1.000 22.28908 75 VAL C O 1
ATOM 5666 N N . TRP C 1 83 ? -5.47099 -4.31558 -13.61972 1.000 23.29978 76 TRP C N 1
ATOM 5667 C CA . TRP C 1 83 ? -6.86671 -3.89126 -13.62381 1.000 25.69162 76 TRP C CA 1
ATOM 5668 C C . TRP C 1 83 ? -7.25021 -3.50897 -15.04820 1.000 22.85736 76 TRP C C 1
ATOM 5669 O O . TRP C 1 83 ? -6.50589 -2.78418 -15.71594 1.000 23.64957 76 TRP C O 1
ATOM 5680 N N . HIS C 1 84 ? -8.39335 -4.01391 -15.51770 1.000 23.34447 77 HIS C N 1
ATOM 5681 C CA . HIS C 1 84 ? -8.83789 -3.78460 -16.90290 1.000 22.04939 77 HIS C CA 1
ATOM 5682 C C . HIS C 1 84 ? -7.74856 -4.17946 -17.89938 1.000 23.34561 77 HIS C C 1
ATOM 5683 O O . HIS C 1 84 ? -7.54922 -3.53391 -18.93311 1.000 22.66710 77 HIS C O 1
ATOM 5690 N N . GLY C 1 85 ? -7.01984 -5.24856 -17.56572 1.000 23.52321 78 GLY C N 1
ATOM 5691 C CA . GLY C 1 85 ? -5.94734 -5.76144 -18.38787 1.000 26.72191 78 GLY C CA 1
ATOM 5692 C C . GLY C 1 85 ? -4.67937 -4.94108 -18.36937 1.000 29.45685 78 GLY C C 1
ATOM 5693 O O . GLY C 1 85 ? -3.77690 -5.20496 -19.17204 1.000 31.61765 78 GLY C O 1
ATOM 5694 N N . ASN C 1 86 ? -4.57233 -3.96509 -17.47386 1.000 26.96119 79 ASN C N 1
ATOM 5695 C CA . ASN C 1 86 ? -3.41128 -3.08698 -17.40235 1.000 25.60842 79 ASN C CA 1
ATOM 5696 C C . ASN C 1 86 ? -2.63586 -3.34219 -16.11524 1.000 26.57225 79 ASN C C 1
ATOM 5697 O O . ASN C 1 86 ? -3.20958 -3.26314 -15.02184 1.000 23.52071 79 ASN C O 1
ATOM 5702 N N . PHE C 1 87 ? -1.33451 -3.62474 -16.24732 1.000 26.90871 80 PHE C N 1
ATOM 5703 C CA . PHE C 1 87 ? -0.42830 -3.58467 -15.09983 1.000 25.84296 80 PHE C CA 1
ATOM 5704 C C . PHE C 1 87 ? -0.31426 -2.15058 -14.59589 1.000 24.36550 80 PHE C C 1
ATOM 5705 O O . PHE C 1 87 ? -0.14101 -1.21242 -15.38744 1.000 27.98747 80 PHE C O 1
ATOM 5713 N N . PHE C 1 88 ? -0.40199 -1.97503 -13.27790 1.000 20.11146 81 PHE C N 1
ATOM 5714 C CA . PHE C 1 88 ? -0.24417 -0.66693 -12.64728 1.000 21.40097 81 PHE C CA 1
ATOM 5715 C C . PHE C 1 88 ? 1.11114 -0.59951 -11.93709 1.000 22.32018 81 PHE C C 1
ATOM 5716 O O . PHE C 1 88 ? 1.35703 -1.34012 -10.97539 1.000 19.76931 81 PHE C O 1
ATOM 5724 N N . ARG C 1 89 ? 1.98867 0.28669 -12.42400 1.000 22.73266 82 ARG C N 1
ATOM 5725 C CA . ARG C 1 89 ? 3.28070 0.60485 -11.78830 1.000 22.87642 82 ARG C CA 1
ATOM 5726 C C . ARG C 1 89 ? 4.16263 -0.63715 -11.61243 1.000 24.12900 82 ARG C C 1
ATOM 5727 O O . ARG C 1 89 ? 4.82079 -0.82308 -10.58278 1.000 21.35997 82 ARG C O 1
ATOM 5735 N N . LEU C 1 90 ? 4.21486 -1.47165 -12.65247 1.000 22.77728 83 LEU C N 1
ATOM 5736 C CA . LEU C 1 90 ? 4.98315 -2.70847 -12.58107 1.000 21.82387 83 LEU C CA 1
ATOM 5737 C C . LEU C 1 90 ? 6.46233 -2.43854 -12.32439 1.000 23.61216 83 LEU C C 1
ATOM 5738 O O . LEU C 1 90 ? 7.08611 -3.09633 -11.47989 1.000 21.25821 83 LEU C O 1
ATOM 5743 N N . GLU C 1 91 ? 7.04283 -1.47586 -13.03917 1.000 22.24208 84 GLU C N 1
ATOM 5744 C CA . GLU C 1 91 ? 8.46296 -1.20410 -12.85774 1.000 25.32966 84 GLU C CA 1
ATOM 5745 C C . GLU C 1 91 ? 8.76028 -0.65441 -11.46590 1.000 25.28673 84 GLU C C 1
ATOM 5746 O O . GLU C 1 91 ? 9.75650 -1.05148 -10.84740 1.000 24.66910 84 GLU C O 1
ATOM 5752 N N . ASP C 1 92 ? 7.92340 0.26349 -10.95647 1.000 21.52445 85 ASP C N 1
ATOM 5753 C CA . ASP C 1 92 ? 8.12197 0.73607 -9.58431 1.000 25.74143 85 ASP C CA 1
ATOM 5754 C C . ASP C 1 92 ? 8.12191 -0.43907 -8.61305 1.000 18.86164 85 ASP C C 1
ATOM 5755 O O . ASP C 1 92 ? 8.95052 -0.50787 -7.69772 1.000 22.97382 85 ASP C O 1
ATOM 5760 N N . HIS C 1 93 ? 7.21171 -1.38419 -8.81468 1.000 20.24461 86 HIS C N 1
ATOM 5761 C CA . HIS C 1 93 ? 7.13899 -2.53376 -7.92829 1.000 21.33040 86 HIS C CA 1
ATOM 5762 C C . HIS C 1 93 ? 8.39698 -3.38842 -8.02464 1.000 22.94377 86 HIS C C 1
ATOM 5763 O O . HIS C 1 93 ? 8.97285 -3.77560 -7.00285 1.000 19.99086 86 HIS C O 1
ATOM 5770 N N . VAL C 1 94 ? 8.84663 -3.69301 -9.24468 1.000 21.36898 87 VAL C N 1
ATOM 5771 C CA . VAL C 1 94 ? 10.01768 -4.55944 -9.34853 1.000 22.21643 87 VAL C CA 1
ATOM 5772 C C . VAL C 1 94 ? 11.25852 -3.82782 -8.83330 1.000 21.64656 87 VAL C C 1
ATOM 5773 O O . VAL C 1 94 ? 12.14131 -4.44654 -8.22996 1.000 22.98123 87 VAL C O 1
ATOM 5777 N N . GLU C 1 95 ? 11.30135 -2.49759 -8.96469 1.000 20.01557 88 GLU C N 1
ATOM 5778 C CA . GLU C 1 95 ? 12.41661 -1.73063 -8.40667 1.000 26.58631 88 GLU C CA 1
ATOM 5779 C C . GLU C 1 95 ? 12.44779 -1.81017 -6.88370 1.000 26.88097 88 GLU C C 1
ATOM 5780 O O . GLU C 1 95 ? 13.50457 -2.06187 -6.28448 1.000 22.68965 88 GLU C O 1
ATOM 5786 N N . ARG C 1 96 ? 11.30751 -1.54919 -6.23523 1.000 23.72347 89 ARG C N 1
ATOM 5787 C CA . ARG C 1 96 ? 11.24270 -1.70803 -4.78386 1.000 21.04484 89 ARG C CA 1
ATOM 5788 C C . ARG C 1 96 ? 11.57710 -3.13752 -4.35939 1.000 20.15016 89 ARG C C 1
ATOM 5789 O O . ARG C 1 96 ? 12.28986 -3.35140 -3.36781 1.000 20.99325 89 ARG C O 1
ATOM 5797 N N . PHE C 1 97 ? 11.05681 -4.12731 -5.08592 1.000 20.14775 90 PHE C N 1
ATOM 5798 C CA . PHE C 1 97 ? 11.30970 -5.52612 -4.74565 1.000 21.58330 90 PHE C CA 1
ATOM 5799 C C . PHE C 1 97 ? 12.80613 -5.83571 -4.75844 1.000 21.98850 90 PHE C C 1
ATOM 5800 O O . PHE C 1 97 ? 13.32632 -6.48126 -3.83294 1.000 17.63110 90 PHE C O 1
ATOM 5808 N N . LEU C 1 98 ? 13.52043 -5.34944 -5.78251 1.000 19.05967 91 LEU C N 1
ATOM 5809 C CA . LEU C 1 98 ? 14.95727 -5.60162 -5.87761 1.000 23.37823 91 LEU C CA 1
ATOM 5810 C C . LEU C 1 98 ? 15.72185 -4.87714 -4.77434 1.000 20.94970 91 LEU C C 1
ATOM 5811 O O . LEU C 1 98 ? 16.68110 -5.42594 -4.20830 1.000 22.56739 91 LEU C O 1
ATOM 5816 N N . ALA C 1 99 ? 15.32215 -3.64415 -4.45590 1.000 19.13678 92 ALA C N 1
ATOM 5817 C CA . ALA C 1 99 ? 16.00598 -2.90747 -3.39933 1.000 20.76647 92 ALA C CA 1
ATOM 5818 C C . ALA C 1 99 ? 15.84239 -3.60456 -2.05294 1.000 23.49746 92 ALA C C 1
ATOM 5819 O O . ALA C 1 99 ? 16.78633 -3.65558 -1.25309 1.000 23.08570 92 ALA C O 1
ATOM 5821 N N . GLY C 1 100 ? 14.64884 -4.14523 -1.78721 1.000 22.23536 93 GLY C N 1
ATOM 5822 C CA . GLY C 1 100 ? 14.43388 -4.86690 -0.54560 1.000 19.54624 93 GLY C CA 1
ATOM 5823 C C . GLY C 1 100 ? 15.26868 -6.13434 -0.45555 1.000 20.18820 93 GLY C C 1
ATOM 5824 O O . GLY C 1 100 ? 15.83791 -6.43499 0.59522 1.000 19.47755 93 GLY C O 1
ATOM 5825 N N . ALA C 1 101 ? 15.35384 -6.89718 -1.55356 1.000 17.50533 94 ALA C N 1
ATOM 5826 C CA . ALA C 1 101 ? 16.16670 -8.11063 -1.53049 1.000 19.51853 94 ALA C CA 1
ATOM 5827 C C . ALA C 1 101 ? 17.63808 -7.77984 -1.31160 1.000 19.67430 94 ALA C C 1
ATOM 5828 O O . ALA C 1 101 ? 18.35198 -8.51989 -0.62437 1.000 22.34401 94 ALA C O 1
ATOM 5830 N N . GLU C 1 102 ? 18.11391 -6.67765 -1.88873 1.000 22.17909 95 GLU C N 1
ATOM 5831 C CA . GLU C 1 102 ? 19.48096 -6.25316 -1.61897 1.000 23.67911 95 GLU C CA 1
ATOM 5832 C C . GLU C 1 102 ? 19.67429 -5.97639 -0.13083 1.000 22.71013 95 GLU C C 1
ATOM 5833 O O . GLU C 1 102 ? 20.65656 -6.42321 0.47310 1.000 22.30712 95 GLU C O 1
ATOM 5839 N N . LYS C 1 103 ? 18.72669 -5.25622 0.48250 1.000 18.28101 96 LYS C N 1
ATOM 5840 C CA . LYS C 1 103 ? 18.84839 -4.90791 1.89538 1.000 19.93202 96 LYS C CA 1
ATOM 5841 C C . LYS C 1 103 ? 18.80760 -6.15027 2.77680 1.000 22.53186 96 LYS C C 1
ATOM 5842 O O . LYS C 1 103 ? 19.49991 -6.22381 3.79925 1.000 21.62541 96 LYS C O 1
ATOM 5848 N N . MET C 1 104 ? 17.98611 -7.12827 2.40116 1.000 19.45877 97 MET C N 1
ATOM 5849 C CA . MET C 1 104 ? 17.89466 -8.40496 3.09149 1.000 24.38615 97 MET C CA 1
ATOM 5850 C C . MET C 1 104 ? 19.05636 -9.33202 2.75614 1.000 23.69574 97 MET C C 1
ATOM 5851 O O . MET C 1 104 ? 19.15108 -10.41906 3.33505 1.000 21.10432 97 MET C O 1
ATOM 5856 N N . ARG C 1 105 ? 19.92334 -8.92991 1.82330 1.000 20.70525 98 ARG C N 1
ATOM 5857 C CA . ARG C 1 105 ? 21.07905 -9.72024 1.39605 1.000 22.41751 98 ARG C CA 1
ATOM 5858 C C . ARG C 1 105 ? 20.67482 -11.05962 0.77768 1.000 25.26756 98 ARG C C 1
ATOM 5859 O O . ARG C 1 105 ? 21.39174 -12.05143 0.89351 1.000 22.19244 98 ARG C O 1
ATOM 5867 N N . ILE C 1 106 ? 19.54155 -11.10121 0.08061 1.000 20.85429 99 ILE C N 1
ATOM 5868 C CA . ILE C 1 106 ? 19.14251 -12.27408 -0.69183 1.000 22.17447 99 ILE C CA 1
ATOM 5869 C C . ILE C 1 106 ? 19.55466 -12.03991 -2.14454 1.000 22.25649 99 ILE C C 1
ATOM 5870 O O . ILE C 1 106 ? 19.00562 -11.13025 -2.79507 1.000 24.02624 99 ILE C O 1
ATOM 5875 N N . PRO C 1 107 ? 20.49648 -12.81069 -2.68811 1.000 24.26765 100 PRO C N 1
ATOM 5876 C CA . PRO C 1 107 ? 20.90253 -12.59635 -4.08375 1.000 25.71378 100 PRO C CA 1
ATOM 5877 C C . PRO C 1 107 ? 19.75795 -12.88901 -5.04715 1.000 22.92504 100 PRO C C 1
ATOM 5878 O O . PRO C 1 107 ? 18.98665 -13.82674 -4.85414 1.000 24.59034 100 PRO C O 1
ATOM 5882 N N . MET C 1 108 ? 19.63703 -12.06055 -6.08561 1.000 24.80446 101 MET C N 1
ATOM 5883 C CA . MET C 1 108 ? 18.50895 -12.16460 -7.00973 1.000 24.31119 101 MET C CA 1
ATOM 5884 C C . MET C 1 108 ? 18.87780 -13.06808 -8.17842 1.000 25.72869 101 MET C C 1
ATOM 5885 O O . MET C 1 108 ? 19.83228 -12.76165 -8.89908 1.000 26.19500 101 MET C O 1
ATOM 5890 N N . PRO C 1 109 ? 18.15474 -14.17584 -8.40955 1.000 26.78819 102 PRO C N 1
ATOM 5891 C CA . PRO C 1 109 ? 18.52176 -15.09481 -9.49550 1.000 27.11770 102 PRO C CA 1
ATOM 5892 C C . PRO C 1 109 ? 17.86850 -14.75436 -10.82581 1.000 30.05895 102 PRO C C 1
ATOM 5893 O O . PRO C 1 109 ? 17.58395 -15.65072 -11.62620 1.000 30.77974 102 PRO C O 1
ATOM 5897 N N . ALA C 1 110 ? 17.62106 -13.47031 -11.06514 1.000 28.49301 103 ALA C N 1
ATOM 5898 C CA . ALA C 1 110 ? 16.98912 -13.01321 -12.29322 1.000 28.37493 103 ALA C CA 1
ATOM 5899 C C . ALA C 1 110 ? 17.21287 -11.51837 -12.40248 1.000 25.99241 103 ALA C C 1
ATOM 5900 O O . ALA C 1 110 ? 17.42418 -10.83229 -11.39915 1.000 31.75413 103 ALA C O 1
ATOM 5902 N N . THR C 1 111 ? 17.17016 -11.02191 -13.63087 1.000 29.76179 104 THR C N 1
ATOM 5903 C CA . THR C 1 111 ? 17.30863 -9.59930 -13.87601 1.000 29.23515 104 THR C CA 1
ATOM 5904 C C . THR C 1 111 ? 15.95062 -8.91683 -13.74927 1.000 28.53703 104 THR C C 1
ATOM 5905 O O . THR C 1 111 ? 14.90003 -9.56230 -13.77384 1.000 26.28518 104 THR C O 1
ATOM 5909 N N . LYS C 1 112 ? 15.99120 -7.59078 -13.62058 1.000 25.92649 105 LYS C N 1
ATOM 5910 C CA . LYS C 1 112 ? 14.75840 -6.81056 -13.58108 1.000 30.24053 105 LYS C CA 1
ATOM 5911 C C . LYS C 1 112 ? 13.86951 -7.11025 -14.78109 1.000 28.46739 105 LYS C C 1
ATOM 5912 O O . LYS C 1 112 ? 12.65191 -7.26780 -14.63856 1.000 26.84890 105 LYS C O 1
ATOM 5918 N N . ALA C 1 113 ? 14.46682 -7.21909 -15.97226 1.000 31.44209 106 ALA C N 1
ATOM 5919 C CA . ALA C 1 113 ? 13.68164 -7.49433 -17.17350 1.000 33.33620 106 ALA C CA 1
ATOM 5920 C C . ALA C 1 113 ? 13.08291 -8.89695 -17.14663 1.000 27.17474 106 ALA C C 1
ATOM 5921 O O . ALA C 1 113 ? 11.95580 -9.10507 -17.61667 1.000 30.95062 106 ALA C O 1
ATOM 5923 N N . GLU C 1 114 ? 13.82327 -9.87820 -16.62013 1.000 27.88404 107 GLU C N 1
ATOM 5924 C CA . GLU C 1 114 ? 13.30370 -11.24172 -16.57465 1.000 28.02053 107 GLU C CA 1
ATOM 5925 C C . GLU C 1 114 ? 12.14791 -11.35306 -15.58731 1.000 27.16983 107 GLU C C 1
ATOM 5926 O O . GLU C 1 114 ? 11.17746 -12.07859 -15.83779 1.000 27.40005 107 GLU C O 1
ATOM 5932 N N . ILE C 1 115 ? 12.23811 -10.63945 -14.46255 1.000 24.61329 108 ILE C N 1
ATOM 5933 C CA . ILE C 1 115 ? 11.16625 -10.66417 -13.46901 1.000 24.31268 108 ILE C CA 1
ATOM 5934 C C . ILE C 1 115 ? 9.89878 -10.05215 -14.04096 1.000 23.22862 108 ILE C C 1
ATOM 5935 O O . ILE C 1 115 ? 8.79830 -10.58676 -13.86372 1.000 26.88305 108 ILE C O 1
ATOM 5940 N N . MET C 1 116 ? 10.02523 -8.91289 -14.71593 1.000 23.25058 109 MET C N 1
ATOM 5941 C CA . MET C 1 116 ? 8.84498 -8.29432 -15.30195 1.000 25.12429 109 MET C CA 1
ATOM 5942 C C . MET C 1 116 ? 8.22859 -9.20267 -16.35577 1.000 28.70597 109 MET C C 1
ATOM 5943 O O . MET C 1 116 ? 7.00256 -9.32626 -16.43177 1.000 25.96513 109 MET C O 1
ATOM 5948 N N . ASP C 1 117 ? 9.06677 -9.89380 -17.13800 1.000 26.04509 110 ASP C N 1
ATOM 5949 C CA . ASP C 1 117 ? 8.55042 -10.80780 -18.15127 1.000 29.39295 110 ASP C CA 1
ATOM 5950 C C . ASP C 1 117 ? 7.88051 -12.01896 -17.52151 1.000 27.39362 110 ASP C C 1
ATOM 5951 O O . ASP C 1 117 ? 6.86726 -12.50756 -18.03283 1.000 26.73948 110 ASP C O 1
ATOM 5956 N N . LEU C 1 118 ? 8.42938 -12.52474 -16.41336 1.000 25.36100 111 LEU C N 1
ATOM 5957 C CA . LEU C 1 118 ? 7.76792 -13.62277 -15.72192 1.000 23.31381 111 LEU C CA 1
ATOM 5958 C C . LEU C 1 118 ? 6.40862 -13.19023 -15.18884 1.000 24.77247 111 LEU C C 1
ATOM 5959 O O . LEU C 1 118 ? 5.43720 -13.94687 -15.26553 1.000 21.53678 111 LEU C O 1
ATOM 5964 N N . MET C 1 119 ? 6.32534 -11.97651 -14.64198 1.000 25.69125 112 MET C N 1
ATOM 5965 C CA . MET C 1 119 ? 5.05656 -11.48140 -14.12102 1.000 26.39158 112 MET C CA 1
ATOM 5966 C C . MET C 1 119 ? 4.03815 -11.30566 -15.24394 1.000 25.89488 112 MET C C 1
ATOM 5967 O O . MET C 1 119 ? 2.88688 -11.74299 -15.12493 1.000 22.08843 112 MET C O 1
ATOM 5972 N N . ARG C 1 120 ? 4.45709 -10.68570 -16.35370 1.000 24.19078 113 ARG C N 1
ATOM 5973 C CA . ARG C 1 120 ? 3.57991 -10.55625 -17.51704 1.000 26.93406 113 ARG C CA 1
ATOM 5974 C C . ARG C 1 120 ? 3.14763 -11.91973 -18.04255 1.000 29.14810 113 ARG C C 1
ATOM 5975 O O . ARG C 1 120 ? 1.99402 -12.09596 -18.45870 1.000 28.65843 113 ARG C O 1
ATOM 5983 N N . GLY C 1 121 ? 4.04590 -12.91033 -17.99838 1.000 25.52721 114 GLY C N 1
ATOM 5984 C CA . GLY C 1 121 ? 3.69638 -14.23505 -18.49505 1.000 26.24020 114 GLY C CA 1
ATOM 5985 C C . GLY C 1 121 ? 2.61023 -14.91165 -17.67800 1.000 29.58398 114 GLY C C 1
ATOM 5986 O O . GLY C 1 121 ? 1.67445 -15.49693 -18.23666 1.000 25.56853 114 GLY C O 1
ATOM 5987 N N . CYS C 1 122 ? 2.72749 -14.85777 -16.34457 1.000 27.65840 115 CYS C N 1
ATOM 5988 C CA . CYS C 1 122 ? 1.71492 -15.45773 -15.47839 1.000 25.04617 115 CYS C CA 1
ATOM 5989 C C . CYS C 1 122 ? 0.33961 -14.83658 -15.71189 1.000 26.31658 115 CYS C C 1
ATOM 5990 O O . CYS C 1 122 ? -0.67545 -15.54309 -15.75772 1.000 26.33649 115 CYS C O 1
ATOM 5993 N N . VAL C 1 123 ? 0.28405 -13.50802 -15.81546 1.000 25.45894 116 VAL C N 1
ATOM 5994 C CA . VAL C 1 123 ? -0.99039 -12.83162 -16.07486 1.000 26.29760 116 VAL C CA 1
ATOM 5995 C C . VAL C 1 123 ? -1.54903 -13.26253 -17.42482 1.000 25.88660 116 VAL C C 1
ATOM 5996 O O . VAL C 1 123 ? -2.69047 -13.72825 -17.52652 1.000 27.24109 116 VAL C O 1
ATOM 6000 N N . SER C 1 124 ? -0.73947 -13.13004 -18.47764 1.000 28.70310 117 SER C N 1
ATOM 6001 C CA . SER C 1 124 ? -1.18453 -13.51150 -19.81655 1.000 28.70524 117 SER C CA 1
ATOM 6002 C C . SER C 1 124 ? -1.73461 -14.92973 -19.83510 1.000 29.41192 117 SER C C 1
ATOM 6003 O O . SER C 1 124 ? -2.84807 -15.16903 -20.31554 1.000 30.75167 117 SER C O 1
ATOM 6006 N N . LYS C 1 125 ? -0.97417 -15.88396 -19.28493 1.000 25.93199 118 LYS C N 1
ATOM 6007 C CA . LYS C 1 125 ? -1.41747 -17.27309 -19.26056 1.000 24.91592 118 LYS C CA 1
ATOM 6008 C C . LYS C 1 125 ? -2.64554 -17.47321 -18.37413 1.000 27.06610 118 LYS C C 1
ATOM 6009 O O . LYS C 1 125 ? -3.48255 -18.33553 -18.66551 1.000 27.85460 118 LYS C O 1
ATOM 6015 N N . SER C 1 126 ? -2.78794 -16.69330 -17.29963 1.000 26.50224 119 SER C N 1
ATOM 6016 C CA . SER C 1 126 ? -4.00471 -16.79433 -16.49549 1.000 24.65165 119 SER C CA 1
ATOM 6017 C C . SER C 1 126 ? -5.22097 -16.20572 -17.19676 1.000 25.05494 119 SER C C 1
ATOM 6018 O O . SER C 1 126 ? -6.34765 -16.55390 -16.83264 1.000 25.06095 119 SER C O 1
ATOM 6021 N N . GLY C 1 127 ? -5.01725 -15.29093 -18.14691 1.000 25.31816 120 GLY C N 1
ATOM 6022 C CA . GLY C 1 127 ? -6.11559 -14.62052 -18.81460 1.000 28.36163 120 GLY C CA 1
ATOM 6023 C C . GLY C 1 127 ? -6.88989 -13.64934 -17.95674 1.000 31.45076 120 GLY C C 1
ATOM 6024 O O . GLY C 1 127 ? -7.92053 -13.13666 -18.40090 1.000 26.72605 120 GLY C O 1
ATOM 6025 N N . LEU C 1 128 ? -6.42209 -13.36718 -16.74250 1.000 26.90761 121 LEU C N 1
ATOM 6026 C CA . LEU C 1 128 ? -7.17641 -12.53364 -15.82246 1.000 23.27309 121 LEU C CA 1
ATOM 6027 C C . LEU C 1 128 ? -6.94983 -11.06458 -16.13873 1.000 28.23264 121 LEU C C 1
ATOM 6028 O O . LEU C 1 128 ? -5.80447 -10.61092 -16.25219 1.000 28.65060 121 LEU C O 1
ATOM 6033 N N . ARG C 1 129 ? -8.04775 -10.32600 -16.29368 1.000 24.66347 122 ARG C N 1
ATOM 6034 C CA . ARG C 1 129 ? -7.99039 -8.89534 -16.53610 1.000 24.63075 122 ARG C CA 1
ATOM 6035 C C . ARG C 1 129 ? -7.88664 -8.09668 -15.24642 1.000 24.14335 122 ARG C C 1
ATOM 6036 O O . ARG C 1 129 ? -7.41869 -6.95624 -15.27493 1.000 22.63769 122 ARG C O 1
ATOM 6044 N N . GLU C 1 130 ? -8.30467 -8.67429 -14.12434 1.000 24.10945 123 GLU C N 1
ATOM 6045 C CA . GLU C 1 130 ? -8.11999 -8.07596 -12.80858 1.000 25.58114 123 GLU C CA 1
ATOM 6046 C C . GLU C 1 130 ? -7.35938 -9.09957 -11.97373 1.000 21.21905 123 GLU C C 1
ATOM 6047 O O . GLU C 1 130 ? -7.88186 -10.18338 -11.69518 1.000 23.05113 123 GLU C O 1
ATOM 6053 N N . ALA C 1 131 ? -6.12420 -8.77703 -11.58513 1.000 21.63495 124 ALA C N 1
ATOM 6054 C CA . ALA C 1 131 ? -5.25635 -9.79818 -11.01327 1.000 20.84825 124 ALA C CA 1
ATOM 6055 C C . ALA C 1 131 ? -4.39103 -9.24785 -9.88458 1.000 20.03910 124 ALA C C 1
ATOM 6056 O O . ALA C 1 131 ? -4.10037 -8.05096 -9.80015 1.000 20.64616 124 ALA C O 1
ATOM 6058 N N . TYR C 1 132 ? -3.98556 -10.17885 -9.02671 1.000 20.40004 125 TYR C N 1
ATOM 6059 C CA . TYR C 1 132 ? -3.04547 -9.98160 -7.93257 1.000 22.15377 125 TYR C CA 1
ATOM 6060 C C . TYR C 1 132 ? -1.79759 -10.76788 -8.31182 1.000 19.00964 125 TYR C C 1
ATOM 6061 O O . TYR C 1 132 ? -1.87966 -11.97546 -8.55262 1.000 18.77312 125 TYR C O 1
ATOM 6070 N N . VAL C 1 133 ? -0.66200 -10.09007 -8.41854 1.000 18.62506 126 VAL C N 1
ATOM 6071 C CA . VAL C 1 133 ? 0.54150 -10.69979 -8.97775 1.000 18.94465 126 VAL C CA 1
ATOM 6072 C C . VAL C 1 133 ? 1.64877 -10.60580 -7.93671 1.000 20.79674 126 VAL C C 1
ATOM 6073 O O . VAL C 1 133 ? 2.28079 -9.55666 -7.79050 1.000 20.65202 126 VAL C O 1
ATOM 6077 N N . ASN C 1 134 ? 1.90859 -11.71027 -7.24809 1.000 24.73039 127 ASN C N 1
ATOM 6078 C CA . ASN C 1 134 ? 2.96169 -11.78446 -6.24198 1.000 18.70519 127 ASN C CA 1
ATOM 6079 C C . ASN C 1 134 ? 4.24161 -12.28535 -6.89560 1.000 20.78857 127 ASN C C 1
ATOM 6080 O O . ASN C 1 134 ? 4.22152 -13.28595 -7.61340 1.000 20.48359 127 ASN C O 1
ATOM 6085 N N . VAL C 1 135 ? 5.35057 -11.59689 -6.64876 1.000 22.82369 128 VAL C N 1
ATOM 6086 C CA . VAL C 1 135 ? 6.67501 -12.14984 -6.91973 1.000 19.51298 128 VAL C CA 1
ATOM 6087 C C . VAL C 1 135 ? 7.45009 -12.10373 -5.61353 1.000 20.05261 128 VAL C C 1
ATOM 6088 O O . VAL C 1 135 ? 7.43144 -11.08239 -4.91680 1.000 19.54487 128 VAL C O 1
ATOM 6092 N N . CYS C 1 136 ? 8.09855 -13.20862 -5.26509 1.000 17.57128 129 CYS C N 1
ATOM 6093 C CA . CYS C 1 136 ? 8.95426 -13.24840 -4.08907 1.000 17.80901 129 CYS C CA 1
ATOM 6094 C C . CYS C 1 136 ? 10.27257 -13.91121 -4.45496 1.000 18.58201 129 CYS C C 1
ATOM 6095 O O . CYS C 1 136 ? 10.36573 -14.64021 -5.44172 1.000 20.90078 129 CYS C O 1
ATOM 6098 N N . VAL C 1 137 ? 11.30672 -13.61414 -3.67384 1.000 16.24901 130 VAL C N 1
ATOM 6099 C CA . VAL C 1 137 ? 12.57628 -14.32979 -3.75759 1.000 19.58603 130 VAL C CA 1
ATOM 6100 C C . VAL C 1 137 ? 12.91108 -14.84003 -2.36518 1.000 22.20267 130 VAL C C 1
ATOM 6101 O O . VAL C 1 137 ? 12.81681 -14.08858 -1.38714 1.000 18.67723 130 VAL C O 1
ATOM 6105 N N . THR C 1 138 ? 13.26735 -16.11960 -2.27069 1.000 19.46322 131 THR C N 1
ATOM 6106 C CA . THR C 1 138 ? 13.66332 -16.73011 -1.01229 1.000 18.57450 131 THR C CA 1
ATOM 6107 C C . THR C 1 138 ? 15.15660 -17.03630 -1.03419 1.000 21.94899 131 THR C C 1
ATOM 6108 O O . THR C 1 138 ? 15.79590 -17.08174 -2.09022 1.000 18.82517 131 THR C O 1
ATOM 6112 N N . ARG C 1 139 ? 15.70339 -17.25942 0.15879 1.000 18.87617 132 ARG C N 1
ATOM 6113 C CA . ARG C 1 139 ? 17.08737 -17.71584 0.26639 1.000 23.40470 132 ARG C CA 1
ATOM 6114 C C . ARG C 1 139 ? 17.27954 -19.10306 -0.34751 1.000 23.63762 132 ARG C C 1
ATOM 6115 O O . ARG C 1 139 ? 18.40440 -19.45861 -0.73479 1.000 24.96543 132 ARG C O 1
ATOM 6123 N N . GLY C 1 140 ? 16.21697 -19.89244 -0.44417 1.000 23.41907 133 GLY C N 1
ATOM 6124 C CA . GLY C 1 140 ? 16.25575 -21.16532 -1.14528 1.000 24.59263 133 GLY C CA 1
ATOM 6125 C C . GLY C 1 140 ? 16.39238 -22.34524 -0.20021 1.000 24.16000 133 GLY C C 1
ATOM 6126 O O . GLY C 1 140 ? 16.45778 -22.20949 1.02508 1.000 23.34617 133 GLY C O 1
ATOM 6127 N N . TYR C 1 141 ? 16.43831 -23.53796 -0.79662 1.000 27.60980 134 TYR C N 1
ATOM 6128 C CA . TYR C 1 141 ? 16.50825 -24.78247 -0.03726 1.000 25.26353 134 TYR C CA 1
ATOM 6129 C C . TYR C 1 141 ? 17.86508 -25.47062 -0.13918 1.000 32.71316 134 TYR C C 1
ATOM 6130 O O . TYR C 1 141 ? 17.98814 -26.62544 0.27078 1.000 32.84038 134 TYR C O 1
ATOM 6139 N N . GLY C 1 142 ? 18.87904 -24.80233 -0.67646 1.000 31.26618 135 GLY C N 1
ATOM 6140 C CA . GLY C 1 142 ? 20.15382 -25.45415 -0.91042 1.000 35.55903 135 GLY C CA 1
ATOM 6141 C C . GLY C 1 142 ? 20.52644 -25.43756 -2.37785 1.000 36.57253 135 GLY C C 1
ATOM 6142 O O . GLY C 1 142 ? 19.94539 -24.67554 -3.15585 1.000 32.22699 135 GLY C O 1
ATOM 6143 N N . ARG C 1 143 ? 21.48435 -26.27200 -2.77590 1.000 41.48489 136 ARG C N 1
ATOM 6144 C CA . ARG C 1 143 ? 21.89426 -26.31561 -4.17487 1.000 42.71395 136 ARG C CA 1
ATOM 6145 C C . ARG C 1 143 ? 20.72450 -26.71852 -5.06605 1.000 40.61125 136 ARG C C 1
ATOM 6146 O O . ARG C 1 143 ? 20.02860 -27.70201 -4.79315 1.000 39.77392 136 ARG C O 1
ATOM 6154 N N . LYS C 1 144 ? 20.49430 -25.94158 -6.12310 1.000 43.92607 137 LYS C N 1
ATOM 6155 C CA . LYS C 1 144 ? 19.47375 -26.31463 -7.09267 1.000 45.35552 137 LYS C CA 1
ATOM 6156 C C . LYS C 1 144 ? 19.97589 -27.48018 -7.94283 1.000 52.90936 137 LYS C C 1
ATOM 6157 O O . LYS C 1 144 ? 21.16666 -27.53866 -8.27550 1.000 52.10458 137 LYS C O 1
ATOM 6163 N N . PRO C 1 145 ? 19.10313 -28.41884 -8.30673 1.000 56.82532 138 PRO C N 1
ATOM 6164 C CA . PRO C 1 145 ? 19.52141 -29.50365 -9.20776 1.000 58.10394 138 PRO C CA 1
ATOM 6165 C C . PRO C 1 145 ? 20.02654 -28.94944 -10.53426 1.000 61.13008 138 PRO C C 1
ATOM 6166 O O . PRO C 1 145 ? 19.35335 -28.14966 -11.18980 1.000 59.76948 138 PRO C O 1
ATOM 6170 N N . GLY C 1 146 ? 21.23187 -29.36801 -10.91642 1.000 60.19291 139 GLY C N 1
ATOM 6171 C CA . GLY C 1 146 ? 21.84344 -28.90824 -12.15178 1.000 60.68704 139 GLY C CA 1
ATOM 6172 C C . GLY C 1 146 ? 23.16963 -28.18984 -11.96958 1.000 63.81290 139 GLY C C 1
ATOM 6173 O O . GLY C 1 146 ? 23.34365 -27.38458 -11.05021 1.000 61.78739 139 GLY C O 1
ATOM 6174 N N . ALA C 1 152 ? 26.99452 -20.41854 -8.22601 1.000 47.88909 145 ALA C N 1
ATOM 6175 C CA . ALA C 1 152 ? 25.63427 -20.82145 -8.57558 1.000 46.42465 145 ALA C CA 1
ATOM 6176 C C . ALA C 1 152 ? 24.65328 -20.41680 -7.47381 1.000 44.62369 145 ALA C C 1
ATOM 6177 O O . ALA C 1 152 ? 24.69415 -20.95663 -6.36569 1.000 42.80277 145 ALA C O 1
ATOM 6179 N N . LEU C 1 153 ? 23.77696 -19.46160 -7.78360 1.000 40.86960 146 LEU C N 1
ATOM 6180 C CA . LEU C 1 153 ? 22.84798 -18.94589 -6.78618 1.000 36.75943 146 LEU C CA 1
ATOM 6181 C C . LEU C 1 153 ? 21.89045 -20.03514 -6.31790 1.000 34.52972 146 LEU C C 1
ATOM 6182 O O . LEU C 1 153 ? 21.45736 -20.88552 -7.10101 1.000 35.54095 146 LEU C O 1
ATOM 6187 N N . GLU C 1 154 ? 21.54789 -20.00076 -5.02801 1.000 30.42942 147 GLU C N 1
ATOM 6188 C CA . GLU C 1 154 ? 20.53239 -20.89484 -4.47954 1.000 29.69599 147 GLU C CA 1
ATOM 6189 C C . GLU C 1 154 ? 19.18248 -20.21007 -4.28864 1.000 25.92622 147 GLU C C 1
ATOM 6190 O O . GLU C 1 154 ? 18.20325 -20.89249 -3.96695 1.000 24.07815 147 GLU C O 1
ATOM 6196 N N . SER C 1 155 ? 19.12156 -18.89023 -4.46735 1.000 23.13639 148 SER C N 1
ATOM 6197 C CA . SER C 1 155 ? 17.88279 -18.14694 -4.27136 1.000 25.43687 148 SER C CA 1
ATOM 6198 C C . SER C 1 155 ? 16.80307 -18.64640 -5.22078 1.000 24.74360 148 SER C C 1
ATOM 6199 O O . SER C 1 155 ? 17.08343 -18.98000 -6.37566 1.000 26.31385 148 SER C O 1
ATOM 6202 N N . GLN C 1 156 ? 15.55804 -18.66402 -4.74702 1.000 22.91848 149 GLN C N 1
ATOM 6203 C CA . GLN C 1 156 ? 14.42464 -19.13281 -5.53999 1.000 21.56655 149 GLN C CA 1
ATOM 6204 C C . GLN C 1 156 ? 13.47081 -17.97421 -5.78899 1.000 25.34857 149 GLN C C 1
ATOM 6205 O O . GLN C 1 156 ? 13.10095 -17.25969 -4.84926 1.000 19.27027 149 GLN C O 1
ATOM 6211 N N . LEU C 1 157 ? 13.09360 -17.78514 -7.05094 1.000 24.06713 150 LEU C N 1
ATOM 6212 C CA . LEU C 1 157 ? 12.09684 -16.79538 -7.44156 1.000 23.15853 150 LEU C CA 1
ATOM 6213 C C . LEU C 1 157 ? 10.78058 -17.51268 -7.70441 1.000 27.25358 150 LEU C C 1
ATOM 6214 O O . LEU C 1 157 ? 10.74137 -18.49065 -8.46208 1.000 24.57755 150 LEU C O 1
ATOM 6219 N N . TYR C 1 158 ? 9.71600 -17.05583 -7.05055 1.000 22.95976 151 TYR C N 1
ATOM 6220 C CA . TYR C 1 158 ? 8.38001 -17.59259 -7.26880 1.000 24.40599 151 TYR C CA 1
ATOM 6221 C C . TYR C 1 158 ? 7.45581 -16.45397 -7.67840 1.000 23.03015 151 TYR C C 1
ATOM 6222 O O . TYR C 1 158 ? 7.55081 -15.34332 -7.14781 1.000 21.15822 151 TYR C O 1
ATOM 6231 N N . VAL C 1 159 ? 6.56468 -16.72816 -8.62871 1.000 21.21263 152 VAL C N 1
ATOM 6232 C CA . VAL C 1 159 ? 5.65049 -15.72303 -9.15443 1.000 22.03724 152 VAL C CA 1
ATOM 6233 C C . VAL C 1 159 ? 4.27220 -16.34887 -9.23845 1.000 22.10120 152 VAL C C 1
ATOM 6234 O O . VAL C 1 159 ? 4.14550 -17.53511 -9.55210 1.000 21.81595 152 VAL C O 1
ATOM 6238 N N . TYR C 1 160 ? 3.23267 -15.56852 -8.95676 1.000 21.47942 153 TYR C N 1
ATOM 6239 C CA . TYR C 1 160 ? 1.91228 -16.07111 -9.30055 1.000 19.73176 153 TYR C CA 1
ATOM 6240 C C . TYR C 1 160 ? 0.97297 -14.91919 -9.60467 1.000 24.57633 153 TYR C C 1
ATOM 6241 O O . TYR C 1 160 ? 1.11813 -13.81380 -9.07520 1.000 21.35143 153 TYR C O 1
ATOM 6250 N N . ALA C 1 161 ? 0.03014 -15.19395 -10.50539 1.000 24.15784 154 ALA C N 1
ATOM 6251 C CA . ALA C 1 161 ? -1.04486 -14.27401 -10.85405 1.000 21.13579 154 ALA C CA 1
ATOM 6252 C C . ALA C 1 161 ? -2.34948 -14.98825 -10.55876 1.000 21.31821 154 ALA C C 1
ATOM 6253 O O . ALA C 1 161 ? -2.63135 -16.03494 -11.15039 1.000 22.13423 154 ALA C O 1
ATOM 6255 N N . ILE C 1 162 ? -3.12014 -14.44955 -9.61813 1.000 21.90873 155 ILE C N 1
ATOM 6256 C CA . ILE C 1 162 ? -4.40491 -15.02512 -9.23553 1.000 16.92351 155 ILE C CA 1
ATOM 6257 C C . ILE C 1 162 ? -5.43143 -13.89516 -9.29871 1.000 23.11117 155 ILE C C 1
ATOM 6258 O O . ILE C 1 162 ? -5.04927 -12.73035 -9.52325 1.000 21.97692 155 ILE C O 1
ATOM 6263 N N . PRO C 1 163 ? -6.73053 -14.17749 -9.16480 1.000 22.94325 156 PRO C N 1
ATOM 6264 C CA . PRO C 1 163 ? -7.71740 -13.09048 -9.18724 1.000 22.55589 156 PRO C CA 1
ATOM 6265 C C . PRO C 1 163 ? -7.41945 -12.02333 -8.13843 1.000 23.13279 156 PRO C C 1
ATOM 6266 O O . PRO C 1 163 ? -6.85508 -12.29967 -7.07451 1.000 22.64495 156 PRO C O 1
ATOM 6270 N N . TYR C 1 164 ? -7.81561 -10.79190 -8.46270 1.000 24.04096 157 TYR C N 1
ATOM 6271 C CA . TYR C 1 164 ? -7.57852 -9.62914 -7.60861 1.000 21.85640 157 TYR C CA 1
ATOM 6272 C C . TYR C 1 164 ? -8.07547 -9.88389 -6.18988 1.000 21.49551 157 TYR C C 1
ATOM 6273 O O . TYR C 1 164 ? -9.16488 -10.42870 -5.98743 1.000 22.53212 157 TYR C O 1
ATOM 6282 N N . LEU C 1 165 ? -7.25968 -9.49347 -5.20381 1.000 19.47928 158 LEU C N 1
ATOM 6283 C CA . LEU C 1 165 ? -7.55378 -9.71111 -3.79422 1.000 20.58939 158 LEU C CA 1
ATOM 6284 C C . LEU C 1 165 ? -7.86553 -8.39533 -3.08755 1.000 16.93053 158 LEU C C 1
ATOM 6285 O O . LEU C 1 165 ? -7.27851 -7.35200 -3.38910 1.000 20.69227 158 LEU C O 1
ATOM 6290 N N . TRP C 1 166 ? -8.77939 -8.46405 -2.11780 1.000 19.87484 159 TRP C N 1
ATOM 6291 C CA . TRP C 1 166 ? -9.31826 -7.29072 -1.42700 1.000 17.92149 159 TRP C CA 1
ATOM 6292 C C . TRP C 1 166 ? -9.08317 -7.43704 0.06989 1.000 16.90248 159 TRP C C 1
ATOM 6293 O O . TRP C 1 166 ? -9.70907 -8.29192 0.71187 1.000 19.32032 159 TRP C O 1
ATOM 6304 N N . VAL C 1 167 ? -8.21425 -6.60132 0.64493 1.000 19.38757 160 VAL C N 1
ATOM 6305 C CA . VAL C 1 167 ? -8.15166 -6.56151 2.10342 1.000 17.78823 160 VAL C CA 1
ATOM 6306 C C . VAL C 1 167 ? -9.50959 -6.16313 2.65793 1.000 20.13465 160 VAL C C 1
ATOM 6307 O O . VAL C 1 167 ? -10.07350 -6.84293 3.52690 1.000 17.63157 160 VAL C O 1
ATOM 6311 N N . PHE C 1 168 ? -10.06603 -5.06692 2.13650 1.000 17.54666 161 PHE C N 1
ATOM 6312 C CA . PHE C 1 168 ? -11.44202 -4.66704 2.38752 1.000 18.35442 161 PHE C CA 1
ATOM 6313 C C . PHE C 1 168 ? -12.22872 -4.75639 1.08361 1.000 17.73251 161 PHE C C 1
ATOM 6314 O O . PHE C 1 168 ? -11.73103 -4.36031 0.02720 1.000 17.82112 161 PHE C O 1
ATOM 6322 N N . SER C 1 169 ? -13.46243 -5.27705 1.17467 1.000 18.98137 162 SER C N 1
ATOM 6323 C CA . SER C 1 169 ? -14.28100 -5.58312 0.00318 1.000 20.64075 162 SER C CA 1
ATOM 6324 C C . SER C 1 169 ? -14.52878 -4.33462 -0.83755 1.000 20.82783 162 SER C C 1
ATOM 6325 O O . SER C 1 169 ? -14.48506 -3.21040 -0.32435 1.000 20.54739 162 SER C O 1
ATOM 6328 N N . PRO C 1 170 ? -14.82949 -4.51807 -2.13280 1.000 22.38068 163 PRO C N 1
ATOM 6329 C CA . PRO C 1 170 ? -15.24019 -3.37784 -2.96759 1.000 23.20005 163 PRO C CA 1
ATOM 6330 C C . PRO C 1 170 ? -16.31531 -2.50729 -2.33965 1.000 20.09993 163 PRO C C 1
ATOM 6331 O O . PRO C 1 170 ? -16.24119 -1.27837 -2.44853 1.000 19.74974 163 PRO C O 1
ATOM 6335 N N . ILE C 1 171 ? -17.30075 -3.10615 -1.66794 1.000 20.07167 164 ILE C N 1
ATOM 6336 C CA . ILE C 1 171 ? -18.34402 -2.31602 -1.00958 1.000 24.38665 164 ILE C CA 1
ATOM 6337 C C . ILE C 1 171 ? -17.74509 -1.42012 0.06687 1.000 21.33678 164 ILE C C 1
ATOM 6338 O O . ILE C 1 171 ? -18.11365 -0.24611 0.19996 1.000 21.03129 164 ILE C O 1
ATOM 6343 N N . ARG C 1 172 ? -16.84110 -1.97069 0.87801 1.000 20.59497 165 ARG C N 1
ATOM 6344 C CA . ARG C 1 172 ? -16.21380 -1.17449 1.92749 1.000 19.79166 165 ARG C CA 1
ATOM 6345 C C . ARG C 1 172 ? -15.18045 -0.20160 1.38556 1.000 17.08712 165 ARG C C 1
ATOM 6346 O O . ARG C 1 172 ? -14.86560 0.78156 2.06835 1.000 20.04508 165 ARG C O 1
ATOM 6354 N N . GLN C 1 173 ? -14.63740 -0.43855 0.18697 1.000 18.65315 166 GLN C N 1
ATOM 6355 C CA . GLN C 1 173 ? -13.84976 0.61626 -0.44512 1.000 18.43624 166 GLN C CA 1
ATOM 6356 C C . GLN C 1 173 ? -14.66874 1.89019 -0.60022 1.000 20.32038 166 GLN C C 1
ATOM 6357 O O . GLN C 1 173 ? -14.12054 2.99852 -0.52059 1.000 18.49684 166 GLN C O 1
ATOM 6363 N N . ILE C 1 174 ? -15.96786 1.75577 -0.85443 1.000 16.91366 167 ILE C N 1
ATOM 6364 C CA . ILE C 1 174 ? -16.83724 2.91845 -0.96643 1.000 19.88943 167 ILE C CA 1
ATOM 6365 C C . ILE C 1 174 ? -17.38048 3.33976 0.39517 1.000 18.37274 167 ILE C C 1
ATOM 6366 O O . ILE C 1 174 ? -17.39374 4.52671 0.73842 1.000 20.53386 167 ILE C O 1
ATOM 6371 N N . GLU C 1 175 ? -17.85490 2.38800 1.19527 1.000 20.90534 168 GLU C N 1
ATOM 6372 C CA . GLU C 1 175 ? -18.61070 2.74892 2.39056 1.000 22.80791 168 GLU C CA 1
ATOM 6373 C C . GLU C 1 175 ? -17.74357 2.97253 3.62715 1.000 23.24886 168 GLU C C 1
ATOM 6374 O O . GLU C 1 175 ? -18.19189 3.65219 4.56309 1.000 19.10216 168 GLU C O 1
ATOM 6380 N N . GLY C 1 176 ? -16.52691 2.43443 3.65772 1.000 18.79974 169 GLY C N 1
ATOM 6381 C CA . GLY C 1 176 ? -15.58661 2.68696 4.73129 1.000 19.48858 169 GLY C CA 1
ATOM 6382 C C . GLY C 1 176 ? -15.54251 1.56284 5.75538 1.000 21.85954 169 GLY C C 1
ATOM 6383 O O . GLY C 1 176 ? -16.41341 0.69306 5.81982 1.000 22.15554 169 GLY C O 1
ATOM 6384 N N . ILE C 1 177 ? -14.49928 1.60150 6.59060 1.000 20.06285 170 ILE C N 1
ATOM 6385 C CA . ILE C 1 177 ? -14.23937 0.56416 7.58218 1.000 19.63724 170 ILE C CA 1
ATOM 6386 C C . ILE C 1 177 ? -13.95032 1.22467 8.92241 1.000 20.07324 170 ILE C C 1
ATOM 6387 O O . ILE C 1 177 ? -13.71352 2.42973 9.01010 1.000 22.04138 170 ILE C O 1
ATOM 6392 N N . ASP C 1 178 ? -13.95076 0.41475 9.97981 1.000 18.25862 171 ASP C N 1
ATOM 6393 C CA . ASP C 1 178 ? -13.57930 0.91611 11.28945 1.000 19.27552 171 ASP C CA 1
ATOM 6394 C C . ASP C 1 178 ? -12.30011 0.23173 11.76319 1.000 16.92463 171 ASP C C 1
ATOM 6395 O O . ASP C 1 178 ? -11.91533 -0.83931 11.28562 1.000 19.92033 171 ASP C O 1
ATOM 6400 N N . ALA C 1 179 ? -11.62382 0.88757 12.68996 1.000 17.41501 172 ALA C N 1
ATOM 6401 C CA . ALA C 1 179 ? -10.30377 0.44155 13.09213 1.000 18.33196 172 ALA C CA 1
ATOM 6402 C C . ALA C 1 179 ? -10.11327 0.75329 14.56631 1.000 14.87761 172 ALA C C 1
ATOM 6403 O O . ALA C 1 179 ? -10.85876 1.53501 15.16225 1.000 15.03978 172 ALA C O 1
ATOM 6405 N N . VAL C 1 180 ? -9.10380 0.11581 15.15058 1.000 16.56975 173 VAL C N 1
ATOM 6406 C CA . VAL C 1 180 ? -8.62445 0.44369 16.48340 1.000 18.39693 173 VAL C CA 1
ATOM 6407 C C . VAL C 1 180 ? -7.12345 0.67680 16.39656 1.000 18.25471 173 VAL C C 1
ATOM 6408 O O . VAL C 1 180 ? -6.44488 0.17501 15.50155 1.000 19.72588 173 VAL C O 1
ATOM 6412 N N . ILE C 1 181 ? -6.60944 1.44735 17.34337 1.000 18.83254 174 ILE C N 1
ATOM 6413 C CA . ILE C 1 181 ? -5.17304 1.46755 17.59694 1.000 16.43000 174 ILE C CA 1
ATOM 6414 C C . ILE C 1 181 ? -4.85755 0.29633 18.51688 1.000 19.29369 174 ILE C C 1
ATOM 6415 O O . ILE C 1 181 ? -5.41409 0.18977 19.61751 1.000 19.50468 174 ILE C O 1
ATOM 6420 N N . ALA C 1 182 ? -3.98981 -0.60321 18.05319 1.000 14.98706 175 ALA C N 1
ATOM 6421 C CA . ALA C 1 182 ? -3.67355 -1.79898 18.81493 1.000 18.85422 175 ALA C CA 1
ATOM 6422 C C . ALA C 1 182 ? -2.99331 -1.44319 20.13398 1.000 20.18481 175 ALA C C 1
ATOM 6423 O O . ALA C 1 182 ? -2.10807 -0.58592 20.18703 1.000 15.17109 175 ALA C O 1
ATOM 6425 N N . GLN C 1 183 ? -3.43194 -2.09329 21.21268 1.000 18.90714 176 GLN C N 1
ATOM 6426 C CA . GLN C 1 183 ? -2.79707 -1.93379 22.50608 1.000 21.33239 176 GLN C CA 1
ATOM 6427 C C . GLN C 1 183 ? -2.06562 -3.18631 22.98198 1.000 19.12349 176 GLN C C 1
ATOM 6428 O O . GLN C 1 183 ? -1.28363 -3.09167 23.93536 1.000 20.59110 176 GLN C O 1
ATOM 6434 N N . SER C 1 184 ? -2.30102 -4.34982 22.36857 1.000 17.95113 177 SER C N 1
ATOM 6435 C CA . SER C 1 184 ? -1.72396 -5.61447 22.82282 1.000 18.09533 177 SER C CA 1
ATOM 6436 C C . SER C 1 184 ? -0.45270 -6.00989 22.08332 1.000 21.16122 177 SER C C 1
ATOM 6437 O O . SER C 1 184 ? 0.18596 -7.00324 22.46238 1.000 15.98417 177 SER C O 1
ATOM 6440 N N . VAL C 1 185 ? -0.08127 -5.27043 21.03998 1.000 16.00287 178 VAL C N 1
ATOM 6441 C CA . VAL C 1 185 ? 1.01349 -5.65440 20.16157 1.000 14.45921 178 VAL C CA 1
ATOM 6442 C C . VAL C 1 185 ? 1.52030 -4.37544 19.50843 1.000 16.61334 178 VAL C C 1
ATOM 6443 O O . VAL C 1 185 ? 0.77036 -3.40601 19.35423 1.000 17.80714 178 VAL C O 1
ATOM 6447 N N . ARG C 1 186 ? 2.80517 -4.36384 19.15655 1.000 15.03197 179 ARG C N 1
ATOM 6448 C CA . ARG C 1 186 ? 3.46362 -3.25963 18.46186 1.000 15.17801 179 ARG C CA 1
ATOM 6449 C C . ARG C 1 186 ? 4.07858 -3.76372 17.16079 1.000 14.28946 179 ARG C C 1
ATOM 6450 O O . ARG C 1 186 ? 4.28680 -4.96048 16.97647 1.000 13.76891 179 ARG C O 1
ATOM 6458 N N . ARG C 1 187 ? 4.37495 -2.83145 16.25838 1.000 14.69230 180 ARG C N 1
ATOM 6459 C CA . ARG C 1 187 ? 4.97698 -3.19021 14.97686 1.000 14.61300 180 ARG C CA 1
ATOM 6460 C C . ARG C 1 187 ? 6.43897 -3.60485 15.15275 1.000 14.04338 180 ARG C C 1
ATOM 6461 O O . ARG C 1 187 ? 7.18082 -3.01375 15.93891 1.000 16.80020 180 ARG C O 1
ATOM 6469 N N . SER C 1 188 ? 6.85386 -4.62374 14.40950 1.000 12.40654 181 SER C N 1
ATOM 6470 C CA . SER C 1 188 ? 8.26209 -5.00654 14.29788 1.000 12.67063 181 SER C CA 1
ATOM 6471 C C . SER C 1 188 ? 9.17706 -3.78733 14.15413 1.000 15.36602 181 SER C C 1
ATOM 6472 O O . SER C 1 188 ? 9.01514 -3.01445 13.20299 1.000 14.08444 181 SER C O 1
ATOM 6475 N N . PRO C 1 189 ? 10.12836 -3.58197 15.07743 1.000 13.12724 182 PRO C N 1
ATOM 6476 C CA . PRO C 1 189 ? 11.06685 -2.44749 14.96214 1.000 13.59127 182 PRO C CA 1
ATOM 6477 C C . PRO C 1 189 ? 11.95953 -2.52122 13.73359 1.000 15.26061 182 PRO C C 1
ATOM 6478 O O . PRO C 1 189 ? 12.30323 -3.60021 13.23712 1.000 15.62238 182 PRO C O 1
ATOM 6482 N N . ALA C 1 190 ? 12.39150 -1.33699 13.28940 1.000 14.85143 183 ALA C N 1
ATOM 6483 C CA . ALA C 1 190 ? 13.34166 -1.24841 12.18542 1.000 16.78689 183 ALA C CA 1
ATOM 6484 C C . ALA C 1 190 ? 14.61966 -2.03257 12.47210 1.000 15.80768 183 ALA C C 1
ATOM 6485 O O . ALA C 1 190 ? 15.23235 -2.56948 11.54767 1.000 16.72250 183 ALA C O 1
ATOM 6487 N N . ASN C 1 191 ? 15.03786 -2.12223 13.73318 1.000 14.23323 184 ASN C N 1
ATOM 6488 C CA . ASN C 1 191 ? 16.26409 -2.84397 14.05855 1.000 15.09348 184 ASN C CA 1
ATOM 6489 C C . ASN C 1 191 ? 15.99360 -4.27061 14.54238 1.000 13.77675 184 ASN C C 1
ATOM 6490 O O . ASN C 1 191 ? 16.81283 -4.83604 15.27090 1.000 15.85085 184 ASN C O 1
ATOM 6495 N N . VAL C 1 192 ? 14.85964 -4.86282 14.14746 1.000 13.99953 185 VAL C N 1
ATOM 6496 C CA . VAL C 1 192 ? 14.55455 -6.27836 14.38949 1.000 14.54311 185 VAL C CA 1
ATOM 6497 C C . VAL C 1 192 ? 14.35789 -6.94412 13.03204 1.000 16.69206 185 VAL C C 1
ATOM 6498 O O . VAL C 1 192 ? 15.19222 -7.73778 12.57683 1.000 16.12266 185 VAL C O 1
ATOM 6502 N N . MET C 1 193 ? 13.24376 -6.61362 12.37587 1.000 16.68107 186 MET C N 1
ATOM 6503 C CA . MET C 1 193 ? 13.00724 -6.93723 10.97243 1.000 13.40443 186 MET C CA 1
ATOM 6504 C C . MET C 1 193 ? 12.26149 -5.73582 10.40881 1.000 16.01536 186 MET C C 1
ATOM 6505 O O . MET C 1 193 ? 11.12625 -5.46234 10.82100 1.000 14.77517 186 MET C O 1
ATOM 6510 N N . ASP C 1 194 ? 12.91001 -5.00232 9.50612 1.000 14.18968 187 ASP C N 1
ATOM 6511 C CA . ASP C 1 194 ? 12.45342 -3.67527 9.12871 1.000 13.20182 187 ASP C CA 1
ATOM 6512 C C . ASP C 1 194 ? 11.18759 -3.74819 8.28862 1.000 16.59297 187 ASP C C 1
ATOM 6513 O O . ASP C 1 194 ? 11.20431 -4.36655 7.21733 1.000 16.44838 187 ASP C O 1
ATOM 6518 N N . PRO C 1 195 ? 10.09278 -3.10618 8.70129 1.000 13.26247 188 PRO C N 1
ATOM 6519 C CA . PRO C 1 195 ? 8.91478 -3.02805 7.81791 1.000 15.15074 188 PRO C CA 1
ATOM 6520 C C . PRO C 1 195 ? 9.20040 -2.36246 6.48282 1.000 13.46928 188 PRO C C 1
ATOM 6521 O O . PRO C 1 195 ? 8.38739 -2.49652 5.56390 1.000 14.97338 188 PRO C O 1
ATOM 6525 N N . TRP C 1 196 ? 10.30116 -1.60626 6.36490 1.000 15.98422 189 TRP C N 1
ATOM 6526 C CA . TRP C 1 196 ? 10.65612 -0.99135 5.09075 1.000 17.70904 189 TRP C CA 1
ATOM 6527 C C . TRP C 1 196 ? 10.81016 -2.04119 3.99229 1.000 19.36711 189 TRP C C 1
ATOM 6528 O O . TRP C 1 196 ? 10.55013 -1.75582 2.81427 1.000 17.74010 189 TRP C O 1
ATOM 6539 N N . ILE C 1 197 ? 11.22911 -3.24875 4.36247 1.000 15.98638 190 ILE C N 1
ATOM 6540 C CA . ILE C 1 197 ? 11.34663 -4.38685 3.45329 1.000 18.81075 190 ILE C CA 1
ATOM 6541 C C . ILE C 1 197 ? 10.03335 -5.16072 3.50920 1.000 17.83628 190 ILE C C 1
ATOM 6542 O O . ILE C 1 197 ? 9.69347 -5.72724 4.55101 1.000 19.34235 190 ILE C O 1
ATOM 6547 N N . LYS C 1 198 ? 9.28709 -5.19153 2.40428 1.000 17.79395 191 LYS C N 1
ATOM 6548 C CA . LYS C 1 198 ? 8.03286 -5.93928 2.40913 1.000 19.49996 191 LYS C CA 1
ATOM 6549 C C . LYS C 1 198 ? 8.33785 -7.40152 2.68000 1.000 17.93289 191 LYS C C 1
ATOM 6550 O O . LYS C 1 198 ? 9.18501 -7.99723 2.01322 1.000 19.39190 191 LYS C O 1
ATOM 6556 N N . ASN C 1 199 ? 7.67438 -7.98209 3.67706 1.000 13.36924 192 ASN C N 1
ATOM 6557 C CA . ASN C 1 199 ? 8.11952 -9.29414 4.12827 1.000 15.68012 192 ASN C CA 1
ATOM 6558 C C . ASN C 1 199 ? 6.94137 -10.12610 4.63861 1.000 16.09003 192 ASN C C 1
ATOM 6559 O O . ASN C 1 199 ? 5.84171 -9.62475 4.86232 1.000 14.32448 192 ASN C O 1
ATOM 6564 N N . TYR C 1 200 ? 7.19441 -11.41786 4.82584 1.000 16.59449 193 TYR C N 1
ATOM 6565 C CA . TYR C 1 200 ? 6.17016 -12.37513 5.21554 1.000 15.29301 193 TYR C CA 1
ATOM 6566 C C . TYR C 1 200 ? 6.08056 -12.58119 6.72120 1.000 16.29068 193 TYR C C 1
ATOM 6567 O O . TYR C 1 200 ? 5.36907 -13.48695 7.16286 1.000 16.07803 193 TYR C O 1
ATOM 6576 N N . GLN C 1 201 ? 6.79340 -11.79122 7.52000 1.000 15.03669 194 GLN C N 1
ATOM 6577 C CA . GLN C 1 201 ? 6.78096 -11.98195 8.97238 1.000 17.62361 194 GLN C CA 1
ATOM 6578 C C . GLN C 1 201 ? 5.61642 -11.17379 9.52058 1.000 20.03764 194 GLN C C 1
ATOM 6579 O O . GLN C 1 201 ? 5.74274 -9.97909 9.80029 1.000 19.31391 194 GLN C O 1
ATOM 6585 N N . TRP C 1 202 ? 4.46498 -11.83836 9.67573 1.000 16.33467 195 TRP C N 1
ATOM 6586 C CA . TRP C 1 202 ? 3.22563 -11.17972 10.06689 1.000 16.75095 195 TRP C CA 1
ATOM 6587 C C . TRP C 1 202 ? 2.78809 -11.50715 11.49543 1.000 17.28345 195 TRP C C 1
ATOM 6588 O O . TRP C 1 202 ? 1.61421 -11.30682 11.83223 1.000 15.69081 195 TRP C O 1
ATOM 6599 N N . GLY C 1 203 ? 3.70007 -11.97936 12.35658 1.000 15.49691 196 GLY C N 1
ATOM 6600 C CA . GLY C 1 203 ? 3.28689 -12.32689 13.71238 1.000 17.79135 196 GLY C CA 1
ATOM 6601 C C . GLY C 1 203 ? 2.60102 -11.17719 14.43263 1.000 17.80208 196 GLY C C 1
ATOM 6602 O O . GLY C 1 203 ? 1.56735 -11.36218 15.08410 1.000 15.02216 196 GLY C O 1
ATOM 6603 N N . ASP C 1 204 ? 3.15368 -9.96866 14.30685 1.000 13.57743 197 ASP C N 1
ATOM 6604 C CA . ASP C 1 204 ? 2.54297 -8.80637 14.95173 1.000 13.32673 197 ASP C CA 1
ATOM 6605 C C . ASP C 1 204 ? 1.26837 -8.35870 14.23102 1.000 13.43993 197 ASP C C 1
ATOM 6606 O O . ASP C 1 204 ? 0.30071 -7.93448 14.87529 1.000 16.20235 197 ASP C O 1
ATOM 6611 N N . LEU C 1 205 ? 1.25225 -8.44032 12.89829 1.000 14.63753 198 LEU C N 1
ATOM 6612 C CA . LEU C 1 205 ? 0.08135 -8.02774 12.12410 1.000 14.42203 198 LEU C CA 1
ATOM 6613 C C . LEU C 1 205 ? -1.10128 -8.97078 12.34696 1.000 15.82098 198 LEU C C 1
ATOM 6614 O O . LEU C 1 205 ? -2.26067 -8.52793 12.38025 1.000 14.88216 198 LEU C O 1
ATOM 6619 N N . VAL C 1 206 ? -0.82844 -10.26987 12.47664 1.000 15.17447 199 VAL C N 1
ATOM 6620 C CA . VAL C 1 206 ? -1.88361 -11.23516 12.79758 1.000 14.79679 199 VAL C CA 1
ATOM 6621 C C . VAL C 1 206 ? -2.41904 -10.98793 14.20550 1.000 16.30022 199 VAL C C 1
ATOM 6622 O O . VAL C 1 206 ? -3.63275 -10.97534 14.43612 1.000 15.90403 199 VAL C O 1
ATOM 6626 N N . ARG C 1 207 ? -1.51769 -10.80622 15.17013 1.000 15.47865 200 ARG C N 1
ATOM 6627 C CA . ARG C 1 207 ? -1.93520 -10.46288 16.52540 1.000 15.69927 200 ARG C CA 1
ATOM 6628 C C . ARG C 1 207 ? -2.81540 -9.22368 16.52761 1.000 14.26386 200 ARG C C 1
ATOM 6629 O O . ARG C 1 207 ? -3.83106 -9.17953 17.22321 1.000 16.38379 200 ARG C O 1
ATOM 6637 N N . ALA C 1 208 ? -2.42688 -8.19353 15.76872 1.000 12.42832 201 ALA C N 1
ATOM 6638 C CA . ALA C 1 208 ? -3.21469 -6.96511 15.73528 1.000 15.24876 201 ALA C CA 1
ATOM 6639 C C . ALA C 1 208 ? -4.59046 -7.21832 15.13565 1.000 15.99525 201 ALA C C 1
ATOM 6640 O O . ALA C 1 208 ? -5.58866 -6.65800 15.60093 1.000 15.90562 201 ALA C O 1
ATOM 6642 N N . THR C 1 209 ? -4.66767 -8.07150 14.11146 1.000 17.67698 202 THR C N 1
ATOM 6643 C CA . THR C 1 209 ? -5.96948 -8.38382 13.52863 1.000 17.95129 202 THR C CA 1
ATOM 6644 C C . THR C 1 209 ? -6.85142 -9.12602 14.52899 1.000 19.36499 202 THR C C 1
ATOM 6645 O O . THR C 1 209 ? -8.04491 -8.82751 14.65070 1.000 17.05646 202 THR C O 1
ATOM 6649 N N . PHE C 1 210 ? -6.28027 -10.07733 15.27707 1.000 16.28970 203 PHE C N 1
ATOM 6650 C CA . PHE C 1 210 ? -7.06454 -10.75277 16.31253 1.000 17.59676 203 PHE C CA 1
ATOM 6651 C C . PHE C 1 210 ? -7.54548 -9.75574 17.36522 1.000 19.99926 203 PHE C C 1
ATOM 6652 O O . PHE C 1 210 ? -8.67877 -9.85087 17.85123 1.000 18.38668 203 PHE C O 1
ATOM 6660 N N . GLU C 1 211 ? -6.70539 -8.77361 17.71420 1.000 15.94679 204 GLU C N 1
ATOM 6661 C CA . GLU C 1 211 ? -7.12731 -7.76169 18.68322 1.000 18.15117 204 GLU C CA 1
ATOM 6662 C C . GLU C 1 211 ? -8.27368 -6.91892 18.13615 1.000 19.47432 204 GLU C C 1
ATOM 6663 O O . GLU C 1 211 ? -9.24049 -6.63406 18.85542 1.000 18.68638 204 GLU C O 1
ATOM 6669 N N . ALA C 1 212 ? -8.18423 -6.49948 16.86975 1.000 16.50698 205 ALA C N 1
ATOM 6670 C CA . ALA C 1 212 ? -9.27981 -5.73284 16.27907 1.000 19.56377 205 ALA C CA 1
ATOM 6671 C C . ALA C 1 212 ? -10.58652 -6.51990 16.33384 1.000 21.14170 205 ALA C C 1
ATOM 6672 O O . ALA C 1 212 ? -11.62278 -5.99416 16.75413 1.000 20.32720 205 ALA C O 1
ATOM 6674 N N . GLN C 1 213 ? -10.53751 -7.79603 15.94501 1.000 15.71544 206 GLN C N 1
ATOM 6675 C CA . GLN C 1 213 ? -11.72713 -8.65295 15.97311 1.000 22.88457 206 GLN C CA 1
ATOM 6676 C C . GLN C 1 213 ? -12.32385 -8.75361 17.37257 1.000 21.20025 206 GLN C C 1
ATOM 6677 O O . GLN C 1 213 ? -13.54993 -8.69766 17.53848 1.000 21.95377 206 GLN C O 1
ATOM 6683 N N . GLU C 1 214 ? -11.47780 -8.92105 18.39313 1.000 20.32955 207 GLU C N 1
ATOM 6684 C CA . GLU C 1 214 ? -11.98914 -9.03522 19.75313 1.000 18.68687 207 GLU C CA 1
ATOM 6685 C C . GLU C 1 214 ? -12.59766 -7.72695 20.23309 1.000 24.03292 207 GLU C C 1
ATOM 6686 O O . GLU C 1 214 ? -13.52187 -7.74257 21.05715 1.000 23.24832 207 GLU C O 1
ATOM 6692 N N . ARG C 1 215 ? -12.11104 -6.59359 19.72494 1.000 19.49711 208 ARG C N 1
ATOM 6693 C CA . ARG C 1 215 ? -12.63793 -5.28796 20.08414 1.000 19.89544 208 ARG C CA 1
ATOM 6694 C C . ARG C 1 215 ? -13.77388 -4.83951 19.16909 1.000 21.37469 208 ARG C C 1
ATOM 6695 O O . ARG C 1 215 ? -14.24501 -3.70523 19.29607 1.000 26.09611 208 ARG C O 1
ATOM 6703 N N . GLY C 1 216 ? -14.22608 -5.69993 18.26049 1.000 21.89692 209 GLY C N 1
ATOM 6704 C CA . GLY C 1 216 ? -15.35752 -5.36645 17.42175 1.000 21.33178 209 GLY C CA 1
ATOM 6705 C C . GLY C 1 216 ? -15.07027 -4.43928 16.26152 1.000 26.07753 209 GLY C C 1
ATOM 6706 O O . GLY C 1 216 ? -15.99870 -3.81668 15.74300 1.000 26.22626 209 GLY C O 1
ATOM 6707 N N . ALA C 1 217 ? -13.82066 -4.32855 15.82373 1.000 21.89569 210 ALA C N 1
ATOM 6708 C CA . ALA C 1 217 ? -13.48001 -3.51085 14.66891 1.000 18.63827 210 ALA C CA 1
ATOM 6709 C C . ALA C 1 217 ? -12.91615 -4.40528 13.56850 1.000 21.46192 210 ALA C C 1
ATOM 6710 O O . ALA C 1 217 ? -12.49808 -5.53572 13.81871 1.000 22.74262 210 ALA C O 1
ATOM 6712 N N . ARG C 1 218 ? -12.90680 -3.88953 12.33954 1.000 18.56428 211 ARG C N 1
ATOM 6713 C CA . ARG C 1 218 ? -12.38083 -4.67008 11.22408 1.000 20.96110 211 ARG C CA 1
ATOM 6714 C C . ARG C 1 218 ? -10.87011 -4.86792 11.33376 1.000 21.39285 211 ARG C C 1
ATOM 6715 O O . ARG C 1 218 ? -10.36538 -5.97239 11.11321 1.000 21.75847 211 ARG C O 1
ATOM 6723 N N . THR C 1 219 ? -10.12054 -3.81160 11.62801 1.000 19.23736 212 THR C N 1
ATOM 6724 C CA . THR C 1 219 ? -8.66482 -3.93687 11.56732 1.000 17.50864 212 THR C CA 1
ATOM 6725 C C . THR C 1 219 ? -8.03107 -3.02776 12.61308 1.000 18.24020 212 THR C C 1
ATOM 6726 O O . THR C 1 219 ? -8.72160 -2.36638 13.39548 1.000 16.72440 212 THR C O 1
ATOM 6730 N N . ALA C 1 220 ? -6.69928 -3.01136 12.63158 1.000 16.58106 213 ALA C N 1
ATOM 6731 C CA . ALA C 1 220 ? -5.94676 -2.30646 13.65676 1.000 19.50426 213 ALA C CA 1
ATOM 6732 C C . ALA C 1 220 ? -4.81563 -1.51654 13.01431 1.000 17.60486 213 ALA C C 1
ATOM 6733 O O . ALA C 1 220 ? -4.29926 -1.89099 11.96129 1.000 16.70706 213 ALA C O 1
ATOM 6735 N N . PHE C 1 221 ? -4.44481 -0.41244 13.65118 1.000 16.97003 214 PHE C N 1
ATOM 6736 C CA . PHE C 1 221 ? -3.21561 0.30714 13.34014 1.000 18.03603 214 PHE C CA 1
ATOM 6737 C C . PHE C 1 221 ? -2.21678 -0.00597 14.45162 1.000 17.81243 214 PHE C C 1
ATOM 6738 O O . PHE C 1 221 ? -2.57347 0.04403 15.63102 1.000 18.46878 214 PHE C O 1
ATOM 6746 N N . LEU C 1 222 ? -0.97641 -0.31604 14.08995 1.000 16.49985 215 LEU C N 1
ATOM 6747 C CA . LEU C 1 222 ? 0.04505 -0.65308 15.07658 1.000 14.96991 215 LEU C CA 1
ATOM 6748 C C . LEU C 1 222 ? 0.89314 0.56948 15.40880 1.000 16.87299 215 LEU C C 1
ATOM 6749 O O . LEU C 1 222 ? 1.25778 1.34824 14.52328 1.000 17.39892 215 LEU C O 1
ATOM 6754 N N . LEU C 1 223 ? 1.20995 0.73635 16.68925 1.000 16.30693 216 LEU C N 1
ATOM 6755 C CA . LEU C 1 223 ? 2.21412 1.71516 17.07957 1.000 16.25740 216 LEU C CA 1
ATOM 6756 C C . LEU C 1 223 ? 3.59997 1.06605 17.10805 1.000 15.80849 216 LEU C C 1
ATOM 6757 O O . LEU C 1 223 ? 3.73041 -0.15284 17.20396 1.000 15.40690 216 LEU C O 1
ATOM 6762 N N . ASP C 1 224 ? 4.64147 1.90281 17.03655 1.000 14.92911 217 ASP C N 1
ATOM 6763 C CA . ASP C 1 224 ? 6.01299 1.42438 17.15919 1.000 16.60145 217 ASP C CA 1
ATOM 6764 C C . ASP C 1 224 ? 6.47005 1.57981 18.61501 1.000 17.78818 217 ASP C C 1
ATOM 6765 O O . ASP C 1 224 ? 5.67580 1.91915 19.49752 1.000 16.25915 217 ASP C O 1
ATOM 6770 N N . SER C 1 225 ? 7.76393 1.33427 18.87876 1.000 13.88163 218 SER C N 1
ATOM 6771 C CA . SER C 1 225 ? 8.24524 1.33013 20.26324 1.000 18.63432 218 SER C CA 1
ATOM 6772 C C . SER C 1 225 ? 8.04543 2.66923 20.94593 1.000 17.48889 218 SER C C 1
ATOM 6773 O O . SER C 1 225 ? 7.78220 2.70918 22.15520 1.000 19.16425 218 SER C O 1
ATOM 6776 N N . ASP C 1 226 ? 8.15929 3.76643 20.20182 1.000 16.71334 219 ASP C N 1
ATOM 6777 C CA . ASP C 1 226 ? 8.02057 5.10325 20.77098 1.000 15.23505 219 ASP C CA 1
ATOM 6778 C C . ASP C 1 226 ? 6.57494 5.59336 20.79675 1.000 15.25469 219 ASP C C 1
ATOM 6779 O O . ASP C 1 226 ? 6.33041 6.72600 21.22445 1.000 14.94182 219 ASP C O 1
ATOM 6784 N N . GLY C 1 227 ? 5.62002 4.77494 20.35905 1.000 14.19681 220 GLY C N 1
ATOM 6785 C CA . GLY C 1 227 ? 4.22074 5.13816 20.41705 1.000 16.97995 220 GLY C CA 1
ATOM 6786 C C . GLY C 1 227 ? 3.68787 5.86913 19.20612 1.000 18.86223 220 GLY C C 1
ATOM 6787 O O . GLY C 1 227 ? 2.58595 6.44424 19.28445 1.000 16.89869 220 GLY C O 1
ATOM 6788 N N . PHE C 1 228 ? 4.42312 5.87315 18.09320 1.000 17.14101 221 PHE C N 1
ATOM 6789 C CA . PHE C 1 228 ? 3.98044 6.55064 16.88280 1.000 15.65888 221 PHE C CA 1
ATOM 6790 C C . PHE C 1 228 ? 3.21196 5.57861 16.00030 1.000 14.26879 221 PHE C C 1
ATOM 6791 O O . PHE C 1 228 ? 3.43525 4.36769 16.03171 1.000 14.14387 221 PHE C O 1
ATOM 6799 N N . VAL C 1 229 ? 2.29792 6.13217 15.20360 1.000 14.74517 222 VAL C N 1
ATOM 6800 C CA . VAL C 1 229 ? 1.45653 5.32491 14.32843 1.000 13.97831 222 VAL C CA 1
ATOM 6801 C C . VAL C 1 229 ? 2.27281 4.84040 13.13504 1.000 13.81173 222 VAL C C 1
ATOM 6802 O O . VAL C 1 229 ? 2.95031 5.63350 12.46760 1.000 15.77949 222 VAL C O 1
ATOM 6806 N N . THR C 1 230 ? 2.19040 3.53452 12.83746 1.000 15.35454 223 THR C N 1
ATOM 6807 C CA . THR C 1 230 ? 2.93066 2.97357 11.71976 1.000 14.64713 223 THR C CA 1
ATOM 6808 C C . THR C 1 230 ? 1.94806 2.59638 10.62385 1.000 14.75061 223 THR C C 1
ATOM 6809 O O . THR C 1 230 ? 1.47855 3.49416 9.87948 1.000 13.85130 223 THR C O 1
ATOM 6813 N N . GLU C 1 231 ? 1.62324 1.31518 10.44681 1.000 10.45427 224 GLU C N 1
ATOM 6814 C CA . GLU C 1 231 ? 0.76892 0.83066 9.36761 1.000 14.54932 224 GLU C CA 1
ATOM 6815 C C . GLU C 1 231 ? -0.19225 -0.20163 9.95227 1.000 16.63578 224 GLU C C 1
ATOM 6816 O O . GLU C 1 231 ? -0.25465 -0.40021 11.17029 1.000 15.95028 224 GLU C O 1
ATOM 6822 N N . GLY C 1 232 ? -0.94148 -0.87959 9.07833 1.000 15.07464 225 GLY C N 1
ATOM 6823 C CA . GLY C 1 232 ? -1.76234 -1.99034 9.50211 1.000 14.36653 225 GLY C CA 1
ATOM 6824 C C . GLY C 1 232 ? -1.42331 -3.28735 8.78792 1.000 16.84377 225 GLY C C 1
ATOM 6825 O O . GLY C 1 232 ? -0.48161 -3.36620 7.98961 1.000 15.55903 225 GLY C O 1
ATOM 6826 N N . PRO C 1 233 ? -2.19549 -4.33823 9.05825 1.000 16.88944 226 PRO C N 1
ATOM 6827 C CA . PRO C 1 233 ? -1.90768 -5.63895 8.42965 1.000 14.20810 226 PRO C CA 1
ATOM 6828 C C . PRO C 1 233 ? -2.13848 -5.62597 6.92438 1.000 16.75772 226 PRO C C 1
ATOM 6829 O O . PRO C 1 233 ? -3.23807 -5.93237 6.45328 1.000 18.61783 226 PRO C O 1
ATOM 6833 N N . GLY C 1 234 ? -1.11283 -5.24454 6.16539 1.000 16.44922 227 GLY C N 1
ATOM 6834 C CA . GLY C 1 234 ? -1.17880 -5.23096 4.72330 1.000 17.70641 227 GLY C CA 1
ATOM 6835 C C . GLY C 1 234 ? -1.53096 -3.91105 4.06999 1.000 17.46422 227 GLY C C 1
ATOM 6836 O O . GLY C 1 234 ? -1.85060 -3.91209 2.87793 1.000 19.19600 227 GLY C O 1
ATOM 6837 N N . PHE C 1 235 ? -1.46132 -2.78760 4.79294 1.000 17.18514 228 PHE C N 1
ATOM 6838 C CA . PHE C 1 235 ? -1.81897 -1.49156 4.21962 1.000 18.31707 228 PHE C CA 1
ATOM 6839 C C . PHE C 1 235 ? -1.13753 -0.37404 4.99607 1.000 16.67810 228 PHE C C 1
ATOM 6840 O O . PHE C 1 235 ? -0.88250 -0.50097 6.19540 1.000 16.92674 228 PHE C O 1
ATOM 6848 N N . ASN C 1 236 ? -0.88455 0.73452 4.30781 1.000 15.07471 229 ASN C N 1
ATOM 6849 C CA . ASN C 1 236 ? -0.42419 1.96088 4.93629 1.000 14.40085 229 ASN C CA 1
ATOM 6850 C C . ASN C 1 236 ? -1.61477 2.76836 5.44875 1.000 15.17585 229 ASN C C 1
ATOM 6851 O O . ASN C 1 236 ? -2.75840 2.60035 5.00199 1.000 15.37903 229 ASN C O 1
ATOM 6856 N N . VAL C 1 237 ? -1.32387 3.65023 6.39521 1.000 15.59863 230 VAL C N 1
ATOM 6857 C CA . VAL C 1 237 ? -2.31065 4.49667 7.05522 1.000 14.20240 230 VAL C CA 1
ATOM 6858 C C . VAL C 1 237 ? -1.96135 5.94350 6.75872 1.000 18.01275 230 VAL C C 1
ATOM 6859 O O . VAL C 1 237 ? -0.83206 6.37841 7.02419 1.000 15.97572 230 VAL C O 1
ATOM 6863 N N . LEU C 1 238 ? -2.93840 6.69655 6.22743 1.000 16.06932 231 LEU C N 1
ATOM 6864 C CA . LEU C 1 238 ? -2.76224 8.11290 5.94124 1.000 16.46842 231 LEU C CA 1
ATOM 6865 C C . LEU C 1 238 ? -3.88480 8.90728 6.59791 1.000 16.75101 231 LEU C C 1
ATOM 6866 O O . LEU C 1 238 ? -4.97644 8.38984 6.83779 1.000 17.11797 231 LEU C O 1
ATOM 6871 N N . MET C 1 239 ? -3.60235 10.16342 6.92558 1.000 15.52697 232 MET C N 1
ATOM 6872 C CA . MET C 1 239 ? -4.63852 11.02815 7.47437 1.000 17.56952 232 MET C CA 1
ATOM 6873 C C . MET C 1 239 ? -4.57941 12.38477 6.78283 1.000 19.21451 232 MET C C 1
ATOM 6874 O O . MET C 1 239 ? -3.55056 12.77257 6.22818 1.000 17.81384 232 MET C O 1
ATOM 6879 N N . VAL C 1 240 ? -5.71181 13.08316 6.79163 1.000 22.06522 233 VAL C N 1
ATOM 6880 C CA . VAL C 1 240 ? -5.84564 14.41928 6.22150 1.000 15.43248 233 VAL C CA 1
ATOM 6881 C C . VAL C 1 240 ? -6.22785 15.36036 7.35692 1.000 19.86670 233 VAL C C 1
ATOM 6882 O O . VAL C 1 240 ? -7.13243 15.05132 8.14073 1.000 21.11895 233 VAL C O 1
ATOM 6886 N N . LYS C 1 241 ? -5.53060 16.49233 7.46180 1.000 20.53455 234 LYS C N 1
ATOM 6887 C CA . LYS C 1 241 ? -5.86924 17.50833 8.45551 1.000 23.71351 234 LYS C CA 1
ATOM 6888 C C . LYS C 1 241 ? -5.53418 18.88201 7.88954 1.000 28.20044 234 LYS C C 1
ATOM 6889 O O . LYS C 1 241 ? -4.36689 19.16639 7.61019 1.000 23.51631 234 LYS C O 1
ATOM 6895 N N . ASP C 1 242 ? -6.56156 19.71646 7.70454 1.000 26.85055 235 ASP C N 1
ATOM 6896 C CA . ASP C 1 242 ? -6.40177 21.13072 7.34374 1.000 28.21158 235 ASP C CA 1
ATOM 6897 C C . ASP C 1 242 ? -5.47893 21.32518 6.13597 1.000 25.86497 235 ASP C C 1
ATOM 6898 O O . ASP C 1 242 ? -4.53643 22.12018 6.16338 1.000 31.45626 235 ASP C O 1
ATOM 6903 N N . GLY C 1 243 ? -5.75625 20.58489 5.06482 1.000 26.56147 236 GLY C N 1
ATOM 6904 C CA . GLY C 1 243 ? -5.04525 20.76057 3.81579 1.000 28.65685 236 GLY C CA 1
ATOM 6905 C C . GLY C 1 243 ? -3.74199 20.00372 3.66592 1.000 27.77728 236 GLY C C 1
ATOM 6906 O O . GLY C 1 243 ? -3.04597 20.21046 2.66433 1.000 22.58021 236 GLY C O 1
ATOM 6907 N N . THR C 1 244 ? -3.39130 19.12797 4.61033 1.000 24.54578 237 THR C N 1
ATOM 6908 C CA . THR C 1 244 ? -2.15854 18.34814 4.53644 1.000 23.47174 237 THR C CA 1
ATOM 6909 C C . THR C 1 244 ? -2.46396 16.87442 4.77160 1.000 21.50673 237 THR C C 1
ATOM 6910 O O . THR C 1 244 ? -3.27722 16.53488 5.63737 1.000 20.97789 237 THR C O 1
ATOM 6914 N N . VAL C 1 245 ? -1.81096 16.00918 3.99146 1.000 19.02869 238 VAL C N 1
ATOM 6915 C CA . VAL C 1 245 ? -1.89234 14.56002 4.14814 1.000 21.88873 238 VAL C CA 1
ATOM 6916 C C . VAL C 1 245 ? -0.65455 14.11684 4.92019 1.000 19.81722 238 VAL C C 1
ATOM 6917 O O . VAL C 1 245 ? 0.47169 14.40551 4.50067 1.000 19.88219 238 VAL C O 1
ATOM 6921 N N . PHE C 1 246 ? -0.84664 13.42789 6.04833 1.000 17.56363 239 PHE C N 1
ATOM 6922 C CA . PHE C 1 246 ? 0.26984 12.91782 6.83914 1.000 17.68951 239 PHE C CA 1
ATOM 6923 C C . PHE C 1 246 ? 0.30234 11.40198 6.76998 1.000 16.90237 239 PHE C C 1
ATOM 6924 O O . PHE C 1 246 ? -0.74527 10.74812 6.73579 1.000 18.41846 239 PHE C O 1
ATOM 6932 N N . THR C 1 247 ? 1.51829 10.84773 6.79775 1.000 18.54824 240 THR C N 1
ATOM 6933 C CA . THR C 1 247 ? 1.69086 9.40114 6.82234 1.000 14.74119 240 THR C CA 1
ATOM 6934 C C . THR C 1 247 ? 3.09286 9.09157 7.33839 1.000 14.60194 240 THR C C 1
ATOM 6935 O O . THR C 1 247 ? 4.03149 9.85303 7.10390 1.000 15.49837 240 THR C O 1
ATOM 6939 N N . ALA C 1 248 ? 3.21596 7.96178 8.03993 1.000 15.54649 241 ALA C N 1
ATOM 6940 C CA . ALA C 1 248 ? 4.44955 7.63536 8.75465 1.000 15.88967 241 ALA C CA 1
ATOM 6941 C C . ALA C 1 248 ? 5.62334 7.43768 7.80188 1.000 15.55077 241 ALA C C 1
ATOM 6942 O O . ALA C 1 248 ? 5.47631 6.89706 6.70559 1.000 17.03165 241 ALA C O 1
ATOM 6944 N N . ALA C 1 249 ? 6.81057 7.85315 8.24890 1.000 17.44800 242 ALA C N 1
ATOM 6945 C CA . ALA C 1 249 ? 8.03863 7.52364 7.53627 1.000 20.42461 242 ALA C CA 1
ATOM 6946 C C . ALA C 1 249 ? 8.68225 6.23436 8.04657 1.000 17.94348 242 ALA C C 1
ATOM 6947 O O . ALA C 1 249 ? 9.10477 5.39480 7.24487 1.000 19.14671 242 ALA C O 1
ATOM 6949 N N . ARG C 1 250 ? 8.75617 6.06072 9.36396 1.000 15.47269 243 ARG C N 1
ATOM 6950 C CA . ARG C 1 250 ? 9.53672 5.00071 9.99019 1.000 13.78778 243 ARG C CA 1
ATOM 6951 C C . ARG C 1 250 ? 8.66069 3.80621 10.36452 1.000 16.46135 243 ARG C C 1
ATOM 6952 O O . ARG C 1 250 ? 7.49478 3.95891 10.74604 1.000 15.65740 243 ARG C O 1
ATOM 6960 N N . ASN C 1 251 ? 9.23948 2.60520 10.25370 1.000 13.14871 244 ASN C N 1
ATOM 6961 C CA . ASN C 1 251 ? 8.60328 1.36800 10.70397 1.000 12.54365 244 ASN C CA 1
ATOM 6962 C C . ASN C 1 251 ? 7.36453 1.02849 9.87350 1.000 15.08078 244 ASN C C 1
ATOM 6963 O O . ASN C 1 251 ? 6.39850 0.45764 10.38158 1.000 14.86530 244 ASN C O 1
ATOM 6968 N N . VAL C 1 252 ? 7.39832 1.36178 8.57896 1.000 14.44323 245 VAL C N 1
ATOM 6969 C CA . VAL C 1 252 ? 6.32507 1.04138 7.65042 1.000 13.98745 245 VAL C CA 1
ATOM 6970 C C . VAL C 1 252 ? 6.95692 0.68690 6.31479 1.000 15.26332 245 VAL C C 1
ATOM 6971 O O . VAL C 1 252 ? 8.09631 1.05751 6.01901 1.000 15.97396 245 VAL C O 1
ATOM 6975 N N . LEU C 1 253 ? 6.18771 -0.00917 5.50421 1.000 14.57843 246 LEU C N 1
ATOM 6976 C CA . LEU C 1 253 ? 6.52332 -0.16549 4.09300 1.000 14.34821 246 LEU C CA 1
ATOM 6977 C C . LEU C 1 253 ? 6.27444 1.14976 3.35856 1.000 18.43433 246 LEU C C 1
ATOM 6978 O O . LEU C 1 253 ? 5.22484 1.76517 3.55265 1.000 16.76342 246 LEU C O 1
ATOM 6983 N N . PRO C 1 254 ? 7.20192 1.61653 2.50671 1.000 17.82823 247 PRO C N 1
ATOM 6984 C CA . PRO C 1 254 ? 6.86476 2.74477 1.62827 1.000 19.42592 247 PRO C CA 1
ATOM 6985 C C . PRO C 1 254 ? 5.96450 2.25855 0.49726 1.000 17.69895 247 PRO C C 1
ATOM 6986 O O . PRO C 1 254 ? 6.42108 1.90528 -0.59823 1.000 17.28848 247 PRO C O 1
ATOM 6990 N N . GLY C 1 255 ? 4.66770 2.20193 0.78470 1.000 16.03985 248 GLY C N 1
ATOM 6991 C CA . GLY C 1 255 ? 3.73307 1.61934 -0.16375 1.000 15.93512 248 GLY C CA 1
ATOM 6992 C C . GLY C 1 255 ? 3.69408 2.38284 -1.47606 1.000 15.25513 248 GLY C C 1
ATOM 6993 O O . GLY C 1 255 ? 3.96203 3.58984 -1.54668 1.000 17.88854 248 GLY C O 1
ATOM 6994 N N . ILE C 1 256 ? 3.36916 1.65690 -2.53682 1.000 17.18964 249 ILE C N 1
ATOM 6995 C CA . ILE C 1 256 ? 3.21714 2.28723 -3.83830 1.000 18.45204 249 ILE C CA 1
ATOM 6996 C C . ILE C 1 256 ? 1.80063 2.83776 -4.01955 1.000 18.27702 249 ILE C C 1
ATOM 6997 O O . ILE C 1 256 ? 1.61442 3.83268 -4.72815 1.000 15.59950 249 ILE C O 1
ATOM 7002 N N . THR C 1 257 ? 0.80024 2.25589 -3.33884 1.000 16.37174 250 THR C N 1
ATOM 7003 C CA . THR C 1 257 ? -0.50120 2.92633 -3.26400 1.000 18.54290 250 THR C CA 1
ATOM 7004 C C . THR C 1 257 ? -0.38222 4.22909 -2.48444 1.000 17.25035 250 THR C C 1
ATOM 7005 O O . THR C 1 257 ? -0.92256 5.26389 -2.89260 1.000 18.01423 250 THR C O 1
ATOM 7009 N N . ARG C 1 258 ? 0.33825 4.19183 -1.36295 1.000 16.60219 251 ARG C N 1
ATOM 7010 C CA . ARG C 1 258 ? 0.67835 5.40501 -0.62820 1.000 17.42808 251 ARG C CA 1
ATOM 7011 C C . ARG C 1 258 ? 1.37369 6.41797 -1.53252 1.000 16.38987 251 ARG C C 1
ATOM 7012 O O . ARG C 1 258 ? 1.02360 7.60258 -1.55463 1.000 15.80604 251 ARG C O 1
ATOM 7020 N N . ARG C 1 259 ? 2.36090 5.95913 -2.29871 1.000 14.52729 252 ARG C N 1
ATOM 7021 C CA . ARG C 1 259 ? 3.06467 6.86301 -3.20195 1.000 17.35647 252 ARG C CA 1
ATOM 7022 C C . ARG C 1 259 ? 2.09192 7.52310 -4.17274 1.000 18.53554 252 ARG C C 1
ATOM 7023 O O . ARG C 1 259 ? 2.13280 8.74421 -4.38010 1.000 20.75636 252 ARG C O 1
ATOM 7031 N N . THR C 1 260 ? 1.20265 6.72302 -4.76449 1.000 17.88590 253 THR C N 1
ATOM 7032 C CA . THR C 1 260 ? 0.22659 7.24645 -5.71757 1.000 18.52604 253 THR C CA 1
ATOM 7033 C C . THR C 1 260 ? -0.71609 8.23877 -5.04696 1.000 19.75547 253 THR C C 1
ATOM 7034 O O . THR C 1 260 ? -0.96240 9.33502 -5.57005 1.000 19.50801 253 THR C O 1
ATOM 7038 N N . ALA C 1 261 ? -1.24551 7.87157 -3.87276 1.000 18.30997 254 ALA C N 1
ATOM 7039 C CA . ALA C 1 261 ? -2.15882 8.75320 -3.15157 1.000 19.24863 254 ALA C CA 1
ATOM 7040 C C . ALA C 1 261 ? -1.51687 10.10066 -2.85525 1.000 20.74514 254 ALA C C 1
ATOM 7041 O O . ALA C 1 261 ? -2.17777 11.14248 -2.94757 1.000 21.59051 254 ALA C O 1
ATOM 7043 N N . LEU C 1 262 ? -0.22915 10.10921 -2.50012 1.000 18.80837 255 LEU C N 1
ATOM 7044 C CA . LEU C 1 262 ? 0.43477 11.37656 -2.21891 1.000 18.21203 255 LEU C CA 1
ATOM 7045 C C . LEU C 1 262 ? 0.64788 12.18914 -3.49739 1.000 20.56519 255 LEU C C 1
ATOM 7046 O O . LEU C 1 262 ? 0.54728 13.42413 -3.48127 1.000 21.04220 255 LEU C O 1
ATOM 7051 N N . GLU C 1 263 ? 0.94966 11.51804 -4.61154 1.000 20.21347 256 GLU C N 1
ATOM 7052 C CA . GLU C 1 263 ? 1.04629 12.21846 -5.88835 1.000 22.79294 256 GLU C CA 1
ATOM 7053 C C . GLU C 1 263 ? -0.28270 12.87488 -6.24450 1.000 23.69545 256 GLU C C 1
ATOM 7054 O O . GLU C 1 263 ? -0.32786 14.04179 -6.65473 1.000 24.72684 256 GLU C O 1
ATOM 7060 N N . ILE C 1 264 ? -1.37619 12.13139 -6.07996 1.000 21.44375 257 ILE C N 1
ATOM 7061 C CA . ILE C 1 264 ? -2.71000 12.64525 -6.38217 1.000 25.11087 257 ILE C CA 1
ATOM 7062 C C . ILE C 1 264 ? -3.04583 13.82756 -5.48386 1.000 25.50463 257 ILE C C 1
ATOM 7063 O O . ILE C 1 264 ? -3.57661 14.85052 -5.94339 1.000 25.10372 257 ILE C O 1
ATOM 7068 N N . ALA C 1 265 ? -2.72743 13.71623 -4.19271 1.000 21.05022 258 ALA C N 1
ATOM 7069 C CA . ALA C 1 265 ? -3.03256 14.79200 -3.25864 1.000 20.57918 258 ALA C CA 1
ATOM 7070 C C . ALA C 1 265 ? -2.25559 16.04950 -3.60855 1.000 25.48356 258 ALA C C 1
ATOM 7071 O O . ALA C 1 265 ? -2.79022 17.16175 -3.53101 1.000 26.43223 258 ALA C O 1
ATOM 7073 N N . ARG C 1 266 ? -0.98876 15.89942 -3.99479 1.000 22.39422 259 ARG C N 1
ATOM 7074 C CA . ARG C 1 266 ? -0.23459 17.07582 -4.41595 1.000 27.18238 259 ARG C CA 1
ATOM 7075 C C . ARG C 1 266 ? -0.82342 17.67463 -5.69290 1.000 22.48589 259 ARG C C 1
ATOM 7076 O O . ARG C 1 266 ? -0.88194 18.89885 -5.83722 1.000 28.30126 259 ARG C O 1
ATOM 7084 N N . ASP C 1 267 ? -1.29416 16.82948 -6.61140 1.000 25.26957 260 ASP C N 1
ATOM 7085 C CA . ASP C 1 267 ? -1.94242 17.33291 -7.81661 1.000 25.55703 260 ASP C CA 1
ATOM 7086 C C . ASP C 1 267 ? -3.20476 18.11890 -7.48863 1.000 30.40082 260 ASP C C 1
ATOM 7087 O O . ASP C 1 267 ? -3.52490 19.08819 -8.18671 1.000 29.64302 260 ASP C O 1
ATOM 7092 N N . PHE C 1 268 ? -3.92848 17.72660 -6.43710 1.000 25.15027 261 PHE C N 1
ATOM 7093 C CA . PHE C 1 268 ? -5.08645 18.46833 -5.94698 1.000 28.92843 261 PHE C CA 1
ATOM 7094 C C . PHE C 1 268 ? -4.71055 19.73237 -5.18519 1.000 31.38542 261 PHE C C 1
ATOM 7095 O O . PHE C 1 268 ? -5.60688 20.45709 -4.73642 1.000 31.19245 261 PHE C O 1
ATOM 7103 N N . GLY C 1 269 ? -3.42603 20.00694 -4.99697 1.000 29.10508 262 GLY C N 1
ATOM 7104 C CA . GLY C 1 269 ? -3.01946 21.18194 -4.25797 1.000 26.07835 262 GLY C CA 1
ATOM 7105 C C . GLY C 1 269 ? -2.86309 20.98930 -2.76576 1.000 29.12042 262 GLY C C 1
ATOM 7106 O O . GLY C 1 269 ? -2.66488 21.97861 -2.05071 1.000 30.05663 262 GLY C O 1
ATOM 7107 N N . LEU C 1 270 ? -2.95305 19.75586 -2.26924 1.000 27.10586 263 LEU C N 1
ATOM 7108 C CA . LEU C 1 270 ? -2.71646 19.48745 -0.85796 1.000 24.11102 263 LEU C CA 1
ATOM 7109 C C . LEU C 1 270 ? -1.21689 19.37485 -0.59973 1.000 23.20040 263 LEU C C 1
ATOM 7110 O O . LEU C 1 270 ? -0.44273 19.01956 -1.48863 1.000 25.67813 263 LEU C O 1
ATOM 7115 N N . GLN C 1 271 ? -0.80803 19.67989 0.62518 1.000 23.78677 264 GLN C N 1
ATOM 7116 C CA . GLN C 1 271 ? 0.55166 19.36949 1.04789 1.000 24.09557 264 GLN C CA 1
ATOM 7117 C C . GLN C 1 271 ? 0.61108 17.93985 1.57183 1.000 21.73929 264 GLN C C 1
ATOM 7118 O O . GLN C 1 271 ? -0.40117 17.37990 2.00087 1.000 19.42602 264 GLN C O 1
ATOM 7124 N N . THR C 1 272 ? 1.80419 17.34181 1.50842 1.000 23.65950 265 THR C N 1
ATOM 7125 C CA . THR C 1 272 ? 2.03337 15.98161 1.98396 1.000 19.26520 265 THR C CA 1
ATOM 7126 C C . THR C 1 272 ? 3.26813 15.98769 2.87874 1.000 24.64821 265 THR C C 1
ATOM 7127 O O . THR C 1 272 ? 4.24052 16.69897 2.60050 1.000 21.66214 265 THR C O 1
ATOM 7131 N N . VAL C 1 273 ? 3.19997 15.24068 3.98186 1.000 19.10901 266 VAL C N 1
ATOM 7132 C CA . VAL C 1 273 ? 4.29457 15.11253 4.94613 1.000 19.62364 266 VAL C CA 1
ATOM 7133 C C . VAL C 1 273 ? 4.46559 13.62937 5.26448 1.000 23.99347 266 VAL C C 1
ATOM 7134 O O . VAL C 1 273 ? 3.57200 13.00509 5.85251 1.000 20.86696 266 VAL C O 1
ATOM 7138 N N . ILE C 1 274 ? 5.59511 13.06074 4.86456 1.000 19.85577 267 ILE C N 1
ATOM 7139 C CA . ILE C 1 274 ? 5.97110 11.71194 5.27222 1.000 21.77528 267 ILE C CA 1
ATOM 7140 C C . ILE C 1 274 ? 6.84992 11.88504 6.50531 1.000 22.52676 267 ILE C C 1
ATOM 7141 O O . ILE C 1 274 ? 7.92537 12.48141 6.42237 1.000 19.77305 267 ILE C O 1
ATOM 7146 N N . GLY C 1 275 ? 6.35590 11.44812 7.66098 1.000 15.67672 268 GLY C N 1
ATOM 7147 C CA . GLY C 1 275 ? 7.01289 11.76207 8.92137 1.000 18.22000 268 GLY C CA 1
ATOM 7148 C C . GLY C 1 275 ? 6.19948 11.23054 10.07890 1.000 19.95401 268 GLY C C 1
ATOM 7149 O O . GLY C 1 275 ? 5.16240 10.59018 9.89279 1.000 17.40138 268 GLY C O 1
ATOM 7150 N N . ASP C 1 276 ? 6.68544 11.49870 11.29077 1.000 15.35668 269 ASP C N 1
ATOM 7151 C CA . ASP C 1 276 ? 6.09325 10.86926 12.46708 1.000 15.17407 269 ASP C CA 1
ATOM 7152 C C . ASP C 1 276 ? 4.62811 11.27466 12.64849 1.000 18.83283 269 ASP C C 1
ATOM 7153 O O . ASP C 1 276 ? 4.27394 12.45364 12.54156 1.000 18.11869 269 ASP C O 1
ATOM 7158 N N . VAL C 1 277 ? 3.77668 10.28466 12.92662 1.000 17.18512 270 VAL C N 1
ATOM 7159 C CA . VAL C 1 277 ? 2.34549 10.47980 13.13790 1.000 19.18039 270 VAL C CA 1
ATOM 7160 C C . VAL C 1 277 ? 1.98755 9.96074 14.52739 1.000 17.12712 270 VAL C C 1
ATOM 7161 O O . VAL C 1 277 ? 2.34387 8.83155 14.87979 1.000 16.12974 270 VAL C O 1
ATOM 7165 N N . THR C 1 278 ? 1.27741 10.77740 15.31098 1.000 16.98449 271 THR C N 1
ATOM 7166 C CA . THR C 1 278 ? 0.92367 10.37334 16.66968 1.000 16.74129 271 THR C CA 1
ATOM 7167 C C . THR C 1 278 ? -0.52475 9.92292 16.75312 1.000 16.83624 271 THR C C 1
ATOM 7168 O O . THR C 1 278 ? -1.35308 10.27877 15.90670 1.000 17.28151 271 THR C O 1
ATOM 7172 N N . PRO C 1 279 ? -0.88072 9.16125 17.78835 1.000 18.33528 272 PRO C N 1
ATOM 7173 C CA . PRO C 1 279 ? -2.31190 8.86905 17.99790 1.000 19.74585 272 PRO C CA 1
ATOM 7174 C C . PRO C 1 279 ? -3.14692 10.13200 18.139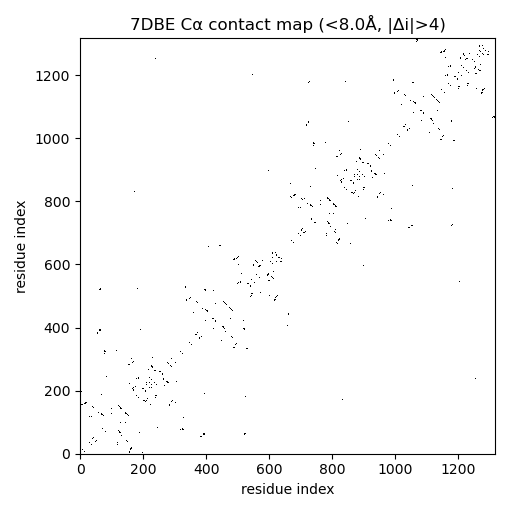05 1.000 18.21555 272 PRO C C 1
ATOM 7175 O O . PRO C 1 279 ? -4.28415 10.18343 17.65581 1.000 18.39802 272 PRO C O 1
ATOM 7179 N N . GLU C 1 280 ? -2.59878 11.15718 18.79499 1.000 20.16563 273 GLU C N 1
ATOM 7180 C CA . GLU C 1 280 ? -3.32704 12.41183 18.95913 1.000 20.37018 273 GLU C CA 1
ATOM 7181 C C . GLU C 1 280 ? -3.60830 13.07603 17.61429 1.000 21.46363 273 GLU C C 1
ATOM 7182 O O . GLU C 1 280 ? -4.68537 13.65185 17.40621 1.000 18.51277 273 GLU C O 1
ATOM 7188 N N . MET C 1 281 ? -2.66251 12.98965 16.67855 1.000 18.69744 274 MET C N 1
ATOM 7189 C CA . MET C 1 281 ? -2.92441 13.45377 15.32034 1.000 17.57922 274 MET C CA 1
ATOM 7190 C C . MET C 1 281 ? -4.06569 12.66886 14.68077 1.000 19.23804 274 MET C C 1
ATOM 7191 O O . MET C 1 281 ? -4.95621 13.25394 14.05439 1.000 18.84841 274 MET C O 1
ATOM 7196 N N . LEU C 1 282 ? -4.05334 11.33594 14.81649 1.000 18.53736 275 LEU C N 1
ATOM 7197 C CA . LEU C 1 282 ? -5.14563 10.54377 14.24353 1.000 17.83350 275 LEU C CA 1
ATOM 7198 C C . LEU C 1 282 ? -6.49044 10.94496 14.84253 1.000 20.43602 275 LEU C C 1
ATOM 7199 O O . LEU C 1 282 ? -7.49898 11.01658 14.12900 1.000 19.99634 275 LEU C O 1
ATOM 7204 N N . ARG C 1 283 ? -6.53037 11.19414 16.15756 1.000 21.25661 276 ARG C N 1
ATOM 7205 C CA . ARG C 1 283 ? -7.81000 11.47795 16.80221 1.000 25.06248 276 ARG C CA 1
ATOM 7206 C C . ARG C 1 283 ? -8.35621 12.85070 16.43766 1.000 22.90072 276 ARG C C 1
ATOM 7207 O O . ARG C 1 283 ? -9.56162 13.08415 16.58816 1.000 26.60111 276 ARG C O 1
ATOM 7215 N N . GLY C 1 284 ? -7.51798 13.75692 15.95603 1.000 23.59608 277 GLY C N 1
ATOM 7216 C CA . GLY C 1 284 ? -7.98927 15.04905 15.50805 1.000 26.33653 277 GLY C CA 1
ATOM 7217 C C . GLY C 1 284 ? -8.10271 15.17502 14.01236 1.000 22.16190 277 GLY C C 1
ATOM 7218 O O . GLY C 1 284 ? -8.40800 16.26447 13.51617 1.000 22.37515 277 GLY C O 1
ATOM 7219 N N . ALA C 1 285 ? -7.85231 14.09233 13.27708 1.000 19.08159 278 ALA C N 1
ATOM 7220 C CA . ALA C 1 285 ? -7.81509 14.14233 11.82357 1.000 20.07792 278 ALA C CA 1
ATOM 7221 C C . ALA C 1 285 ? -9.18541 14.48889 11.23459 1.000 25.34353 278 ALA C C 1
ATOM 7222 O O . ALA C 1 285 ? -10.23118 14.11003 11.76516 1.000 23.04962 278 ALA C O 1
ATOM 7224 N N . ASP C 1 286 ? -9.16895 15.19775 10.10502 1.000 23.03146 279 ASP C N 1
ATOM 7225 C CA . ASP C 1 286 ? -10.40006 15.34501 9.33356 1.000 24.51242 279 ASP C CA 1
ATOM 7226 C C . ASP C 1 286 ? -10.78296 14.02561 8.67473 1.000 22.82305 279 ASP C C 1
ATOM 7227 O O . ASP C 1 286 ? -11.96605 13.65873 8.64167 1.000 22.96576 279 ASP C O 1
ATOM 7232 N N . GLU C 1 287 ? -9.79787 13.31361 8.11819 1.000 16.09119 280 GLU C N 1
ATOM 7233 C CA . GLU C 1 287 ? -10.03082 12.05613 7.42865 1.000 17.07653 280 GLU C CA 1
ATOM 7234 C C . GLU C 1 287 ? -8.85936 11.10879 7.69149 1.000 17.67859 280 GLU C C 1
ATOM 7235 O O . GLU C 1 287 ? -7.73460 11.53095 7.98030 1.000 17.30882 280 GLU C O 1
ATOM 7241 N N . ILE C 1 288 ? -9.14428 9.82002 7.57084 1.000 15.88514 281 ILE C N 1
ATOM 7242 C CA . ILE C 1 288 ? -8.13692 8.76296 7.64678 1.000 15.18782 281 ILE C CA 1
ATOM 7243 C C . ILE C 1 288 ? -8.47502 7.75158 6.57134 1.000 19.43397 281 ILE C C 1
ATOM 7244 O O . ILE C 1 288 ? -9.64603 7.39721 6.39117 1.000 15.98346 281 ILE C O 1
ATOM 7249 N N . PHE C 1 289 ? -7.46280 7.27856 5.84725 1.000 16.88617 282 PHE C N 1
ATOM 7250 C CA . PHE C 1 289 ? -7.74008 6.22117 4.89512 1.000 15.88675 282 PHE C CA 1
ATOM 7251 C C . PHE C 1 289 ? -6.56145 5.26756 4.82976 1.000 20.29527 282 PHE C C 1
ATOM 7252 O O . PHE C 1 289 ? -5.42853 5.62999 5.15519 1.000 16.39041 282 PHE C O 1
ATOM 7260 N N . ALA C 1 290 ? -6.86209 4.03375 4.44056 1.000 13.84038 283 ALA C N 1
ATOM 7261 C CA . ALA C 1 290 ? -5.87182 2.98730 4.23081 1.000 17.48685 283 ALA C CA 1
ATOM 7262 C C . ALA C 1 290 ? -5.48806 2.93806 2.75852 1.000 17.21623 283 ALA C C 1
ATOM 7263 O O . ALA C 1 290 ? -6.25661 3.35090 1.88774 1.000 16.91053 283 ALA C O 1
ATOM 7265 N N . ALA C 1 291 ? -4.29304 2.41028 2.48366 1.000 15.52428 284 ALA C N 1
ATOM 7266 C CA . ALA C 1 291 ? -3.78562 2.32151 1.11860 1.000 14.95589 284 ALA C CA 1
ATOM 7267 C C . ALA C 1 291 ? -3.02427 1.02220 0.93780 1.000 15.99843 284 ALA C C 1
ATOM 7268 O O . ALA C 1 291 ? -2.14365 0.69958 1.74453 1.000 16.13305 284 ALA C O 1
ATOM 7270 N N . THR C 1 292 ? -3.39001 0.26128 -0.09530 1.000 16.57127 285 THR C N 1
ATOM 7271 C CA . THR C 1 292 ? -2.67366 -0.96731 -0.41665 1.000 16.24810 285 THR C CA 1
ATOM 7272 C C . THR C 1 292 ? -3.02486 -1.40067 -1.83111 1.000 19.19407 285 THR C C 1
ATOM 7273 O O . THR C 1 292 ? -4.09481 -1.06472 -2.35886 1.000 16.93161 285 THR C O 1
ATOM 7277 N N . THR C 1 293 ? -2.10576 -2.16128 -2.43431 1.000 18.25437 286 THR C N 1
ATOM 7278 C CA . THR C 1 293 ? -2.36366 -2.72433 -3.75350 1.000 19.84086 286 THR C CA 1
ATOM 7279 C C . THR C 1 293 ? -3.58460 -3.62761 -3.72992 1.000 19.35203 286 THR C C 1
ATOM 7280 O O . THR C 1 293 ? -4.33721 -3.68513 -4.71009 1.000 19.55820 286 THR C O 1
ATOM 7284 N N . ALA C 1 294 ? -3.83345 -4.28962 -2.60406 1.000 17.63718 287 ALA C N 1
ATOM 7285 C CA . ALA C 1 294 ? -4.95873 -5.21478 -2.49482 1.000 17.60271 287 ALA C CA 1
ATOM 7286 C C . ALA C 1 294 ? -6.22457 -4.45831 -2.08325 1.000 18.85376 287 ALA C C 1
ATOM 7287 O O . ALA C 1 294 ? -6.77068 -4.62043 -0.98876 1.000 19.20365 287 ALA C O 1
ATOM 7289 N N . GLY C 1 295 ? -6.70950 -3.63108 -3.00749 1.000 17.83739 288 GLY C N 1
ATOM 7290 C CA . GLY C 1 295 ? -7.97604 -2.95694 -2.77479 1.000 18.45658 288 GLY C CA 1
ATOM 7291 C C . GLY C 1 295 ? -7.98102 -1.46055 -3.01199 1.000 16.92203 288 GLY C C 1
ATOM 7292 O O . GLY C 1 295 ? -9.04095 -0.87834 -3.27762 1.000 18.49575 288 GLY C O 1
ATOM 7293 N N . GLY C 1 296 ? -6.83757 -0.81178 -2.88791 1.000 16.07136 289 GLY C N 1
ATOM 7294 C CA . GLY C 1 296 ? -6.72143 0.59550 -3.23873 1.000 18.61287 289 GLY C CA 1
ATOM 7295 C C . GLY C 1 296 ? -6.81720 1.50283 -2.01659 1.000 16.94446 289 GLY C C 1
ATOM 7296 O O . GLY C 1 296 ? -6.08766 1.31757 -1.03996 1.000 18.57381 289 GLY C O 1
ATOM 7297 N N . VAL C 1 297 ? -7.72523 2.48477 -2.07953 1.000 16.20109 290 VAL C N 1
ATOM 7298 C CA . VAL C 1 297 ? -7.85855 3.56167 -1.09723 1.000 17.23696 290 VAL C CA 1
ATOM 7299 C C . VAL C 1 297 ? -9.16812 3.34378 -0.35224 1.000 19.32588 290 VAL C C 1
ATOM 7300 O O . VAL C 1 297 ? -10.24773 3.38485 -0.96355 1.000 19.26055 290 VAL C O 1
ATOM 7304 N N . THR C 1 298 ? -9.07860 3.13802 0.96379 1.000 17.43074 291 THR C N 1
ATOM 7305 C CA . THR C 1 298 ? -10.21118 2.72807 1.80240 1.000 15.80445 291 THR C CA 1
ATOM 7306 C C . THR C 1 298 ? -10.47414 3.76900 2.87782 1.000 16.76392 291 THR C C 1
ATOM 7307 O O . THR C 1 298 ? -9.58785 4.01533 3.71599 1.000 17.26699 291 THR C O 1
ATOM 7311 N N . PRO C 1 299 ? -11.65922 4.37637 2.93080 1.000 15.64784 292 PRO C N 1
ATOM 7312 C CA . PRO C 1 299 ? -11.95384 5.30121 4.02787 1.000 15.18536 292 PRO C CA 1
ATOM 7313 C C . PRO C 1 299 ? -12.01368 4.56346 5.35779 1.000 15.55156 292 PRO C C 1
ATOM 7314 O O . PRO C 1 299 ? -12.57123 3.46856 5.45738 1.000 17.87501 292 PRO C O 1
ATOM 7318 N N . VAL C 1 300 ? -11.43980 5.18195 6.38635 1.000 15.76403 293 VAL C N 1
ATOM 7319 C CA . VAL C 1 300 ? -11.56031 4.72143 7.76667 1.000 16.54266 293 VAL C CA 1
ATOM 7320 C C . VAL C 1 300 ? -12.46073 5.72830 8.47143 1.000 19.59822 293 VAL C C 1
ATOM 7321 O O . VAL C 1 300 ? -12.07277 6.88879 8.68156 1.000 17.18134 293 VAL C O 1
ATOM 7325 N N . VAL C 1 301 ? -13.67999 5.29242 8.81163 1.000 18.03766 294 VAL C N 1
ATOM 7326 C CA . VAL C 1 301 ? -14.70478 6.21115 9.29643 1.000 17.99878 294 VAL C CA 1
ATOM 7327 C C . VAL C 1 301 ? -14.90461 6.15201 10.79775 1.000 16.30324 294 VAL C C 1
ATOM 7328 O O . VAL C 1 301 ? -15.60401 7.02325 11.34369 1.000 21.58781 294 VAL C O 1
ATOM 7332 N N . ALA C 1 302 ? -14.29327 5.18722 11.49024 1.000 16.51692 295 ALA C N 1
ATOM 7333 C CA . ALA C 1 302 ? -14.33652 5.12117 12.94543 1.000 18.61615 295 ALA C CA 1
ATOM 7334 C C . ALA C 1 302 ? -13.01183 4.57290 13.47051 1.000 18.68028 295 ALA C C 1
ATOM 7335 O O . ALA C 1 302 ? -12.40804 3.68934 12.85504 1.000 18.75097 295 ALA C O 1
ATOM 7337 N N . LEU C 1 303 ? -12.57568 5.10644 14.60787 1.000 18.19524 296 LEU C N 1
ATOM 7338 C CA . LEU C 1 303 ? -11.29409 4.75743 15.21780 1.000 17.27997 296 LEU C CA 1
ATOM 7339 C C . LEU C 1 303 ? -11.48748 4.65775 16.71843 1.000 18.75185 296 LEU C C 1
ATOM 7340 O O . LEU C 1 303 ? -11.91752 5.62784 17.35210 1.000 20.23063 296 LEU C O 1
ATOM 7345 N N . ASP C 1 304 ? -11.17306 3.49406 17.28569 1.000 20.30182 297 ASP C N 1
ATOM 7346 C CA . ASP C 1 304 ? -11.36084 3.26818 18.71970 1.000 22.81844 297 ASP C CA 1
ATOM 7347 C C . ASP C 1 304 ? -12.80098 3.59714 19.13686 1.000 24.98485 297 ASP C C 1
ATOM 7348 O O . ASP C 1 304 ? -13.06011 4.10803 20.22942 1.000 26.41644 297 ASP C O 1
ATOM 7353 N N . GLY C 1 305 ? -13.74627 3.31519 18.23998 1.000 23.89590 298 GLY C N 1
ATOM 7354 C CA . GLY C 1 305 ? -15.15094 3.45756 18.54879 1.000 29.69703 298 GLY C CA 1
ATOM 7355 C C . GLY C 1 305 ? -15.67953 4.86687 18.47822 1.000 29.72986 298 GLY C C 1
ATOM 7356 O O . GLY C 1 305 ? -16.83067 5.09775 18.86330 1.000 32.76550 298 GLY C O 1
ATOM 7357 N N . ALA C 1 306 ? -14.87052 5.81869 18.02181 1.000 23.94919 299 ALA C N 1
ATOM 7358 C CA . ALA C 1 306 ? -15.24268 7.20779 17.82479 1.000 24.20766 299 ALA C CA 1
ATOM 7359 C C . ALA C 1 306 ? -15.25730 7.52999 16.33800 1.000 25.32848 299 ALA C C 1
ATOM 7360 O O . ALA C 1 306 ? -14.43468 7.00138 15.58058 1.000 23.96911 299 ALA C O 1
ATOM 7362 N N . PRO C 1 307 ? -16.19009 8.35293 15.87623 1.000 26.19804 300 PRO C N 1
ATOM 7363 C CA . PRO C 1 307 ? -16.18027 8.72659 14.46294 1.000 19.40253 300 PRO C CA 1
ATOM 7364 C C . PRO C 1 307 ? -14.88336 9.44226 14.10639 1.000 23.31202 300 PRO C C 1
ATOM 7365 O O . PRO C 1 307 ? -14.36723 10.25298 14.87630 1.000 24.99130 300 PRO C O 1
ATOM 7369 N N . VAL C 1 308 ? -14.35889 9.13088 12.92756 1.000 19.93590 301 VAL C N 1
ATOM 7370 C CA . VAL C 1 308 ? -13.31920 9.95165 12.31655 1.000 18.69593 301 VAL C CA 1
ATOM 7371 C C . VAL C 1 308 ? -13.99870 11.11169 11.60270 1.000 21.91683 301 VAL C C 1
ATOM 7372 O O . VAL C 1 308 ? -14.78731 10.89981 10.67593 1.000 21.86838 301 VAL C O 1
ATOM 7376 N N . GLY C 1 309 ? -13.69550 12.33885 12.03203 1.000 20.19704 302 GLY C N 1
ATOM 7377 C CA . GLY C 1 309 ? -14.30675 13.50324 11.40462 1.000 23.86675 302 GLY C CA 1
ATOM 7378 C C . GLY C 1 309 ? -15.81589 13.43703 11.52947 1.000 25.04964 302 GLY C C 1
ATOM 7379 O O . GLY C 1 309 ? -16.36408 13.26587 12.62276 1.000 24.00189 302 GLY C O 1
ATOM 7380 N N . ALA C 1 310 ? -16.49726 13.53586 10.39178 1.000 23.16935 303 ALA C N 1
ATOM 7381 C CA . ALA C 1 310 ? -17.95232 13.47100 10.35875 1.000 22.74157 303 ALA C CA 1
ATOM 7382 C C . ALA C 1 310 ? -18.49538 12.05325 10.47864 1.000 24.55881 303 ALA C C 1
ATOM 7383 O O . ALA C 1 310 ? -19.71501 11.88767 10.59399 1.000 25.52605 303 ALA C O 1
ATOM 7385 N N . GLY C 1 311 ? -17.63555 11.03420 10.43505 1.000 21.39764 304 GLY C N 1
ATOM 7386 C CA . GLY C 1 311 ? -18.07091 9.66172 10.52711 1.000 20.73773 304 GLY C CA 1
ATOM 7387 C C . GLY C 1 311 ? -18.49540 9.04030 9.22315 1.000 20.45666 304 GLY C C 1
ATOM 7388 O O . GLY C 1 311 ? -19.00821 7.91672 9.23381 1.000 19.94125 304 GLY C O 1
ATOM 7389 N N . VAL C 1 312 ? -18.31294 9.73901 8.10968 1.000 21.20253 305 VAL C N 1
ATOM 7390 C CA . VAL C 1 312 ? -18.58962 9.20256 6.77988 1.000 20.18243 305 VAL C CA 1
ATOM 7391 C C . VAL C 1 312 ? -17.30393 9.31625 5.97597 1.000 18.19301 305 VAL C C 1
ATOM 7392 O O . VAL C 1 312 ? -16.37369 10.02708 6.38427 1.000 18.13091 305 VAL C O 1
ATOM 7396 N N . PRO C 1 313 ? -17.20583 8.62293 4.84409 1.000 18.29973 306 PRO C N 1
ATOM 7397 C CA . PRO C 1 313 ? -16.00333 8.74167 4.00698 1.000 18.89619 306 PRO C CA 1
ATOM 7398 C C . PRO C 1 313 ? -15.68343 10.19444 3.68401 1.000 19.26428 306 PRO C C 1
ATOM 7399 O O . PRO C 1 313 ? -16.55456 10.96806 3.27383 1.000 21.29636 306 PRO C O 1
ATOM 7403 N N . GLY C 1 314 ? -14.42840 10.57479 3.91514 1.000 20.95725 307 GLY C N 1
ATOM 7404 C CA . GLY C 1 314 ? -14.04358 11.96880 3.82313 1.000 18.15377 307 GLY C CA 1
ATOM 7405 C C . GLY C 1 314 ? -14.01316 12.47916 2.39345 1.000 22.78627 307 GLY C C 1
ATOM 7406 O O . GLY C 1 314 ? -13.88752 11.72080 1.43246 1.000 17.40178 307 GLY C O 1
ATOM 7407 N N . ASP C 1 315 ? -14.13149 13.80815 2.26456 1.000 20.78502 308 ASP C N 1
ATOM 7408 C CA . ASP C 1 315 ? -14.19104 14.43541 0.94468 1.000 23.15487 308 ASP C CA 1
ATOM 7409 C C . ASP C 1 315 ? -12.93256 14.16265 0.12963 1.000 20.63354 308 ASP C C 1
ATOM 7410 O O . ASP C 1 315 ? -13.01325 13.80662 -1.05274 1.000 18.36166 308 ASP C O 1
ATOM 7415 N N . TRP C 1 316 ? -11.75536 14.37236 0.72934 1.000 20.56569 309 TRP C N 1
ATOM 7416 C CA . TRP C 1 316 ? -10.51685 14.15944 -0.01597 1.000 19.57065 309 TRP C CA 1
ATOM 7417 C C . TRP C 1 316 ? -10.29075 12.68297 -0.29396 1.000 19.57202 309 TRP C C 1
ATOM 7418 O O . TRP C 1 316 ? -9.86666 12.31997 -1.39586 1.000 19.78573 309 TRP C O 1
ATOM 7429 N N . THR C 1 317 ? -10.57245 11.81469 0.68931 1.000 18.99933 310 THR C N 1
ATOM 7430 C CA . THR C 1 317 ? -10.45155 10.37347 0.47683 1.000 18.78443 310 THR C CA 1
ATOM 7431 C C . THR C 1 317 ? -11.20706 9.93923 -0.77549 1.000 18.11339 310 THR C C 1
ATOM 7432 O O . THR C 1 317 ? -10.67825 9.20018 -1.61709 1.000 16.72365 310 THR C O 1
ATOM 7436 N N . ARG C 1 318 ? -12.44804 10.41099 -0.92503 1.000 18.63820 311 ARG C N 1
ATOM 7437 C CA . ARG C 1 318 ? -13.26766 10.00030 -2.06630 1.000 20.06327 311 ARG C CA 1
ATOM 7438 C C . ARG C 1 318 ? -12.67447 10.47853 -3.38585 1.000 19.19237 311 ARG C C 1
ATOM 7439 O O . ARG C 1 318 ? -12.65800 9.73166 -4.37059 1.000 21.29804 311 ARG C O 1
ATOM 7447 N N . LYS C 1 319 ? -12.20986 11.72785 -3.42706 1.000 21.32781 312 LYS C N 1
ATOM 7448 C CA . LYS C 1 319 ? -11.56239 12.25216 -4.62639 1.000 25.03156 312 LYS C CA 1
ATOM 7449 C C . LYS C 1 319 ? -10.32176 11.44721 -4.97593 1.000 22.45330 312 LYS C C 1
ATOM 7450 O O . LYS C 1 319 ? -10.11262 11.07573 -6.13943 1.000 20.00519 312 LYS C O 1
ATOM 7456 N N . ILE C 1 320 ? -9.46881 11.19416 -3.97408 1.000 18.39034 313 ILE C N 1
ATOM 7457 C CA . ILE C 1 320 ? -8.24399 10.43380 -4.21274 1.000 17.57667 313 ILE C CA 1
ATOM 7458 C C . ILE C 1 320 ? -8.58139 9.03866 -4.71351 1.000 19.86777 313 ILE C C 1
ATOM 7459 O O . ILE C 1 320 ? -8.01360 8.56412 -5.70575 1.000 19.85545 313 ILE C O 1
ATOM 7464 N N . ARG C 1 321 ? -9.53539 8.36961 -4.04855 1.000 16.27419 314 ARG C N 1
ATOM 7465 C CA . ARG C 1 321 ? -9.94080 7.02858 -4.45635 1.000 17.16900 314 ARG C CA 1
ATOM 7466 C C . ARG C 1 321 ? -10.47691 7.02070 -5.88384 1.000 19.39734 314 ARG C C 1
ATOM 7467 O O . ARG C 1 321 ? -10.12832 6.14510 -6.68711 1.000 18.82760 314 ARG C O 1
ATOM 7475 N N . THR C 1 322 ? -11.33697 7.98891 -6.21720 1.000 19.15914 315 THR C N 1
ATOM 7476 C CA . THR C 1 322 ? -11.89958 8.04185 -7.56505 1.000 20.85253 315 THR C CA 1
ATOM 7477 C C . THR C 1 322 ? -10.79943 8.25110 -8.60377 1.000 19.31613 315 THR C C 1
ATOM 7478 O O . THR C 1 322 ? -10.73227 7.53320 -9.61120 1.000 21.05447 315 THR C O 1
ATOM 7482 N N . ARG C 1 323 ? -9.91090 9.21663 -8.35450 1.000 20.80797 316 ARG C N 1
ATOM 7483 C CA . ARG C 1 323 ? -8.79133 9.46558 -9.26000 1.000 22.70275 316 ARG C CA 1
ATOM 7484 C C . ARG C 1 323 ? -7.92455 8.21745 -9.42174 1.000 22.68348 316 ARG C C 1
ATOM 7485 O O . ARG C 1 323 ? -7.47431 7.89723 -10.53087 1.000 23.45026 316 ARG C O 1
ATOM 7493 N N . TYR C 1 324 ? -7.69761 7.49408 -8.32259 1.000 20.89433 317 TYR C N 1
ATOM 7494 C CA . TYR C 1 324 ? -6.88221 6.28193 -8.35968 1.000 21.23144 317 TYR C CA 1
ATOM 7495 C C . TYR C 1 324 ? -7.46383 5.26556 -9.32931 1.000 22.47988 317 TYR C C 1
ATOM 7496 O O . TYR C 1 324 ? -6.74911 4.69256 -10.16318 1.000 21.32056 317 TYR C O 1
ATOM 7505 N N . TRP C 1 325 ? -8.77026 5.03316 -9.24936 1.000 20.50161 318 TRP C N 1
ATOM 7506 C CA . TRP C 1 325 ? -9.34606 4.02332 -10.12353 1.000 21.65946 318 TRP C CA 1
ATOM 7507 C C . TRP C 1 325 ? -9.39604 4.49736 -11.57233 1.000 23.20508 318 TRP C C 1
ATOM 7508 O O . TRP C 1 325 ? -9.21399 3.68883 -12.49233 1.000 25.22804 318 TRP C O 1
ATOM 7519 N N . GLN C 1 326 ? -9.60850 5.79528 -11.79446 1.000 25.42104 319 GLN C N 1
ATOM 7520 C CA . GLN C 1 326 ? -9.57594 6.32466 -13.15718 1.000 26.80647 319 GLN C CA 1
ATOM 7521 C C . GLN C 1 326 ? -8.18854 6.19835 -13.77916 1.000 26.85775 319 GLN C C 1
ATOM 7522 O O . GLN C 1 326 ? -8.06853 6.04070 -14.99957 1.000 26.18330 319 GLN C O 1
ATOM 7528 N N . MET C 1 327 ? -7.13332 6.22907 -12.95807 1.000 25.68862 320 MET C N 1
ATOM 7529 C CA . MET C 1 327 ? -5.78039 6.03434 -13.46409 1.000 26.11314 320 MET C CA 1
ATOM 7530 C C . MET C 1 327 ? -5.53400 4.62617 -13.99891 1.000 27.07321 320 MET C C 1
ATOM 7531 O O . MET C 1 327 ? -4.52675 4.41802 -14.68083 1.000 32.40398 320 MET C O 1
ATOM 7536 N N . MET C 1 328 ? -6.40396 3.65257 -13.70231 1.000 23.71752 321 MET C N 1
ATOM 7537 C CA . MET C 1 328 ? -6.22428 2.31844 -14.26941 1.000 22.36661 321 MET C CA 1
ATOM 7538 C C . MET C 1 328 ? -6.57308 2.26374 -15.74889 1.000 29.03352 321 MET C C 1
ATOM 7539 O O . MET C 1 328 ? -6.24847 1.26679 -16.41064 1.000 25.72318 321 MET C O 1
ATOM 7544 N N . ASP C 1 329 ? -7.24788 3.29352 -16.26761 1.000 28.68186 322 ASP C N 1
ATOM 7545 C CA . ASP C 1 329 ? -7.69088 3.32879 -17.65228 1.000 29.71951 322 ASP C CA 1
ATOM 7546 C C . ASP C 1 329 ? -7.03607 4.42493 -18.47017 1.000 30.49302 322 ASP C C 1
ATOM 7547 O O . ASP C 1 329 ? -7.08473 4.36576 -19.70198 1.000 37.05590 322 ASP C O 1
ATOM 7552 N N . GLU C 1 330 ? -6.45355 5.41713 -17.83330 1.000 29.19759 323 GLU C N 1
ATOM 7553 C CA . GLU C 1 330 ? -5.91699 6.56471 -18.53933 1.000 30.58967 323 GLU C CA 1
ATOM 7554 C C . GLU C 1 330 ? -4.50216 6.25120 -19.01195 1.000 35.39416 323 GLU C C 1
ATOM 7555 O O . GLU C 1 330 ? -3.66743 5.84073 -18.19689 1.000 29.63954 323 GLU C O 1
ATOM 7561 N N . PRO C 1 331 ? -4.20081 6.38067 -20.30421 1.000 36.18598 324 PRO C N 1
ATOM 7562 C CA . PRO C 1 331 ? -2.82658 6.12933 -20.76339 1.000 34.41670 324 PRO C CA 1
ATOM 7563 C C . PRO C 1 331 ? -1.83808 7.02347 -20.02851 1.000 27.80791 324 PRO C C 1
ATOM 7564 O O . PRO C 1 331 ? -2.06405 8.22218 -19.86295 1.000 31.78929 324 PRO C O 1
ATOM 7568 N N . SER C 1 332 ? -0.75119 6.42177 -19.55408 1.000 28.15358 325 SER C N 1
ATOM 7569 C CA . SER C 1 332 ? 0.25291 7.12392 -18.76166 1.000 28.12460 325 SER C CA 1
ATOM 7570 C C . SER C 1 332 ? 1.46809 6.21686 -18.62529 1.000 29.43992 325 SER C C 1
ATOM 7571 O O . SER C 1 332 ? 1.43704 5.04402 -18.99878 1.000 27.37763 325 SER C O 1
ATOM 7574 N N . ASP C 1 333 ? 2.52970 6.77031 -18.04242 1.000 27.04230 326 ASP C N 1
ATOM 7575 C CA . ASP C 1 333 ? 3.70550 5.98397 -17.69998 1.000 30.82849 326 ASP C CA 1
ATOM 7576 C C . ASP C 1 333 ? 3.43743 4.96296 -16.60258 1.000 32.13279 326 ASP C C 1
ATOM 7577 O O . ASP C 1 333 ? 4.28565 4.09603 -16.37348 1.000 29.54022 326 ASP C O 1
ATOM 7582 N N . LEU C 1 334 ? 2.28414 5.03178 -15.93854 1.000 29.79840 327 LEU C N 1
ATOM 7583 C CA . LEU C 1 334 ? 1.95557 4.14291 -14.83023 1.000 27.95902 327 LEU C CA 1
ATOM 7584 C C . LEU C 1 334 ? 1.24921 2.85627 -15.25191 1.000 32.73904 327 LEU C C 1
ATOM 7585 O O . LEU C 1 334 ? 1.17644 1.90856 -14.45407 1.000 26.65983 327 LEU C O 1
ATOM 7590 N N . ILE C 1 335 ? 0.74860 2.77848 -16.47882 1.000 29.06710 328 ILE C N 1
ATOM 7591 C CA . ILE C 1 335 ? -0.11896 1.68870 -16.90449 1.000 27.10445 328 ILE C CA 1
ATOM 7592 C C . ILE C 1 335 ? 0.51226 0.98723 -18.10080 1.000 31.92782 328 ILE C C 1
ATOM 7593 O O . ILE C 1 335 ? 0.96134 1.64335 -19.04667 1.000 30.63437 328 ILE C O 1
ATOM 7598 N N . GLU C 1 336 ? 0.53340 -0.33920 -18.06469 1.000 30.30028 329 GLU C N 1
ATOM 7599 C CA . GLU C 1 336 ? 1.10327 -1.14142 -19.14533 1.000 31.90051 329 GLU C CA 1
ATOM 7600 C C . GLU C 1 336 ? 0.11547 -2.22712 -19.54896 1.000 31.11107 329 GLU C C 1
ATOM 7601 O O . GLU C 1 336 ? -0.14855 -3.15140 -18.75285 1.000 30.52494 329 GLU C O 1
ATOM 7607 N N . PRO C 1 337 ? -0.45645 -2.16785 -20.74772 1.000 30.27967 330 PRO C N 1
ATOM 7608 C CA . PRO C 1 337 ? -1.39216 -3.21913 -21.15432 1.000 28.62762 330 PRO C CA 1
ATOM 7609 C C . PRO C 1 337 ? -0.68965 -4.56003 -21.29110 1.000 33.10193 330 PRO C C 1
ATOM 7610 O O . PRO C 1 337 ? 0.42588 -4.65455 -21.80991 1.000 35.24276 330 PRO C O 1
ATOM 7614 N N . VAL C 1 338 ? -1.35483 -5.59258 -20.79297 1.000 28.21493 331 VAL C N 1
ATOM 7615 C CA . VAL C 1 338 ? -0.88218 -6.96614 -20.83406 1.000 33.27103 331 VAL C CA 1
ATOM 7616 C C . VAL C 1 338 ? -1.29825 -7.58966 -22.15707 1.000 36.98330 331 VAL C C 1
ATOM 7617 O O . VAL C 1 338 ? -2.43203 -7.40726 -22.61101 1.000 33.52585 331 VAL C O 1
ATOM 7621 N N . SER C 1 339 ? -0.38881 -8.34076 -22.77152 1.000 36.20668 332 SER C N 1
ATOM 7622 C CA . SER C 1 339 ? -0.66577 -9.03275 -24.02698 1.000 37.01224 332 SER C CA 1
ATOM 7623 C C . SER C 1 339 ? -1.23926 -10.41160 -23.71434 1.000 36.78071 332 SER C C 1
ATOM 7624 O O . SER C 1 339 ? -0.51635 -11.30107 -23.25115 1.000 39.95187 332 SER C O 1
ATOM 7627 N N . TYR C 1 340 ? -2.53512 -10.59396 -23.96091 1.000 34.71230 333 TYR C N 1
ATOM 7628 C CA . TYR C 1 340 ? -3.17086 -11.88888 -23.72484 1.000 37.89585 333 TYR C CA 1
ATOM 7629 C C . TYR C 1 340 ? -3.15008 -12.74385 -24.99593 1.000 47.47705 333 TYR C C 1
ATOM 7630 O O . TYR C 1 340 ? -2.95608 -12.22301 -26.09512 1.000 45.85014 333 TYR C O 1
ATOM 7639 N N . ASN D 1 9 ? 27.09021 -12.37293 0.70470 1.000 46.20883 2 ASN D N 1
ATOM 7640 C CA . ASN D 1 9 ? 25.73253 -12.74362 1.09882 1.000 40.44356 2 ASN D CA 1
ATOM 7641 C C . ASN D 1 9 ? 25.57504 -14.25130 1.27101 1.000 42.54541 2 ASN D C 1
ATOM 7642 O O . ASN D 1 9 ? 24.45513 -14.76390 1.20009 1.000 43.62760 2 ASN D O 1
ATOM 7647 N N . GLN D 1 10 ? 26.68203 -14.96778 1.46942 1.000 40.67665 3 GLN D N 1
ATOM 7648 C CA . GLN D 1 10 ? 26.58968 -16.36217 1.88270 1.000 42.55403 3 GLN D CA 1
ATOM 7649 C C . GLN D 1 10 ? 26.32741 -16.42453 3.38018 1.000 38.58443 3 GLN D C 1
ATOM 7650 O O . GLN D 1 10 ? 26.91534 -15.67036 4.16564 1.000 34.14917 3 GLN D O 1
ATOM 7656 N N . LEU D 1 11 ? 25.42678 -17.32014 3.76556 1.000 33.08594 4 LEU D N 1
ATOM 7657 C CA . LEU D 1 11 ? 24.88056 -17.35695 5.11225 1.000 35.80887 4 LEU D CA 1
ATOM 7658 C C . LEU D 1 11 ? 25.03308 -18.75987 5.67275 1.000 30.59104 4 LEU D C 1
ATOM 7659 O O . LEU D 1 11 ? 24.56132 -19.72493 5.06242 1.000 31.01700 4 LEU D O 1
ATOM 7664 N N . THR D 1 12 ? 25.66804 -18.86853 6.84007 1.000 29.92343 5 THR D N 1
ATOM 7665 C CA . THR D 1 12 ? 25.83724 -20.14590 7.53606 1.000 28.46712 5 THR D CA 1
ATOM 7666 C C . THR D 1 12 ? 25.03078 -20.12778 8.83141 1.000 28.30161 5 THR D C 1
ATOM 7667 O O . THR D 1 12 ? 25.44507 -19.51375 9.82009 1.000 30.52038 5 THR D O 1
ATOM 7671 N N . ILE D 1 13 ? 23.88811 -20.81110 8.83034 1.000 24.95506 6 ILE D N 1
ATOM 7672 C CA . ILE D 1 13 ? 23.10342 -21.01817 10.04203 1.000 24.90807 6 ILE D CA 1
ATOM 7673 C C . ILE D 1 13 ? 23.40904 -22.37026 10.67477 1.000 26.48517 6 ILE D C 1
ATOM 7674 O O . ILE D 1 13 ? 23.50600 -22.47176 11.89731 1.000 27.83926 6 ILE D O 1
ATOM 7679 N N . LEU D 1 14 ? 23.52839 -23.41375 9.84892 1.000 28.06703 7 LEU D N 1
ATOM 7680 C CA . LEU D 1 14 ? 23.89311 -24.76008 10.27115 1.000 29.01660 7 LEU D CA 1
ATOM 7681 C C . LEU D 1 14 ? 25.23028 -25.12268 9.64686 1.000 28.24847 7 LEU D C 1
ATOM 7682 O O . LEU D 1 14 ? 25.47614 -24.82118 8.47280 1.000 31.00810 7 LEU D O 1
ATOM 7687 N N . GLU D 1 15 ? 26.09146 -25.77548 10.42919 1.000 23.16406 8 GLU D N 1
ATOM 7688 C CA . GLU D 1 15 ? 27.40577 -26.15889 9.92920 1.000 27.37587 8 GLU D CA 1
ATOM 7689 C C . GLU D 1 15 ? 27.46676 -27.56850 9.34711 1.000 30.40201 8 GLU D C 1
ATOM 7690 O O . GLU D 1 15 ? 28.33874 -27.83356 8.50734 1.000 28.59058 8 GLU D O 1
ATOM 7696 N N . ALA D 1 16 ? 26.59590 -28.48374 9.77844 1.000 26.37219 9 ALA D N 1
ATOM 7697 C CA . ALA D 1 16 ? 26.71583 -29.88422 9.37792 1.000 27.76598 9 ALA D CA 1
ATOM 7698 C C . ALA D 1 16 ? 25.35085 -30.56179 9.39114 1.000 28.21552 9 ALA D C 1
ATOM 7699 O O . ALA D 1 16 ? 24.41848 -30.12742 10.07933 1.000 25.54484 9 ALA D O 1
ATOM 7701 N N . GLY D 1 17 ? 25.25479 -31.65989 8.62839 1.000 28.58201 10 GLY D N 1
ATOM 7702 C CA . GLY D 1 17 ? 24.08319 -32.50515 8.60223 1.000 28.48252 10 GLY D CA 1
ATOM 7703 C C . GLY D 1 17 ? 23.20775 -32.35688 7.36917 1.000 34.75326 10 GLY D C 1
ATOM 7704 O O . GLY D 1 17 ? 22.42431 -33.26561 7.07885 1.000 29.29588 10 GLY D O 1
ATOM 7705 N N . LEU D 1 18 ? 23.31279 -31.24302 6.64227 1.000 33.78541 11 LEU D N 1
ATOM 7706 C CA . LEU D 1 18 ? 22.49791 -31.02223 5.44725 1.000 40.83750 11 LEU D CA 1
ATOM 7707 C C . LEU D 1 18 ? 22.96402 -31.95702 4.33297 1.000 43.80087 11 LEU D C 1
ATOM 7708 O O . LEU D 1 18 ? 24.08239 -31.82064 3.82471 1.000 46.63495 11 LEU D O 1
ATOM 7713 N N . ASP D 1 19 ? 22.10538 -32.90475 3.94794 1.000 51.26751 12 ASP D N 1
ATOM 7714 C CA . ASP D 1 19 ? 22.42705 -33.93363 2.95170 1.000 51.92760 12 ASP D CA 1
ATOM 7715 C C . ASP D 1 19 ? 23.74564 -34.63533 3.29060 1.000 49.38803 12 ASP D C 1
ATOM 7716 O O . ASP D 1 19 ? 24.71863 -34.62050 2.52974 1.000 49.48938 12 ASP D O 1
ATOM 7721 N N . GLU D 1 20 ? 23.75059 -35.25625 4.46920 1.000 46.20771 13 GLU D N 1
ATOM 7722 C CA . GLU D 1 20 ? 24.93899 -35.86997 5.04835 1.000 42.53581 13 GLU D CA 1
ATOM 7723 C C . GLU D 1 20 ? 24.48901 -36.73301 6.21781 1.000 39.01564 13 GLU D C 1
ATOM 7724 O O . GLU D 1 20 ? 24.28452 -36.21744 7.32230 1.000 39.58852 13 GLU D O 1
ATOM 7730 N N . ILE D 1 21 ? 24.29813 -38.03747 5.98864 1.000 36.89406 14 ILE D N 1
ATOM 7731 C CA . ILE D 1 21 ? 23.65727 -38.87683 7.00175 1.000 33.50870 14 ILE D CA 1
ATOM 7732 C C . ILE D 1 21 ? 24.54797 -39.02384 8.22998 1.000 32.90294 14 ILE D C 1
ATOM 7733 O O . ILE D 1 21 ? 24.07109 -38.93380 9.36774 1.000 32.72826 14 ILE D O 1
ATOM 7738 N N . ILE D 1 22 ? 25.84289 -39.26373 8.02662 1.000 29.74569 15 ILE D N 1
ATOM 7739 C CA . ILE D 1 22 ? 26.80203 -39.42883 9.11427 1.000 29.69551 15 ILE D CA 1
ATOM 7740 C C . ILE D 1 22 ? 27.83196 -38.31519 9.00165 1.000 26.02197 15 ILE D C 1
ATOM 7741 O O . ILE D 1 22 ? 28.48738 -38.17898 7.96238 1.000 32.21080 15 ILE D O 1
ATOM 7746 N N . CYS D 1 23 ? 27.97120 -37.51612 10.05736 1.000 25.96798 16 CYS D N 1
ATOM 7747 C CA . CYS D 1 23 ? 28.95156 -36.43734 10.09054 1.000 27.16742 16 CYS D CA 1
ATOM 7748 C C . CYS D 1 23 ? 30.18089 -36.86171 10.89062 1.000 24.96052 16 CYS D C 1
ATOM 7749 O O . CYS D 1 23 ? 30.12199 -37.77530 11.70992 1.000 25.33175 16 CYS D O 1
ATOM 7752 N N . GLU D 1 24 ? 31.30326 -36.18512 10.63372 1.000 25.80304 17 GLU D N 1
ATOM 7753 C CA . GLU D 1 24 ? 32.54929 -36.50749 11.32149 1.000 26.70835 17 GLU D CA 1
ATOM 7754 C C . GLU D 1 24 ? 32.45491 -36.11359 12.78859 1.000 27.11861 17 GLU D C 1
ATOM 7755 O O . GLU D 1 24 ? 32.01356 -35.00836 13.11598 1.000 24.20093 17 GLU D O 1
ATOM 7761 N N . THR D 1 25 ? 32.87455 -37.01346 13.67583 1.000 22.02652 18 THR D N 1
ATOM 7762 C CA . THR D 1 25 ? 32.88014 -36.73769 15.10397 1.000 26.31311 18 THR D CA 1
ATOM 7763 C C . THR D 1 25 ? 34.29039 -36.92530 15.65797 1.000 25.46123 18 THR D C 1
ATOM 7764 O O . THR D 1 25 ? 35.18020 -37.46366 14.99135 1.000 24.96003 18 THR D O 1
ATOM 7768 N N . VAL D 1 26 ? 34.48736 -36.46683 16.89086 1.000 22.86693 19 VAL D N 1
ATOM 7769 C CA . VAL D 1 26 ? 35.77105 -36.61040 17.57861 1.000 23.36223 19 VAL D CA 1
ATOM 7770 C C . VAL D 1 26 ? 35.88475 -38.02111 18.14800 1.000 24.92182 19 VAL D C 1
ATOM 7771 O O . VAL D 1 26 ? 35.06899 -38.41817 18.99221 1.000 24.22785 19 VAL D O 1
ATOM 7775 N N . PRO D 1 27 ? 36.86911 -38.80694 17.71416 1.000 26.81830 20 PRO D N 1
ATOM 7776 C CA . PRO D 1 27 ? 37.04550 -40.15478 18.27076 1.000 29.46861 20 PRO D CA 1
ATOM 7777 C C . PRO D 1 27 ? 37.26642 -40.12533 19.77540 1.000 27.07330 20 PRO D C 1
ATOM 7778 O O . PRO D 1 27 ? 37.99421 -39.28000 20.30154 1.000 27.01672 20 PRO D O 1
ATOM 7782 N N . GLY D 1 28 ? 36.61386 -41.06424 20.46436 1.000 26.31744 21 GLY D N 1
ATOM 7783 C CA . GLY D 1 28 ? 36.71442 -41.20269 21.89610 1.000 28.67273 21 GLY D CA 1
ATOM 7784 C C . GLY D 1 28 ? 35.84085 -40.27085 22.70080 1.000 28.26133 21 GLY D C 1
ATOM 7785 O O . GLY D 1 28 ? 35.68451 -40.48986 23.90824 1.000 26.33221 21 GLY D O 1
ATOM 7786 N N . GLU D 1 29 ? 35.27649 -39.23195 22.08526 1.000 27.10803 22 GLU D N 1
ATOM 7787 C CA . GLU D 1 29 ? 34.43400 -38.29112 22.80391 1.000 25.99943 22 GLU D CA 1
ATOM 7788 C C . GLU D 1 29 ? 32.98557 -38.78005 22.79752 1.000 22.75300 22 GLU D C 1
ATOM 7789 O O . GLU D 1 29 ? 32.65530 -39.81607 22.21793 1.000 23.49516 22 GLU D O 1
ATOM 7795 N N . ALA D 1 30 ? 32.10848 -38.02378 23.45985 1.000 19.70838 23 ALA D N 1
ATOM 7796 C CA . ALA D 1 30 ? 30.80296 -38.53160 23.85616 1.000 23.81455 23 ALA D CA 1
ATOM 7797 C C . ALA D 1 30 ? 29.78193 -38.56059 22.72305 1.000 21.74137 23 ALA D C 1
ATOM 7798 O O . ALA D 1 30 ? 28.72123 -39.17645 22.89347 1.000 24.18425 23 ALA D O 1
ATOM 7800 N N . ILE D 1 31 ? 30.07413 -37.93891 21.58188 1.000 21.99867 24 ILE D N 1
ATOM 7801 C CA . ILE D 1 31 ? 29.15562 -37.88567 20.44985 1.000 21.53934 24 ILE D CA 1
ATOM 7802 C C . ILE D 1 31 ? 29.60938 -38.90388 19.41703 1.000 20.08377 24 ILE D C 1
ATOM 7803 O O . ILE D 1 31 ? 30.64851 -38.72175 18.77145 1.000 21.17527 24 ILE D O 1
ATOM 7808 N N . GLN D 1 32 ? 28.81254 -39.95018 19.22875 1.000 23.51958 25 GLN D N 1
ATOM 7809 C CA . GLN D 1 32 ? 29.10686 -40.98634 18.25020 1.000 23.85502 25 GLN D CA 1
ATOM 7810 C C . GLN D 1 32 ? 27.83187 -41.36335 17.51424 1.000 20.77809 25 GLN D C 1
ATOM 7811 O O . GLN D 1 32 ? 26.83024 -41.69865 18.14696 1.000 20.66306 25 GLN D O 1
ATOM 7817 N N . TYR D 1 33 ? 27.88005 -41.34283 16.18620 1.000 22.37191 26 TYR D N 1
ATOM 7818 C CA . TYR D 1 33 ? 26.75208 -41.84551 15.41852 1.000 20.97666 26 TYR D CA 1
ATOM 7819 C C . TYR D 1 33 ? 26.63224 -43.35788 15.58840 1.000 26.57212 26 TYR D C 1
ATOM 7820 O O . TYR D 1 33 ? 27.58276 -44.04253 15.97637 1.000 24.71332 26 TYR D O 1
ATOM 7829 N N . SER D 1 34 ? 25.44040 -43.87081 15.28349 1.000 21.40387 27 SER D N 1
ATOM 7830 C CA . SER D 1 34 ? 25.23571 -45.30315 15.13245 1.000 27.29155 27 SER D CA 1
ATOM 7831 C C . SER D 1 34 ? 26.10297 -45.83895 14.00024 1.000 28.77693 27 SER D C 1
ATOM 7832 O O . SER D 1 34 ? 26.36059 -45.15079 13.00884 1.000 25.73235 27 SER D O 1
ATOM 7835 N N . ARG D 1 35 ? 26.54980 -47.09018 14.14225 1.000 30.45822 28 ARG D N 1
ATOM 7836 C CA . ARG D 1 35 ? 27.32268 -47.76578 13.09971 1.000 29.17245 28 ARG D CA 1
ATOM 7837 C C . ARG D 1 35 ? 26.39115 -48.76657 12.41959 1.000 33.91213 28 ARG D C 1
ATOM 7838 O O . ARG D 1 35 ? 26.05392 -49.80535 12.98974 1.000 29.92252 28 ARG D O 1
ATOM 7846 N N . TYR D 1 36 ? 25.95205 -48.44354 11.20704 1.000 32.81561 29 TYR D N 1
ATOM 7847 C CA . TYR D 1 36 ? 24.95875 -49.27881 10.54787 1.000 31.01647 29 TYR D CA 1
ATOM 7848 C C . TYR D 1 36 ? 24.93339 -48.93395 9.06879 1.000 31.91629 29 TYR D C 1
ATOM 7849 O O . TYR D 1 36 ? 25.52607 -47.94684 8.62542 1.000 33.54378 29 TYR D O 1
ATOM 7858 N N . SER D 1 37 ? 24.26932 -49.79225 8.30343 1.000 31.58159 30 SER D N 1
ATOM 7859 C CA . SER D 1 37 ? 24.02550 -49.56315 6.88789 1.000 36.31151 30 SER D CA 1
ATOM 7860 C C . SER D 1 37 ? 22.55102 -49.23559 6.72032 1.000 30.96580 30 SER D C 1
ATOM 7861 O O . SER D 1 37 ? 21.69044 -50.03071 7.11581 1.000 35.62795 30 SER D O 1
ATOM 7864 N N . LEU D 1 38 ? 22.26454 -48.06511 6.15904 1.000 36.26664 31 LEU D N 1
ATOM 7865 C CA . LEU D 1 38 ? 20.88115 -47.63219 6.00499 1.000 35.04213 31 LEU D CA 1
ATOM 7866 C C . LEU D 1 38 ? 20.15847 -48.54566 5.02324 1.000 27.86582 31 LEU D C 1
ATOM 7867 O O . LEU D 1 38 ? 20.57815 -48.68969 3.87052 1.000 34.14828 31 LEU D O 1
ATOM 7872 N N . ASP D 1 39 ? 19.07905 -49.15594 5.49029 1.000 29.48654 32 ASP D N 1
ATOM 7873 C CA . ASP D 1 39 ? 18.22527 -50.00808 4.66895 1.000 29.71072 32 ASP D CA 1
ATOM 7874 C C . ASP D 1 39 ? 17.42171 -49.14648 3.70037 1.000 29.77828 32 ASP D C 1
ATOM 7875 O O . ASP D 1 39 ? 16.47350 -48.46662 4.10405 1.000 27.12721 32 ASP D O 1
ATOM 7880 N N . ARG D 1 40 ? 17.79075 -49.17925 2.41909 1.000 27.43592 33 ARG D N 1
ATOM 7881 C CA . ARG D 1 40 ? 17.17084 -48.33604 1.40601 1.000 31.53407 33 ARG D CA 1
ATOM 7882 C C . ARG D 1 40 ? 16.07756 -49.06333 0.64115 1.000 28.81190 33 ARG D C 1
ATOM 7883 O O . ARG D 1 40 ? 15.81177 -48.73743 -0.51905 1.000 30.27471 33 ARG D O 1
ATOM 7891 N N . THR D 1 41 ? 15.44884 -50.04963 1.27876 1.000 25.81685 34 THR D N 1
ATOM 7892 C CA . THR D 1 41 ? 14.34316 -50.76813 0.65897 1.000 29.08431 34 THR D CA 1
ATOM 7893 C C . THR D 1 41 ? 13.25397 -49.79606 0.21107 1.000 29.79329 34 THR D C 1
ATOM 7894 O O . THR D 1 41 ? 12.82003 -49.81525 -0.94831 1.000 24.07854 34 THR D O 1
ATOM 7898 N N . SER D 1 42 ? 12.84826 -48.90128 1.09694 1.000 27.01351 35 SER D N 1
ATOM 7899 C CA . SER D 1 42 ? 11.79513 -47.96259 0.72259 1.000 28.32872 35 SER D CA 1
ATOM 7900 C C . SER D 1 42 ? 12.38344 -46.64246 0.23121 1.000 30.28546 35 SER D C 1
ATOM 7901 O O . SER D 1 42 ? 13.43164 -46.19661 0.71666 1.000 26.82747 35 SER D O 1
ATOM 7904 N N . PRO D 1 43 ? 11.72697 -45.98728 -0.73086 1.000 30.71654 36 PRO D N 1
ATOM 7905 C CA . PRO D 1 43 ? 12.19012 -44.65420 -1.15428 1.000 26.19366 36 PRO D CA 1
ATOM 7906 C C . PRO D 1 43 ? 12.08134 -43.61271 -0.04678 1.000 25.40505 36 PRO D C 1
ATOM 7907 O O . PRO D 1 43 ? 12.61729 -42.50776 -0.20277 1.000 29.54221 36 PRO D O 1
ATOM 7911 N N . LEU D 1 44 ? 11.40893 -43.93757 1.05784 1.000 23.48579 37 LEU D N 1
ATOM 7912 C CA . LEU D 1 44 ? 11.34580 -43.05512 2.21219 1.000 28.02264 37 LEU D CA 1
ATOM 7913 C C . LEU D 1 44 ? 12.64049 -43.06721 3.01080 1.000 30.89605 37 LEU D C 1
ATOM 7914 O O . LEU D 1 44 ? 12.88370 -42.13860 3.79090 1.000 26.84397 37 LEU D O 1
ATOM 7919 N N . ALA D 1 45 ? 13.47700 -44.08514 2.81936 1.000 27.25309 38 ALA D N 1
ATOM 7920 C CA . ALA D 1 45 ? 14.69307 -44.21849 3.61192 1.000 28.31830 38 ALA D CA 1
ATOM 7921 C C . ALA D 1 45 ? 15.61165 -43.02367 3.39180 1.000 24.95319 38 ALA D C 1
ATOM 7922 O O . ALA D 1 45 ? 15.82202 -42.58406 2.25711 1.000 23.72440 38 ALA D O 1
ATOM 7924 N N . GLY D 1 46 ? 16.15202 -42.49177 4.48783 1.000 25.40999 39 GLY D N 1
ATOM 7925 C CA . GLY D 1 46 ? 17.04405 -41.35147 4.43086 1.000 24.55180 39 GLY D CA 1
ATOM 7926 C C . GLY D 1 46 ? 16.37435 -39.99657 4.57121 1.000 27.33352 39 GLY D C 1
ATOM 7927 O O . GLY D 1 46 ? 17.07654 -38.97432 4.59755 1.000 23.40667 39 GLY D O 1
ATOM 7928 N N . GLY D 1 47 ? 15.04625 -39.95069 4.65337 1.000 25.10313 40 GLY D N 1
ATOM 7929 C CA . GLY D 1 47 ? 14.34082 -38.68604 4.72734 1.000 27.49158 40 GLY D CA 1
ATOM 7930 C C . GLY D 1 47 ? 12.87681 -38.84754 4.39327 1.000 26.75490 40 GLY D C 1
ATOM 7931 O O . GLY D 1 47 ? 12.52949 -39.08649 3.23671 1.000 27.97451 40 GLY D O 1
ATOM 7932 N N . CYS D 1 48 ? 12.01228 -38.71335 5.38992 1.000 26.15505 41 CYS D N 1
ATOM 7933 C CA . CYS D 1 48 ? 10.58881 -38.94870 5.22289 1.000 24.85799 41 CYS D CA 1
ATOM 7934 C C . CYS D 1 48 ? 9.77713 -37.77318 5.75262 1.000 25.34807 41 CYS D C 1
ATOM 7935 O O . CYS D 1 48 ? 9.98831 -37.32524 6.88361 1.000 22.31539 41 CYS D O 1
ATOM 7938 N N . ALA D 1 49 ? 8.82732 -37.30424 4.95068 1.000 23.79242 42 ALA D N 1
ATOM 7939 C CA . ALA D 1 49 ? 7.91896 -36.24179 5.34312 1.000 22.65328 42 ALA D CA 1
ATOM 7940 C C . ALA D 1 49 ? 6.48159 -36.74031 5.33599 1.000 26.77266 42 ALA D C 1
ATOM 7941 O O . ALA D 1 49 ? 6.12370 -37.65158 4.58722 1.000 26.20091 42 ALA D O 1
ATOM 7943 N N . TRP D 1 50 ? 5.65681 -36.12396 6.17391 1.000 24.68625 43 TRP D N 1
ATOM 7944 C CA . TRP D 1 50 ? 4.21251 -36.32239 6.14815 1.000 25.43945 43 TRP D CA 1
ATOM 7945 C C . TRP D 1 50 ? 3.57385 -34.99599 5.76844 1.000 27.55696 43 TRP D C 1
ATOM 7946 O O . TRP D 1 50 ? 3.76437 -33.98891 6.46134 1.000 22.69699 43 TRP D O 1
ATOM 7957 N N . ILE D 1 51 ? 2.83809 -34.98687 4.66060 1.000 23.79001 44 ILE D N 1
ATOM 7958 C CA . ILE D 1 51 ? 2.25747 -33.75772 4.14577 1.000 26.36596 44 ILE D CA 1
ATOM 7959 C C . ILE D 1 51 ? 0.87624 -34.08656 3.58624 1.000 27.18724 44 ILE D C 1
ATOM 7960 O O . ILE D 1 51 ? 0.74867 -34.92016 2.67997 1.000 22.45090 44 ILE D O 1
ATOM 7965 N N . GLU D 1 52 ? -0.15626 -33.47254 4.16153 1.000 26.56890 45 GLU D N 1
ATOM 7966 C CA . GLU D 1 52 ? -1.52740 -33.57242 3.65050 1.000 24.50135 45 GLU D CA 1
ATOM 7967 C C . GLU D 1 52 ? -1.95833 -35.03249 3.49390 1.000 29.95943 45 GLU D C 1
ATOM 7968 O O . GLU D 1 52 ? -2.46431 -35.45957 2.44997 1.000 25.82219 45 GLU D O 1
ATOM 7974 N N . GLY D 1 53 ? -1.72917 -35.81026 4.54914 1.000 28.04062 46 GLY D N 1
ATOM 7975 C CA . GLY D 1 53 ? -2.21627 -37.17307 4.61278 1.000 31.14057 46 GLY D CA 1
ATOM 7976 C C . GLY D 1 53 ? -1.31494 -38.23248 4.01929 1.000 28.83303 46 GLY D C 1
ATOM 7977 O O . GLY D 1 53 ? -1.70018 -39.40919 4.01843 1.000 30.57471 46 GLY D O 1
ATOM 7978 N N . ALA D 1 54 ? -0.13753 -37.87184 3.51265 1.000 25.96744 47 ALA D N 1
ATOM 7979 C CA . ALA D 1 54 ? 0.72024 -38.82711 2.82018 1.000 26.25666 47 ALA D CA 1
ATOM 7980 C C . ALA D 1 54 ? 2.15526 -38.76568 3.33210 1.000 28.00532 47 ALA D C 1
ATOM 7981 O O . ALA D 1 54 ? 2.69358 -37.67742 3.57259 1.000 26.85889 47 ALA D O 1
ATOM 7983 N N . PHE D 1 55 ? 2.77004 -39.94155 3.48394 1.000 25.40138 48 PHE D N 1
ATOM 7984 C CA . PHE D 1 55 ? 4.20982 -40.03902 3.70101 1.000 27.35774 48 PHE D CA 1
ATOM 7985 C C . PHE D 1 55 ? 4.91354 -40.00751 2.35134 1.000 29.86436 48 PHE D C 1
ATOM 7986 O O . PHE D 1 55 ? 4.56876 -40.77545 1.44829 1.000 33.29939 48 PHE D O 1
ATOM 7994 N N . VAL D 1 56 ? 5.89378 -39.12398 2.20758 1.000 23.37201 49 VAL D N 1
ATOM 7995 C CA . VAL D 1 56 ? 6.56105 -38.90950 0.92372 1.000 25.63148 49 VAL D CA 1
ATOM 7996 C C . VAL D 1 56 ? 8.05629 -38.76711 1.15710 1.000 25.26506 49 VAL D C 1
ATOM 7997 O O . VAL D 1 56 ? 8.49799 -38.39609 2.25368 1.000 27.00863 49 VAL D O 1
ATOM 8001 N N . PRO D 1 57 ? 8.86504 -39.07455 0.14064 1.000 30.11236 50 PRO D N 1
ATOM 8002 C CA . PRO D 1 57 ? 10.30896 -38.81875 0.24620 1.000 30.50167 50 PRO D CA 1
ATOM 8003 C C . PRO D 1 57 ? 10.58413 -37.34680 0.52145 1.000 30.30499 50 PRO D C 1
ATOM 8004 O O . PRO D 1 57 ? 9.93566 -36.46139 -0.04364 1.000 27.43451 50 PRO D O 1
ATOM 8008 N N . ALA D 1 58 ? 11.56092 -37.09715 1.40196 1.000 26.44336 51 ALA D N 1
ATOM 8009 C CA . ALA D 1 58 ? 11.95636 -35.72691 1.72185 1.000 29.64177 51 ALA D CA 1
ATOM 8010 C C . ALA D 1 58 ? 12.26536 -34.92160 0.46532 1.000 27.76097 51 ALA D C 1
ATOM 8011 O O . ALA D 1 58 ? 11.84859 -33.76539 0.34383 1.000 29.32917 51 ALA D O 1
ATOM 8013 N N . ALA D 1 59 ? 12.96470 -35.52610 -0.49611 1.000 28.63144 52 ALA D N 1
ATOM 8014 C CA . ALA D 1 59 ? 13.28603 -34.83079 -1.73892 1.000 30.42974 52 ALA D CA 1
ATOM 8015 C C . ALA D 1 59 ? 12.04686 -34.36376 -2.50228 1.000 31.02505 52 ALA D C 1
ATOM 8016 O O . ALA D 1 59 ? 12.15573 -33.47068 -3.34857 1.000 28.98533 52 ALA D O 1
ATOM 8018 N N . ALA D 1 60 ? 10.88103 -34.94477 -2.23657 1.000 27.88376 53 ALA D N 1
ATOM 8019 C CA . ALA D 1 60 ? 9.65526 -34.57454 -2.93134 1.000 31.58305 53 ALA D CA 1
ATOM 8020 C C . ALA D 1 60 ? 8.67556 -33.82306 -2.03728 1.000 28.74103 53 ALA D C 1
ATOM 8021 O O . ALA D 1 60 ? 7.53585 -33.58991 -2.44865 1.000 29.96570 53 ALA D O 1
ATOM 8023 N N . ALA D 1 61 ? 9.09030 -33.43491 -0.83301 1.000 26.09228 54 ALA D N 1
ATOM 8024 C CA . ALA D 1 61 ? 8.19361 -32.81928 0.14442 1.000 25.54014 54 ALA D CA 1
ATOM 8025 C C . ALA D 1 61 ? 7.96584 -31.35327 -0.20901 1.000 25.00777 54 ALA D C 1
ATOM 8026 O O . ALA D 1 61 ? 8.87418 -30.52595 -0.08251 1.000 21.62818 54 ALA D O 1
ATOM 8028 N N . ARG D 1 62 ? 6.75632 -31.02254 -0.64610 1.000 27.06313 55 ARG D N 1
ATOM 8029 C CA . ARG D 1 62 ? 6.43277 -29.65959 -1.03775 1.000 25.44923 55 ARG D CA 1
ATOM 8030 C C . ARG D 1 62 ? 5.11228 -29.24593 -0.41160 1.000 23.92860 55 ARG D C 1
ATOM 8031 O O . ARG D 1 62 ? 4.26107 -30.08875 -0.12534 1.000 25.28015 55 ARG D O 1
ATOM 8039 N N . ILE D 1 63 ? 4.94696 -27.93129 -0.19763 1.000 26.22085 56 ILE D N 1
ATOM 8040 C CA . ILE D 1 63 ? 3.72807 -27.37644 0.38603 1.000 23.84618 56 ILE D CA 1
ATOM 8041 C C . ILE D 1 63 ? 3.15715 -26.31811 -0.55037 1.000 20.93834 56 ILE D C 1
ATOM 8042 O O . ILE D 1 63 ? 3.88020 -25.70912 -1.34952 1.000 22.68869 56 ILE D O 1
ATOM 8047 N N . SER D 1 64 ? 1.84516 -26.10462 -0.45096 1.000 24.01105 57 SER D N 1
ATOM 8048 C CA . SER D 1 64 ? 1.19988 -25.08750 -1.27501 1.000 22.60016 57 SER D CA 1
ATOM 8049 C C . SER D 1 64 ? 1.83820 -23.72815 -1.02417 1.000 19.29087 57 SER D C 1
ATOM 8050 O O . SER D 1 64 ? 1.98576 -23.29852 0.12275 1.000 21.08841 57 SER D O 1
ATOM 8053 N N . ILE D 1 65 ? 2.20520 -23.03915 -2.10538 1.000 21.13182 58 ILE D N 1
ATOM 8054 C CA . ILE D 1 65 ? 2.75460 -21.70303 -1.96632 1.000 20.83917 58 ILE D CA 1
ATOM 8055 C C . ILE D 1 65 ? 1.75518 -20.76402 -1.29884 1.000 22.73352 58 ILE D C 1
ATOM 8056 O O . ILE D 1 65 ? 2.15225 -19.73508 -0.74360 1.000 19.58375 58 ILE D O 1
ATOM 8061 N N . PHE D 1 66 ? 0.46707 -21.11475 -1.29807 1.000 21.43216 59 PHE D N 1
ATOM 8062 C CA . PHE D 1 66 ? -0.57962 -20.25617 -0.75143 1.000 23.54070 59 PHE D CA 1
ATOM 8063 C C . PHE D 1 66 ? -0.84219 -20.50086 0.72461 1.000 19.78465 59 PHE D C 1
ATOM 8064 O O . PHE D 1 66 ? -1.72007 -19.85204 1.30476 1.000 18.92921 59 PHE D O 1
ATOM 8072 N N . ASP D 1 67 ? -0.10327 -21.40795 1.35190 1.000 18.91254 60 ASP D N 1
ATOM 8073 C CA . ASP D 1 67 ? -0.22669 -21.57258 2.78855 1.000 20.95977 60 ASP D CA 1
ATOM 8074 C C . ASP D 1 67 ? 0.20024 -20.28330 3.49478 1.000 20.98102 60 ASP D C 1
ATOM 8075 O O . ASP D 1 67 ? 1.28924 -19.75347 3.24493 1.000 17.85357 60 ASP D O 1
ATOM 8080 N N . ALA D 1 68 ? -0.67571 -19.77209 4.36857 1.000 18.24407 61 ALA D N 1
ATOM 8081 C CA . ALA D 1 68 ? -0.32370 -18.61451 5.18370 1.000 20.48529 61 ALA D CA 1
ATOM 8082 C C . ALA D 1 68 ? 0.92574 -18.86520 6.02868 1.000 18.78354 61 ALA D C 1
ATOM 8083 O O . ALA D 1 68 ? 1.58622 -17.90499 6.44526 1.000 17.53316 61 ALA D O 1
ATOM 8085 N N . GLY D 1 69 ? 1.26951 -20.12990 6.28908 1.000 19.62823 62 GLY D N 1
ATOM 8086 C CA . GLY D 1 69 ? 2.53468 -20.40897 6.95246 1.000 16.95716 62 GLY D CA 1
ATOM 8087 C C . GLY D 1 69 ? 3.71264 -19.85791 6.17514 1.000 18.89036 62 GLY D C 1
ATOM 8088 O O . GLY D 1 69 ? 4.77187 -19.57841 6.74935 1.000 19.74042 62 GLY D O 1
ATOM 8089 N N . PHE D 1 70 ? 3.54696 -19.68901 4.86610 1.000 17.19672 63 PHE D N 1
ATOM 8090 C CA . PHE D 1 70 ? 4.58416 -19.07636 4.03703 1.000 15.92690 63 PHE D CA 1
ATOM 8091 C C . PHE D 1 70 ? 4.37208 -17.56622 3.98201 1.000 18.50313 63 PHE D C 1
ATOM 8092 O O . PHE D 1 70 ? 5.18266 -16.80002 4.51239 1.000 15.56505 63 PHE D O 1
ATOM 8100 N N . GLY D 1 71 ? 3.25357 -17.13041 3.39276 1.000 17.45606 64 GLY D N 1
ATOM 8101 C CA . GLY D 1 71 ? 3.04863 -15.71559 3.10462 1.000 17.56672 64 GLY D CA 1
ATOM 8102 C C . GLY D 1 71 ? 2.86533 -14.81878 4.32040 1.000 16.21066 64 GLY D C 1
ATOM 8103 O O . GLY D 1 71 ? 3.04437 -13.60229 4.20142 1.000 17.69655 64 GLY D O 1
ATOM 8104 N N . HIS D 1 72 ? 2.47163 -15.37607 5.46632 1.000 16.85030 65 HIS D N 1
ATOM 8105 C CA . HIS D 1 72 ? 2.36681 -14.61781 6.70685 1.000 18.07143 65 HIS D CA 1
ATOM 8106 C C . HIS D 1 72 ? 3.22828 -15.19068 7.82732 1.000 16.23165 65 HIS D C 1
ATOM 8107 O O . HIS D 1 72 ? 3.12559 -14.72361 8.96310 1.000 16.71146 65 HIS D O 1
ATOM 8114 N N . SER D 1 73 ? 4.05110 -16.19420 7.54139 1.000 15.55225 66 SER D N 1
ATOM 8115 C CA . SER D 1 73 ? 4.78689 -16.94096 8.56137 1.000 14.68769 66 SER D CA 1
ATOM 8116 C C . SER D 1 73 ? 3.85437 -17.31572 9.71135 1.000 20.03810 66 SER D C 1
ATOM 8117 O O . SER D 1 73 ? 4.21395 -17.26626 10.89361 1.000 17.30515 66 SER D O 1
ATOM 8120 N N . ASP D 1 74 ? 2.62012 -17.67490 9.35022 1.000 17.90024 67 ASP D N 1
ATOM 8121 C CA . ASP D 1 74 ? 1.58861 -17.99933 10.33355 1.000 18.07570 67 ASP D CA 1
ATOM 8122 C C . ASP D 1 74 ? 1.72223 -19.48311 10.68955 1.000 21.07130 67 ASP D C 1
ATOM 8123 O O . ASP D 1 74 ? 0.93537 -20.34061 10.27709 1.000 19.08027 67 ASP D O 1
ATOM 8128 N N . VAL D 1 75 ? 2.77135 -19.76785 11.46626 1.000 17.24794 68 VAL D N 1
ATOM 8129 C CA . VAL D 1 75 ? 3.27244 -21.12209 11.66949 1.000 20.51030 68 VAL D CA 1
ATOM 8130 C C . VAL D 1 75 ? 4.09107 -21.15579 12.95925 1.000 21.54135 68 VAL D C 1
ATOM 8131 O O . VAL D 1 75 ? 4.78675 -20.19220 13.29419 1.000 19.01268 68 VAL D O 1
ATOM 8135 N N . THR D 1 76 ? 3.95027 -22.24712 13.71411 1.000 19.82164 69 THR D N 1
ATOM 8136 C CA . THR D 1 76 ? 4.82636 -22.56742 14.83760 1.000 18.71885 69 THR D CA 1
ATOM 8137 C C . THR D 1 76 ? 5.23000 -24.03088 14.72666 1.000 17.98610 69 THR D C 1
ATOM 8138 O O . THR D 1 76 ? 4.63061 -24.79913 13.97184 1.000 18.52855 69 THR D O 1
ATOM 8142 N N . TYR D 1 77 ? 6.25848 -24.41995 15.47894 1.000 17.09234 70 TYR D N 1
ATOM 8143 C CA . TYR D 1 77 ? 6.85614 -25.73517 15.27378 1.000 16.25586 70 TYR D CA 1
ATOM 8144 C C . TYR D 1 77 ? 7.64809 -26.14782 16.50376 1.000 19.63559 70 TYR D C 1
ATOM 8145 O O . TYR D 1 77 ? 7.84176 -25.37021 17.43942 1.000 18.41257 70 TYR D O 1
ATOM 8154 N N . THR D 1 78 ? 8.10077 -27.39872 16.48722 1.000 19.87783 71 THR D N 1
ATOM 8155 C CA . THR D 1 78 ? 9.19882 -27.82607 17.33553 1.000 20.06258 71 THR D CA 1
ATOM 8156 C C . THR D 1 78 ? 10.03037 -28.83611 16.56303 1.000 20.64935 71 THR D C 1
ATOM 8157 O O . THR D 1 78 ? 9.64761 -29.29148 15.47989 1.000 18.08446 71 THR D O 1
ATOM 8161 N N . VAL D 1 79 ? 11.20250 -29.13790 17.11963 1.000 19.63417 72 VAL D N 1
ATOM 8162 C CA . VAL D 1 79 ? 12.12238 -30.13135 16.58851 1.000 19.80914 72 VAL D CA 1
ATOM 8163 C C . VAL D 1 79 ? 12.53245 -31.03599 17.74399 1.000 21.26105 72 VAL D C 1
ATOM 8164 O O . VAL D 1 79 ? 13.14953 -30.57508 18.71386 1.000 19.09548 72 VAL D O 1
ATOM 8168 N N . ALA D 1 80 ? 12.17221 -32.30958 17.65968 1.000 22.97473 73 ALA D N 1
ATOM 8169 C CA . ALA D 1 80 ? 12.73151 -33.31944 18.54363 1.000 23.32043 73 ALA D CA 1
ATOM 8170 C C . ALA D 1 80 ? 13.75311 -34.12394 17.75479 1.000 24.13593 73 ALA D C 1
ATOM 8171 O O . ALA D 1 80 ? 13.67775 -34.20886 16.52634 1.000 22.24405 73 ALA D O 1
ATOM 8173 N N . HIS D 1 81 ? 14.73663 -34.68645 18.45216 1.000 21.93367 74 HIS D N 1
ATOM 8174 C CA . HIS D 1 81 ? 15.74247 -35.46631 17.75181 1.000 21.14109 74 HIS D CA 1
ATOM 8175 C C . HIS D 1 81 ? 15.68501 -36.91979 18.19086 1.000 20.83675 74 HIS D C 1
ATOM 8176 O O . HIS D 1 81 ? 15.09543 -37.26740 19.21983 1.000 19.99580 74 HIS D O 1
ATOM 8183 N N . VAL D 1 82 ? 16.27278 -37.75671 17.34323 1.000 21.59973 75 VAL D N 1
ATOM 8184 C CA . VAL D 1 82 ? 16.47678 -39.17572 17.59056 1.000 22.13336 75 VAL D CA 1
ATOM 8185 C C . VAL D 1 82 ? 17.97726 -39.40206 17.61354 1.000 20.85710 75 VAL D C 1
ATOM 8186 O O . VAL D 1 82 ? 18.69040 -38.93014 16.72108 1.000 21.96013 75 VAL D O 1
ATOM 8190 N N . TRP D 1 83 ? 18.46388 -40.08579 18.64291 1.000 20.99510 76 TRP D N 1
ATOM 8191 C CA . TRP D 1 83 ? 19.87962 -40.41956 18.72704 1.000 21.94307 76 TRP D CA 1
ATOM 8192 C C . TRP D 1 83 ? 19.98816 -41.88166 19.12986 1.000 19.44664 76 TRP D C 1
ATOM 8193 O O . TRP D 1 83 ? 19.32216 -42.30992 20.07552 1.000 19.67025 76 TRP D O 1
ATOM 8204 N N . HIS D 1 84 ? 20.79574 -42.64585 18.39214 1.000 21.30825 77 HIS D N 1
ATOM 8205 C CA . HIS D 1 84 ? 20.93356 -44.08913 18.62597 1.000 24.85683 77 HIS D CA 1
ATOM 8206 C C . HIS D 1 84 ? 19.56662 -44.77414 18.59849 1.000 27.01233 77 HIS D C 1
ATOM 8207 O O . HIS D 1 84 ? 19.27620 -45.68609 19.38353 1.000 21.28532 77 HIS D O 1
ATOM 8214 N N . GLY D 1 85 ? 18.70106 -44.29024 17.70746 1.000 25.39911 78 GLY D N 1
ATOM 8215 C CA . GLY D 1 85 ? 17.36093 -44.82705 17.58585 1.000 25.69601 78 GLY D CA 1
ATOM 8216 C C . GLY D 1 85 ? 16.44291 -44.53850 18.74902 1.000 26.02910 78 GLY D C 1
ATOM 8217 O O . GLY D 1 85 ? 15.42154 -45.21429 18.89226 1.000 27.05942 78 GLY D O 1
ATOM 8218 N N . ASN D 1 86 ? 16.76843 -43.54883 19.58443 1.000 23.33771 79 ASN D N 1
ATOM 8219 C CA . ASN D 1 86 ? 15.92509 -43.14006 20.69962 1.000 23.79172 79 ASN D CA 1
ATOM 8220 C C . ASN D 1 86 ? 15.42196 -41.71927 20.47138 1.000 22.92506 79 ASN D C 1
ATOM 8221 O O . ASN D 1 86 ? 16.22572 -40.81244 20.24076 1.000 22.00012 79 ASN D O 1
ATOM 8226 N N . PHE D 1 87 ? 14.10464 -41.53330 20.53987 1.000 25.25766 80 PHE D N 1
ATOM 8227 C CA . PHE D 1 87 ? 13.53495 -40.19576 20.67247 1.000 24.57703 80 PHE D CA 1
ATOM 8228 C C . PHE D 1 87 ? 13.91832 -39.62328 22.03012 1.000 25.34161 80 PHE D C 1
ATOM 8229 O O . PHE D 1 87 ? 13.96260 -40.34357 23.03012 1.000 24.25527 80 PHE D O 1
ATOM 8237 N N . PHE D 1 88 ? 14.19902 -38.32374 22.07293 1.000 22.45010 81 PHE D N 1
ATOM 8238 C CA . PHE D 1 88 ? 14.59415 -37.65878 23.31096 1.000 22.68200 81 PHE D CA 1
ATOM 8239 C C . PHE D 1 88 ? 13.56725 -36.58771 23.64760 1.000 23.68914 81 PHE D C 1
ATOM 8240 O O . PHE D 1 88 ? 13.41517 -35.61540 22.89825 1.000 23.50117 81 PHE D O 1
ATOM 8248 N N . ARG D 1 89 ? 12.85780 -36.78252 24.76236 1.000 20.45691 82 ARG D N 1
ATOM 8249 C CA . ARG D 1 89 ? 11.86951 -35.83303 25.27277 1.000 21.04751 82 ARG D CA 1
ATOM 8250 C C . ARG D 1 89 ? 10.78474 -35.53114 24.23576 1.000 25.49221 82 ARG D C 1
ATOM 8251 O O . ARG D 1 89 ? 10.32930 -34.39415 24.09402 1.000 20.97688 82 ARG D O 1
ATOM 8259 N N . LEU D 1 90 ? 10.33655 -36.57313 23.52619 1.000 24.18656 83 LEU D N 1
ATOM 8260 C CA . LEU D 1 90 ? 9.29732 -36.38868 22.51679 1.000 22.96255 83 LEU D CA 1
ATOM 8261 C C . LEU D 1 90 ? 8.03025 -35.77810 23.11430 1.000 20.61357 83 LEU D C 1
ATOM 8262 O O . LEU D 1 90 ? 7.43190 -34.86864 22.52377 1.000 20.39323 83 LEU D O 1
ATOM 8267 N N . GLU D 1 91 ? 7.59363 -36.26234 24.28096 1.000 21.04075 84 GLU D N 1
ATOM 8268 C CA . GLU D 1 91 ? 6.35651 -35.73789 24.84706 1.000 22.13004 84 GLU D CA 1
ATOM 8269 C C . GLU D 1 91 ? 6.52294 -34.28968 25.30433 1.000 25.82642 84 GLU D C 1
ATOM 8270 O O . GLU D 1 91 ? 5.59831 -33.47687 25.15968 1.000 23.65590 84 GLU D O 1
ATOM 8276 N N . ASP D 1 92 ? 7.68777 -33.94173 25.86083 1.000 21.88345 85 ASP D N 1
ATOM 8277 C CA . ASP D 1 92 ? 7.92062 -32.54417 26.21473 1.000 22.40126 85 ASP D CA 1
ATOM 8278 C C . ASP D 1 92 ? 7.81090 -31.64916 24.98333 1.000 19.26742 85 ASP D C 1
ATOM 8279 O O . ASP D 1 92 ? 7.26619 -30.53861 25.05234 1.000 21.63046 85 ASP D O 1
ATOM 8284 N N . HIS D 1 93 ? 8.31691 -32.12772 23.84879 1.000 19.24642 86 HIS D N 1
ATOM 8285 C CA . HIS D 1 93 ? 8.34843 -31.32094 22.63979 1.000 20.69587 86 HIS D CA 1
ATOM 8286 C C . HIS D 1 93 ? 6.94870 -31.11382 22.09463 1.000 21.60941 86 HIS D C 1
ATOM 8287 O O . HIS D 1 93 ? 6.56099 -29.98488 21.78108 1.000 19.71986 86 HIS D O 1
ATOM 8294 N N . VAL D 1 94 ? 6.15453 -32.18734 22.01629 1.000 20.03424 87 VAL D N 1
ATOM 8295 C CA . VAL D 1 94 ? 4.80113 -32.02372 21.49936 1.000 18.63484 87 VAL D CA 1
ATOM 8296 C C . VAL D 1 94 ? 3.96899 -31.17936 22.44894 1.000 21.41251 87 VAL D C 1
ATOM 8297 O O . VAL D 1 94 ? 3.10829 -30.40745 22.00524 1.000 20.22572 87 VAL D O 1
ATOM 8301 N N . GLU D 1 95 ? 4.21323 -31.28327 23.76093 1.000 19.67644 88 GLU D N 1
ATOM 8302 C CA . GLU D 1 95 ? 3.48377 -30.43404 24.69802 1.000 22.05368 88 GLU D CA 1
ATOM 8303 C C . GLU D 1 95 ? 3.82153 -28.96342 24.48466 1.000 23.96067 88 GLU D C 1
ATOM 8304 O O . GLU D 1 95 ? 2.93339 -28.10335 24.51707 1.000 21.23608 88 GLU D O 1
ATOM 8310 N N . ARG D 1 96 ? 5.10127 -28.65221 24.28888 1.000 19.66234 89 ARG D N 1
ATOM 8311 C CA . ARG D 1 96 ? 5.47265 -27.25660 24.04395 1.000 22.00323 89 ARG D CA 1
ATOM 8312 C C . ARG D 1 96 ? 4.91485 -26.76532 22.71533 1.000 19.66684 89 ARG D C 1
ATOM 8313 O O . ARG D 1 96 ? 4.40449 -25.64087 22.61829 1.000 19.42434 89 ARG D O 1
ATOM 8321 N N . PHE D 1 97 ? 5.03927 -27.59335 21.67846 1.000 20.89928 90 PHE D N 1
ATOM 8322 C CA . PHE D 1 97 ? 4.47578 -27.29879 20.36852 1.000 21.18579 90 PHE D CA 1
ATOM 8323 C C . PHE D 1 97 ? 2.99891 -26.95857 20.47088 1.000 22.21834 90 PHE D C 1
ATOM 8324 O O . PHE D 1 97 ? 2.54627 -25.94433 19.93286 1.000 18.63730 90 PHE D O 1
ATOM 8332 N N . LEU D 1 98 ? 2.23043 -27.79939 21.17376 1.000 20.96488 91 LEU D N 1
ATOM 8333 C CA . LEU D 1 98 ? 0.79696 -27.55886 21.30142 1.000 24.54503 91 LEU D CA 1
ATOM 8334 C C . LEU D 1 98 ? 0.51814 -26.26262 22.05651 1.000 24.34018 91 LEU D C 1
ATOM 8335 O O . LEU D 1 98 ? -0.38680 -25.50578 21.68981 1.000 22.25626 91 LEU D O 1
ATOM 8340 N N . ALA D 1 99 ? 1.27599 -25.99747 23.12384 1.000 24.02544 92 ALA D N 1
ATOM 8341 C CA . ALA D 1 99 ? 1.06556 -24.77534 23.90093 1.000 22.02948 92 ALA D CA 1
ATOM 8342 C C . ALA D 1 99 ? 1.33487 -23.52742 23.06413 1.000 22.34931 92 ALA D C 1
ATOM 8343 O O . ALA D 1 99 ? 0.63087 -22.51910 23.19438 1.000 22.74623 92 ALA D O 1
ATOM 8345 N N . GLY D 1 100 ? 2.35000 -23.58092 22.20082 1.000 19.77634 93 GLY D N 1
ATOM 8346 C CA . GLY D 1 100 ? 2.66210 -22.43245 21.36318 1.000 20.76477 93 GLY D CA 1
ATOM 8347 C C . GLY D 1 100 ? 1.62003 -22.19080 20.28601 1.000 18.05824 93 GLY D C 1
ATOM 8348 O O . GLY D 1 100 ? 1.26943 -21.04141 20.00085 1.000 19.08155 93 GLY D O 1
ATOM 8349 N N . ALA D 1 101 ? 1.10061 -23.26422 19.67867 1.000 18.66931 94 ALA D N 1
ATOM 8350 C CA . ALA D 1 101 ? 0.05088 -23.08556 18.67770 1.000 20.40104 94 ALA D CA 1
ATOM 8351 C C . ALA D 1 101 ? -1.20302 -22.50348 19.30866 1.000 22.16513 94 ALA D C 1
ATOM 8352 O O . ALA D 1 101 ? -1.88778 -21.66969 18.69964 1.000 22.82171 94 ALA D O 1
ATOM 8354 N N . GLU D 1 102 ? -1.51679 -22.92459 20.53428 1.000 20.78834 95 GLU D N 1
ATOM 8355 C CA . GLU D 1 102 ? -2.63040 -22.31993 21.25222 1.000 19.30982 95 GLU D CA 1
ATOM 8356 C C . GLU D 1 102 ? -2.40411 -20.82693 21.44401 1.000 21.98325 95 GLU D C 1
ATOM 8357 O O . GLU D 1 102 ? -3.31253 -20.01268 21.21589 1.000 19.99394 95 GLU D O 1
ATOM 8363 N N . LYS D 1 103 ? -1.18463 -20.44740 21.83838 1.000 21.26510 96 LYS D N 1
ATOM 8364 C CA . LYS D 1 103 ? -0.88556 -19.03971 22.07377 1.000 23.21157 96 LYS D CA 1
ATOM 8365 C C . LYS D 1 103 ? -0.92089 -18.25506 20.77283 1.000 20.79404 96 LYS D C 1
ATOM 8366 O O . LYS D 1 103 ? -1.34849 -17.09587 20.74583 1.000 22.06708 96 LYS D O 1
ATOM 8372 N N . MET D 1 104 ? -0.47635 -18.87131 19.68903 1.000 17.49424 97 MET D N 1
ATOM 8373 C CA . MET D 1 104 ? -0.52963 -18.24233 18.38436 1.000 20.16878 97 MET D CA 1
ATOM 8374 C C . MET D 1 104 ? -1.91240 -18.31073 17.75888 1.000 22.69755 97 MET D C 1
ATOM 8375 O O . MET D 1 104 ? -2.09705 -17.79126 16.65350 1.000 19.86877 97 MET D O 1
ATOM 8380 N N . ARG D 1 105 ? -2.86238 -18.97350 18.42498 1.000 20.05258 98 ARG D N 1
ATOM 8381 C CA . ARG D 1 105 ? -4.24970 -19.07662 17.98147 1.000 24.96617 98 ARG D CA 1
ATOM 8382 C C . ARG D 1 105 ? -4.38310 -19.84978 16.67922 1.000 23.91657 98 ARG D C 1
ATOM 8383 O O . ARG D 1 105 ? -5.26885 -19.56672 15.87291 1.000 21.83003 98 ARG D O 1
ATOM 8391 N N . ILE D 1 106 ? -3.53019 -20.84395 16.46487 1.000 20.40570 99 ILE D N 1
ATOM 8392 C CA . ILE D 1 106 ? -3.62965 -21.71708 15.30230 1.000 19.37517 99 ILE D CA 1
ATOM 8393 C C . ILE D 1 106 ? -4.31048 -23.00669 15.74376 1.000 22.52667 99 ILE D C 1
ATOM 8394 O O . ILE D 1 106 ? -3.74117 -23.73614 16.56758 1.000 21.22372 99 ILE D O 1
ATOM 8399 N N . PRO D 1 107 ? -5.49543 -23.32630 15.22602 1.000 23.26052 100 PRO D N 1
ATOM 8400 C CA . PRO D 1 107 ? -6.16881 -24.56408 15.62950 1.000 23.99680 100 PRO D CA 1
ATOM 8401 C C . PRO D 1 107 ? -5.34930 -25.77054 15.21133 1.000 23.85253 100 PRO D C 1
ATOM 8402 O O . PRO D 1 107 ? -4.77250 -25.80419 14.12233 1.000 25.22722 100 PRO D O 1
ATOM 8406 N N . MET D 1 108 ? -5.26963 -26.75392 16.10244 1.000 23.64507 101 MET D N 1
ATOM 8407 C CA . MET D 1 108 ? -4.43940 -27.92331 15.84824 1.000 23.45513 101 MET D CA 1
ATOM 8408 C C . MET D 1 108 ? -5.26631 -28.98786 15.14291 1.000 28.18781 101 MET D C 1
ATOM 8409 O O . MET D 1 108 ? -6.30695 -29.39321 15.67397 1.000 29.38249 101 MET D O 1
ATOM 8414 N N . PRO D 1 109 ? -4.85612 -29.46330 13.96550 1.000 27.44403 102 PRO D N 1
ATOM 8415 C CA . PRO D 1 109 ? -5.68402 -30.42740 13.22394 1.000 29.76370 102 PRO D CA 1
ATOM 8416 C C . PRO D 1 109 ? -5.37930 -31.88399 13.55114 1.000 31.78911 102 PRO D C 1
ATOM 8417 O O . PRO D 1 109 ? -5.59973 -32.76612 12.71597 1.000 33.66635 102 PRO D O 1
ATOM 8421 N N . ALA D 1 110 ? -4.86605 -32.14836 14.74781 1.000 27.09649 103 ALA D N 1
ATOM 8422 C CA . ALA D 1 110 ? -4.57210 -33.50763 15.18079 1.000 30.20596 103 ALA D CA 1
ATOM 8423 C C . ALA D 1 110 ? -4.41970 -33.48719 16.69098 1.000 29.67260 103 ALA D C 1
ATOM 8424 O O . ALA D 1 110 ? -4.24124 -32.42462 17.29080 1.000 29.14602 103 ALA D O 1
ATOM 8426 N N . THR D 1 111 ? -4.50151 -34.67096 17.30247 1.000 29.47663 104 THR D N 1
ATOM 8427 C CA . THR D 1 111 ? -4.30213 -34.79367 18.74059 1.000 28.81935 104 THR D CA 1
ATOM 8428 C C . THR D 1 111 ? -2.82146 -34.95871 19.05121 1.000 24.79964 104 THR D C 1
ATOM 8429 O O . THR D 1 111 ? -2.01281 -35.28665 18.18137 1.000 26.91826 104 THR D O 1
ATOM 8433 N N . LYS D 1 112 ? -2.48155 -34.74340 20.32219 1.000 26.65657 105 LYS D N 1
ATOM 8434 C CA . LYS D 1 112 ? -1.12722 -35.01751 20.79425 1.000 27.57609 105 LYS D CA 1
ATOM 8435 C C . LYS D 1 112 ? -0.67649 -36.41352 20.38633 1.000 31.14320 105 LYS D C 1
ATOM 8436 O O . LYS D 1 112 ? 0.42781 -36.59422 19.86171 1.000 26.68772 105 LYS D O 1
ATOM 8442 N N . ALA D 1 113 ? -1.53762 -37.41411 20.61008 1.000 28.38780 106 ALA D N 1
ATOM 8443 C CA . ALA D 1 113 ? -1.17465 -38.79205 20.30196 1.000 28.41296 106 ALA D CA 1
ATOM 8444 C C . ALA D 1 113 ? -0.95475 -38.98024 18.81134 1.000 26.71586 106 ALA D C 1
ATOM 8445 O O . ALA D 1 113 ? -0.02467 -39.68031 18.39600 1.000 25.29442 106 ALA D O 1
ATOM 8447 N N . GLU D 1 114 ? -1.79891 -38.35767 17.98699 1.000 26.77418 107 GLU D N 1
ATOM 8448 C CA . GLU D 1 114 ? -1.63366 -38.46778 16.54310 1.000 24.15328 107 GLU D CA 1
ATOM 8449 C C . GLU D 1 114 ? -0.35747 -37.78516 16.07662 1.000 24.38851 107 GLU D C 1
ATOM 8450 O O . GLU D 1 114 ? 0.32679 -38.28421 15.17324 1.000 23.69578 107 GLU D O 1
ATOM 8456 N N . ILE D 1 115 ? -0.03757 -36.62947 16.66159 1.000 23.19999 108 ILE D N 1
ATOM 8457 C CA . ILE D 1 115 ? 1.20778 -35.94317 16.31812 1.000 25.95476 108 ILE D CA 1
ATOM 8458 C C . ILE D 1 115 ? 2.40327 -36.82929 16.65071 1.000 22.64302 108 ILE D C 1
ATOM 8459 O O . ILE D 1 115 ? 3.30943 -37.02107 15.83038 1.000 21.97842 108 ILE D O 1
ATOM 8464 N N . MET D 1 116 ? 2.41789 -37.38539 17.86208 1.000 22.61489 109 MET D N 1
ATOM 8465 C CA . MET D 1 116 ? 3.52484 -38.24912 18.25227 1.000 26.63043 109 MET D CA 1
ATOM 8466 C C . MET D 1 116 ? 3.65915 -39.43333 17.30036 1.000 28.57222 109 MET D C 1
ATOM 8467 O O . MET D 1 116 ? 4.77551 -39.83151 16.95952 1.000 27.70316 109 MET D O 1
ATOM 8472 N N . ASP D 1 117 ? 2.53150 -39.97473 16.81224 1.000 28.20208 110 ASP D N 1
ATOM 8473 C CA . ASP D 1 117 ? 2.60232 -41.13222 15.92178 1.000 27.84930 110 ASP D CA 1
ATOM 8474 C C . ASP D 1 117 ? 3.09841 -40.74139 14.53427 1.000 25.82699 110 ASP D C 1
ATOM 8475 O O . ASP D 1 117 ? 3.85852 -41.48960 13.91057 1.000 26.81962 110 ASP D O 1
ATOM 8480 N N . LEU D 1 118 ? 2.68794 -39.57384 14.03156 1.000 22.48069 111 LEU D N 1
ATOM 8481 C CA . LEU D 1 118 ? 3.23661 -39.08977 12.76664 1.000 23.57257 111 LEU D CA 1
ATOM 8482 C C . LEU D 1 118 ? 4.74669 -38.90469 12.85187 1.000 23.71714 111 LEU D C 1
ATOM 8483 O O . LEU D 1 118 ? 5.47799 -39.24103 11.91343 1.000 24.30145 111 LEU D O 1
ATOM 8488 N N . MET D 1 119 ? 5.23238 -38.38006 13.97522 1.000 23.56500 112 MET D N 1
ATOM 8489 C CA . MET D 1 119 ? 6.66772 -38.16769 14.12866 1.000 22.64457 112 MET D CA 1
ATOM 8490 C C . MET D 1 119 ? 7.41680 -39.49115 14.20351 1.000 24.15880 112 MET D C 1
ATOM 8491 O O . MET D 1 119 ? 8.43102 -39.67957 13.51944 1.000 21.02415 112 MET D O 1
ATOM 8496 N N . ARG D 1 120 ? 6.93298 -40.41760 15.03455 1.000 24.76039 113 ARG D N 1
ATOM 8497 C CA . ARG D 1 120 ? 7.50107 -41.76419 15.06030 1.000 28.38701 113 ARG D CA 1
ATOM 8498 C C . ARG D 1 120 ? 7.45913 -42.40646 13.67995 1.000 26.66101 113 ARG D C 1
ATOM 8499 O O . ARG D 1 120 ? 8.42229 -43.06292 13.26209 1.000 28.19734 113 ARG D O 1
ATOM 8507 N N . GLY D 1 121 ? 6.35409 -42.20910 12.94937 1.000 29.44316 114 GLY D N 1
ATOM 8508 C CA . GLY D 1 121 ? 6.23283 -42.79520 11.62352 1.000 28.45368 114 GLY D CA 1
ATOM 8509 C C . GLY D 1 121 ? 7.26985 -42.27954 10.64648 1.000 27.52013 114 GLY D C 1
ATOM 8510 O O . GLY D 1 121 ? 7.86787 -43.05293 9.89237 1.000 27.62699 114 GLY D O 1
ATOM 8511 N N . CYS D 1 122 ? 7.50829 -40.96872 10.64483 1.000 26.40527 115 CYS D N 1
ATOM 8512 C CA . CYS D 1 122 ? 8.50074 -40.42614 9.72403 1.000 21.98790 115 CYS D CA 1
ATOM 8513 C C . CYS D 1 122 ? 9.89876 -40.95014 10.03482 1.000 24.24938 115 CYS D C 1
ATOM 8514 O O . CYS D 1 122 ? 10.67893 -41.23010 9.11697 1.000 21.50992 115 CYS D O 1
ATOM 8517 N N . VAL D 1 123 ? 10.24499 -41.06840 11.31853 1.000 25.38062 116 VAL D N 1
ATOM 8518 C CA . VAL D 1 123 ? 11.57993 -41.55763 11.67399 1.000 23.39826 116 VAL D CA 1
ATOM 8519 C C . VAL D 1 123 ? 11.72741 -43.01680 11.26346 1.000 23.84309 116 VAL D C 1
ATOM 8520 O O . VAL D 1 123 ? 12.69338 -43.40078 10.59599 1.000 29.53703 116 VAL D O 1
ATOM 8524 N N . SER D 1 124 ? 10.75690 -43.84209 11.64374 1.000 26.43339 117 SER D N 1
ATOM 8525 C CA . SER D 1 124 ? 10.79746 -45.25731 11.28798 1.000 30.49223 117 SER D CA 1
ATOM 8526 C C . SER D 1 124 ? 10.94876 -45.44943 9.78051 1.000 28.86715 117 SER D C 1
ATOM 8527 O O . SER D 1 124 ? 11.79729 -46.22289 9.32120 1.000 25.77913 117 SER D O 1
ATOM 8530 N N . LYS D 1 125 ? 10.14968 -44.73032 8.98696 1.000 25.68309 118 LYS D N 1
ATOM 8531 C CA . LYS D 1 125 ? 10.24621 -44.88786 7.54112 1.000 24.02239 118 LYS D CA 1
ATOM 8532 C C . LYS D 1 125 ? 11.55581 -44.34051 6.99463 1.000 24.24648 118 LYS D C 1
ATOM 8533 O O . LYS D 1 125 ? 12.06736 -44.85511 5.99468 1.000 26.12588 118 LYS D O 1
ATOM 8539 N N . SER D 1 126 ? 12.12034 -43.30077 7.61627 1.000 25.91704 119 SER D N 1
ATOM 8540 C CA . SER D 1 126 ? 13.40823 -42.79844 7.14415 1.000 23.63681 119 SER D CA 1
ATOM 8541 C C . SER D 1 126 ? 14.53441 -43.78841 7.42450 1.000 23.35019 119 SER D C 1
ATOM 8542 O O . SER D 1 126 ? 15.56661 -43.75135 6.74360 1.000 24.08729 119 SER D O 1
ATOM 8545 N N . GLY D 1 127 ? 14.35578 -44.66530 8.41263 1.000 23.52149 120 GLY D N 1
ATOM 8546 C CA . GLY D 1 127 ? 15.41501 -45.55720 8.85635 1.000 26.85294 120 GLY D CA 1
ATOM 8547 C C . GLY D 1 127 ? 16.53587 -44.88928 9.63152 1.000 28.74238 120 GLY D C 1
ATOM 8548 O O . GLY D 1 127 ? 17.46724 -45.58144 10.07692 1.000 24.34723 120 GLY D O 1
ATOM 8549 N N . LEU D 1 128 ? 16.47471 -43.57334 9.82234 1.000 22.97786 121 LEU D N 1
ATOM 8550 C CA . LEU D 1 128 ? 17.57815 -42.85784 10.45120 1.000 26.47853 121 LEU D CA 1
ATOM 8551 C C . LEU D 1 128 ? 17.59444 -43.10803 11.95254 1.000 25.48952 121 LEU D C 1
ATOM 8552 O O . LEU D 1 128 ? 16.57816 -42.93618 12.63270 1.000 26.66438 121 LEU D O 1
ATOM 8557 N N . ARG D 1 129 ? 18.75524 -43.51549 12.47541 1.000 23.50078 122 ARG D N 1
ATOM 8558 C CA . ARG D 1 129 ? 18.92611 -43.63217 13.91889 1.000 25.59505 122 ARG D CA 1
ATOM 8559 C C . ARG D 1 129 ? 19.37368 -42.32448 14.56920 1.000 22.79179 122 ARG D C 1
ATOM 8560 O O . ARG D 1 129 ? 19.23271 -42.16840 15.78920 1.000 23.10790 122 ARG D O 1
ATOM 8568 N N . GLU D 1 130 ? 19.91198 -41.39339 13.79033 1.000 22.39013 123 GLU D N 1
ATOM 8569 C CA . GLU D 1 130 ? 20.25996 -40.05936 14.27021 1.000 22.66512 123 GLU D CA 1
ATOM 8570 C C . GLU D 1 130 ? 19.52995 -39.05862 13.38283 1.000 20.59486 123 GLU D C 1
ATOM 8571 O O . GLU D 1 130 ? 19.91352 -38.86891 12.22130 1.000 22.86049 123 GLU D O 1
ATOM 8577 N N . ALA D 1 131 ? 18.48747 -38.41525 13.92202 1.000 18.65277 124 ALA D N 1
ATOM 8578 C CA . ALA D 1 131 ? 17.55930 -37.69107 13.06166 1.000 21.77766 124 ALA D CA 1
ATOM 8579 C C . ALA D 1 131 ? 17.10346 -36.38372 13.68971 1.000 22.59247 124 ALA D C 1
ATOM 8580 O O . ALA D 1 131 ? 17.03724 -36.23561 14.91409 1.000 20.67789 124 ALA D O 1
ATOM 8582 N N . TYR D 1 132 ? 16.77412 -35.45048 12.80472 1.000 20.58346 125 TYR D N 1
ATOM 8583 C CA . TYR D 1 132 ? 16.15981 -34.16510 13.11041 1.000 20.62751 125 TYR D CA 1
ATOM 8584 C C . TYR D 1 132 ? 14.69681 -34.24503 12.67367 1.000 18.58726 125 TYR D C 1
ATOM 8585 O O . TYR D 1 132 ? 14.42143 -34.47078 11.49193 1.000 20.10694 125 TYR D O 1
ATOM 8594 N N . VAL D 1 133 ? 13.76461 -34.07692 13.61553 1.000 20.35969 126 VAL D N 1
ATOM 8595 C CA . VAL D 1 133 ? 12.34210 -34.32761 13.36290 1.000 21.55886 126 VAL D CA 1
ATOM 8596 C C . VAL D 1 133 ? 11.56018 -33.04837 13.64590 1.000 19.81029 126 VAL D C 1
ATOM 8597 O O . VAL D 1 133 ? 11.23650 -32.74651 14.80072 1.000 22.64657 126 VAL D O 1
ATOM 8601 N N . ASN D 1 134 ? 11.21695 -32.32938 12.58402 1.000 21.01697 127 ASN D N 1
ATOM 8602 C CA . ASN D 1 134 ? 10.42473 -31.10654 12.64686 1.000 21.21238 127 ASN D CA 1
ATOM 8603 C C . ASN D 1 134 ? 8.93854 -31.42225 12.50788 1.000 21.27837 127 ASN D C 1
ATOM 8604 O O . ASN D 1 134 ? 8.53590 -32.12606 11.57768 1.000 22.51639 127 ASN D O 1
ATOM 8609 N N . VAL D 1 135 ? 8.12085 -30.88129 13.40371 1.000 19.73268 128 VAL D N 1
ATOM 8610 C CA . VAL D 1 135 ? 6.67726 -30.83121 13.20276 1.000 19.89495 128 VAL D CA 1
ATOM 8611 C C . VAL D 1 135 ? 6.26174 -29.36990 13.27798 1.000 20.34514 128 VAL D C 1
ATOM 8612 O O . VAL D 1 135 ? 6.68157 -28.65737 14.19383 1.000 18.31923 128 VAL D O 1
ATOM 8616 N N . CYS D 1 136 ? 5.45524 -28.91553 12.32205 1.000 18.04022 129 CYS D N 1
ATOM 8617 C CA . CYS D 1 136 ? 4.91762 -27.56932 12.40797 1.000 17.46153 129 CYS D CA 1
ATOM 8618 C C . CYS D 1 136 ? 3.43572 -27.59825 12.06872 1.000 19.80410 129 CYS D C 1
ATOM 8619 O O . CYS D 1 136 ? 2.94279 -28.52731 11.43219 1.000 18.67573 129 CYS D O 1
ATOM 8622 N N . VAL D 1 137 ? 2.72150 -26.56812 12.51227 1.000 17.36703 130 VAL D N 1
ATOM 8623 C CA . VAL D 1 137 ? 1.33055 -26.35832 12.12645 1.000 19.29794 130 VAL D CA 1
ATOM 8624 C C . VAL D 1 137 ? 1.21673 -24.94495 11.56786 1.000 20.29448 130 VAL D C 1
ATOM 8625 O O . VAL D 1 137 ? 1.75947 -23.99753 12.14852 1.000 17.51233 130 VAL D O 1
ATOM 8629 N N . THR D 1 138 ? 0.56599 -24.81976 10.41421 1.000 19.45050 131 THR D N 1
ATOM 8630 C CA . THR D 1 138 ? 0.33761 -23.54819 9.74760 1.000 20.02557 131 THR D CA 1
ATOM 8631 C C . THR D 1 138 ? -1.14437 -23.20456 9.78191 1.000 22.00419 131 THR D C 1
ATOM 8632 O O . THR D 1 138 ? -2.01241 -24.07300 9.94713 1.000 17.94732 131 THR D O 1
ATOM 8636 N N . ARG D 1 139 ? -1.42189 -21.91063 9.63576 1.000 17.66401 132 ARG D N 1
ATOM 8637 C CA . ARG D 1 139 ? -2.80166 -21.46266 9.47872 1.000 19.00964 132 ARG D CA 1
ATOM 8638 C C . ARG D 1 139 ? -3.46660 -22.11796 8.26792 1.000 20.77584 132 ARG D C 1
ATOM 8639 O O . ARG D 1 139 ? -4.69330 -22.30376 8.25838 1.000 20.33240 132 ARG D O 1
ATOM 8647 N N . GLY D 1 140 ? -2.68184 -22.49017 7.24559 1.000 22.98088 133 GLY D N 1
ATOM 8648 C CA . GLY D 1 140 ? -3.18416 -23.22503 6.09101 1.000 20.25245 133 GLY D CA 1
ATOM 8649 C C . GLY D 1 140 ? -3.40343 -22.34040 4.86797 1.000 22.71407 133 GLY D C 1
ATOM 8650 O O . GLY D 1 140 ? -3.14077 -21.13403 4.86421 1.000 18.90844 133 GLY D O 1
ATOM 8651 N N . TYR D 1 141 ? -3.91408 -22.95810 3.79521 1.000 23.47462 134 TYR D N 1
ATOM 8652 C CA . TYR D 1 141 ? -4.13595 -22.22634 2.55161 1.000 23.66150 134 TYR D CA 1
ATOM 8653 C C . TYR D 1 141 ? -5.61462 -22.08682 2.20125 1.000 30.52505 134 TYR D C 1
ATOM 8654 O O . TYR D 1 141 ? -5.94551 -21.84074 1.03845 1.000 30.90410 134 TYR D O 1
ATOM 8663 N N . GLY D 1 142 ? -6.50279 -22.21702 3.17846 1.000 29.78272 135 GLY D N 1
ATOM 8664 C CA . GLY D 1 142 ? -7.93259 -22.18130 2.93934 1.000 34.76355 135 GLY D CA 1
ATOM 8665 C C . GLY D 1 142 ? -8.53971 -23.56760 3.05413 1.000 35.91099 135 GLY D C 1
ATOM 8666 O O . GLY D 1 142 ? -7.91185 -24.52003 3.53068 1.000 31.28538 135 GLY D O 1
ATOM 8667 N N . ARG D 1 143 ? -9.78809 -23.67685 2.59903 1.000 38.15742 136 ARG D N 1
ATOM 8668 C CA . ARG D 1 143 ? -10.52235 -24.92573 2.78396 1.000 37.69830 136 ARG D CA 1
ATOM 8669 C C . ARG D 1 143 ? -9.75841 -26.08665 2.16974 1.000 36.73001 136 ARG D C 1
ATOM 8670 O O . ARG D 1 143 ? -9.23875 -25.98658 1.05276 1.000 33.00174 136 ARG D O 1
ATOM 8678 N N . LYS D 1 144 ? -9.67309 -27.18137 2.91481 1.000 34.52597 137 LYS D N 1
ATOM 8679 C CA . LYS D 1 144 ? -8.86831 -28.30565 2.46364 1.000 38.90643 137 LYS D CA 1
ATOM 8680 C C . LYS D 1 144 ? -9.54682 -29.00415 1.28562 1.000 46.38355 137 LYS D C 1
ATOM 8681 O O . LYS D 1 144 ? -10.77950 -29.10301 1.24802 1.000 45.26741 137 LYS D O 1
ATOM 8687 N N . PRO D 1 145 ? -8.77295 -29.48656 0.31236 1.000 45.93543 138 PRO D N 1
ATOM 8688 C CA . PRO D 1 145 ? -9.36951 -30.11790 -0.87080 1.000 49.44092 138 PRO D CA 1
ATOM 8689 C C . PRO D 1 145 ? -10.27435 -31.27543 -0.48468 1.000 47.64619 138 PRO D C 1
ATOM 8690 O O . PRO D 1 145 ? -9.96519 -32.05540 0.41912 1.000 47.87478 138 PRO D O 1
ATOM 8694 N N . GLY D 1 146 ? -11.40690 -31.36950 -1.17259 1.000 53.90846 139 GLY D N 1
ATOM 8695 C CA . GLY D 1 146 ? -12.40198 -32.39438 -0.91355 1.000 52.89004 139 GLY D CA 1
ATOM 8696 C C . GLY D 1 146 ? -13.35418 -32.07666 0.22306 1.000 59.28958 139 GLY D C 1
ATOM 8697 O O . GLY D 1 146 ? -14.53403 -32.43192 0.16184 1.000 60.90246 139 GLY D O 1
ATOM 8698 N N . GLU D 1 147 ? -12.86165 -31.40828 1.26259 1.000 53.66375 140 GLU D N 1
ATOM 8699 C CA . GLU D 1 147 ? -13.69783 -31.05777 2.40415 1.000 57.28662 140 GLU D CA 1
ATOM 8700 C C . GLU D 1 147 ? -14.75127 -30.02969 2.01266 1.000 60.00046 140 GLU D C 1
ATOM 8701 O O . GLU D 1 147 ? -15.94090 -30.23687 2.24456 1.000 62.16534 140 GLU D O 1
ATOM 8707 N N . GLU D 1 151 ? -17.45659 -26.86505 7.46189 1.000 71.61604 144 GLU D N 1
ATOM 8708 C CA . GLU D 1 151 ? -16.41328 -25.96379 7.90232 1.000 68.62756 144 GLU D CA 1
ATOM 8709 C C . GLU D 1 151 ? -15.42981 -26.63450 8.87986 1.000 65.61873 144 GLU D C 1
ATOM 8710 O O . GLU D 1 151 ? -15.44858 -26.36460 10.08311 1.000 66.28800 144 GLU D O 1
ATOM 8716 N N . ALA D 1 152 ? -14.57415 -27.49592 8.34844 1.000 56.84552 145 ALA D N 1
ATOM 8717 C CA . ALA D 1 152 ? -13.55468 -28.11989 9.15379 1.000 53.75425 145 ALA D CA 1
ATOM 8718 C C . ALA D 1 152 ? -12.33948 -27.19539 9.23692 1.000 41.31934 145 ALA D C 1
ATOM 8719 O O . ALA D 1 152 ? -12.26851 -26.16601 8.56327 1.000 36.90089 145 ALA D O 1
ATOM 8721 N N . LEU D 1 153 ? -11.35525 -27.58468 10.05737 1.000 39.24763 146 LEU D N 1
ATOM 8722 C CA . LEU D 1 153 ? -10.15131 -26.78514 10.22748 1.000 38.19335 146 LEU D CA 1
ATOM 8723 C C . LEU D 1 153 ? -9.39346 -26.66057 8.91436 1.000 33.67591 146 LEU D C 1
ATOM 8724 O O . LEU D 1 153 ? -9.37107 -27.58608 8.09901 1.000 33.39035 146 LEU D O 1
ATOM 8729 N N . GLU D 1 154 ? -8.77193 -25.49607 8.71397 1.000 27.62438 147 GLU D N 1
ATOM 8730 C CA . GLU D 1 154 ? -7.91289 -25.24142 7.56823 1.000 26.62266 147 GLU D CA 1
ATOM 8731 C C . GLU D 1 154 ? -6.43639 -25.44246 7.88402 1.000 23.32975 147 GLU D C 1
ATOM 8732 O O . GLU D 1 154 ? -5.62649 -25.49126 6.95458 1.000 21.94218 147 GLU D O 1
ATOM 8738 N N . SER D 1 155 ? -6.08321 -25.56198 9.16144 1.000 22.17956 148 SER D N 1
ATOM 8739 C CA . SER D 1 155 ? -4.69068 -25.68781 9.57220 1.000 24.25082 148 SER D CA 1
ATOM 8740 C C . SER D 1 155 ? -4.03914 -26.90880 8.94440 1.000 22.90737 148 SER D C 1
ATOM 8741 O O . SER D 1 155 ? -4.66167 -27.96294 8.79399 1.000 20.15091 148 SER D O 1
ATOM 8744 N N . GLN D 1 156 ? -2.75479 -26.77540 8.62540 1.000 21.56348 149 GLN D N 1
ATOM 8745 C CA . GLN D 1 156 ? -1.97610 -27.85908 8.04297 1.000 19.60457 149 GLN D CA 1
ATOM 8746 C C . GLN D 1 156 ? -0.88659 -28.27989 9.01286 1.000 24.63367 149 GLN D C 1
ATOM 8747 O O . GLN D 1 156 ? -0.15909 -27.43077 9.54399 1.000 19.44523 149 GLN D O 1
ATOM 8753 N N . LEU D 1 157 ? -0.77156 -29.58707 9.22272 1.000 24.63880 150 LEU D N 1
ATOM 8754 C CA . LEU D 1 157 ? 0.32220 -30.18273 9.97958 1.000 21.21708 150 LEU D CA 1
ATOM 8755 C C . LEU D 1 157 ? 1.32549 -30.78094 8.99545 1.000 23.60927 150 LEU D C 1
ATOM 8756 O O . LEU D 1 157 ? 0.94951 -31.58289 8.13393 1.000 23.07382 150 LEU D O 1
ATOM 8761 N N . TYR D 1 158 ? 2.59038 -30.37054 9.08929 1.000 19.25203 151 TYR D N 1
ATOM 8762 C CA . TYR D 1 158 ? 3.65079 -30.98830 8.30286 1.000 18.79264 151 TYR D CA 1
ATOM 8763 C C . TYR D 1 158 ? 4.68770 -31.58397 9.24444 1.000 21.66754 151 TYR D C 1
ATOM 8764 O O . TYR D 1 158 ? 5.04544 -30.97250 10.25531 1.000 21.64242 151 TYR D O 1
ATOM 8773 N N . VAL D 1 159 ? 5.16764 -32.77798 8.91648 1.000 22.49301 152 VAL D N 1
ATOM 8774 C CA . VAL D 1 159 ? 6.19615 -33.45572 9.70096 1.000 21.39729 152 VAL D CA 1
ATOM 8775 C C . VAL D 1 159 ? 7.32016 -33.84403 8.75764 1.000 20.71733 152 VAL D C 1
ATOM 8776 O O . VAL D 1 159 ? 7.05933 -34.20865 7.60944 1.000 20.75527 152 VAL D O 1
ATOM 8780 N N . TYR D 1 160 ? 8.57156 -33.76550 9.21921 1.000 21.28024 153 TYR D N 1
ATOM 8781 C CA . TYR D 1 160 ? 9.60317 -34.46400 8.46605 1.000 19.14982 153 TYR D CA 1
ATOM 8782 C C . TYR D 1 160 ? 10.71035 -34.94446 9.38985 1.000 22.35000 153 TYR D C 1
ATOM 8783 O O . TYR D 1 160 ? 11.00011 -34.33309 10.42328 1.000 20.41993 153 TYR D O 1
ATOM 8792 N N . ALA D 1 161 ? 11.30775 -36.06940 9.00672 1.000 21.95262 154 ALA D N 1
ATOM 8793 C CA . ALA D 1 161 ? 12.45330 -36.63938 9.70318 1.000 20.71402 154 ALA D CA 1
ATOM 8794 C C . ALA D 1 161 ? 13.59093 -36.70086 8.70634 1.000 23.43215 154 ALA D C 1
ATOM 8795 O O . ALA D 1 161 ? 13.47123 -37.35866 7.66680 1.000 24.02178 154 ALA D O 1
ATOM 8797 N N . ILE D 1 162 ? 14.67123 -35.98273 8.99891 1.000 18.19604 155 ILE D N 1
ATOM 8798 C CA . ILE D 1 162 ? 15.82445 -35.92905 8.11126 1.000 21.49860 155 ILE D CA 1
ATOM 8799 C C . ILE D 1 162 ? 17.06724 -36.21039 8.95110 1.000 20.79607 155 ILE D C 1
ATOM 8800 O O . ILE D 1 162 ? 16.97297 -36.26302 10.18787 1.000 20.13058 155 ILE D O 1
ATOM 8805 N N . PRO D 1 163 ? 18.23116 -36.43107 8.34549 1.000 21.49751 156 PRO D N 1
ATOM 8806 C CA . PRO D 1 163 ? 19.43310 -36.67423 9.16180 1.000 22.64036 156 PRO D CA 1
ATOM 8807 C C . PRO D 1 163 ? 19.70098 -35.51823 10.12371 1.000 24.35286 156 PRO D C 1
ATOM 8808 O O . PRO D 1 163 ? 19.47467 -34.34559 9.79856 1.000 20.76299 156 PRO D O 1
ATOM 8812 N N . TYR D 1 164 ? 20.14487 -35.88244 11.33177 1.000 21.80570 157 TYR D N 1
ATOM 8813 C CA . TYR D 1 164 ? 20.47902 -34.94533 12.40685 1.000 21.44898 157 TYR D CA 1
ATOM 8814 C C . TYR D 1 164 ? 21.25699 -33.74033 11.88729 1.000 18.96875 157 TYR D C 1
ATOM 8815 O O . TYR D 1 164 ? 22.19940 -33.88596 11.10159 1.000 19.77000 157 TYR D O 1
ATOM 8824 N N . LEU D 1 165 ? 20.84753 -32.54671 12.33607 1.000 19.24688 158 LEU D N 1
ATOM 8825 C CA . LEU D 1 165 ? 21.40467 -31.26521 11.92276 1.000 21.10472 158 LEU D CA 1
ATOM 8826 C C . LEU D 1 165 ? 22.21273 -30.65256 13.06032 1.000 18.76972 158 LEU D C 1
ATOM 8827 O O . LEU D 1 165 ? 21.86824 -30.81670 14.23552 1.000 18.56324 158 LEU D O 1
ATOM 8832 N N . TRP D 1 166 ? 23.28533 -29.94155 12.69937 1.000 18.00083 159 TRP D N 1
ATOM 8833 C CA . TRP D 1 166 ? 24.21800 -29.35058 13.66472 1.000 20.77399 159 TRP D CA 1
ATOM 8834 C C . TRP D 1 166 ? 24.31616 -27.84787 13.42468 1.000 18.97947 159 TRP D C 1
ATOM 8835 O O . TRP D 1 166 ? 24.86716 -27.42113 12.40311 1.000 20.26425 159 TRP D O 1
ATOM 8846 N N . VAL D 1 167 ? 23.83442 -27.03950 14.37662 1.000 19.51073 160 VAL D N 1
ATOM 8847 C CA . VAL D 1 167 ? 24.13615 -25.60957 14.30895 1.000 17.62071 160 VAL D CA 1
ATOM 8848 C C . VAL D 1 167 ? 25.64575 -25.41755 14.33049 1.000 20.93338 160 VAL D C 1
ATOM 8849 O O . VAL D 1 167 ? 26.21501 -24.70473 13.49682 1.000 20.41229 160 VAL D O 1
ATOM 8853 N N . PHE D 1 168 ? 26.31873 -26.09918 15.25496 1.000 20.19368 161 PHE D N 1
ATOM 8854 C CA . PHE D 1 168 ? 27.77138 -26.14906 15.30113 1.000 22.18712 161 PHE D CA 1
ATOM 8855 C C . PHE D 1 168 ? 28.20727 -27.60349 15.15531 1.000 18.25799 161 PHE D C 1
ATOM 8856 O O . PHE D 1 168 ? 27.61253 -28.50105 15.76041 1.000 20.48758 161 PHE D O 1
ATOM 8864 N N . SER D 1 169 ? 29.23275 -27.82772 14.33372 1.000 21.41762 162 SER D N 1
ATOM 8865 C CA . SER D 1 169 ? 29.64506 -29.18037 13.96290 1.000 23.41895 162 SER D CA 1
ATOM 8866 C C . SER D 1 169 ? 30.00950 -30.02125 15.18735 1.000 22.09197 162 SER D C 1
ATOM 8867 O O . SER D 1 169 ? 30.32492 -29.48485 16.25470 1.000 20.40681 162 SER D O 1
ATOM 8870 N N . PRO D 1 170 ? 29.96218 -31.35928 15.05510 1.000 23.38000 163 PRO D N 1
ATOM 8871 C CA . PRO D 1 170 ? 30.39673 -32.22063 16.16883 1.000 21.25222 163 PRO D CA 1
ATOM 8872 C C . PRO D 1 170 ? 31.77553 -31.88277 16.71800 1.000 20.53357 163 PRO D C 1
ATOM 8873 O O . PRO D 1 170 ? 31.97511 -31.96202 17.93224 1.000 20.23371 163 PRO D O 1
ATOM 8877 N N . ILE D 1 171 ? 32.72695 -31.49396 15.86776 1.000 20.81633 164 ILE D N 1
ATOM 8878 C CA . ILE D 1 171 ? 34.05672 -31.15177 16.36610 1.000 23.11838 164 ILE D CA 1
ATOM 8879 C C . ILE D 1 171 ? 34.00206 -29.87140 17.18951 1.000 23.91104 164 ILE D C 1
ATOM 8880 O O . ILE D 1 171 ? 34.68638 -29.74258 18.21041 1.000 22.05361 164 ILE D O 1
ATOM 8885 N N . ARG D 1 172 ? 33.17189 -28.91406 16.77409 1.000 23.69873 165 ARG D N 1
ATOM 8886 C CA . ARG D 1 172 ? 33.02325 -27.68718 17.53965 1.000 19.40459 165 ARG D CA 1
ATOM 8887 C C . ARG D 1 172 ? 32.22493 -27.88664 18.82173 1.000 18.37073 165 ARG D C 1
ATOM 8888 O O . ARG D 1 172 ? 32.39046 -27.10361 19.75892 1.000 20.21736 165 ARG D O 1
ATOM 8896 N N . GLN D 1 173 ? 31.34303 -28.88769 18.88457 1.000 17.62345 166 GLN D N 1
ATOM 8897 C CA . GLN D 1 173 ? 30.72164 -29.22048 20.16586 1.000 19.62385 166 GLN D CA 1
ATOM 8898 C C . GLN D 1 173 ? 31.76975 -29.58257 21.21148 1.000 20.29658 166 GLN D C 1
ATOM 8899 O O . GLN D 1 173 ? 31.54415 -29.39677 22.41155 1.000 21.67690 166 GLN D O 1
ATOM 8905 N N . ILE D 1 174 ? 32.90177 -30.12837 20.78534 1.000 21.25684 167 ILE D N 1
ATOM 8906 C CA . ILE D 1 174 ? 33.97811 -30.45002 21.71857 1.000 18.88208 167 ILE D CA 1
ATOM 8907 C C . ILE D 1 174 ? 34.89357 -29.25430 21.93604 1.000 21.98165 167 ILE D C 1
ATOM 8908 O O . ILE D 1 174 ? 35.18890 -28.87754 23.07448 1.000 25.23395 167 ILE D O 1
ATOM 8913 N N . GLU D 1 175 ? 35.34001 -28.63241 20.84515 1.000 21.91085 168 GLU D N 1
ATOM 8914 C CA . GLU D 1 175 ? 36.38937 -27.62644 20.89833 1.000 23.46214 168 GLU D CA 1
ATOM 8915 C C . GLU D 1 175 ? 35.86661 -26.22246 21.17796 1.000 23.27146 168 GLU D C 1
ATOM 8916 O O . GLU D 1 175 ? 36.63743 -25.37464 21.64242 1.000 19.90600 168 GLU D O 1
ATOM 8922 N N . GLY D 1 176 ? 34.58162 -25.96231 20.93207 1.000 21.53836 169 GLY D N 1
ATOM 8923 C CA . GLY D 1 176 ? 33.98603 -24.67956 21.24619 1.000 22.00997 169 GLY D CA 1
ATOM 8924 C C . GLY D 1 176 ? 33.98533 -23.70565 20.07463 1.000 21.52922 169 GLY D C 1
ATOM 8925 O O . GLY D 1 176 ? 34.66057 -23.88745 19.05925 1.000 23.03685 169 GLY D O 1
ATOM 8926 N N . ILE D 1 177 ? 33.20144 -22.63581 20.23783 1.000 21.84106 170 ILE D N 1
ATOM 8927 C CA . ILE D 1 177 ? 32.96753 -21.64035 19.19965 1.000 23.44789 170 ILE D CA 1
ATOM 8928 C C . ILE D 1 177 ? 33.15322 -20.24826 19.80037 1.000 23.35604 170 ILE D C 1
ATOM 8929 O O . ILE D 1 177 ? 33.21281 -20.07417 21.01820 1.000 22.42722 170 ILE D O 1
ATOM 8934 N N . ASP D 1 178 ? 33.20548 -19.24112 18.92885 1.000 22.16116 171 ASP D N 1
ATOM 8935 C CA . ASP D 1 178 ? 33.27001 -17.85870 19.37739 1.000 23.11951 171 ASP D CA 1
ATOM 8936 C C . ASP D 1 178 ? 32.00864 -17.10532 18.96507 1.000 22.88906 171 ASP D C 1
ATOM 8937 O O . ASP D 1 178 ? 31.31402 -17.48274 18.01341 1.000 21.97102 171 ASP D O 1
ATOM 8942 N N . ALA D 1 179 ? 31.72710 -16.01570 19.68651 1.000 19.00835 172 ALA D N 1
ATOM 8943 C CA . ALA D 1 179 ? 30.48192 -15.27236 19.50047 1.000 19.92493 172 ALA D CA 1
ATOM 8944 C C . ALA D 1 179 ? 30.70759 -13.77636 19.69273 1.000 20.72132 172 ALA D C 1
ATOM 8945 O O . ALA D 1 179 ? 31.69195 -13.34468 20.30233 1.000 20.05438 172 ALA D O 1
ATOM 8947 N N . VAL D 1 180 ? 29.76152 -12.98184 19.18644 1.000 20.73053 173 VAL D N 1
ATOM 8948 C CA . VAL D 1 180 ? 29.69557 -11.55278 19.48503 1.000 18.89489 173 VAL D CA 1
ATOM 8949 C C . VAL D 1 180 ? 28.33442 -11.24567 20.08264 1.000 19.42252 173 VAL D C 1
ATOM 8950 O O . VAL D 1 180 ? 27.34496 -11.93201 19.80640 1.000 19.57062 173 VAL D O 1
ATOM 8954 N N . ILE D 1 181 ? 28.27472 -10.19476 20.89043 1.000 19.33159 174 ILE D N 1
ATOM 8955 C CA . ILE D 1 181 ? 26.98695 -9.58669 21.20383 1.000 19.31189 174 ILE D CA 1
ATOM 8956 C C . ILE D 1 181 ? 26.61094 -8.68513 20.03696 1.000 17.55284 174 ILE D C 1
ATOM 8957 O O . ILE D 1 181 ? 27.35294 -7.75742 19.69168 1.000 18.96953 174 ILE D O 1
ATOM 8962 N N . ALA D 1 182 ? 25.46415 -8.96232 19.41842 1.000 17.21618 175 ALA D N 1
ATOM 8963 C CA . ALA D 1 182 ? 25.04881 -8.19841 18.24958 1.000 20.33145 175 ALA D CA 1
ATOM 8964 C C . ALA D 1 182 ? 24.79103 -6.73845 18.61881 1.000 18.90111 175 ALA D C 1
ATOM 8965 O O . ALA D 1 182 ? 24.17772 -6.44159 19.64549 1.000 17.70007 175 ALA D O 1
ATOM 8967 N N . GLN D 1 183 ? 25.28399 -5.81975 17.77752 1.000 17.00941 176 GLN D N 1
ATOM 8968 C CA . GLN D 1 183 ? 25.05439 -4.39426 17.96486 1.000 20.34323 176 GLN D CA 1
ATOM 8969 C C . GLN D 1 183 ? 24.16555 -3.77224 16.89235 1.000 20.07449 176 GLN D C 1
ATOM 8970 O O . GLN D 1 183 ? 23.69742 -2.64709 17.08065 1.000 20.26528 176 GLN D O 1
ATOM 8976 N N . SER D 1 184 ? 23.92104 -4.45769 15.78306 1.000 19.61032 177 SER D N 1
ATOM 8977 C CA . SER D 1 184 ? 23.16878 -3.88249 14.67361 1.000 19.89950 177 SER D CA 1
ATOM 8978 C C . SER D 1 184 ? 21.71908 -4.35033 14.61388 1.000 18.33342 177 SER D C 1
ATOM 8979 O O . SER D 1 184 ? 20.96715 -3.88435 13.74736 1.000 21.03611 177 SER D O 1
ATOM 8982 N N . VAL D 1 185 ? 21.30606 -5.25661 15.49469 1.000 17.04628 178 VAL D N 1
ATOM 8983 C CA . VAL D 1 185 ? 19.95818 -5.82112 15.44610 1.000 14.87242 178 VAL D CA 1
ATOM 8984 C C . VAL D 1 185 ? 19.60240 -6.26819 16.85817 1.000 17.50316 178 VAL D C 1
ATOM 8985 O O . VAL D 1 185 ? 20.48690 -6.55217 17.67241 1.000 18.76067 178 VAL D O 1
ATOM 8989 N N . ARG D 1 186 ? 18.30674 -6.27266 17.16478 1.000 15.01129 179 ARG D N 1
ATOM 8990 C CA . ARG D 1 186 ? 17.78524 -6.69748 18.45745 1.000 16.25819 179 ARG D CA 1
ATOM 8991 C C . ARG D 1 186 ? 16.83896 -7.87488 18.24768 1.000 14.60549 179 ARG D C 1
ATOM 8992 O O . ARG D 1 186 ? 16.30156 -8.06766 17.15853 1.000 16.87877 179 ARG D O 1
ATOM 9000 N N . ARG D 1 187 ? 16.61650 -8.64805 19.30815 1.000 14.93299 180 ARG D N 1
ATOM 9001 C CA . ARG D 1 187 ? 15.66019 -9.75259 19.24506 1.000 15.34280 180 ARG D CA 1
ATOM 9002 C C . ARG D 1 187 ? 14.23305 -9.22809 19.21500 1.000 14.38680 180 ARG D C 1
ATOM 9003 O O . ARG D 1 187 ? 13.89340 -8.26225 19.90796 1.000 15.03370 180 ARG D O 1
ATOM 9011 N N . SER D 1 188 ? 13.40404 -9.89362 18.41875 1.000 14.04778 181 SER D N 1
ATOM 9012 C CA . SER D 1 188 ? 11.97027 -9.63216 18.36098 1.000 14.49178 181 SER D CA 1
ATOM 9013 C C . SER D 1 188 ? 11.36797 -9.52406 19.76456 1.000 15.98078 181 SER D C 1
ATOM 9014 O O . SER D 1 188 ? 11.50902 -10.45489 20.56652 1.000 15.96905 181 SER D O 1
ATOM 9017 N N . PRO D 1 189 ? 10.69038 -8.42317 20.08791 1.000 16.04486 182 PRO D N 1
ATOM 9018 C CA . PRO D 1 189 ? 10.07550 -8.27932 21.41543 1.000 14.86818 182 PRO D CA 1
ATOM 9019 C C . PRO D 1 189 ? 8.91861 -9.24064 21.64086 1.000 16.54832 182 PRO D C 1
ATOM 9020 O O . PRO D 1 189 ? 8.21829 -9.65237 20.71272 1.000 15.56921 182 PRO D O 1
ATOM 9024 N N . ALA D 1 190 ? 8.68734 -9.52520 22.92801 1.000 14.88722 183 ALA D N 1
ATOM 9025 C CA . ALA D 1 190 ? 7.54022 -10.32928 23.35340 1.000 16.92260 183 ALA D CA 1
ATOM 9026 C C . ALA D 1 190 ? 6.21670 -9.79310 22.81455 1.000 17.05226 183 ALA D C 1
ATOM 9027 O O . ALA D 1 190 ? 5.29608 -10.57466 22.53868 1.000 16.71091 183 ALA D O 1
ATOM 9029 N N . ASN D 1 191 ? 6.09519 -8.46719 22.67425 1.000 16.71654 184 ASN D N 1
ATOM 9030 C CA . ASN D 1 191 ? 4.86057 -7.82666 22.23013 1.000 14.55783 184 ASN D CA 1
ATOM 9031 C C . ASN D 1 191 ? 4.89260 -7.45211 20.74593 1.000 14.69178 184 ASN D C 1
ATOM 9032 O O . ASN D 1 191 ? 4.14006 -6.57242 20.30784 1.000 15.31333 184 ASN D O 1
ATOM 9037 N N . VAL D 1 192 ? 5.75564 -8.10299 19.97047 1.000 16.85537 185 VAL D N 1
ATOM 9038 C CA . VAL D 1 192 ? 5.73248 -8.05985 18.51153 1.000 14.48127 185 VAL D CA 1
ATOM 9039 C C . VAL D 1 192 ? 5.40147 -9.47402 18.03275 1.000 16.72112 185 VAL D C 1
ATOM 9040 O O . VAL D 1 192 ? 4.27988 -9.75841 17.58471 1.000 16.55964 185 VAL D O 1
ATOM 9044 N N . MET D 1 193 ? 6.36690 -10.37281 18.17089 1.000 16.58755 186 MET D N 1
ATOM 9045 C CA . MET D 1 193 ? 6.18911 -11.80596 17.95251 1.000 16.67977 186 MET D CA 1
ATOM 9046 C C . MET D 1 193 ? 7.07495 -12.47730 18.98852 1.000 16.65611 186 MET D C 1
ATOM 9047 O O . MET D 1 193 ? 8.30373 -12.37688 18.90418 1.000 17.36656 186 MET D O 1
ATOM 9052 N N . ASP D 1 194 ? 6.45659 -13.11253 19.96731 1.000 14.58863 187 ASP D N 1
ATOM 9053 C CA . ASP D 1 194 ? 7.15007 -13.55793 21.16894 1.000 14.73128 187 ASP D CA 1
ATOM 9054 C C . ASP D 1 194 ? 8.12996 -14.69065 20.87128 1.000 15.94253 187 ASP D C 1
ATOM 9055 O O . ASP D 1 194 ? 7.70309 -15.74828 20.38570 1.000 17.82570 187 ASP D O 1
ATOM 9060 N N . PRO D 1 195 ? 9.42838 -14.53202 21.16383 1.000 14.70025 188 PRO D N 1
ATOM 9061 C CA . PRO D 1 195 ? 10.35270 -15.67092 21.04423 1.000 15.96874 188 PRO D CA 1
ATOM 9062 C C . PRO D 1 195 ? 9.95975 -16.86709 21.89778 1.000 14.48523 188 PRO D C 1
ATOM 9063 O O . PRO D 1 195 ? 10.49389 -17.95556 21.67505 1.000 16.20829 188 PRO D O 1
ATOM 9067 N N . TRP D 1 196 ? 9.08091 -16.68660 22.89058 1.000 15.19047 189 TRP D N 1
ATOM 9068 C CA . TRP D 1 196 ? 8.59230 -17.81640 23.67789 1.000 17.42803 189 TRP D CA 1
ATOM 9069 C C . TRP D 1 196 ? 7.93491 -18.87924 22.79686 1.000 19.14117 189 TRP D C 1
ATOM 9070 O O . TRP D 1 196 ? 7.99382 -20.07722 23.11086 1.000 19.03025 189 TRP D O 1
ATOM 9081 N N . ILE D 1 197 ? 7.30871 -18.46246 21.70154 1.000 15.84020 190 ILE D N 1
ATOM 9082 C CA . ILE D 1 197 ? 6.71966 -19.36777 20.71591 1.000 15.16713 190 ILE D CA 1
ATOM 9083 C C . ILE D 1 197 ? 7.76921 -19.67581 19.65565 1.000 17.72185 190 ILE D C 1
ATOM 9084 O O . ILE D 1 197 ? 8.18443 -18.77362 18.91854 1.000 16.87489 190 ILE D O 1
ATOM 9089 N N . LYS D 1 198 ? 8.17370 -20.94135 19.54256 1.000 15.74209 191 LYS D N 1
ATOM 9090 C CA . LYS D 1 198 ? 9.15476 -21.29213 18.52190 1.000 19.05292 191 LYS D CA 1
ATOM 9091 C C . LYS D 1 198 ? 8.55151 -21.00210 17.15710 1.000 19.87825 191 LYS D C 1
ATOM 9092 O O . LYS D 1 198 ? 7.44810 -21.46190 16.84382 1.000 18.15077 191 LYS D O 1
ATOM 9098 N N . ASN D 1 199 ? 9.25395 -20.20927 16.35344 1.000 15.98254 192 ASN D N 1
ATOM 9099 C CA . ASN D 1 199 ? 8.61485 -19.69434 15.15611 1.000 15.98013 192 ASN D CA 1
ATOM 9100 C C . ASN D 1 199 ? 9.63642 -19.54665 14.03927 1.000 20.13068 192 ASN D C 1
ATOM 9101 O O . ASN D 1 199 ? 10.85139 -19.66077 14.24423 1.000 18.17634 192 ASN D O 1
ATOM 9106 N N . TYR D 1 200 ? 9.11626 -19.30060 12.83555 1.000 14.42879 193 TYR D N 1
ATOM 9107 C CA . TYR D 1 200 ? 9.92063 -19.23918 11.62886 1.000 16.27180 193 TYR D CA 1
ATOM 9108 C C . TYR D 1 200 ? 10.32065 -17.81936 11.25940 1.000 16.39406 193 TYR D C 1
ATOM 9109 O O . TYR D 1 200 ? 10.92769 -17.61716 10.20642 1.000 16.07620 193 TYR D O 1
ATOM 9118 N N . GLN D 1 201 ? 9.99899 -16.82701 12.08718 1.000 14.91801 194 GLN D N 1
ATOM 9119 C CA . GLN D 1 201 ? 10.33005 -15.44856 11.73786 1.000 15.08918 194 GLN D CA 1
ATOM 9120 C C . GLN D 1 201 ? 11.75355 -15.16585 12.21022 1.000 17.82576 194 GLN D C 1
ATOM 9121 O O . GLN D 1 201 ? 11.99087 -14.82115 13.36523 1.000 18.52044 194 GLN D O 1
ATOM 9127 N N . TRP D 1 202 ? 12.71795 -15.33023 11.29956 1.000 16.17955 195 TRP D N 1
ATOM 9128 C CA . TRP D 1 202 ? 14.13585 -15.24065 11.63960 1.000 17.43017 195 TRP D CA 1
ATOM 9129 C C . TRP D 1 202 ? 14.81275 -13.99067 11.07647 1.000 15.49895 195 TRP D C 1
ATOM 9130 O O . TRP D 1 202 ? 16.03846 -13.97408 10.96096 1.000 16.84072 195 TRP D O 1
ATOM 9141 N N . GLY D 1 203 ? 14.04876 -12.94274 10.73630 1.000 14.77876 196 GLY D N 1
ATOM 9142 C CA . GLY D 1 203 ? 14.66884 -11.74699 10.17173 1.000 16.02336 196 GLY D CA 1
ATOM 9143 C C . GLY D 1 203 ? 15.77745 -11.19442 11.04922 1.000 17.51221 196 GLY D C 1
ATOM 9144 O O . GLY D 1 203 ? 16.86253 -10.84954 10.56986 1.000 15.73001 196 GLY D O 1
ATOM 9145 N N . ASP D 1 204 ? 15.52097 -11.10363 12.35191 1.000 15.35023 197 ASP D N 1
ATOM 9146 C CA . ASP D 1 204 ? 16.54066 -10.60715 13.26620 1.000 15.12727 197 ASP D CA 1
ATOM 9147 C C . ASP D 1 204 ? 17.66540 -11.62199 13.45529 1.000 17.58921 197 ASP D C 1
ATOM 9148 O O . ASP D 1 204 ? 18.83462 -11.23724 13.57707 1.000 15.88011 197 ASP D O 1
ATOM 9153 N N . LEU D 1 205 ? 17.33212 -12.91839 13.51242 1.000 14.19522 198 LEU D N 1
ATOM 9154 C CA . LEU D 1 205 ? 18.35037 -13.94032 13.74348 1.000 16.93949 198 LEU D CA 1
ATOM 9155 C C . LEU D 1 205 ? 19.29056 -14.06569 12.54232 1.000 17.66991 198 LEU D C 1
ATOM 9156 O O . LEU D 1 205 ? 20.49455 -14.29279 12.70939 1.000 17.61892 198 LEU D O 1
ATOM 9161 N N . VAL D 1 206 ? 18.76236 -13.89936 11.32749 1.000 14.93504 199 VAL D N 1
ATOM 9162 C CA . VAL D 1 206 ? 19.60745 -13.89202 10.13093 1.000 14.40576 199 VAL D CA 1
ATOM 9163 C C . VAL D 1 206 ? 20.49002 -12.64303 10.09260 1.000 15.78528 199 VAL D C 1
ATOM 9164 O O . VAL D 1 206 ? 21.69272 -12.73462 9.81346 1.000 15.31207 199 VAL D O 1
ATOM 9168 N N . ARG D 1 207 ? 19.92325 -11.46085 10.39600 1.000 15.96647 200 ARG D N 1
ATOM 9169 C CA . ARG D 1 207 ? 20.74371 -10.24919 10.48289 1.000 14.79534 200 ARG D CA 1
ATOM 9170 C C . ARG D 1 207 ? 21.88071 -10.43275 11.48549 1.000 16.59030 200 ARG D C 1
ATOM 9171 O O . ARG D 1 207 ? 23.00338 -9.98166 11.25044 1.000 15.61207 200 ARG D O 1
ATOM 9179 N N . ALA D 1 208 ? 21.60422 -11.07486 12.62119 1.000 14.56370 201 ALA D N 1
ATOM 9180 C CA . ALA D 1 208 ? 22.64501 -11.23944 13.63407 1.000 18.07849 201 ALA D CA 1
ATOM 9181 C C . ALA D 1 208 ? 23.73536 -12.19289 13.15318 1.000 20.49019 201 ALA D C 1
ATOM 9182 O O . ALA D 1 208 ? 24.92154 -11.99017 13.43731 1.000 18.74068 201 ALA D O 1
ATOM 9184 N N . THR D 1 209 ? 23.35217 -13.22340 12.40441 1.000 18.70537 202 THR D N 1
ATOM 9185 C CA . THR D 1 209 ? 24.33711 -14.13340 11.82830 1.000 19.15931 202 THR D CA 1
ATOM 9186 C C . THR D 1 209 ? 25.23639 -13.41679 10.82597 1.000 21.07753 202 THR D C 1
ATOM 9187 O O . THR D 1 209 ? 26.46014 -13.60446 10.83236 1.000 20.67013 202 THR D O 1
ATOM 9191 N N . PHE D 1 210 ? 24.64914 -12.58175 9.96182 1.000 18.15887 203 PHE D N 1
ATOM 9192 C CA . PHE D 1 210 ? 25.44689 -11.77445 9.04200 1.000 20.09413 203 PHE D CA 1
ATOM 9193 C C . PHE D 1 210 ? 26.39043 -10.85566 9.81034 1.000 20.34902 203 PHE D C 1
ATOM 9194 O O . PHE D 1 210 ? 27.56033 -10.70259 9.43983 1.000 19.75082 203 PHE D O 1
ATOM 9202 N N . GLU D 1 211 ? 25.91024 -10.24952 10.89658 1.000 20.70644 204 GLU D N 1
ATOM 9203 C CA . GLU D 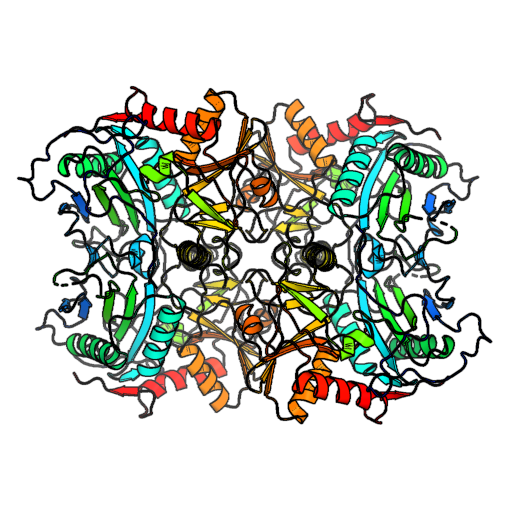1 211 ? 26.79429 -9.39646 11.69007 1.000 19.12803 204 GLU D CA 1
ATOM 9204 C C . GLU D 1 211 ? 27.93102 -10.20361 12.30546 1.000 17.25229 204 GLU D C 1
ATOM 9205 O O . GLU D 1 211 ? 29.08711 -9.75707 12.29622 1.000 17.93983 204 GLU D O 1
ATOM 9211 N N . ALA D 1 212 ? 27.63005 -11.38649 12.85468 1.000 17.78463 205 ALA D N 1
ATOM 9212 C CA . ALA D 1 212 ? 28.70308 -12.23617 13.37470 1.000 20.80409 205 ALA D CA 1
ATOM 9213 C C . ALA D 1 212 ? 29.74557 -12.51936 12.29779 1.000 23.40044 205 ALA D C 1
ATOM 9214 O O . ALA D 1 212 ? 30.95553 -12.42574 12.54262 1.000 21.16421 205 ALA D O 1
ATOM 9216 N N . GLN D 1 213 ? 29.28857 -12.86384 11.09479 1.000 18.92397 206 GLN D N 1
ATOM 9217 C CA . GLN D 1 213 ? 30.21166 -13.16644 10.00453 1.000 22.07853 206 GLN D CA 1
ATOM 9218 C C . GLN D 1 213 ? 31.06619 -11.95429 9.63955 1.000 23.83788 206 GLN D C 1
ATOM 9219 O O . GLN D 1 213 ? 32.27643 -12.09083 9.42948 1.000 23.14269 206 GLN D O 1
ATOM 9225 N N . GLU D 1 214 ? 30.45702 -10.76324 9.56360 1.000 19.80426 207 GLU D N 1
ATOM 9226 C CA . GLU D 1 214 ? 31.21131 -9.53875 9.28737 1.000 22.96476 207 GLU D CA 1
ATOM 9227 C C . GLU D 1 214 ? 32.27064 -9.28361 10.34979 1.000 24.22364 207 GLU D C 1
ATOM 9228 O O . GLU D 1 214 ? 33.34300 -8.74103 10.05629 1.000 26.55511 207 GLU D O 1
ATOM 9234 N N . ARG D 1 215 ? 31.96229 -9.60082 11.59562 1.000 18.88448 208 ARG D N 1
ATOM 9235 C CA . ARG D 1 215 ? 32.86683 -9.34358 12.69964 1.000 22.76175 208 ARG D CA 1
ATOM 9236 C C . ARG D 1 215 ? 33.84572 -10.48903 12.93565 1.000 22.46342 208 ARG D C 1
ATOM 9237 O O . ARG D 1 215 ? 34.63155 -10.42998 13.88406 1.000 25.17925 208 ARG D O 1
ATOM 9245 N N . GLY D 1 216 ? 33.82796 -11.51448 12.08819 1.000 21.60151 209 GLY D N 1
ATOM 9246 C CA . GLY D 1 216 ? 34.75854 -12.62296 12.22013 1.000 25.15581 209 GLY D CA 1
ATOM 9247 C C . GLY D 1 216 ? 34.46074 -13.61532 13.32416 1.000 28.52703 209 GLY D C 1
ATOM 9248 O O . GLY D 1 216 ? 35.37345 -14.31456 13.76977 1.000 26.85197 209 GLY D O 1
ATOM 9249 N N . ALA D 1 217 ? 33.21558 -13.71264 13.78040 1.000 26.40096 210 ALA D N 1
ATOM 9250 C CA . ALA D 1 217 ? 32.83452 -14.70652 14.77210 1.000 22.98822 210 ALA D CA 1
ATOM 9251 C C . ALA D 1 217 ? 31.86295 -15.70669 14.15671 1.000 23.83613 210 ALA D C 1
ATOM 9252 O O . ALA D 1 217 ? 31.24414 -15.44917 13.12205 1.000 22.34488 210 ALA D O 1
ATOM 9254 N N . ARG D 1 218 ? 31.72831 -16.86522 14.80005 1.000 24.51224 211 ARG D N 1
ATOM 9255 C CA . ARG D 1 218 ? 30.79429 -17.85946 14.27600 1.000 25.48912 211 ARG D CA 1
ATOM 9256 C C . ARG D 1 218 ? 29.34735 -17.37728 14.37598 1.000 24.74159 211 ARG D C 1
ATOM 9257 O O . ARG D 1 218 ? 28.58123 -17.48907 13.41176 1.000 25.05959 211 ARG D O 1
ATOM 9265 N N . THR D 1 219 ? 28.94953 -16.84608 15.53037 1.000 24.80531 212 THR D N 1
ATOM 9266 C CA . THR D 1 219 ? 27.54154 -16.55423 15.76796 1.000 18.74777 212 THR D CA 1
ATOM 9267 C C . THR D 1 219 ? 27.41940 -15.34234 16.68133 1.000 22.52241 212 THR D C 1
ATOM 9268 O O . THR D 1 219 ? 28.41821 -14.73599 17.08962 1.000 20.87596 212 THR D O 1
ATOM 9272 N N . ALA D 1 220 ? 26.17607 -14.97797 16.99176 1.000 17.30774 213 ALA D N 1
ATOM 9273 C CA . ALA D 1 220 ? 25.91673 -13.78498 17.78508 1.000 20.14074 213 ALA D CA 1
ATOM 9274 C C . ALA D 1 220 ? 24.86180 -14.08530 18.83477 1.000 19.57945 213 ALA D C 1
ATOM 9275 O O . ALA D 1 220 ? 24.01343 -14.96234 18.64654 1.000 18.35140 213 ALA D O 1
ATOM 9277 N N . PHE D 1 221 ? 24.91044 -13.33313 19.93539 1.000 17.01751 214 PHE D N 1
ATOM 9278 C CA . PHE D 1 221 ? 23.84061 -13.29867 20.91983 1.000 14.82788 214 PHE D CA 1
ATOM 9279 C C . PHE D 1 221 ? 23.09826 -11.97946 20.76113 1.000 16.35874 214 PHE D C 1
ATOM 9280 O O . PHE D 1 221 ? 23.72733 -10.91899 20.68388 1.000 18.61217 214 PHE D O 1
ATOM 9288 N N . LEU D 1 222 ? 21.77144 -12.03312 20.74729 1.000 15.66330 215 LEU D N 1
ATOM 9289 C CA . LEU D 1 222 ? 20.97814 -10.82074 20.57938 1.000 16.53963 215 LEU D CA 1
ATOM 9290 C C . LEU D 1 222 ? 20.57163 -10.24620 21.93230 1.000 17.36762 215 LEU D C 1
ATOM 9291 O O . LEU D 1 222 ? 20.28233 -10.99307 22.87075 1.000 15.58259 215 LEU D O 1
ATOM 9296 N N . LEU D 1 223 ? 20.52869 -8.91364 22.02047 1.000 17.24516 216 LEU D N 1
ATOM 9297 C CA . LEU D 1 223 ? 19.94890 -8.23000 23.17048 1.000 16.71806 216 LEU D CA 1
ATOM 9298 C C . LEU D 1 223 ? 18.48453 -7.91192 22.89631 1.000 15.60973 216 LEU D C 1
ATOM 9299 O O . LEU D 1 223 ? 18.03576 -7.91704 21.74821 1.000 17.61719 216 LEU D O 1
ATOM 9304 N N . ASP D 1 224 ? 17.73083 -7.64013 23.96957 1.000 15.78116 217 ASP D N 1
ATOM 9305 C CA . ASP D 1 224 ? 16.35934 -7.17733 23.80312 1.000 16.59009 217 ASP D CA 1
ATOM 9306 C C . ASP D 1 224 ? 16.31906 -5.65458 23.91677 1.000 18.48288 217 ASP D C 1
ATOM 9307 O O . ASP D 1 224 ? 17.35274 -4.98753 24.00547 1.000 17.29008 217 ASP D O 1
ATOM 9312 N N . SER D 1 225 ? 15.10438 -5.09510 23.86728 1.000 18.58311 218 SER D N 1
ATOM 9313 C CA . SER D 1 225 ? 14.95810 -3.63773 23.84540 1.000 18.94860 218 SER D CA 1
ATOM 9314 C C . SER D 1 225 ? 15.59685 -2.97336 25.06032 1.000 19.36588 218 SER D C 1
ATOM 9315 O O . SER D 1 225 ? 16.07356 -1.83978 24.96326 1.000 15.73596 218 SER D O 1
ATOM 9318 N N . ASP D 1 226 ? 15.59750 -3.64322 26.20213 1.000 17.54013 219 ASP D N 1
ATOM 9319 C CA . ASP D 1 226 ? 16.16947 -3.10761 27.42899 1.000 16.78467 219 ASP D CA 1
ATOM 9320 C C . ASP D 1 226 ? 17.65317 -3.42559 27.57663 1.000 17.06938 219 ASP D C 1
ATOM 9321 O O . ASP D 1 226 ? 18.25927 -3.04114 28.58669 1.000 18.16409 219 ASP D O 1
ATOM 9326 N N . GLY D 1 227 ? 18.23935 -4.13537 26.61842 1.000 17.13932 220 GLY D N 1
ATOM 9327 C CA . GLY D 1 227 ? 19.66250 -4.40920 26.62396 1.000 16.24158 220 GLY D CA 1
ATOM 9328 C C . GLY D 1 227 ? 20.08550 -5.66792 27.34681 1.000 18.51914 220 GLY D C 1
ATOM 9329 O O . GLY D 1 227 ? 21.27503 -5.81438 27.65265 1.000 19.96949 220 GLY D O 1
ATOM 9330 N N . PHE D 1 228 ? 19.15536 -6.57617 27.63410 1.000 15.98935 221 PHE D N 1
ATOM 9331 C CA . PHE D 1 228 ? 19.47393 -7.83410 28.28936 1.000 19.16326 221 PHE D CA 1
ATOM 9332 C C . PHE D 1 228 ? 19.71425 -8.91297 27.24872 1.000 17.82097 221 PHE D C 1
ATOM 9333 O O . PHE D 1 228 ? 19.14703 -8.88371 26.15324 1.000 18.47631 221 PHE D O 1
ATOM 9341 N N . VAL D 1 229 ? 20.53672 -9.89052 27.62707 1.000 17.24214 222 VAL D N 1
ATOM 9342 C CA . VAL D 1 229 ? 20.91274 -10.97661 26.73620 1.000 14.75306 222 VAL D CA 1
ATOM 9343 C C . VAL D 1 229 ? 19.73220 -11.92327 26.58565 1.000 15.41181 222 VAL D C 1
ATOM 9344 O O . VAL D 1 229 ? 19.10725 -12.30665 27.58053 1.000 17.41071 222 VAL D O 1
ATOM 9348 N N . THR D 1 230 ? 19.42955 -12.31927 25.33652 1.000 14.62894 223 THR D N 1
ATOM 9349 C CA . THR D 1 230 ? 18.32523 -13.23212 25.06699 1.000 16.54493 223 THR D CA 1
ATOM 9350 C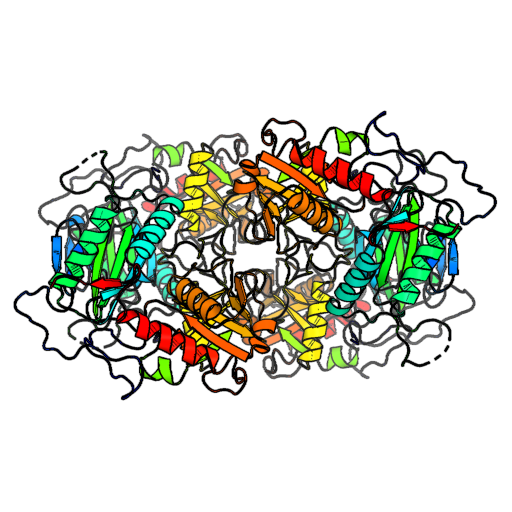 C . THR D 1 230 ? 18.91265 -14.54181 24.57539 1.000 14.62459 223 THR D C 1
ATOM 9351 O O . THR D 1 230 ? 19.38875 -15.35378 25.39991 1.000 17.78919 223 THR D O 1
ATOM 9355 N N . GLU D 1 231 ? 18.93215 -14.80238 23.26828 1.000 14.45583 224 GLU D N 1
ATOM 9356 C CA . GLU D 1 231 ? 19.34023 -16.07534 22.70168 1.000 13.41375 224 GLU D CA 1
ATOM 9357 C C . GLU D 1 231 ? 20.10528 -15.80822 21.40594 1.000 14.32004 224 GLU D C 1
ATOM 9358 O O . GLU D 1 231 ? 20.38090 -14.65463 21.03466 1.000 15.12986 224 GLU D O 1
ATOM 9364 N N . GLY D 1 232 ? 20.46465 -16.87916 20.70380 1.000 16.37899 225 GLY D N 1
ATOM 9365 C CA . GLY D 1 232 ? 21.09827 -16.74445 19.41230 1.000 18.56598 225 GLY D CA 1
ATOM 9366 C C . GLY D 1 232 ? 20.25355 -17.35415 18.30331 1.000 16.08002 225 GLY D C 1
ATOM 9367 O O . GLY D 1 232 ? 19.13821 -17.83081 18.53065 1.000 17.78285 225 GLY D O 1
ATOM 9368 N N . PRO D 1 233 ? 20.76920 -17.33456 17.07901 1.000 18.51629 226 PRO D N 1
ATOM 9369 C CA . PRO D 1 233 ? 20.04501 -17.95600 15.95390 1.000 17.30303 226 PRO D CA 1
ATOM 9370 C C . PRO D 1 233 ? 19.91192 -19.46461 16.09783 1.000 18.67601 226 PRO D C 1
ATOM 9371 O O . PRO D 1 233 ? 20.76238 -20.23051 15.62378 1.000 20.12035 226 PRO D O 1
ATOM 9375 N N . GLY D 1 234 ? 18.84045 -19.89016 16.75724 1.000 15.37180 227 GLY D N 1
ATOM 9376 C CA . GLY D 1 234 ? 18.51930 -21.29392 16.89044 1.000 19.21583 227 GLY D CA 1
ATOM 9377 C C . GLY D 1 234 ? 19.04031 -21.97340 18.13873 1.000 19.98579 227 GLY D C 1
ATOM 9378 O O . GLY D 1 234 ? 19.10813 -23.20873 18.16039 1.000 20.47707 227 GLY D O 1
ATOM 9379 N N . PHE D 1 235 ? 19.39620 -21.21994 19.18054 1.000 18.04467 228 PHE D N 1
ATOM 9380 C CA . PHE D 1 235 ? 19.94632 -21.80524 20.39942 1.000 17.65946 228 PHE D CA 1
ATOM 9381 C C . PHE D 1 235 ? 19.78632 -20.83663 21.56441 1.000 18.49315 228 PHE D C 1
ATOM 9382 O O . PHE D 1 235 ? 19.82611 -19.61461 21.38951 1.000 17.16414 228 PHE D O 1
ATOM 9390 N N . ASN D 1 236 ? 19.66260 -21.40324 22.75990 1.000 17.66840 229 ASN D N 1
ATOM 9391 C CA . ASN D 1 236 ? 19.66263 -20.64769 23.99901 1.000 15.79588 229 ASN D CA 1
ATOM 9392 C C . ASN D 1 236 ? 21.09638 -20.40924 24.46836 1.000 16.80672 229 ASN D C 1
ATOM 9393 O O . ASN D 1 236 ? 22.03586 -21.10257 24.06992 1.000 15.67730 229 ASN D O 1
ATOM 9398 N N . VAL D 1 237 ? 21.24961 -19.41534 25.33570 1.000 17.46573 230 VAL D N 1
ATOM 9399 C CA . VAL D 1 237 ? 22.54756 -19.01462 25.86059 1.000 15.83344 230 VAL D CA 1
ATOM 9400 C C . VAL D 1 237 ? 22.51661 -19.17007 27.36789 1.000 15.26804 230 VAL D C 1
ATOM 9401 O O . VAL D 1 237 ? 21.63823 -18.60686 28.03783 1.000 16.46794 230 VAL D O 1
ATOM 9405 N N . LEU D 1 238 ? 23.47441 -19.93155 27.89867 1.000 17.15102 231 LEU D N 1
ATOM 9406 C CA . LEU D 1 238 ? 23.62425 -20.11837 29.33227 1.000 16.84940 231 LEU D CA 1
ATOM 9407 C C . LEU D 1 238 ? 25.03529 -19.71866 29.74035 1.000 16.79583 231 LEU D C 1
ATOM 9408 O O . LEU D 1 238 ? 25.97237 -19.77744 28.93875 1.000 19.05278 231 LEU D O 1
ATOM 9413 N N . MET D 1 239 ? 25.17335 -19.30028 30.99213 1.000 16.13468 232 MET D N 1
ATOM 9414 C CA . MET D 1 239 ? 26.47946 -18.93739 31.52697 1.000 18.72577 232 MET D CA 1
ATOM 9415 C C . MET D 1 239 ? 26.60970 -19.47226 32.94213 1.000 17.73969 232 MET D C 1
ATOM 9416 O O . MET D 1 239 ? 25.61803 -19.68572 33.64236 1.000 20.84281 232 MET D O 1
ATOM 9421 N N . VAL D 1 240 ? 27.85682 -19.64311 33.36835 1.000 19.65727 233 VAL D N 1
ATOM 9422 C CA . VAL D 1 240 ? 28.18078 -20.17701 34.68455 1.000 21.92736 233 VAL D CA 1
ATOM 9423 C C . VAL D 1 240 ? 29.06517 -19.16695 35.39890 1.000 21.23131 233 VAL D C 1
ATOM 9424 O O . VAL D 1 240 ? 30.06270 -18.70297 34.83409 1.000 20.29053 233 VAL D O 1
ATOM 9428 N N . LYS D 1 241 ? 28.68884 -18.81649 36.62717 1.000 21.24625 234 LYS D N 1
ATOM 9429 C CA . LYS D 1 241 ? 29.45982 -17.88209 37.43910 1.000 22.78749 234 LYS D CA 1
ATOM 9430 C C . LYS D 1 241 ? 29.38430 -18.32622 38.89197 1.000 21.71694 234 LYS D C 1
ATOM 9431 O O . LYS D 1 241 ? 28.28821 -18.41754 39.45425 1.000 21.92440 234 LYS D O 1
ATOM 9437 N N . ASP D 1 242 ? 30.54700 -18.59731 39.48616 1.000 25.77811 235 ASP D N 1
ATOM 9438 C CA . ASP D 1 242 ? 30.68271 -18.93107 40.91064 1.000 25.80400 235 ASP D CA 1
ATOM 9439 C C . ASP D 1 242 ? 29.61009 -19.90261 41.38910 1.000 26.57340 235 ASP D C 1
ATOM 9440 O O . ASP D 1 242 ? 28.91745 -19.65780 42.37820 1.000 25.90384 235 ASP D O 1
ATOM 9445 N N . GLY D 1 243 ? 29.47193 -21.01727 40.66976 1.000 24.45180 236 GLY D N 1
ATOM 9446 C CA . GLY D 1 243 ? 28.59965 -22.08733 41.11036 1.000 25.99809 236 GLY D CA 1
ATOM 9447 C C . GLY D 1 243 ? 27.13864 -21.95971 40.74039 1.000 24.53538 236 GLY D C 1
ATOM 9448 O O . GLY D 1 243 ? 26.32443 -22.74620 41.23707 1.000 20.56961 236 GLY D O 1
ATOM 9449 N N . THR D 1 244 ? 26.77036 -21.00087 39.89255 1.000 23.76475 237 THR D N 1
ATOM 9450 C CA . THR D 1 244 ? 25.38310 -20.81402 39.48552 1.000 21.18065 237 THR D CA 1
ATOM 9451 C C . THR D 1 244 ? 25.30247 -20.73279 37.96455 1.000 20.72429 237 THR D C 1
ATOM 9452 O O . THR D 1 244 ? 26.15127 -20.10194 37.32705 1.000 19.64228 237 THR D O 1
ATOM 9456 N N . VAL D 1 245 ? 24.27672 -21.36002 37.38992 1.000 20.52652 238 VAL D N 1
ATOM 9457 C CA . VAL D 1 245 ? 23.99820 -21.28016 35.95662 1.000 20.18377 238 VAL D CA 1
ATOM 9458 C C . VAL D 1 245 ? 22.87605 -20.26470 35.76173 1.000 19.10355 238 VAL D C 1
ATOM 9459 O O . VAL D 1 245 ? 21.80010 -20.40202 36.36016 1.000 20.96227 238 VAL D O 1
ATOM 9463 N N . PHE D 1 246 ? 23.12129 -19.25312 34.92742 1.000 18.00717 239 PHE D N 1
ATOM 9464 C CA . PHE D 1 246 ? 22.14533 -18.21433 34.61617 1.000 18.54373 239 PHE D CA 1
ATOM 9465 C C . PHE D 1 246 ? 21.74278 -18.32693 33.14725 1.000 15.78149 239 PHE D C 1
ATOM 9466 O O . PHE D 1 246 ? 22.58337 -18.58611 32.27939 1.000 20.21680 239 PHE D O 1
ATOM 9474 N N . THR D 1 247 ? 20.46745 -18.09800 32.86501 1.000 18.27849 240 THR D N 1
ATOM 9475 C CA . THR D 1 247 ? 20.00379 -18.04665 31.48175 1.000 20.11025 240 THR D CA 1
ATOM 9476 C C . THR D 1 247 ? 18.74721 -17.18505 31.43947 1.000 17.75892 240 THR D C 1
ATOM 9477 O O . THR D 1 247 ? 18.00739 -17.10844 32.42313 1.000 18.24022 240 THR D O 1
ATOM 9481 N N . ALA D 1 248 ? 18.53694 -16.49657 30.31347 1.000 16.20133 241 ALA D N 1
ATOM 9482 C CA . ALA D 1 248 ? 17.45283 -15.52136 30.22754 1.000 15.52437 241 ALA D CA 1
ATOM 9483 C C . ALA D 1 248 ? 16.08433 -16.16838 30.41016 1.000 18.57454 241 ALA D C 1
ATOM 9484 O O . ALA D 1 248 ? 15.84261 -17.31227 30.00945 1.000 17.76242 241 ALA D O 1
ATOM 9486 N N . ALA D 1 249 ? 15.16942 -15.40693 31.01001 1.000 19.35399 242 ALA D N 1
ATOM 9487 C CA . ALA D 1 249 ? 13.76723 -15.79886 31.05528 1.000 19.88869 242 ALA D CA 1
ATOM 9488 C C . ALA D 1 249 ? 12.94679 -15.18169 29.92669 1.000 17.84876 242 ALA D C 1
ATOM 9489 O O . ALA D 1 249 ? 12.11398 -15.86398 29.32032 1.000 18.54408 242 ALA D O 1
ATOM 9491 N N . ARG D 1 250 ? 13.16191 -13.90369 29.63306 1.000 16.85808 243 ARG D N 1
ATOM 9492 C CA . ARG D 1 250 ? 12.30828 -13.14991 28.72473 1.000 17.57325 243 ARG D CA 1
ATOM 9493 C C . ARG D 1 250 ? 12.92272 -13.07324 27.33374 1.000 16.86417 243 ARG D C 1
ATOM 9494 O O . ARG D 1 250 ? 14.14330 -12.98815 27.18510 1.000 14.82607 243 ARG D O 1
ATOM 9502 N N . ASN D 1 251 ? 12.04942 -13.06123 26.31742 1.000 14.40501 244 ASN D N 1
ATOM 9503 C CA . ASN D 1 251 ? 12.44999 -12.82620 24.92635 1.000 16.14892 244 ASN D CA 1
ATOM 9504 C C . ASN D 1 251 ? 13.34433 -13.94946 24.41037 1.000 15.02105 244 ASN D C 1
ATOM 9505 O O . ASN D 1 251 ? 14.24319 -13.73061 23.59499 1.000 14.98971 244 ASN D O 1
ATOM 9510 N N . VAL D 1 252 ? 13.06371 -15.17349 24.86315 1.000 13.78727 245 VAL D N 1
ATOM 9511 C CA . VAL D 1 252 ? 13.76549 -16.36862 24.40865 1.000 15.55523 245 VAL D CA 1
ATOM 9512 C C . VAL D 1 252 ? 12.76441 -17.50693 24.31429 1.000 14.87310 245 VAL D C 1
ATOM 9513 O O . VAL D 1 252 ? 11.69795 -17.47684 24.92826 1.000 18.89135 245 VAL D O 1
ATOM 9517 N N . LEU D 1 253 ? 13.13932 -18.52512 23.55629 1.000 16.62415 246 LEU D N 1
ATOM 9518 C CA . LEU D 1 253 ? 12.42718 -19.79975 23.60928 1.000 16.41067 246 LEU D CA 1
ATOM 9519 C C . LEU D 1 253 ? 12.77721 -20.52591 24.90705 1.000 18.28097 246 LEU D C 1
ATOM 9520 O O . LEU D 1 253 ? 13.95563 -20.60173 25.26781 1.000 16.85142 246 LEU D O 1
ATOM 9525 N N . PRO D 1 254 ? 11.80389 -21.04323 25.64434 1.000 17.37994 247 PRO D N 1
ATOM 9526 C CA . PRO D 1 254 ? 12.14890 -21.90269 26.78434 1.000 21.08467 247 PRO D CA 1
ATOM 9527 C C . PRO D 1 254 ? 12.64824 -23.23934 26.26997 1.000 18.73167 247 PRO D C 1
ATOM 9528 O O . PRO D 1 254 ? 11.87341 -24.19161 26.13820 1.000 20.58009 247 PRO D O 1
ATOM 9532 N N . GLY D 1 255 ? 13.94006 -23.31170 25.95035 1.000 18.84452 248 GLY D N 1
ATOM 9533 C CA . GLY D 1 255 ? 14.46227 -24.47367 25.24343 1.000 17.35219 248 GLY D CA 1
ATOM 9534 C C . GLY D 1 255 ? 14.40935 -25.74710 26.07219 1.000 19.78755 248 GLY D C 1
ATOM 9535 O O . GLY D 1 255 ? 14.50361 -25.73291 27.30144 1.000 18.37856 248 GLY D O 1
ATOM 9536 N N . ILE D 1 256 ? 14.26008 -26.87445 25.37618 1.000 20.13733 249 ILE D N 1
ATOM 9537 C CA . ILE D 1 256 ? 14.23928 -28.16734 26.05081 1.000 18.00211 249 ILE D CA 1
ATOM 9538 C C . ILE D 1 256 ? 15.65579 -28.71127 26.25623 1.000 19.86739 249 ILE D C 1
ATOM 9539 O O . ILE D 1 256 ? 15.91275 -29.42211 27.23577 1.000 19.39730 249 ILE D O 1
ATOM 9544 N N . THR D 1 257 ? 16.60688 -28.35143 25.38965 1.000 19.06432 250 THR D N 1
ATOM 9545 C CA . THR D 1 257 ? 18.00510 -28.58501 25.73232 1.000 17.85244 250 THR D CA 1
ATOM 9546 C C . THR D 1 257 ? 18.39126 -27.75268 26.94295 1.000 19.80205 250 THR D C 1
ATOM 9547 O O . THR D 1 257 ? 19.04628 -28.24682 27.86709 1.000 18.89276 250 THR D O 1
ATOM 9551 N N . ARG D 1 258 ? 17.97766 -26.48586 26.95604 1.000 15.93094 251 ARG D N 1
ATOM 9552 C CA . ARG D 1 258 ? 18.19688 -25.63308 28.12041 1.000 17.95044 251 ARG D CA 1
ATOM 9553 C C . ARG D 1 258 ? 17.59154 -26.26287 29.36770 1.000 20.84736 251 ARG D C 1
ATOM 9554 O O . ARG D 1 258 ? 18.22901 -26.32033 30.42633 1.000 19.80994 251 ARG D O 1
ATOM 9562 N N . ARG D 1 259 ? 16.35930 -26.75388 29.25198 1.000 18.73939 252 ARG D N 1
ATOM 9563 C CA . ARG D 1 259 ? 15.71921 -27.41629 30.38173 1.000 22.65104 252 ARG D CA 1
ATOM 9564 C C . ARG D 1 259 ? 16.54407 -28.60951 30.85466 1.000 20.63567 252 ARG D C 1
ATOM 9565 O O . ARG D 1 259 ? 16.69680 -28.83508 32.06468 1.000 22.29405 252 ARG D O 1
ATOM 9573 N N . THR D 1 260 ? 17.10373 -29.36931 29.91349 1.000 18.81619 253 THR D N 1
ATOM 9574 C CA . THR D 1 260 ? 17.87523 -30.55197 30.28671 1.000 21.18045 253 THR D CA 1
ATOM 9575 C C . THR D 1 260 ? 19.17902 -30.14631 30.96164 1.000 23.11480 253 THR D C 1
ATOM 9576 O O . THR D 1 260 ? 19.53374 -30.68107 32.02513 1.000 20.51925 253 THR D O 1
ATOM 9580 N N . ALA D 1 261 ? 19.88970 -29.17712 30.36697 1.000 18.59048 254 ALA D N 1
ATOM 9581 C CA . ALA D 1 261 ? 21.13716 -28.67843 30.94592 1.000 20.32986 254 ALA D CA 1
ATOM 9582 C C . ALA D 1 261 ? 20.93769 -28.16525 32.36466 1.000 20.29250 254 ALA D C 1
ATOM 9583 O O . ALA D 1 261 ? 21.81384 -28.34155 33.22637 1.000 21.25982 254 ALA D O 1
ATOM 9585 N N . LEU D 1 262 ? 19.80583 -27.50492 32.62667 1.000 17.31418 255 LEU D N 1
ATOM 9586 C CA . LEU D 1 262 ? 19.56383 -27.00155 33.97445 1.000 18.22921 255 LEU D CA 1
ATOM 9587 C C . LEU D 1 262 ? 19.28370 -28.14577 34.95088 1.000 22.66456 255 LEU D C 1
ATOM 9588 O O . LEU D 1 262 ? 19.72554 -28.10805 36.10527 1.000 20.86098 255 LEU D O 1
ATOM 9593 N N . GLU D 1 263 ? 18.56013 -29.17368 34.50492 1.000 20.15009 256 GLU D N 1
ATOM 9594 C CA . GLU D 1 263 ? 18.37098 -30.35874 35.34015 1.000 24.09394 256 GLU D CA 1
ATOM 9595 C C . GLU D 1 263 ? 19.71115 -31.01729 35.66520 1.000 21.61865 256 GLU D C 1
ATOM 9596 O O . GLU D 1 263 ? 19.96934 -31.40080 36.81030 1.000 22.38263 256 GLU D O 1
ATOM 9602 N N . ILE D 1 264 ? 20.57689 -31.14997 34.65895 1.000 19.54767 257 ILE D N 1
ATOM 9603 C CA . ILE D 1 264 ? 21.89530 -31.74220 34.86123 1.000 19.74444 257 ILE D CA 1
ATOM 9604 C C . ILE D 1 264 ? 22.70743 -30.90569 35.84079 1.000 23.57377 257 ILE D C 1
ATOM 9605 O O . ILE D 1 264 ? 23.33560 -31.43831 36.76564 1.000 22.17700 257 ILE D O 1
ATOM 9610 N N . ALA D 1 265 ? 22.70960 -29.57759 35.64256 1.000 20.13954 258 ALA D N 1
ATOM 9611 C CA . ALA D 1 265 ? 23.48149 -28.68084 36.49987 1.000 22.58632 258 ALA D CA 1
ATOM 9612 C C . ALA D 1 265 ? 23.09164 -28.85427 37.96003 1.000 21.91423 258 ALA D C 1
ATOM 9613 O O . ALA D 1 265 ? 23.95595 -28.98242 38.83768 1.000 23.91899 258 ALA D O 1
ATOM 9615 N N . ARG D 1 266 ? 21.78992 -28.87230 38.23316 1.000 19.30231 259 ARG D N 1
ATOM 9616 C CA . ARG D 1 266 ? 21.32026 -29.04427 39.60303 1.000 23.89967 259 ARG D CA 1
ATOM 9617 C C . ARG D 1 266 ? 21.77735 -30.37799 40.18755 1.000 24.57453 259 ARG D C 1
ATOM 9618 O O . ARG D 1 266 ? 22.22922 -30.43195 41.33744 1.000 21.83886 259 ARG D O 1
ATOM 9626 N N . ASP D 1 267 ? 21.71530 -31.45421 39.39569 1.000 25.04735 260 ASP D N 1
ATOM 9627 C CA . ASP D 1 267 ? 22.20872 -32.74714 39.86107 1.000 25.64474 260 ASP D CA 1
ATOM 9628 C C . ASP D 1 267 ? 23.71038 -32.73282 40.09877 1.000 24.05666 260 ASP D C 1
ATOM 9629 O O . ASP D 1 267 ? 24.20049 -33.53064 40.90298 1.000 25.55561 260 ASP D O 1
ATOM 9634 N N . PHE D 1 268 ? 24.44816 -31.84639 39.42552 1.000 22.86150 261 PHE D N 1
ATOM 9635 C CA . PHE D 1 268 ? 25.86137 -31.62992 39.70269 1.000 22.51266 261 PHE D CA 1
ATOM 9636 C C . PHE D 1 268 ? 26.09221 -30.75674 40.93221 1.000 23.76302 261 PHE D C 1
ATOM 9637 O O . PHE D 1 268 ? 27.24599 -30.52712 41.30568 1.000 25.66021 261 PHE D O 1
ATOM 9645 N N . GLY D 1 269 ? 25.03591 -30.27421 41.56659 1.000 22.15022 262 GLY D N 1
ATOM 9646 C CA . GLY D 1 269 ? 25.16987 -29.42297 42.72826 1.000 24.11353 262 GLY D CA 1
ATOM 9647 C C . GLY D 1 269 ? 25.23713 -27.93666 42.44471 1.000 28.18753 262 GLY D C 1
ATOM 9648 O O . GLY D 1 269 ? 25.53505 -27.16544 43.36510 1.000 23.38659 262 GLY D O 1
ATOM 9649 N N . LEU D 1 270 ? 24.96249 -27.50680 41.21219 1.000 24.05158 263 LEU D N 1
ATOM 9650 C CA . LEU D 1 270 ? 25.00316 -26.08865 40.86378 1.000 23.75881 263 LEU D CA 1
ATOM 9651 C C . LEU D 1 270 ? 23.64072 -25.45209 41.08210 1.000 22.54635 263 LEU D C 1
ATOM 9652 O O . LEU D 1 270 ? 22.60291 -26.09188 40.90551 1.000 25.47833 263 LEU D O 1
ATOM 9657 N N . GLN D 1 271 ? 23.64637 -24.17587 41.46928 1.000 20.67489 264 GLN D N 1
ATOM 9658 C CA . GLN D 1 271 ? 22.39270 -23.43958 41.50384 1.000 22.95054 264 GLN D CA 1
ATOM 9659 C C . GLN D 1 271 ? 22.02697 -22.98786 40.09118 1.000 21.49424 264 GLN D C 1
ATOM 9660 O O . GLN D 1 271 ? 22.87248 -22.93793 39.19600 1.000 23.65011 264 GLN D O 1
ATOM 9666 N N . THR D 1 272 ? 20.74563 -22.67200 39.89140 1.000 23.56415 265 THR D N 1
ATOM 9667 C CA . THR D 1 272 ? 20.26144 -22.26098 38.57877 1.000 22.23342 265 THR D CA 1
ATOM 9668 C C . THR D 1 272 ? 19.30941 -21.08340 38.73548 1.000 23.36940 265 THR D C 1
ATOM 9669 O O . THR D 1 272 ? 18.47820 -21.06666 39.64627 1.000 22.48029 265 THR D O 1
ATOM 9673 N N . VAL D 1 273 ? 19.42989 -20.09926 37.84507 1.000 22.97577 266 VAL D N 1
ATOM 9674 C CA . VAL D 1 273 ? 18.57190 -18.91589 37.86094 1.000 20.04971 266 VAL D CA 1
ATOM 9675 C C . VAL D 1 273 ? 18.12234 -18.64594 36.43616 1.000 18.82862 266 VAL D C 1
ATOM 9676 O O . VAL D 1 273 ? 18.94691 -18.30740 35.57816 1.000 19.69712 266 VAL D O 1
ATOM 9680 N N . ILE D 1 274 ? 16.82458 -18.79151 36.18340 1.000 20.27132 267 ILE D N 1
ATOM 9681 C CA . ILE D 1 274 ? 16.21465 -18.34881 34.93617 1.000 19.12563 267 ILE D CA 1
ATOM 9682 C C . ILE D 1 274 ? 15.70643 -16.93656 35.19006 1.000 18.90982 267 ILE D C 1
ATOM 9683 O O . ILE D 1 274 ? 14.77661 -16.73839 35.97660 1.000 20.61743 267 ILE D O 1
ATOM 9688 N N . GLY D 1 275 ? 16.32433 -15.95746 34.54156 1.000 17.44797 268 GLY D N 1
ATOM 9689 C CA . GLY D 1 275 ? 16.08204 -14.56536 34.88465 1.000 18.74767 268 GLY D CA 1
ATOM 9690 C C . GLY D 1 275 ? 16.95947 -13.67184 34.03460 1.000 19.21099 268 GLY D C 1
ATOM 9691 O O . GLY D 1 275 ? 17.73879 -14.14041 33.19979 1.000 18.71094 268 GLY D O 1
ATOM 9692 N N . ASP D 1 276 ? 16.82586 -12.36814 34.26176 1.000 19.27019 269 ASP D N 1
ATOM 9693 C CA . ASP D 1 276 ? 17.50661 -11.40086 33.40630 1.000 21.04434 269 ASP D CA 1
ATOM 9694 C C . ASP D 1 276 ? 19.02195 -11.59443 33.44467 1.000 23.44342 269 ASP D C 1
ATOM 9695 O O . ASP D 1 276 ? 19.61895 -11.76803 34.51019 1.000 23.08116 269 ASP D O 1
ATOM 9700 N N . VAL D 1 277 ? 19.64395 -11.54060 32.26469 1.000 19.73196 270 VAL D N 1
ATOM 9701 C CA . VAL D 1 277 ? 21.08445 -11.69068 32.09781 1.000 21.10446 270 VAL D CA 1
ATOM 9702 C C . VAL D 1 277 ? 21.61610 -10.45947 31.37303 1.000 21.68368 270 VAL D C 1
ATOM 9703 O O . VAL D 1 277 ? 21.10991 -10.10472 30.30334 1.000 16.02122 270 VAL D O 1
ATOM 9707 N N . THR D 1 278 ? 22.66031 -9.82979 31.93599 1.000 19.24175 271 THR D N 1
ATOM 9708 C CA . THR D 1 278 ? 23.22661 -8.62521 31.33225 1.000 18.28652 271 THR D CA 1
ATOM 9709 C C . THR D 1 278 ? 24.49271 -8.93741 30.54732 1.000 19.69216 271 THR D C 1
ATOM 9710 O O . THR D 1 278 ? 25.17181 -9.93719 30.79620 1.000 17.66056 271 THR D O 1
ATOM 9714 N N . PRO D 1 279 ? 24.85360 -8.08384 29.58726 1.000 19.40005 272 PRO D N 1
ATOM 9715 C CA . PRO D 1 279 ? 26.18717 -8.20820 28.97861 1.000 21.24605 272 PRO D CA 1
ATOM 9716 C C . PRO D 1 279 ? 27.31325 -8.22942 30.01181 1.000 21.81612 272 PRO D C 1
ATOM 9717 O O . PRO D 1 279 ? 28.28480 -8.97456 29.84624 1.000 21.09442 272 PRO D O 1
ATOM 9721 N N . GLU D 1 280 ? 27.20478 -7.43429 31.07723 1.000 23.42568 273 GLU D N 1
ATOM 9722 C CA . GLU D 1 280 ? 28.24248 -7.43582 32.11004 1.000 24.46402 273 GLU D CA 1
ATOM 9723 C C . GLU D 1 280 ? 28.37234 -8.81334 32.75704 1.000 21.29951 273 GLU D C 1
ATOM 9724 O O . GLU D 1 280 ? 29.48674 -9.29283 33.00726 1.000 21.00483 273 GLU D O 1
ATOM 9730 N N . MET D 1 281 ? 27.23843 -9.46356 33.02939 1.000 23.54592 274 MET D N 1
ATOM 9731 C CA . MET D 1 281 ? 27.26185 -10.82600 33.55010 1.000 24.42068 274 MET D CA 1
ATOM 9732 C C . MET D 1 281 ? 28.02165 -11.74995 32.60619 1.000 23.06951 274 MET D C 1
ATOM 9733 O O . MET D 1 281 ? 28.89510 -12.50749 33.03645 1.000 18.73839 274 MET D O 1
ATOM 9738 N N . LEU D 1 282 ? 27.72848 -11.67072 31.30315 1.000 18.62093 275 LEU D N 1
ATOM 9739 C CA . LEU D 1 282 ? 28.42282 -12.51617 30.33340 1.000 20.01728 275 LEU D CA 1
ATOM 9740 C C . LEU D 1 282 ? 29.92409 -12.26667 30.35293 1.000 22.20731 275 LEU D C 1
ATOM 9741 O O . LEU D 1 282 ? 30.72505 -13.20964 30.31258 1.000 21.33222 275 LEU D O 1
ATOM 9746 N N . ARG D 1 283 ? 30.32629 -10.99188 30.35776 1.000 21.36416 276 ARG D N 1
ATOM 9747 C CA . ARG D 1 283 ? 31.74437 -10.66668 30.27091 1.000 23.04930 276 ARG D CA 1
ATOM 9748 C C . ARG D 1 283 ? 32.51327 -11.10401 31.50563 1.000 25.77096 276 ARG D C 1
ATOM 9749 O O . ARG D 1 283 ? 33.72930 -11.31226 31.42175 1.000 26.95262 276 ARG D O 1
ATOM 9757 N N . GLY D 1 284 ? 31.84177 -11.24158 32.64264 1.000 24.56372 277 GLY D N 1
ATOM 9758 C CA . GLY D 1 284 ? 32.46470 -11.74799 33.84537 1.000 25.24798 277 GLY D CA 1
ATOM 9759 C C . GLY D 1 284 ? 32.28819 -13.23049 34.08759 1.000 27.40916 277 GLY D C 1
ATOM 9760 O O . GLY D 1 284 ? 32.69489 -13.71558 35.14968 1.000 22.30736 277 GLY D O 1
ATOM 9761 N N . ALA D 1 285 ? 31.70170 -13.96952 33.14616 1.000 20.56897 278 ALA D N 1
ATOM 9762 C CA . ALA D 1 285 ? 31.32365 -15.35285 33.41131 1.000 21.26631 278 ALA D CA 1
ATOM 9763 C C . ALA D 1 285 ? 32.54802 -16.26742 33.45458 1.000 23.71543 278 ALA D C 1
ATOM 9764 O O . ALA D 1 285 ? 33.54813 -16.03105 32.77024 1.000 20.21755 278 ALA D O 1
ATOM 9766 N N . ASP D 1 286 ? 32.45164 -17.33136 34.26785 1.000 21.72255 279 ASP D N 1
ATOM 9767 C CA . ASP D 1 286 ? 33.45567 -18.39613 34.21549 1.000 20.69229 279 ASP D CA 1
ATOM 9768 C C . ASP D 1 286 ? 33.32465 -19.21312 32.93671 1.000 19.79859 279 ASP D C 1
ATOM 9769 O O . ASP D 1 286 ? 34.32910 -19.64330 32.35834 1.000 19.84227 279 ASP D O 1
ATOM 9774 N N . GLU D 1 287 ? 32.09450 -19.47523 3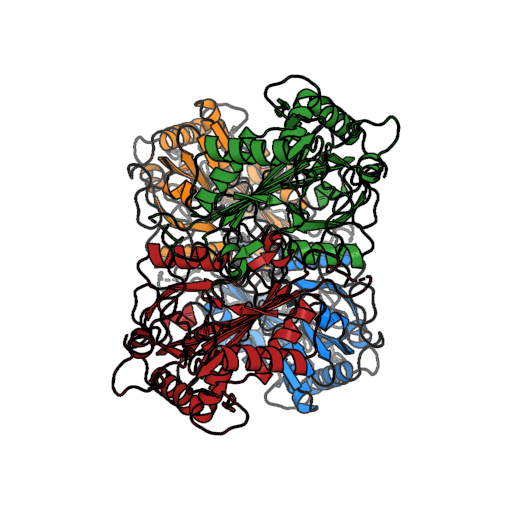2.50223 1.000 20.10584 280 GLU D N 1
ATOM 9775 C CA . GLU D 1 287 ? 31.85331 -20.27808 31.31396 1.000 19.80990 280 GLU D CA 1
ATOM 9776 C C . GLU D 1 287 ? 30.59053 -19.77746 30.62876 1.000 17.43279 280 GLU D C 1
ATOM 9777 O O . GLU D 1 287 ? 29.70206 -19.21879 31.27505 1.000 17.20416 280 GLU D O 1
ATOM 9783 N N . ILE D 1 288 ? 30.51456 -20.00906 29.32200 1.000 18.29167 281 ILE D N 1
ATOM 9784 C CA . ILE D 1 288 ? 29.31990 -19.72345 28.52348 1.000 19.30934 281 ILE D CA 1
ATOM 9785 C C . ILE D 1 288 ? 29.10263 -20.89720 27.58098 1.000 17.58404 281 ILE D C 1
ATOM 9786 O O . ILE D 1 288 ? 30.05447 -21.37362 26.95101 1.000 20.25300 281 ILE D O 1
ATOM 9791 N N . PHE D 1 289 ? 27.85926 -21.37166 27.46999 1.000 19.12993 282 PHE D N 1
ATOM 9792 C CA . PHE D 1 289 ? 27.59003 -22.38986 26.46707 1.000 18.08624 282 PHE D CA 1
ATOM 9793 C C . PHE D 1 289 ? 26.24004 -22.15536 25.79586 1.000 18.01694 282 PHE D C 1
ATOM 9794 O O . PHE D 1 289 ? 25.34241 -21.50005 26.33620 1.000 14.75167 282 PHE D O 1
ATOM 9802 N N . ALA D 1 290 ? 26.12717 -22.69425 24.58492 1.000 15.20764 283 ALA D N 1
ATOM 9803 C CA . ALA D 1 290 ? 24.89328 -22.65258 23.81451 1.000 17.07549 283 ALA D CA 1
ATOM 9804 C C . ALA D 1 290 ? 24.17088 -23.98271 23.96150 1.000 17.78161 283 ALA D C 1
ATOM 9805 O O . ALA D 1 290 ? 24.79594 -25.01932 24.20548 1.000 17.04456 283 ALA D O 1
ATOM 9807 N N . ALA D 1 291 ? 22.84700 -23.95538 23.79031 1.000 15.72709 284 ALA D N 1
ATOM 9808 C CA . ALA D 1 291 ? 22.03902 -25.15931 23.93126 1.000 17.92373 284 ALA D CA 1
ATOM 9809 C C . ALA D 1 291 ? 20.96422 -25.19538 22.85005 1.000 19.79330 284 ALA D C 1
ATOM 9810 O O . ALA D 1 291 ? 20.26128 -24.19949 22.63395 1.000 18.79389 284 ALA D O 1
ATOM 9812 N N . THR D 1 292 ? 20.83849 -26.33297 22.17402 1.000 19.14439 285 THR D N 1
ATOM 9813 C CA . THR D 1 292 ? 19.77573 -26.51087 21.18237 1.000 19.48503 285 THR D CA 1
ATOM 9814 C C . THR D 1 292 ? 19.68290 -27.98104 20.81671 1.000 18.70975 285 THR D C 1
ATOM 9815 O O . THR D 1 292 ? 20.67022 -28.71374 20.90526 1.000 16.83943 285 THR D O 1
ATOM 9819 N N . THR D 1 293 ? 18.48783 -28.39615 20.38290 1.000 18.55962 286 THR D N 1
ATOM 9820 C CA . THR D 1 293 ? 18.30872 -29.76792 19.90418 1.000 19.13835 286 THR D CA 1
ATOM 9821 C C . THR D 1 293 ? 19.23352 -30.07557 18.73125 1.000 17.24386 286 THR D C 1
ATOM 9822 O O . THR D 1 293 ? 19.69649 -31.21438 18.58234 1.000 21.20482 286 THR D O 1
ATOM 9826 N N . ALA D 1 294 ? 19.53164 -29.07631 17.89874 1.000 16.53291 287 ALA D N 1
ATOM 9827 C CA . ALA D 1 294 ? 20.39940 -29.25618 16.73543 1.000 18.55559 287 ALA D CA 1
ATOM 9828 C C . ALA D 1 294 ? 21.86986 -29.14649 17.14535 1.000 20.73767 287 ALA D C 1
ATOM 9829 O O . ALA D 1 294 ? 22.59303 -28.21917 16.76218 1.000 20.34390 287 ALA D O 1
ATOM 9831 N N . GLY D 1 295 ? 22.31182 -30.11944 17.95171 1.000 19.62167 288 GLY D N 1
ATOM 9832 C CA . GLY D 1 295 ? 23.72288 -30.21448 18.29932 1.000 20.71260 288 GLY D CA 1
ATOM 9833 C C . GLY D 1 295 ? 24.05358 -30.34740 19.77641 1.000 20.82044 288 GLY D C 1
ATOM 9834 O O . GLY D 1 295 ? 25.14509 -30.80879 20.13685 1.000 20.96119 288 GLY D O 1
ATOM 9835 N N . GLY D 1 296 ? 23.14973 -29.92046 20.64203 1.000 16.76064 289 GLY D N 1
ATOM 9836 C CA . GLY D 1 296 ? 23.28370 -30.16887 22.06657 1.000 19.09527 289 GLY D CA 1
ATOM 9837 C C . GLY D 1 296 ? 23.91462 -28.98555 22.78951 1.000 19.11011 289 GLY D C 1
ATOM 9838 O O . GLY D 1 296 ? 23.44379 -27.84978 22.66697 1.000 20.02856 289 GLY D O 1
ATOM 9839 N N . VAL D 1 297 ? 24.98493 -29.25483 23.53258 1.000 17.84439 290 VAL D N 1
ATOM 9840 C CA . VAL D 1 297 ? 25.60881 -28.29778 24.44453 1.000 19.17104 290 VAL D CA 1
ATOM 9841 C C . VAL D 1 297 ? 26.97425 -27.90680 23.88360 1.000 18.53350 290 VAL D C 1
ATOM 9842 O O . VAL D 1 297 ? 27.87134 -28.75549 23.77482 1.000 19.30157 290 VAL D O 1
ATOM 9846 N N . THR D 1 298 ? 27.15126 -26.61738 23.56855 1.000 18.33106 291 THR D N 1
ATOM 9847 C CA . THR D 1 298 ? 28.32203 -26.12617 22.84227 1.000 16.03766 291 THR D CA 1
ATOM 9848 C C . THR D 1 298 ? 29.10602 -25.11339 23.66937 1.000 18.26626 291 THR D C 1
ATOM 9849 O O . THR D 1 298 ? 28.55313 -24.05566 24.01289 1.000 17.68478 291 THR D O 1
ATOM 9853 N N . PRO D 1 299 ? 30.38805 -25.33720 23.96806 1.000 17.67932 292 PRO D N 1
ATOM 9854 C CA . PRO D 1 299 ? 31.15737 -24.30879 24.68040 1.000 17.70372 292 PRO D CA 1
ATOM 9855 C C . PRO D 1 299 ? 31.30325 -23.05610 23.82939 1.000 19.69696 292 PRO D C 1
ATOM 9856 O O . PRO D 1 299 ? 31.57326 -23.13287 22.62520 1.000 20.94748 292 PRO D O 1
ATOM 9860 N N . VAL D 1 300 ? 31.14038 -21.89549 24.46918 1.000 18.31235 293 VAL D N 1
ATOM 9861 C CA . VAL D 1 300 ? 31.45789 -20.60600 23.85307 1.000 20.12124 293 VAL D CA 1
ATOM 9862 C C . VAL D 1 300 ? 32.70597 -20.07362 24.54629 1.000 18.92359 293 VAL D C 1
ATOM 9863 O O . VAL D 1 300 ? 32.64878 -19.65266 25.70791 1.000 19.93829 293 VAL D O 1
ATOM 9867 N N . VAL D 1 301 ? 33.82884 -20.07054 23.82060 1.000 21.68720 294 VAL D N 1
ATOM 9868 C CA . VAL D 1 301 ? 35.14452 -19.85188 24.41694 1.000 21.56031 294 VAL D CA 1
ATOM 9869 C C . VAL D 1 301 ? 35.67382 -18.45213 24.18539 1.000 22.58648 294 VAL D C 1
ATOM 9870 O O . VAL D 1 301 ? 36.68329 -18.07707 24.80210 1.000 23.52525 294 VAL D O 1
ATOM 9874 N N . ALA D 1 302 ? 35.03280 -17.66372 23.32813 1.000 20.58571 295 ALA D N 1
ATOM 9875 C CA . ALA D 1 302 ? 35.40741 -16.27010 23.15491 1.000 23.98437 295 ALA D CA 1
ATOM 9876 C C . ALA D 1 302 ? 34.14311 -15.46063 22.91485 1.000 24.48661 295 ALA D C 1
ATOM 9877 O O . ALA D 1 302 ? 33.20157 -15.93908 22.27308 1.000 21.99359 295 ALA D O 1
ATOM 9879 N N . LEU D 1 303 ? 34.11819 -14.24920 23.45738 1.000 21.65914 296 LEU D N 1
ATOM 9880 C CA . LEU D 1 303 ? 32.96594 -13.36841 23.33150 1.000 21.22909 296 LEU D CA 1
ATOM 9881 C C . LEU D 1 303 ? 33.46898 -11.97896 22.98561 1.000 24.39269 296 LEU D C 1
ATOM 9882 O O . LEU D 1 303 ? 34.29264 -11.42446 23.72105 1.000 24.09499 296 LEU D O 1
ATOM 9887 N N . ASP D 1 304 ? 32.97565 -11.41860 21.87606 1.000 21.61864 297 ASP D N 1
ATOM 9888 C CA . ASP D 1 304 ? 33.44688 -10.11735 21.38536 1.000 22.28110 297 ASP D CA 1
ATOM 9889 C C . ASP D 1 304 ? 34.97185 -10.07903 21.28911 1.000 28.11731 297 ASP D C 1
ATOM 9890 O O . ASP D 1 304 ? 35.59548 -9.04646 21.54804 1.000 26.17966 297 ASP D O 1
ATOM 9895 N N . GLY D 1 305 ? 35.57865 -11.21567 20.94916 1.000 27.98857 298 GLY D N 1
ATOM 9896 C CA . GLY D 1 305 ? 37.00842 -11.30549 20.74282 1.000 30.93786 298 GLY D CA 1
ATOM 9897 C C . GLY D 1 305 ? 37.84817 -11.42451 21.99536 1.000 27.93375 298 GLY D C 1
ATOM 9898 O O . GLY D 1 305 ? 39.07927 -11.41220 21.89279 1.000 31.89556 298 GLY D O 1
ATOM 9899 N N . ALA D 1 306 ? 37.23547 -11.51095 23.16567 1.000 24.93541 299 ALA D N 1
ATOM 9900 C CA . ALA D 1 306 ? 37.91406 -11.73460 24.43105 1.000 26.22841 299 ALA D CA 1
ATOM 9901 C C . ALA D 1 306 ? 37.65994 -13.16375 24.90858 1.000 27.70429 299 ALA D C 1
ATOM 9902 O O . ALA D 1 306 ? 36.57497 -13.71270 24.66988 1.000 22.50763 299 ALA D O 1
ATOM 9904 N N . PRO D 1 307 ? 38.62234 -13.80375 25.57640 1.000 25.30058 300 PRO D N 1
ATOM 9905 C CA . PRO D 1 307 ? 38.38251 -15.17549 26.02914 1.000 23.62828 300 PRO D CA 1
ATOM 9906 C C . PRO D 1 307 ? 37.31221 -15.20297 27.10619 1.000 24.18083 300 PRO D C 1
ATOM 9907 O O . PRO D 1 307 ? 37.19672 -14.28940 27.92954 1.000 22.18626 300 PRO D O 1
ATOM 9911 N N . VAL D 1 308 ? 36.48766 -16.23973 27.06037 1.000 19.69621 301 VAL D N 1
ATOM 9912 C CA . VAL D 1 308 ? 35.54726 -16.49803 28.14093 1.000 19.70291 301 VAL D CA 1
ATOM 9913 C C . VAL D 1 308 ? 36.29657 -17.28498 29.20678 1.000 23.67992 301 VAL D C 1
ATOM 9914 O O . VAL D 1 308 ? 36.76703 -18.39886 28.95067 1.000 25.08037 301 VAL D O 1
ATOM 9918 N N . GLY D 1 309 ? 36.44865 -16.69206 30.38769 1.000 27.25489 302 GLY D N 1
ATOM 9919 C CA . GLY D 1 309 ? 37.24064 -17.34774 31.41959 1.000 28.46384 302 GLY D CA 1
ATOM 9920 C C . GLY D 1 309 ? 38.62437 -17.67593 30.90559 1.000 26.62562 302 GLY D C 1
ATOM 9921 O O . GLY D 1 309 ? 39.31896 -16.82561 30.34141 1.000 31.44741 302 GLY D O 1
ATOM 9922 N N . ALA D 1 310 ? 39.02227 -18.93852 31.04646 1.000 27.79151 303 ALA D N 1
ATOM 9923 C CA . ALA D 1 310 ? 40.33668 -19.36932 30.59183 1.000 27.96074 303 ALA D CA 1
ATOM 9924 C C . ALA D 1 310 ? 40.43598 -19.52795 29.07900 1.000 30.65587 303 ALA D C 1
ATOM 9925 O O . ALA D 1 310 ? 41.51702 -19.85232 28.58415 1.000 29.08873 303 ALA D O 1
ATOM 9927 N N . GLY D 1 311 ? 39.35172 -19.32174 28.32943 1.000 30.40665 304 GLY D N 1
ATOM 9928 C CA . GLY D 1 311 ? 39.42650 -19.36596 26.87829 1.000 25.35727 304 GLY D CA 1
ATOM 9929 C C . GLY D 1 311 ? 39.38131 -20.74438 26.26403 1.000 24.29895 304 GLY D C 1
ATOM 9930 O O . GLY D 1 311 ? 39.66266 -20.88852 25.06770 1.000 25.18983 304 GLY D O 1
ATOM 9931 N N . VAL D 1 312 ? 39.07451 -21.76497 27.05457 1.000 24.85131 305 VAL D N 1
ATOM 9932 C CA . VAL D 1 312 ? 38.91441 -23.13237 26.57189 1.000 26.53986 305 VAL D CA 1
ATOM 9933 C C . VAL D 1 312 ? 37.60716 -23.64715 27.15362 1.000 18.82142 305 VAL D C 1
ATOM 9934 O O . VAL D 1 312 ? 37.07403 -23.04322 28.09329 1.000 23.34399 305 VAL D O 1
ATOM 9938 N N . PRO D 1 313 ? 37.05862 -24.74294 26.62069 1.000 20.27186 306 PRO D N 1
ATOM 9939 C CA . PRO D 1 313 ? 35.79231 -25.25435 27.15850 1.000 20.62773 306 PRO D CA 1
ATOM 9940 C C . PRO D 1 313 ? 35.87477 -25.46002 28.66046 1.000 24.99924 306 PRO D C 1
ATOM 9941 O O . PRO D 1 313 ? 36.84131 -26.02727 29.17974 1.000 22.84986 306 PRO D O 1
ATOM 9945 N N . GLY D 1 314 ? 34.85682 -24.97168 29.36533 1.000 22.28547 307 GLY D N 1
ATOM 9946 C CA . GLY D 1 314 ? 34.90254 -24.95668 30.81185 1.000 26.57004 307 GLY D CA 1
ATOM 9947 C C . GLY D 1 314 ? 34.58151 -26.30491 31.43193 1.000 24.52290 307 GLY D C 1
ATOM 9948 O O . GLY D 1 314 ? 33.95945 -27.17084 30.81837 1.000 22.88120 307 GLY D O 1
ATOM 9949 N N . ASP D 1 315 ? 35.02628 -26.46313 32.68528 1.000 28.91819 308 ASP D N 1
ATOM 9950 C CA . ASP D 1 315 ? 34.84093 -27.72284 33.40499 1.000 28.97441 308 ASP D CA 1
ATOM 9951 C C . ASP D 1 315 ? 33.37200 -28.12969 33.45500 1.000 26.50650 308 ASP D C 1
ATOM 9952 O O . ASP D 1 315 ? 33.02587 -29.29155 33.19430 1.000 23.93689 308 ASP D O 1
ATOM 9957 N N . TRP D 1 316 ? 32.49259 -27.19517 33.82753 1.000 21.24689 309 TRP D N 1
ATOM 9958 C CA . TRP D 1 316 ? 31.08745 -27.55414 33.98592 1.000 22.22449 309 TRP D CA 1
ATOM 9959 C C . TRP D 1 316 ? 30.43157 -27.80816 32.63590 1.000 20.29448 309 TRP D C 1
ATOM 9960 O O . TRP D 1 316 ? 29.62326 -28.74007 32.49983 1.000 22.92620 309 TRP D O 1
ATOM 9971 N N . THR D 1 317 ? 30.77915 -26.99766 31.62955 1.000 21.24677 310 THR D N 1
ATOM 9972 C CA . THR D 1 317 ? 30.23864 -27.18657 30.28592 1.000 21.22237 310 THR D CA 1
ATOM 9973 C C . THR D 1 317 ? 30.54177 -28.58795 29.77662 1.000 22.24087 310 THR D C 1
ATOM 9974 O O . THR D 1 317 ? 29.66066 -29.28488 29.26064 1.000 21.84585 310 THR D O 1
ATOM 9978 N N . ARG D 1 318 ? 31.78879 -29.02400 29.93732 1.000 19.83043 311 ARG D N 1
ATOM 9979 C CA . ARG D 1 318 ? 32.17863 -30.34684 29.46865 1.000 22.00243 311 ARG D CA 1
ATOM 9980 C C . ARG D 1 318 ? 31.43659 -31.44110 30.22375 1.000 20.14262 311 ARG D C 1
ATOM 9981 O O . ARG D 1 318 ? 31.02388 -32.44309 29.62931 1.000 22.13885 311 ARG D O 1
ATOM 9989 N N . LYS D 1 319 ? 31.25379 -31.26599 31.53539 1.000 21.46157 312 LYS D N 1
ATOM 9990 C CA . LYS D 1 319 ? 30.52146 -32.25988 32.31151 1.000 20.89309 312 LYS D CA 1
ATOM 9991 C C . LYS D 1 319 ? 29.05746 -32.31687 31.89404 1.000 21.42611 312 LYS D C 1
ATOM 9992 O O . LYS D 1 319 ? 28.49013 -33.40564 31.75187 1.000 19.43501 312 LYS D O 1
ATOM 9998 N N . ILE D 1 320 ? 28.42873 -31.15428 31.69696 1.000 22.14926 313 ILE D N 1
ATOM 9999 C CA . ILE D 1 320 ? 27.02766 -31.12915 31.28918 1.000 20.03289 313 ILE D CA 1
ATOM 10000 C C . ILE D 1 320 ? 26.87057 -31.74413 29.90260 1.000 20.95806 313 ILE D C 1
ATOM 10001 O O . ILE D 1 320 ? 25.95737 -32.54178 29.66035 1.000 19.16828 313 ILE D O 1
ATOM 10006 N N . ARG D 1 321 ? 27.76308 -31.38624 28.97576 1.000 20.06102 314 ARG D N 1
ATOM 10007 C CA . ARG D 1 321 ? 27.71994 -31.94631 27.62591 1.000 18.64080 314 ARG D CA 1
ATOM 10008 C C . ARG D 1 321 ? 27.83839 -33.46723 27.65242 1.000 19.36150 314 ARG D C 1
ATOM 10009 O O . ARG D 1 321 ? 27.08488 -34.17654 26.97367 1.000 19.69945 314 ARG D O 1
ATOM 10017 N N . THR D 1 322 ? 28.80992 -33.98584 28.40916 1.000 20.29114 315 THR D N 1
ATOM 10018 C CA . THR D 1 322 ? 29.01686 -35.42709 28.45724 1.000 19.76791 315 THR D CA 1
ATOM 10019 C C . THR D 1 322 ? 27.79060 -36.12602 29.01703 1.000 19.86722 315 THR D C 1
ATOM 10020 O O . THR D 1 322 ? 27.33133 -37.13389 28.47371 1.000 22.53585 315 THR D O 1
ATOM 10024 N N . ARG D 1 323 ? 27.23213 -35.58648 30.09938 1.000 20.10682 316 ARG D N 1
ATOM 10025 C CA . ARG D 1 323 ? 26.04175 -36.18560 30.68573 1.000 20.65328 316 ARG D CA 1
ATOM 10026 C C . ARG D 1 323 ? 24.87452 -36.13750 29.70891 1.000 23.75195 316 ARG D C 1
ATOM 10027 O O . ARG D 1 323 ? 24.12240 -37.11132 29.58277 1.000 20.49493 316 ARG D O 1
ATOM 10035 N N . TYR D 1 324 ? 24.70943 -35.00469 29.01289 1.000 20.58111 317 TYR D N 1
ATOM 10036 C CA . TYR D 1 324 ? 23.67034 -34.88008 27.98601 1.000 17.95564 317 TYR D CA 1
ATOM 10037 C C . TYR D 1 324 ? 23.74108 -36.03121 26.98107 1.000 20.82531 317 TYR D C 1
ATOM 10038 O O . TYR D 1 324 ? 22.74355 -36.72580 26.73593 1.000 20.78011 317 TYR D O 1
ATOM 10047 N N . TRP D 1 325 ? 24.91891 -36.25674 26.39053 1.000 18.95951 318 TRP D N 1
ATOM 10048 C CA . TRP D 1 325 ? 25.03003 -37.33298 25.40699 1.000 22.92381 318 TRP D CA 1
ATOM 10049 C C . TRP D 1 325 ? 24.87733 -38.71301 26.05100 1.000 25.07081 318 TRP D C 1
ATOM 10050 O O . TRP D 1 325 ? 24.29763 -39.61750 25.43932 1.000 23.72989 318 TRP D O 1
ATOM 10061 N N . GLN D 1 326 ? 25.34266 -38.88394 27.28900 1.000 23.14926 319 GLN D N 1
ATOM 10062 C CA . GLN D 1 326 ? 25.11267 -40.15179 27.98235 1.000 25.96214 319 GLN D CA 1
ATOM 10063 C C . GLN D 1 326 ? 23.62633 -40.42336 28.18624 1.000 26.06822 319 GLN D C 1
ATOM 10064 O O . GLN D 1 326 ? 23.20044 -41.58568 28.20807 1.000 22.83572 319 GLN D O 1
ATOM 10070 N N . MET D 1 327 ? 22.81700 -39.37408 28.33490 1.000 22.38444 320 MET D N 1
ATOM 10071 C CA . MET D 1 327 ? 21.39255 -39.58827 28.53155 1.000 23.31585 320 MET D CA 1
ATOM 10072 C C . MET D 1 327 ? 20.72044 -40.20764 27.30848 1.000 23.24433 320 MET D C 1
ATOM 10073 O O . MET D 1 327 ? 19.65740 -40.82291 27.44802 1.000 27.38840 320 MET D O 1
ATOM 10078 N N . MET D 1 328 ? 21.31555 -40.07880 26.11942 1.000 21.88112 321 MET D N 1
ATOM 10079 C CA . MET D 1 328 ? 20.71369 -40.68252 24.93426 1.000 22.49062 321 MET D CA 1
ATOM 10080 C C . MET D 1 328 ? 20.73755 -42.20495 24.99268 1.000 26.34551 321 MET D C 1
ATOM 10081 O O . MET D 1 328 ? 19.98994 -42.85278 24.25260 1.000 22.13425 321 MET D O 1
ATOM 10086 N N . ASP D 1 329 ? 21.57067 -42.78309 25.85819 1.000 23.14673 322 ASP D N 1
ATOM 10087 C CA . ASP D 1 329 ? 21.73881 -44.22769 25.95284 1.000 25.41056 322 ASP D CA 1
ATOM 10088 C C . ASP D 1 329 ? 21.22370 -44.79937 27.26349 1.000 25.60541 322 ASP D C 1
ATOM 10089 O O . ASP D 1 329 ? 21.41884 -45.98940 27.53041 1.000 27.15633 322 ASP D O 1
ATOM 10094 N N . GLU D 1 330 ? 20.56331 -43.98712 28.07965 1.000 24.42731 323 GLU D N 1
ATOM 10095 C CA . GLU D 1 330 ? 20.17752 -44.37439 29.42377 1.000 27.53092 323 GLU D CA 1
ATOM 10096 C C . GLU D 1 330 ? 18.66365 -44.45238 29.51209 1.000 30.69632 323 GLU D C 1
ATOM 10097 O O . GLU D 1 330 ? 17.98685 -43.43284 29.31750 1.000 32.39091 323 GLU D O 1
ATOM 10103 N N . PRO D 1 331 ? 18.09049 -45.62742 29.76542 1.000 33.27576 324 PRO D N 1
ATOM 10104 C CA . PRO D 1 331 ? 16.62999 -45.72972 29.86601 1.000 31.71578 324 PRO D CA 1
ATOM 10105 C C . PRO D 1 331 ? 16.10080 -44.78496 30.93109 1.000 35.33727 324 PRO D C 1
ATOM 10106 O O . PRO D 1 331 ? 16.66029 -44.67964 32.02684 1.000 34.48969 324 PRO D O 1
ATOM 10110 N N . SER D 1 332 ? 15.02052 -44.08792 30.59330 1.000 27.08474 325 SER D N 1
ATOM 10111 C CA . SER D 1 332 ? 14.44052 -43.06591 31.45338 1.000 30.70957 325 SER D CA 1
ATOM 10112 C C . SER D 1 332 ? 13.11708 -42.65475 30.83566 1.000 28.61364 325 SER D C 1
ATOM 10113 O O . SER D 1 332 ? 12.78621 -43.05270 29.71709 1.000 28.47549 325 SER D O 1
ATOM 10116 N N . ASP D 1 333 ? 12.36935 -41.83781 31.57595 1.000 27.92496 326 ASP D N 1
ATOM 10117 C CA . ASP D 1 333 ? 11.15001 -41.23728 31.05340 1.000 34.60787 326 ASP D CA 1
ATOM 10118 C C . ASP D 1 333 ? 11.41398 -40.24090 29.93120 1.000 34.60024 326 ASP D C 1
ATOM 10119 O O . ASP D 1 333 ? 10.45456 -39.76114 29.31992 1.000 33.46894 326 ASP D O 1
ATOM 10124 N N . LEU D 1 334 ? 12.67449 -39.90654 29.65911 1.000 30.04268 327 LEU D N 1
ATOM 10125 C CA . LEU D 1 334 ? 13.02628 -38.98645 28.58211 1.000 29.64045 327 LEU D CA 1
ATOM 10126 C C . LEU D 1 334 ? 13.33072 -39.69228 27.27209 1.000 30.38923 327 LEU D C 1
ATOM 10127 O O . LEU D 1 334 ? 13.44107 -39.02009 26.23993 1.000 28.51204 327 LEU D O 1
ATOM 10132 N N . ILE D 1 335 ? 13.46973 -41.01951 27.28750 1.000 25.27338 328 ILE D N 1
ATOM 10133 C CA . ILE D 1 335 ? 13.99526 -41.78445 26.16368 1.000 25.26259 328 ILE D CA 1
ATOM 10134 C C . ILE D 1 335 ? 12.89423 -42.71439 25.66435 1.000 28.98340 328 ILE D C 1
ATOM 10135 O O . ILE D 1 335 ? 12.27309 -43.42806 26.45877 1.000 29.62933 328 ILE D O 1
ATOM 10140 N N . GLU D 1 336 ? 12.63730 -42.68618 24.36107 1.000 30.17901 329 GLU D N 1
ATOM 10141 C CA . GLU D 1 336 ? 11.64419 -43.56403 23.73625 1.000 32.71548 329 GLU D CA 1
ATOM 10142 C C . GLU D 1 336 ? 12.26354 -44.22429 22.51294 1.000 28.40617 329 GLU D C 1
ATOM 10143 O O . GLU D 1 336 ? 12.49990 -43.53752 21.49794 1.000 30.17187 329 GLU D O 1
ATOM 10149 N N . PRO D 1 337 ? 12.54046 -45.52844 22.54755 1.000 33.66421 330 PRO D N 1
ATOM 10150 C CA . PRO D 1 337 ? 13.09818 -46.18682 21.36148 1.000 27.99858 330 PRO D CA 1
ATOM 10151 C C . PRO D 1 337 ? 12.10168 -46.19225 20.21275 1.000 25.46369 330 PRO D C 1
ATOM 10152 O O . PRO D 1 337 ? 10.90067 -46.38705 20.40646 1.000 27.61302 330 PRO D O 1
ATOM 10156 N N . VAL D 1 338 ? 12.61636 -45.96306 19.01460 1.000 25.64349 331 VAL D N 1
ATOM 10157 C CA . VAL D 1 338 ? 11.82062 -45.98902 17.79232 1.000 31.06331 331 VAL D CA 1
ATOM 10158 C C . VAL D 1 338 ? 11.80639 -47.41641 17.24911 1.000 33.93540 331 VAL D C 1
ATOM 10159 O O . VAL D 1 338 ? 12.85128 -48.07306 17.19127 1.000 31.96903 331 VAL D O 1
ATOM 10163 N N . SER D 1 339 ? 10.62531 -47.89748 16.85244 1.000 34.62812 332 SER D N 1
ATOM 10164 C CA . SER D 1 339 ? 10.49309 -49.20715 16.21191 1.000 36.05002 332 SER D CA 1
ATOM 10165 C C . SER D 1 339 ? 10.80021 -49.06428 14.72770 1.000 38.08251 332 SER D C 1
ATOM 10166 O O . SER D 1 339 ? 10.02473 -48.45124 13.98475 1.000 36.29829 332 SER D O 1
ATOM 10169 N N . TYR D 1 340 ? 11.92706 -49.62366 14.29255 1.000 31.52944 333 TYR D N 1
ATOM 10170 C CA . TYR D 1 340 ? 12.27799 -49.60386 12.88055 1.000 33.00790 333 TYR D CA 1
ATOM 10171 C C . TYR D 1 340 ? 11.82685 -50.90221 12.20757 1.000 43.03163 333 TYR D C 1
ATOM 10172 O O . TYR D 1 340 ? 11.39246 -51.82610 12.89323 1.000 36.88761 333 TYR D O 1
#

B-factor: mean 26.39, std 9.73, range [10.45, 84.59]

CATH classification: 3.20.10.10

Radius of gyration: 33.37 Å; Cα contacts (8 Å, |Δi|>4): 3264; chains: 4; bounding box: 67×98×96 Å

Sequence (1318 aa):
NQLTILEAGLDEIICETVPGEAIQYSRYSLDRTSPLAGGCAWIEGAFVPAAAARISIFDAGFGHSDVTYTVAHVWHGNFFRLEDHVERFLAGAEKMRIPMPATKAEIMDLMRGCVSKSGLREAYVNVCVTRGYGRKPGTLEALESQLYVYAIPYLWVFSPIRQIEGIDAVIAQSVRRSPANVMDPWIKNYQWGDLVRATFEAQERGARTAFLLDSDGFVTEGPGFNVLMVKDGTVFTAARNVLPGITRRTALEIARDFGLQTVIGDVTPEMLRGADEIFAATTAGGVTPVVALDGAPVGAGVPGDWTRKIRTRYWQMMDEPSDLIEPVSYNQLTILEAGLDEIICETVPGEAIQYSRYSLDRTSPLAGGCAWIEGAFVPAAAARISIFDAGFGHSDVTYTVAHVWHGNFFRLEDHVERFLAGAEKMRIPMPATKAEIMDLMRGCVSKSGLREAYVNVCVTRGYGRKPGEKTLEALESQLYVYAIPYLWVFSPIRQIEGIDAVIAQSVRRSPANVMDPWIKNYQWGDLVRATFEAQERGARTAFLLDSDGFVTEGPGFNVLMVKDGTVFTAARNVLPGITRRTALEIARDFGLQTVIGDVTPEMLRGADEIFAATTAGGVTPVVALDGAPVGAGVPGDWTRKIRTRYWQMMDEPSDLIEPVSYNQLTILEAGLDEIICETVPGEAIQYSRYSLDRTSPLAGGCAWIEGAFVPAAAARISIFDAGFGHSDVTYTVAHVWHGNFFRLEDHVERFLAGAEKMRIPMPATKAEIMDLMRGCVSKSGLREAYVNVCVTRGYGRKPGALESQLYVYAIPYLWVFSPIRQIEGIDAVIAQSVRRSPANVMDPWIKNYQWGDLVRATFEAQERGARTAFLLDSDGFVTEGPGFNVLMVKDGTVFTAARNVLPGITRRTALEIARDFGLQTVIGDVTPEMLRGADEIFAATTAGGVTPVVALDGAPVGAGVPGDWTRKIRTRYWQMMDEPSDLIEPVSYNQLTILEAGLDEIICETVPGEAIQYSRYSLDRTSPLAGGCAWIEGAFVPAAAARISIFDAGFGHSDVTYTVAHVWHGNFFRLEDHVERFLAGAEKMRIPMPATKAEIMDLMRGCVSKSGLREAYVNVCVTRGYGRKPGEEALESQLYVYAIPYLWVFSPIRQIEGIDAVIAQSVRRSPANVMDPWIKNYQWGDLVRATFEAQERGARTAFLLDSDGFVTEGPGFNVLMVKDGTVFTAARNVLPGITRRTALEIARDFGLQTVIGDVTPEMLRGADEIFAATTAGGVTPVVALDGAPVGAGVPGDWTRKIRTRYWQMMDEPSDLIEPVSY